Protein AF-0000000071113287 (afdb_homodimer)

Organism: Streptococcus pneumoniae serotype 4 (strain ATCC BAA-334 / TIGR4) (NCBI:txid170187)

Structure (mmCIF, N/CA/C/O backbone):
data_AF-0000000071113287-model_v1
#
loop_
_entity.id
_entity.type
_entity.pdbx_description
1 polymer 'Putative transcriptional regulator'
#
loop_
_atom_site.group_PDB
_atom_site.id
_atom_site.type_symbol
_atom_site.label_atom_id
_atom_site.label_alt_id
_atom_site.label_comp_id
_atom_site.label_asym_id
_atom_site.label_entity_id
_atom_site.label_seq_id
_atom_site.pdbx_PDB_ins_code
_atom_site.Cartn_x
_atom_site.Cartn_y
_atom_site.Cartn_z
_atom_site.occupancy
_atom_site.B_iso_or_equiv
_atom_site.auth_seq_id
_atom_site.auth_comp_id
_atom_site.auth_asym_id
_atom_site.auth_atom_id
_atom_site.pdbx_PDB_model_num
ATOM 1 N N . MET A 1 1 ? -12.844 35.906 11.133 1 64.56 1 MET A N 1
ATOM 2 C CA . MET A 1 1 ? -11.445 36.281 11.266 1 64.56 1 MET A CA 1
ATOM 3 C C . MET A 1 1 ? -11.195 37.625 10.57 1 64.56 1 MET A C 1
ATOM 5 O O . MET A 1 1 ? -12 38.062 9.75 1 64.56 1 MET A O 1
ATOM 9 N N . LEU A 1 2 ? -10.258 38.344 11.016 1 75.44 2 LEU A N 1
ATOM 10 C CA . LEU A 1 2 ? -9.914 39.656 10.508 1 75.44 2 LEU A CA 1
ATOM 11 C C . LEU A 1 2 ? -9.766 39.625 8.992 1 75.44 2 LEU A C 1
ATOM 13 O O . LEU A 1 2 ? -9.961 40.656 8.328 1 75.44 2 LEU A O 1
ATOM 17 N N . ASN A 1 3 ? -9.695 38.406 8.5 1 75.81 3 ASN A N 1
ATOM 18 C CA . ASN A 1 3 ? -9.438 38.281 7.074 1 75.81 3 ASN A CA 1
ATOM 19 C C . ASN A 1 3 ? -10.672 38.625 6.246 1 75.81 3 ASN A C 1
ATOM 21 O O . ASN A 1 3 ? -10.555 39.062 5.105 1 75.81 3 ASN A O 1
ATOM 25 N N . LYS A 1 4 ? -11.828 38.469 6.828 1 79.56 4 LYS A N 1
ATOM 26 C CA . LYS A 1 4 ? -13.062 38.75 6.113 1 79.56 4 LYS A CA 1
ATOM 27 C C . LYS A 1 4 ? -13.211 40.25 5.82 1 79.56 4 LYS A C 1
ATOM 29 O O . LYS A 1 4 ? -13.914 40.656 4.891 1 79.56 4 LYS A O 1
ATOM 34 N N . TYR A 1 5 ? -12.492 41 6.59 1 87.5 5 TYR A N 1
ATOM 35 C CA . TYR A 1 5 ? -12.648 42.438 6.48 1 87.5 5 TYR A CA 1
ATOM 36 C C . TYR A 1 5 ? -11.547 43.031 5.613 1 87.5 5 TYR A C 1
ATOM 38 O O . TYR A 1 5 ? -11.648 44.188 5.184 1 87.5 5 TYR A O 1
ATOM 46 N N . ILE A 1 6 ? -10.57 42.188 5.32 1 91.12 6 ILE A N 1
ATOM 47 C CA . ILE A 1 6 ? -9.477 42.656 4.477 1 91.12 6 ILE A CA 1
ATOM 48 C C . ILE A 1 6 ? -9.93 42.719 3.021 1 91.12 6 ILE A C 1
ATOM 50 O O . ILE A 1 6 ? -10.844 42 2.621 1 91.12 6 ILE A O 1
ATOM 54 N N . GLU A 1 7 ? -9.344 43.625 2.303 1 92.25 7 GLU A N 1
ATOM 55 C CA . GLU A 1 7 ? -9.688 43.781 0.894 1 92.25 7 GLU A CA 1
ATOM 56 C C . GLU A 1 7 ? -9.555 42.438 0.141 1 92.25 7 GLU A C 1
ATOM 58 O O . GLU A 1 7 ? -8.562 41.75 0.292 1 92.25 7 GLU A O 1
ATOM 63 N N . LYS A 1 8 ? -10.5 42.156 -0.729 1 90.56 8 LYS A N 1
ATOM 64 C CA . LYS A 1 8 ? -10.586 40.875 -1.429 1 90.56 8 LYS A CA 1
ATOM 65 C C . LYS A 1 8 ? -9.375 40.688 -2.336 1 90.56 8 LYS A C 1
ATOM 67 O O . LYS A 1 8 ? -8.852 39.562 -2.426 1 90.56 8 LYS A O 1
ATOM 72 N N . ARG A 1 9 ? -8.977 41.688 -2.953 1 92.25 9 ARG A N 1
ATOM 73 C CA . ARG A 1 9 ? -7.852 41.562 -3.877 1 92.25 9 ARG A CA 1
ATOM 74 C C . ARG A 1 9 ? -6.59 41.125 -3.15 1 92.25 9 ARG A C 1
ATOM 76 O O . ARG A 1 9 ? -5.816 40.312 -3.682 1 92.25 9 ARG A O 1
ATOM 83 N N . ILE A 1 10 ? -6.418 41.594 -1.971 1 93.31 10 ILE A N 1
ATOM 84 C CA . ILE A 1 10 ? -5.246 41.25 -1.18 1 93.31 10 ILE A CA 1
ATOM 85 C C . ILE A 1 10 ? -5.352 39.781 -0.72 1 93.31 10 ILE A C 1
ATOM 87 O O . ILE A 1 10 ? -4.383 39.031 -0.8 1 93.31 10 ILE A O 1
ATOM 91 N N . THR A 1 11 ? -6.504 39.406 -0.293 1 89.44 11 THR A N 1
ATOM 92 C CA . THR A 1 11 ? -6.699 38.062 0.17 1 89.44 11 THR A CA 1
ATOM 93 C C . THR A 1 11 ? -6.543 37.062 -0.983 1 89.44 11 THR A C 1
ATOM 95 O O . THR A 1 11 ? -6.051 35.938 -0.791 1 89.44 11 THR A O 1
ATOM 98 N N . ASP A 1 12 ? -6.98 37.438 -2.145 1 89.5 12 ASP A N 1
ATOM 99 C CA . ASP A 1 12 ? -6.816 36.562 -3.318 1 89.5 12 ASP A CA 1
ATOM 100 C C . ASP A 1 12 ? -5.34 36.406 -3.666 1 89.5 12 ASP A C 1
ATOM 102 O O . ASP A 1 12 ? -4.906 35.312 -4.012 1 89.5 12 ASP A O 1
ATOM 106 N N . LYS A 1 13 ? -4.637 37.5 -3.619 1 93.19 13 LYS A N 1
ATOM 107 C CA . LYS A 1 13 ? -3.199 37.438 -3.881 1 93.19 13 LYS A CA 1
ATOM 108 C C . LYS A 1 13 ? -2.502 36.5 -2.904 1 93.19 13 LYS A C 1
ATOM 110 O O . LYS A 1 13 ? -1.649 35.719 -3.305 1 93.19 13 LYS A O 1
ATOM 115 N N . ILE A 1 14 ? -2.887 36.625 -1.655 1 90.12 14 ILE A N 1
ATOM 116 C CA . ILE A 1 14 ? -2.285 35.812 -0.606 1 90.12 14 ILE A CA 1
ATOM 117 C C . ILE A 1 14 ? -2.594 34.312 -0.859 1 90.12 14 ILE A C 1
ATOM 119 O O . ILE A 1 14 ? -1.713 33.469 -0.744 1 90.12 14 ILE A O 1
ATOM 123 N N . THR A 1 15 ? -3.764 34.062 -1.2 1 85.19 15 THR A N 1
ATOM 124 C CA . THR A 1 15 ? -4.188 32.688 -1.436 1 85.19 15 THR A CA 1
ATOM 125 C C . THR A 1 15 ? -3.404 32.094 -2.59 1 85.19 15 THR A C 1
ATOM 127 O O . THR A 1 15 ? -2.902 30.953 -2.479 1 85.19 15 THR A O 1
ATOM 130 N N . ILE A 1 16 ? -3.322 32.781 -3.676 1 88.06 16 ILE A N 1
ATOM 131 C CA . ILE A 1 16 ? -2.627 32.281 -4.859 1 88.06 16 ILE A CA 1
ATOM 132 C C . ILE A 1 16 ? -1.146 32.094 -4.543 1 88.06 16 ILE A C 1
ATOM 134 O O . ILE A 1 16 ? -0.563 31.062 -4.883 1 88.06 16 ILE A O 1
ATOM 138 N N . LEU A 1 17 ? -0.616 33.062 -3.93 1 89.56 17 LEU A N 1
ATOM 139 C CA . LEU A 1 17 ? 0.804 33 -3.602 1 89.56 17 LEU A CA 1
ATOM 140 C C . LEU A 1 17 ? 1.083 31.828 -2.658 1 89.56 17 LEU A C 1
ATOM 142 O O . LEU A 1 17 ? 2.098 31.141 -2.799 1 89.56 17 LEU A O 1
ATOM 146 N N . ASN A 1 18 ? 0.277 31.641 -1.673 1 83.38 18 ASN A N 1
ATOM 147 C CA . ASN A 1 18 ? 0.436 30.531 -0.729 1 83.38 18 ASN A CA 1
ATOM 148 C C . ASN A 1 18 ? 0.431 29.188 -1.438 1 83.38 18 ASN A C 1
ATOM 150 O O . ASN A 1 18 ? 1.24 28.312 -1.122 1 83.38 18 ASN A O 1
ATOM 154 N N . ILE A 1 19 ? -0.459 28.969 -2.344 1 80.31 19 ILE A N 1
ATOM 155 C CA . ILE A 1 19 ? -0.569 27.734 -3.092 1 80.31 19 ILE A CA 1
ATOM 156 C C . ILE A 1 19 ? 0.706 27.5 -3.902 1 80.31 19 ILE A C 1
ATOM 158 O O . ILE A 1 19 ? 1.257 26.391 -3.904 1 80.31 19 ILE A O 1
ATOM 162 N N . LEU A 1 20 ? 1.136 28.562 -4.531 1 84.25 20 LEU A N 1
ATOM 163 C CA . LEU A 1 20 ? 2.277 28.438 -5.434 1 84.25 20 LEU A CA 1
ATOM 164 C C . LEU A 1 20 ? 3.568 28.219 -4.648 1 84.25 20 LEU A C 1
ATOM 166 O O . LEU A 1 20 ? 4.48 27.547 -5.117 1 84.25 20 LEU A O 1
ATOM 170 N N . LEU A 1 21 ? 3.6 28.781 -3.488 1 81.44 21 LEU A N 1
ATOM 171 C CA . LEU A 1 21 ? 4.785 28.578 -2.66 1 81.44 21 LEU A CA 1
ATOM 172 C C . LEU A 1 21 ? 4.84 27.156 -2.135 1 81.44 21 LEU A C 1
ATOM 174 O O . LEU A 1 21 ? 5.926 26.609 -1.93 1 81.44 21 LEU A O 1
ATOM 178 N N . ASP A 1 22 ? 3.746 26.531 -1.973 1 74.94 22 ASP A N 1
ATOM 179 C CA . ASP A 1 22 ? 3.666 25.172 -1.441 1 74.94 22 ASP A CA 1
ATOM 180 C C . ASP A 1 22 ? 3.885 24.141 -2.543 1 74.94 22 ASP A C 1
ATOM 182 O O . ASP A 1 22 ? 4.602 23.156 -2.344 1 74.94 22 ASP A O 1
ATOM 186 N N . ILE A 1 23 ? 3.223 24.25 -3.74 1 70.25 23 ILE A N 1
ATOM 187 C CA . ILE A 1 23 ? 3.207 23.219 -4.777 1 70.25 23 ILE A CA 1
ATOM 188 C C . ILE A 1 23 ? 4.215 23.578 -5.867 1 70.25 23 ILE A C 1
ATOM 190 O O . ILE A 1 23 ? 4.75 22.688 -6.539 1 70.25 23 ILE A O 1
ATOM 194 N N . ARG A 1 24 ? 4.609 24.828 -6.027 1 78.44 24 ARG A N 1
ATOM 195 C CA . ARG A 1 24 ? 5.602 25.391 -6.938 1 78.44 24 ARG A CA 1
ATOM 196 C C . ARG A 1 24 ? 5.125 25.312 -8.383 1 78.44 24 ARG A C 1
ATOM 198 O O . ARG A 1 24 ? 5.41 26.203 -9.18 1 78.44 24 ARG A O 1
ATOM 205 N N . SER A 1 25 ? 4.551 24.125 -8.758 1 83.75 25 SER A N 1
ATOM 206 C CA . SER A 1 25 ? 4.02 24 -10.109 1 83.75 25 SER A CA 1
ATOM 207 C C . SER A 1 25 ? 2.615 23.406 -10.094 1 83.75 25 SER A C 1
ATOM 209 O O . SER A 1 25 ? 2.391 22.344 -9.516 1 83.75 25 SER A O 1
ATOM 211 N N . ILE A 1 26 ? 1.691 24.156 -10.742 1 83.06 26 ILE A N 1
ATOM 212 C CA . ILE A 1 26 ? 0.302 23.719 -10.727 1 83.06 26 ILE A CA 1
ATOM 213 C C . ILE A 1 26 ? -0.373 24.094 -12.047 1 83.06 26 ILE A C 1
ATOM 215 O O . ILE A 1 26 ? 0.002 25.078 -12.68 1 83.06 26 ILE A O 1
ATOM 219 N N . GLU A 1 27 ? -1.305 23.281 -12.469 1 86.62 27 GLU A N 1
ATOM 220 C CA . GLU A 1 27 ? -2.088 23.578 -13.664 1 86.62 27 GLU A CA 1
ATOM 221 C C . GLU A 1 27 ? -3.014 24.781 -13.422 1 86.62 27 GLU A C 1
ATOM 223 O O . GLU A 1 27 ? -3.59 24.906 -12.344 1 86.62 27 GLU A O 1
ATOM 228 N N . LEU A 1 28 ? -3.182 25.641 -14.422 1 87.69 28 LEU A N 1
ATOM 229 C CA . LEU A 1 28 ? -3.998 26.844 -14.312 1 87.69 28 LEU A CA 1
ATOM 230 C C . LEU A 1 28 ? -5.445 26.5 -13.984 1 87.69 28 LEU A C 1
ATOM 232 O O . LEU A 1 28 ? -6.098 27.203 -13.203 1 87.69 28 LEU A O 1
ATOM 236 N N . ASP A 1 29 ? -5.863 25.391 -14.5 1 84.38 29 ASP A N 1
ATOM 237 C CA . ASP A 1 29 ? -7.234 24.969 -14.242 1 84.38 29 ASP A CA 1
ATOM 238 C C . ASP A 1 29 ? -7.406 24.531 -12.789 1 84.38 29 ASP A C 1
ATOM 240 O O . ASP A 1 29 ? -8.438 24.797 -12.172 1 84.38 29 ASP A O 1
ATOM 244 N N . GLU A 1 30 ? -6.473 23.844 -12.352 1 81.31 30 GLU A N 1
ATOM 245 C CA . GLU A 1 30 ? -6.516 23.422 -10.961 1 81.31 30 GLU A CA 1
ATOM 246 C C . GLU A 1 30 ? -6.426 24.609 -10.008 1 81.31 30 GLU A C 1
ATOM 248 O O . GLU A 1 30 ? -7.113 24.641 -8.984 1 81.31 30 GLU A O 1
ATOM 253 N N . LEU A 1 31 ? -5.617 25.625 -10.383 1 83.88 31 LEU A N 1
ATOM 254 C CA . LEU A 1 31 ? -5.477 26.828 -9.578 1 83.88 31 LEU A CA 1
ATOM 255 C C . LEU A 1 31 ? -6.777 27.609 -9.555 1 83.88 31 LEU A C 1
ATOM 257 O O . LEU A 1 31 ? -7.164 28.156 -8.508 1 83.88 31 LEU A O 1
ATOM 261 N N . SER A 1 32 ? -7.426 27.625 -10.625 1 85.88 32 SER A N 1
ATOM 262 C CA . SER A 1 32 ? -8.711 28.297 -10.727 1 85.88 32 SER A CA 1
ATOM 263 C C . SER A 1 32 ? -9.766 27.609 -9.859 1 85.88 32 SER A C 1
ATOM 265 O O . SER A 1 32 ? -10.547 28.281 -9.18 1 85.88 32 SER A O 1
ATOM 267 N N . THR A 1 33 ? -9.711 26.344 -9.852 1 78.56 33 THR A N 1
ATOM 268 C CA . THR A 1 33 ? -10.664 25.578 -9.055 1 78.56 33 THR A CA 1
ATOM 269 C C . THR A 1 33 ? -10.398 25.766 -7.562 1 78.56 33 THR A C 1
ATOM 271 O O . THR A 1 33 ? -11.336 25.938 -6.781 1 78.56 33 THR A O 1
ATOM 274 N N . LEU A 1 34 ? -9.164 25.828 -7.23 1 75 34 LEU A N 1
ATOM 275 C CA . LEU A 1 34 ? -8.781 25.938 -5.828 1 75 34 LEU A CA 1
ATOM 276 C C . LEU A 1 34 ? -9.109 27.328 -5.277 1 75 34 LEU A C 1
ATOM 278 O O . LEU A 1 34 ? -9.438 27.469 -4.098 1 75 34 LEU A O 1
ATOM 282 N N . THR A 1 35 ? -9.055 28.344 -6.078 1 81.56 35 THR A N 1
ATOM 283 C CA . THR A 1 35 ? -9.242 29.719 -5.613 1 81.56 35 THR A CA 1
ATOM 284 C C . THR A 1 35 ? -10.648 30.219 -5.945 1 81.56 35 THR A C 1
ATOM 286 O O . THR A 1 35 ? -11.078 31.25 -5.445 1 81.56 35 THR A O 1
ATOM 289 N N . SER A 1 36 ? -11.367 29.484 -6.75 1 80.19 36 SER A N 1
ATOM 290 C CA . SER A 1 36 ? -12.672 29.891 -7.262 1 80.19 36 SER A CA 1
ATOM 291 C C . SER A 1 36 ? -12.594 31.203 -8.023 1 80.19 36 SER A C 1
ATOM 293 O O . SER A 1 36 ? -13.492 32.031 -7.93 1 80.19 36 SER A O 1
ATOM 295 N N . LEU A 1 37 ? -11.406 31.438 -8.641 1 88.75 37 LEU A N 1
ATOM 296 C CA . LEU A 1 37 ? -11.211 32.625 -9.445 1 88.75 37 LEU A CA 1
ATOM 297 C C . LEU A 1 37 ? -11.234 32.312 -10.938 1 88.75 37 LEU A C 1
ATOM 299 O O . LEU A 1 37 ? -10.82 31.203 -11.344 1 88.75 37 LEU A O 1
ATOM 303 N N . GLN A 1 38 ? -11.75 33.25 -11.609 1 89.19 38 GLN A N 1
ATOM 304 C CA . GLN A 1 38 ? -11.742 33.094 -13.055 1 89.19 38 GLN A CA 1
ATOM 305 C C . GLN A 1 38 ? -10.336 33.25 -13.625 1 89.19 38 GLN A C 1
ATOM 307 O O . GLN A 1 38 ? -9.484 33.906 -13.008 1 89.19 38 GLN A O 1
ATOM 312 N N . SER A 1 39 ? -10.133 32.719 -14.844 1 86.69 39 SER A N 1
ATOM 313 C CA . SER A 1 39 ? -8.812 32.719 -15.461 1 86.69 39 SER A CA 1
ATOM 314 C C . SER A 1 39 ? -8.273 34.125 -15.664 1 86.69 39 SER A C 1
ATOM 316 O O . SER A 1 39 ? -7.086 34.375 -15.469 1 86.69 39 SER A O 1
ATOM 318 N N . LYS A 1 40 ? -9.141 34.938 -16.172 1 87.94 40 LYS A N 1
ATOM 319 C CA . LYS A 1 40 ? -8.703 36.312 -16.422 1 87.94 40 LYS A CA 1
ATOM 320 C C . LYS A 1 40 ? -8.219 36.969 -15.141 1 87.94 40 LYS A C 1
ATOM 322 O O . LYS A 1 40 ? -7.199 37.656 -15.133 1 87.94 40 LYS A O 1
ATOM 327 N N . SER A 1 41 ? -8.969 36.812 -13.984 1 92.94 41 SER A N 1
ATOM 328 C CA . SER A 1 41 ? -8.617 37.375 -12.688 1 92.94 41 SER A CA 1
ATOM 329 C C . SER A 1 41 ? -7.324 36.75 -12.156 1 92.94 41 SER A C 1
ATOM 331 O O . SER A 1 41 ? -6.5 37.438 -11.555 1 92.94 41 SER A O 1
ATOM 333 N N . LEU A 1 42 ? -7.238 35.562 -12.414 1 92.94 42 LEU A N 1
ATOM 334 C CA . LEU A 1 42 ? -6.047 34.844 -11.969 1 92.94 42 LEU A CA 1
ATOM 335 C C . LEU A 1 42 ? -4.797 35.375 -12.648 1 92.94 42 LEU A C 1
ATOM 337 O O . LEU A 1 42 ? -3.775 35.594 -12 1 92.94 42 LEU A O 1
ATOM 341 N N . LEU A 1 43 ? -4.887 35.625 -13.922 1 92.62 43 LEU A N 1
ATOM 342 C CA . LEU A 1 43 ? -3.748 36.156 -14.68 1 92.62 43 LEU A CA 1
ATOM 343 C C . LEU A 1 43 ? -3.389 37.562 -14.234 1 92.62 43 LEU A C 1
ATOM 345 O O . LEU A 1 43 ? -2.207 37.906 -14.148 1 92.62 43 LEU A O 1
ATOM 349 N N . SER A 1 44 ? -4.426 38.281 -14 1 95.31 44 SER A N 1
ATOM 350 C CA . SER A 1 44 ? -4.199 39.625 -13.523 1 95.31 44 SER A CA 1
ATOM 351 C C . SER A 1 44 ? -3.475 39.625 -12.18 1 95.31 44 SER A C 1
ATOM 353 O O . SER A 1 44 ? -2.553 40.438 -11.969 1 95.31 44 SER A O 1
ATOM 355 N N . ILE A 1 45 ? -3.863 38.75 -11.312 1 95.75 45 ILE A N 1
ATOM 356 C CA . ILE A 1 45 ? -3.266 38.688 -9.984 1 95.75 45 ILE A CA 1
ATOM 357 C C . ILE A 1 45 ? -1.82 38.188 -10.094 1 95.75 45 ILE A C 1
ATOM 359 O O . ILE A 1 45 ? -0.937 38.688 -9.398 1 95.75 45 ILE A O 1
ATOM 363 N N . LEU A 1 46 ? -1.613 37.25 -10.938 1 95 46 LEU A N 1
ATOM 364 C CA . LEU A 1 46 ? -0.26 36.75 -11.141 1 95 46 LEU A CA 1
ATOM 365 C C . LEU A 1 46 ? 0.663 37.844 -11.648 1 95 46 LEU A C 1
ATOM 367 O O . LEU A 1 46 ? 1.826 37.938 -11.25 1 95 46 LEU A O 1
ATOM 371 N N . GLN A 1 47 ? 0.131 38.625 -12.5 1 95 47 GLN A N 1
ATOM 372 C CA . GLN A 1 47 ? 0.908 39.75 -13.008 1 95 47 GLN A CA 1
ATOM 373 C C . GLN A 1 47 ? 1.238 40.75 -11.898 1 95 47 GLN A C 1
ATOM 375 O O . GLN A 1 47 ? 2.363 41.25 -11.812 1 95 47 GLN A O 1
ATOM 380 N N . GLU A 1 48 ? 0.259 41.031 -11.086 1 96.31 48 GLU A N 1
ATOM 381 C CA . GLU A 1 48 ? 0.476 41.938 -9.961 1 96.31 48 GLU A CA 1
ATOM 382 C C . GLU A 1 48 ? 1.521 41.375 -8.992 1 96.31 48 GLU A C 1
ATOM 384 O O . GLU A 1 48 ? 2.348 42.125 -8.469 1 96.31 48 GLU A O 1
ATOM 389 N N . LEU A 1 49 ? 1.44 40.125 -8.758 1 96.44 49 LEU A N 1
ATOM 390 C CA . LEU A 1 49 ? 2.402 39.469 -7.879 1 96.44 49 LEU A CA 1
ATOM 391 C C . LEU A 1 49 ? 3.809 39.531 -8.461 1 96.44 49 LEU A C 1
ATOM 393 O O . LEU A 1 49 ? 4.781 39.75 -7.734 1 96.44 49 LEU A O 1
ATOM 397 N N . GLN A 1 50 ? 3.869 39.375 -9.758 1 95.19 50 GLN A N 1
ATOM 398 C CA . GLN A 1 50 ? 5.16 39.469 -10.43 1 95.19 50 GLN A CA 1
ATOM 399 C C . GLN A 1 50 ? 5.766 40.844 -10.281 1 95.19 50 GLN A C 1
ATOM 401 O O . GLN A 1 50 ? 6.969 41 -10.062 1 95.19 50 GLN A O 1
ATOM 406 N N . GLU A 1 51 ? 4.902 41.781 -10.414 1 94.81 51 GLU A N 1
ATOM 407 C CA . GLU A 1 51 ? 5.367 43.156 -10.289 1 94.81 51 GLU A CA 1
ATOM 408 C C . GLU A 1 51 ? 5.816 43.469 -8.859 1 94.81 51 GLU A C 1
ATOM 410 O O . GLU A 1 51 ? 6.82 44.156 -8.656 1 94.81 51 GLU A O 1
ATOM 415 N N . THR A 1 52 ? 5.105 42.969 -7.922 1 94.88 52 THR A N 1
ATOM 416 C CA . THR A 1 52 ? 5.391 43.25 -6.516 1 94.88 52 THR A CA 1
ATOM 417 C C . THR A 1 52 ? 6.688 42.562 -6.09 1 94.88 52 THR A C 1
ATOM 419 O O . THR A 1 52 ? 7.461 43.125 -5.309 1 94.88 52 THR A O 1
ATOM 422 N N . PHE A 1 53 ? 6.902 41.344 -6.617 1 95.12 53 PHE A N 1
ATOM 423 C CA . PHE A 1 53 ? 8.039 40.531 -6.168 1 95.12 53 PHE A CA 1
ATOM 424 C C . PHE A 1 53 ? 9 40.281 -7.316 1 95.12 53 PHE A C 1
ATOM 426 O O . PHE A 1 53 ? 9.539 39.156 -7.441 1 95.12 53 PHE A O 1
ATOM 433 N N . GLU A 1 54 ? 9.25 41.125 -8.133 1 90.88 54 GLU A N 1
ATOM 434 C CA . GLU A 1 54 ? 10.016 40.969 -9.359 1 90.88 54 GLU A CA 1
ATOM 435 C C . GLU A 1 54 ? 11.422 40.469 -9.07 1 90.88 54 GLU A C 1
ATOM 437 O O . GLU A 1 54 ? 11.969 39.656 -9.836 1 90.88 54 GLU A O 1
ATOM 442 N N . GLU A 1 55 ? 11.969 40.812 -7.988 1 89.69 55 GLU A N 1
ATOM 443 C CA . GLU A 1 55 ? 13.352 40.438 -7.684 1 89.69 55 GLU A CA 1
ATOM 444 C C . GLU A 1 55 ? 13.406 39.125 -6.934 1 89.69 55 GLU A C 1
ATOM 446 O O . GLU A 1 55 ? 14.445 38.438 -6.938 1 89.69 55 GLU A O 1
ATOM 451 N N . GLU A 1 56 ? 12.328 38.781 -6.348 1 92.56 56 GLU A N 1
ATOM 452 C CA . GLU A 1 56 ? 12.367 37.625 -5.445 1 92.56 56 GLU A CA 1
ATOM 453 C C . GLU A 1 56 ? 11.711 36.406 -6.082 1 92.56 56 GLU A C 1
ATOM 455 O O . GLU A 1 56 ? 12.133 35.25 -5.844 1 92.56 56 GLU A O 1
ATOM 460 N N . LEU A 1 57 ? 10.68 36.625 -6.891 1 93.88 57 LEU A N 1
ATOM 461 C CA . LEU A 1 57 ? 9.883 35.531 -7.434 1 93.88 57 LEU A CA 1
ATOM 462 C C . LEU A 1 57 ? 9.672 35.688 -8.938 1 93.88 57 LEU A C 1
ATOM 464 O O . LEU A 1 57 ? 9.586 36.812 -9.43 1 93.88 57 LEU A O 1
ATOM 468 N N . THR A 1 58 ? 9.719 34.562 -9.602 1 94.62 58 THR A N 1
ATOM 469 C CA . THR A 1 58 ? 9.336 34.531 -11.008 1 94.62 58 THR A CA 1
ATOM 470 C C . THR A 1 58 ? 8.195 33.531 -11.242 1 94.62 58 THR A C 1
ATOM 472 O O . THR A 1 58 ? 8.281 32.375 -10.836 1 94.62 58 THR A O 1
ATOM 475 N N . PHE A 1 59 ? 7.168 34.062 -11.797 1 94.38 59 PHE A N 1
ATOM 476 C CA . PHE A 1 59 ? 6.027 33.219 -12.164 1 94.38 59 PHE A CA 1
ATOM 477 C C . PHE A 1 59 ? 6.066 32.875 -13.648 1 94.38 59 PHE A C 1
ATOM 479 O O . PHE A 1 59 ? 5.754 33.719 -14.5 1 94.38 59 PHE A O 1
ATOM 486 N N . ASN A 1 60 ? 6.457 31.625 -13.898 1 92.5 60 ASN A N 1
ATOM 487 C CA . ASN A 1 60 ? 6.504 31.172 -15.281 1 92.5 60 ASN A CA 1
ATOM 488 C C . ASN A 1 60 ? 5.172 30.562 -15.711 1 92.5 60 ASN A C 1
ATOM 490 O O . ASN A 1 60 ? 4.723 29.562 -15.133 1 92.5 60 ASN A O 1
ATOM 494 N N . LEU A 1 61 ? 4.582 31.234 -16.625 1 89.19 61 LEU A N 1
ATOM 495 C CA . LEU A 1 61 ? 3.295 30.781 -17.141 1 89.19 61 LEU A CA 1
ATOM 496 C C . LEU A 1 61 ? 3.457 30.109 -18.5 1 89.19 61 LEU A C 1
ATOM 498 O O . LEU A 1 61 ? 4.031 30.703 -19.422 1 89.19 61 LEU A O 1
ATOM 502 N N . ASP A 1 62 ? 3.195 28.812 -18.484 1 83.19 62 ASP A N 1
ATOM 503 C CA . ASP A 1 62 ? 3.029 28.141 -19.766 1 83.19 62 ASP A CA 1
ATOM 504 C C . ASP A 1 62 ? 1.553 27.922 -20.078 1 83.19 62 ASP A C 1
ATOM 506 O O . ASP A 1 62 ? 0.678 28.359 -19.328 1 83.19 62 ASP A O 1
ATOM 510 N N . THR A 1 63 ? 1.196 27.375 -21.266 1 77.88 63 THR A N 1
ATOM 511 C CA . THR A 1 63 ? -0.177 27.234 -21.734 1 77.88 63 THR A CA 1
ATOM 512 C C . THR A 1 63 ? -1.018 26.453 -20.734 1 77.88 63 THR A C 1
ATOM 514 O O . THR A 1 63 ? -2.227 26.656 -20.641 1 77.88 63 THR A O 1
ATOM 517 N N . GLN A 1 64 ? -0.425 25.75 -19.938 1 85.06 64 GLN A N 1
ATOM 518 C CA . GLN A 1 64 ? -1.274 24.875 -19.125 1 85.06 64 GLN A CA 1
ATOM 519 C C . GLN A 1 64 ? -0.862 24.922 -17.656 1 85.06 64 GLN A C 1
ATOM 521 O O . GLN A 1 64 ? -1.64 24.547 -16.781 1 85.06 64 GLN A O 1
ATOM 526 N N . GLN A 1 65 ? 0.344 25.469 -17.375 1 90.25 65 GLN A N 1
ATOM 527 C CA . GLN A 1 65 ? 0.828 25.375 -16 1 90.25 65 GLN A CA 1
ATOM 528 C C . GLN A 1 65 ? 1.52 26.656 -15.57 1 90.25 65 GLN A C 1
ATOM 530 O O . GLN A 1 65 ? 1.989 27.438 -16.422 1 90.25 65 GLN A O 1
ATOM 535 N N . VAL A 1 66 ? 1.369 26.984 -14.32 1 92.12 66 VAL A N 1
ATOM 536 C CA . VAL A 1 66 ? 2.121 28.078 -13.695 1 92.12 66 VAL A CA 1
ATOM 537 C C . VAL A 1 66 ? 3.195 27.484 -12.781 1 92.12 66 VAL A C 1
ATOM 539 O O . VAL A 1 66 ? 2.926 26.578 -12 1 92.12 66 VAL A O 1
ATOM 542 N N . GLN A 1 67 ? 4.398 27.938 -12.992 1 92.31 67 GLN A N 1
ATOM 543 C CA . GLN A 1 67 ? 5.523 27.516 -12.164 1 92.31 67 GLN A CA 1
ATOM 544 C C . GLN A 1 67 ? 6.141 28.688 -11.43 1 92.31 67 GLN A C 1
ATOM 546 O O . GLN A 1 67 ? 6.363 29.75 -12.016 1 92.31 67 GLN A O 1
ATOM 551 N N . LEU A 1 68 ? 6.285 28.531 -10.141 1 92.25 68 LEU A N 1
ATOM 552 C CA . LEU A 1 68 ? 6.918 29.562 -9.328 1 92.25 68 LEU A CA 1
ATOM 553 C C . LEU A 1 68 ? 8.391 29.25 -9.109 1 92.25 68 LEU A C 1
ATOM 555 O O . LEU A 1 68 ? 8.742 28.141 -8.703 1 92.25 68 LEU A O 1
ATOM 559 N N . ILE A 1 69 ? 9.219 30.156 -9.461 1 90.75 69 ILE A N 1
ATOM 560 C CA . ILE A 1 69 ? 10.656 30.047 -9.219 1 90.75 69 ILE A CA 1
ATOM 561 C C . ILE A 1 69 ? 11.086 31.062 -8.172 1 90.75 69 ILE A C 1
ATOM 563 O O . ILE A 1 69 ? 10.844 32.281 -8.344 1 90.75 69 ILE A O 1
ATOM 567 N N . GLU A 1 70 ? 11.609 30.578 -7.082 1 87.75 70 GLU A N 1
ATOM 568 C CA . GLU A 1 70 ? 12.102 31.453 -6.031 1 87.75 70 GLU A CA 1
ATOM 569 C C . GLU A 1 70 ? 13.586 31.766 -6.215 1 87.75 70 GLU A C 1
ATOM 571 O O . GLU A 1 70 ? 14.406 30.844 -6.277 1 87.75 70 GLU A O 1
ATOM 576 N N . HIS A 1 71 ? 13.891 32.969 -6.332 1 86.69 71 HIS A N 1
ATOM 577 C CA . HIS A 1 71 ? 15.281 33.375 -6.488 1 86.69 71 HIS A CA 1
ATOM 578 C C . HIS A 1 71 ? 15.961 33.562 -5.137 1 86.69 71 HIS A C 1
ATOM 580 O O . HIS A 1 71 ? 17.188 33.406 -5.023 1 86.69 71 HIS A O 1
ATOM 586 N N . HIS A 1 72 ? 15.203 34 -4.172 1 79.81 72 HIS A N 1
ATOM 587 C CA . HIS A 1 72 ? 15.664 34.125 -2.793 1 79.81 72 HIS A CA 1
ATOM 588 C C . HIS A 1 72 ? 14.742 33.375 -1.831 1 79.81 72 HIS A C 1
ATOM 590 O O . HIS A 1 72 ? 13.516 33.406 -1.989 1 79.81 72 HIS A O 1
ATOM 596 N N . SER A 1 73 ? 15.367 32.688 -1.022 1 74.94 73 SER A N 1
ATOM 597 C CA . SER A 1 73 ? 14.562 31.906 -0.083 1 74.94 73 SER A CA 1
ATOM 598 C C . SER A 1 73 ? 14.148 32.75 1.115 1 74.94 73 SER A C 1
ATOM 600 O O . SER A 1 73 ? 14.961 33.031 1.995 1 74.94 73 SER A O 1
ATOM 602 N N . HIS A 1 74 ? 12.945 33.312 1.039 1 78.94 74 HIS A N 1
ATOM 603 C CA . HIS A 1 74 ? 12.383 34 2.195 1 78.94 74 HIS A CA 1
ATOM 604 C C . HIS A 1 74 ? 11.32 33.156 2.881 1 78.94 74 HIS A C 1
ATOM 606 O O . HIS A 1 74 ? 10.812 32.188 2.291 1 78.94 74 HIS A O 1
ATOM 612 N N . GLN A 1 75 ? 11.109 33.562 4.125 1 79 75 GLN A N 1
ATOM 613 C CA . GLN A 1 75 ? 9.984 32.969 4.812 1 79 75 GLN A CA 1
ATOM 614 C C . GLN A 1 75 ? 8.656 33.406 4.199 1 79 75 GLN A C 1
ATOM 616 O O . GLN A 1 75 ? 8.547 34.5 3.682 1 79 75 GLN A O 1
ATOM 621 N N . THR A 1 76 ? 7.742 32.688 4.23 1 80.75 76 THR A N 1
ATOM 622 C CA . THR A 1 76 ? 6.441 32.938 3.619 1 80.75 76 THR A CA 1
ATOM 623 C C . THR A 1 76 ? 5.828 34.219 4.16 1 80.75 76 THR A C 1
ATOM 625 O O . THR A 1 76 ? 5.203 34.969 3.416 1 80.75 76 THR A O 1
ATOM 628 N N . ASN A 1 77 ? 6.066 34.406 5.445 1 85.19 77 ASN A N 1
ATOM 629 C CA . ASN A 1 77 ? 5.477 35.594 6.074 1 85.19 77 ASN A CA 1
ATOM 630 C C . ASN A 1 77 ? 6.035 36.875 5.484 1 85.19 77 ASN A C 1
ATOM 632 O O . ASN A 1 77 ? 5.359 37.906 5.484 1 85.19 77 ASN A O 1
ATOM 636 N N . TYR A 1 78 ? 7.203 36.781 5.012 1 88.25 78 TYR A N 1
ATOM 637 C CA . TYR A 1 78 ? 7.805 37.938 4.371 1 88.25 78 TYR A CA 1
ATOM 638 C C . TYR A 1 78 ? 6.949 38.406 3.207 1 88.25 78 TYR A C 1
ATOM 640 O O . TYR A 1 78 ? 6.664 39.625 3.094 1 88.25 78 TYR A O 1
ATOM 648 N N . TYR A 1 79 ? 6.531 37.531 2.414 1 91.12 79 TYR A N 1
ATOM 649 C CA . TYR A 1 79 ? 5.738 37.875 1.237 1 91.12 79 TYR A CA 1
ATOM 650 C C . TYR A 1 79 ? 4.348 38.344 1.636 1 91.12 79 TYR A C 1
ATOM 652 O O . TYR A 1 79 ? 3.842 39.312 1.085 1 91.12 79 TYR A O 1
ATOM 660 N N . PHE A 1 80 ? 3.791 37.781 2.611 1 91.31 80 PHE A N 1
ATOM 661 C CA . PHE A 1 80 ? 2.438 38.125 3.027 1 91.31 80 PHE A CA 1
ATOM 662 C C . PHE A 1 80 ? 2.402 39.5 3.664 1 91.31 80 PHE A C 1
ATOM 664 O O . PHE A 1 80 ? 1.476 40.281 3.424 1 91.31 80 PHE A O 1
ATOM 671 N N . HIS A 1 81 ? 3.385 39.75 4.484 1 93.62 81 HIS A N 1
ATOM 672 C CA . HIS A 1 81 ? 3.447 41.062 5.137 1 93.62 81 HIS A CA 1
ATOM 673 C C . HIS A 1 81 ? 3.504 4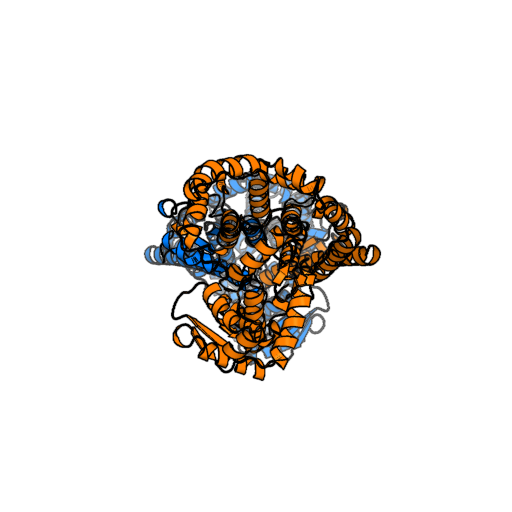2.188 4.109 1 93.62 81 HIS A C 1
ATOM 675 O O . HIS A 1 81 ? 2.877 43.219 4.293 1 93.62 81 HIS A O 1
ATOM 681 N N . GLN A 1 82 ? 4.223 41.906 3.057 1 94.81 82 GLN A N 1
ATOM 682 C CA . GLN A 1 82 ? 4.324 42.906 2.006 1 94.81 82 GLN A CA 1
ATOM 683 C C . GLN A 1 82 ? 2.979 43.156 1.329 1 94.81 82 GLN A C 1
ATOM 685 O O . GLN A 1 82 ? 2.635 44.281 0.99 1 94.81 82 GLN A O 1
ATOM 690 N N . LEU A 1 83 ? 2.289 42.125 1.158 1 95.06 83 LEU A N 1
ATOM 691 C CA . LEU A 1 83 ? 0.973 42.25 0.542 1 95.06 83 LEU A CA 1
ATOM 692 C C . LEU A 1 83 ? -0.017 42.906 1.496 1 95.06 83 LEU A C 1
ATOM 694 O O . LEU A 1 83 ? -0.781 43.781 1.094 1 95.06 83 LEU A O 1
ATOM 698 N N . TYR A 1 84 ? 0.051 42.562 2.76 1 94.75 84 TYR A N 1
ATOM 699 C CA . TYR A 1 84 ? -0.867 43.125 3.752 1 94.75 84 TYR A CA 1
ATOM 700 C C . TYR A 1 84 ? -0.598 44.594 3.984 1 94.75 84 TYR A C 1
ATOM 702 O O . TYR A 1 84 ? -1.514 45.344 4.312 1 94.75 84 TYR A O 1
ATOM 710 N N . ASN A 1 85 ? 0.605 44.969 3.811 1 94.38 85 ASN A N 1
ATOM 711 C CA . ASN A 1 85 ? 0.979 46.375 4.008 1 94.38 85 ASN A CA 1
ATOM 712 C C . ASN A 1 85 ? 0.234 47.281 3.047 1 94.38 85 ASN A C 1
ATOM 714 O O . ASN A 1 85 ? 0.159 48.5 3.273 1 94.38 85 ASN A O 1
ATOM 718 N N . GLN A 1 86 ? -0.353 46.688 2.064 1 93.44 86 GLN A N 1
ATOM 719 C CA . GLN A 1 86 ? -1.104 47.469 1.086 1 93.44 86 GLN A CA 1
ATOM 720 C C . GLN A 1 86 ? -2.551 47.656 1.53 1 93.44 86 GLN A C 1
ATOM 722 O O . GLN A 1 86 ? -3.301 48.406 0.907 1 93.44 86 GLN A O 1
ATOM 727 N N . SER A 1 87 ? -2.924 47.125 2.584 1 94.69 87 SER A N 1
ATOM 728 C CA . SER A 1 87 ? -4.316 47.156 3.025 1 94.69 87 SER A CA 1
ATOM 729 C C . SER A 1 87 ? -4.66 48.469 3.719 1 94.69 87 SER A C 1
ATOM 731 O O . SER A 1 87 ? -3.982 48.875 4.664 1 94.69 87 SER A O 1
ATOM 733 N N . THR A 1 88 ? -5.711 49.062 3.303 1 94.12 88 THR A N 1
ATOM 734 C CA . THR A 1 88 ? -6.191 50.312 3.9 1 94.12 88 THR A CA 1
ATOM 735 C C . THR A 1 88 ? -6.809 50.031 5.27 1 94.12 88 THR A C 1
ATOM 737 O O . THR A 1 88 ? -6.621 50.812 6.203 1 94.12 88 THR A O 1
ATOM 740 N N . ILE A 1 89 ? -7.473 48.969 5.324 1 94.88 89 ILE A N 1
ATOM 741 C CA . ILE A 1 89 ? -8.141 48.656 6.578 1 94.88 89 ILE A CA 1
ATOM 742 C C . ILE A 1 89 ? -7.102 48.438 7.672 1 94.88 89 ILE A C 1
ATOM 744 O O . ILE A 1 89 ? -7.285 48.875 8.812 1 94.88 89 ILE A O 1
ATOM 748 N N . LEU A 1 90 ? -6.027 47.812 7.379 1 95.56 90 LEU A N 1
ATOM 749 C CA . LEU A 1 90 ? -4.988 47.531 8.367 1 95.56 90 LEU A CA 1
ATOM 750 C C . LEU A 1 90 ? -4.266 48.812 8.766 1 95.56 90 LEU A C 1
ATOM 752 O O . LEU A 1 90 ? -3.916 49 9.93 1 95.56 90 LEU A O 1
ATOM 756 N N . LYS A 1 91 ? -4.105 49.719 7.855 1 93.44 91 LYS A N 1
ATOM 757 C CA . LYS A 1 91 ? -3.48 51 8.148 1 93.44 91 LYS A CA 1
ATOM 758 C C . LYS A 1 91 ? -4.34 51.844 9.102 1 93.44 91 LYS A C 1
ATOM 760 O O . LYS A 1 91 ? -3.824 52.438 10.039 1 93.44 91 LYS A O 1
ATOM 765 N N . ILE A 1 92 ? -5.555 51.812 8.812 1 94.12 92 ILE A N 1
ATOM 766 C CA . ILE A 1 92 ? -6.477 52.594 9.625 1 94.12 92 ILE A CA 1
ATOM 767 C C . ILE A 1 92 ? -6.598 51.969 11.016 1 94.12 92 ILE A C 1
ATOM 769 O O . ILE A 1 92 ? -6.656 52.688 12.023 1 94.12 92 ILE A O 1
ATOM 773 N N . LEU A 1 93 ? -6.637 50.656 11.039 1 94.56 93 LEU A N 1
ATOM 774 C CA . LEU A 1 93 ? -6.676 50 12.328 1 94.56 93 LEU A CA 1
ATOM 775 C C . LEU A 1 93 ? -5.441 50.312 13.164 1 94.56 93 LEU A C 1
ATOM 777 O O . LEU A 1 93 ? -5.543 50.531 14.375 1 94.56 93 LEU A O 1
ATOM 781 N N . ARG A 1 94 ? -4.312 50.344 12.508 1 95.19 94 ARG A N 1
ATOM 782 C CA . ARG A 1 94 ? -3.086 50.75 13.18 1 95.19 94 ARG A CA 1
ATOM 783 C C . ARG A 1 94 ? -3.217 52.156 13.758 1 95.19 94 ARG A C 1
ATOM 785 O O . ARG A 1 94 ? -2.779 52.406 14.875 1 95.19 94 ARG A O 1
ATOM 792 N N . PHE A 1 95 ? -3.822 53 13.008 1 94.81 95 PHE A N 1
ATOM 793 C CA . PHE A 1 95 ? -4.039 54.375 13.453 1 94.81 95 PHE A CA 1
ATOM 794 C C . PHE A 1 95 ? -4.867 54.406 14.734 1 94.81 95 PHE A C 1
ATOM 796 O O . PHE A 1 95 ? -4.543 55.156 15.672 1 94.81 95 PHE A O 1
ATOM 803 N N . PHE A 1 96 ? -5.871 53.625 14.797 1 95.38 96 PHE A N 1
ATOM 804 C CA . PHE A 1 96 ? -6.777 53.625 15.938 1 95.38 96 PHE A CA 1
ATOM 805 C C . PHE A 1 96 ? -6.098 53.031 17.172 1 95.38 96 PHE A C 1
ATOM 807 O O . PHE A 1 96 ? -6.508 53.312 18.297 1 95.38 96 PHE A O 1
ATOM 814 N N . LEU A 1 97 ? -5.105 52.25 16.938 1 95 97 LEU A N 1
ATOM 815 C CA . LEU A 1 97 ? -4.426 51.594 18.047 1 95 97 LEU A CA 1
ATOM 816 C C . LEU A 1 97 ? -3.32 52.5 18.609 1 95 97 LEU A C 1
ATOM 818 O O . LEU A 1 97 ? -2.932 52.375 19.766 1 95 97 LEU A O 1
ATOM 822 N N . LEU A 1 98 ? -2.889 53.344 17.734 1 90.12 98 LEU A N 1
ATOM 823 C CA . LEU A 1 98 ? -1.811 54.219 18.156 1 90.12 98 LEU A CA 1
ATOM 824 C C . LEU A 1 98 ? -2.367 55.5 18.797 1 90.12 98 LEU A C 1
ATOM 826 O O . LEU A 1 98 ? -3.418 56 18.391 1 90.12 98 LEU A O 1
ATOM 830 N N . GLN A 1 99 ? -1.895 55.844 19.922 1 74.25 99 GLN A N 1
ATOM 831 C CA . GLN A 1 99 ? -2.314 57.062 20.609 1 74.25 99 GLN A CA 1
ATOM 832 C C . GLN A 1 99 ? -1.575 58.281 20.078 1 74.25 99 GLN A C 1
ATOM 834 O O . GLN A 1 99 ? -0.348 58.344 20.156 1 74.25 99 GLN A O 1
ATOM 839 N N . GLY A 1 100 ? -2.205 58.875 19.141 1 73.56 100 GLY A N 1
ATOM 840 C CA . GLY A 1 100 ? -1.513 60.062 18.641 1 73.56 100 GLY A CA 1
ATOM 841 C C . GLY A 1 100 ? -2.396 61.312 18.578 1 73.56 100 GLY A C 1
ATOM 842 O O . GLY A 1 100 ? -3.582 61.25 18.906 1 73.56 100 GLY A O 1
ATOM 843 N N . ASN A 1 101 ? -1.761 62.312 18.328 1 79.81 101 ASN A N 1
ATOM 844 C CA . ASN A 1 101 ? -2.43 63.594 18.297 1 79.81 101 ASN A CA 1
ATOM 845 C C . ASN A 1 101 ? -2.91 63.938 16.875 1 79.81 101 ASN A C 1
ATOM 847 O O . ASN A 1 101 ? -3.576 64.938 16.672 1 79.81 101 ASN A O 1
ATOM 851 N N . GLN A 1 102 ? -2.699 63.031 16.078 1 85.62 102 GLN A N 1
ATOM 852 C CA . GLN A 1 102 ? -3.107 63.281 14.695 1 85.62 102 GLN A CA 1
ATOM 853 C C . GLN A 1 102 ? -4.602 63.031 14.516 1 85.62 102 GLN A C 1
ATOM 855 O O . GLN A 1 102 ? -5.129 62.031 15.008 1 85.62 102 GLN A O 1
ATOM 860 N N . SER A 1 103 ? -5.188 64 13.891 1 89.62 103 SER A N 1
ATOM 861 C CA . SER A 1 103 ? -6.609 63.812 13.625 1 89.62 103 SER A CA 1
ATOM 862 C C . SER A 1 103 ? -6.828 62.781 12.508 1 89.62 103 SER A C 1
ATOM 864 O O . SER A 1 103 ? -5.934 62.531 11.703 1 89.62 103 SER A O 1
ATOM 866 N N . PHE A 1 104 ? -7.926 62.219 12.469 1 91.94 104 PHE A N 1
ATOM 867 C CA . PHE A 1 104 ? -8.266 61.219 11.469 1 91.94 104 PHE A CA 1
ATOM 868 C C . PHE A 1 104 ? -8.219 61.812 10.062 1 91.94 104 PHE A C 1
ATOM 870 O O . PHE A 1 104 ? -7.781 61.156 9.117 1 91.94 104 PHE A O 1
ATOM 877 N N . ASN A 1 105 ? -8.656 63.031 9.961 1 89.69 105 ASN A N 1
ATOM 878 C CA . ASN A 1 105 ? -8.633 63.719 8.672 1 89.69 105 ASN A CA 1
ATOM 879 C C . ASN A 1 105 ? -7.203 63.938 8.18 1 89.69 105 ASN A C 1
ATOM 881 O O . ASN A 1 105 ? -6.918 63.781 6.992 1 89.69 105 ASN A O 1
ATOM 885 N N . GLU A 1 106 ? -6.406 64.312 9.07 1 92.06 106 GLU A N 1
ATOM 886 C CA . GLU A 1 106 ? -5 64.5 8.719 1 92.06 106 GLU A CA 1
ATOM 887 C C . GLU A 1 106 ? -4.367 63.188 8.281 1 92.06 106 GLU A C 1
ATOM 889 O O . GLU A 1 106 ? -3.57 63.156 7.34 1 92.06 106 GLU A O 1
ATOM 894 N N . PHE A 1 107 ? -4.738 62.188 8.992 1 92.25 107 PHE A N 1
ATOM 895 C CA . PHE A 1 107 ? -4.215 60.875 8.68 1 92.25 107 PHE A CA 1
ATOM 896 C C . PHE A 1 107 ? -4.637 60.438 7.281 1 92.25 107 PHE A C 1
ATOM 898 O O . PHE A 1 107 ? -3.812 59.938 6.5 1 92.25 107 PHE A O 1
ATOM 905 N N . THR A 1 108 ? -5.898 60.531 6.945 1 93.25 108 THR A N 1
ATOM 906 C CA . THR A 1 108 ? -6.398 60.094 5.645 1 93.25 108 THR A CA 1
ATOM 907 C C . THR A 1 108 ? -5.734 60.875 4.523 1 93.25 108 THR A C 1
ATOM 909 O O . THR A 1 108 ? -5.422 60.344 3.467 1 93.25 108 THR A O 1
ATOM 912 N N . GLN A 1 109 ? -5.559 62.094 4.797 1 91.56 109 GLN A N 1
ATOM 913 C CA . GLN A 1 109 ? -4.902 62.938 3.801 1 91.56 109 GLN A CA 1
ATOM 914 C C . GLN A 1 109 ? -3.461 62.5 3.57 1 91.56 109 GLN A C 1
ATOM 916 O O . GLN A 1 109 ? -3.01 62.406 2.426 1 91.56 109 GLN A O 1
ATOM 921 N N . LYS A 1 110 ? -2.822 62.281 4.625 1 90.81 110 LYS A N 1
ATOM 922 C CA . LYS A 1 110 ? -1.427 61.844 4.547 1 90.81 110 LYS A CA 1
ATOM 923 C C . LYS A 1 110 ? -1.295 60.531 3.807 1 90.81 110 LYS A C 1
ATOM 925 O O . LYS A 1 110 ? -0.306 60.281 3.105 1 90.81 110 LYS A O 1
ATOM 930 N N . GLU A 1 111 ? -2.24 59.656 3.986 1 90.88 111 GLU A N 1
ATOM 931 C CA . GLU A 1 111 ? -2.211 58.344 3.393 1 90.88 111 GLU A CA 1
ATOM 932 C C . GLU A 1 111 ? -2.889 58.312 2.025 1 90.88 111 GLU A C 1
ATOM 934 O O . GLU A 1 111 ? -3.041 57.25 1.409 1 90.88 111 GLU A O 1
ATOM 939 N N . TYR A 1 112 ? -3.391 59.5 1.566 1 91.75 112 TYR A N 1
ATOM 940 C CA . TYR A 1 112 ? -4.02 59.656 0.261 1 91.75 112 TYR A CA 1
ATOM 941 C C . TYR A 1 112 ? -5.301 58.844 0.161 1 91.75 112 TYR A C 1
ATOM 943 O O . TYR A 1 112 ? -5.535 58.156 -0.844 1 91.75 112 TYR A O 1
ATOM 951 N N . ILE A 1 113 ? -6 58.844 1.237 1 91.56 113 ILE A N 1
ATOM 952 C CA . ILE A 1 113 ? -7.32 58.25 1.299 1 91.56 113 ILE A CA 1
ATOM 953 C C . ILE A 1 113 ? -8.391 59.312 1.328 1 91.56 113 ILE A C 1
ATOM 955 O O . ILE A 1 113 ? -8.305 60.281 2.107 1 91.56 113 ILE A O 1
ATOM 959 N N . SER A 1 114 ? -9.336 59.188 0.509 1 91.56 114 SER A N 1
ATOM 960 C CA . SER A 1 114 ? -10.422 60.156 0.538 1 91.56 114 SER A CA 1
ATOM 961 C C . SER A 1 114 ? -11.172 60.094 1.864 1 91.56 114 SER A C 1
ATOM 963 O O . SER A 1 114 ? -11.227 59.062 2.516 1 91.56 114 SER A O 1
ATOM 965 N N . ILE A 1 115 ? -11.734 61.188 2.18 1 89.88 115 ILE A N 1
ATOM 966 C CA . ILE A 1 115 ? -12.469 61.281 3.434 1 89.88 115 ILE A CA 1
ATOM 967 C C . ILE A 1 115 ? -13.648 60.312 3.424 1 89.88 115 ILE A C 1
ATOM 969 O O . ILE A 1 115 ? -13.93 59.656 4.426 1 89.88 115 ILE A O 1
ATOM 973 N N . ALA A 1 116 ? -14.219 60.219 2.277 1 91.69 116 ALA A N 1
ATOM 974 C CA . ALA A 1 116 ? -15.352 59.312 2.15 1 91.69 116 ALA A CA 1
ATOM 975 C C . ALA A 1 116 ? -14.922 57.844 2.369 1 91.69 116 ALA A C 1
ATOM 977 O O . ALA A 1 116 ? -15.57 57.125 3.104 1 91.69 116 ALA A O 1
ATOM 978 N N . THR A 1 117 ? -13.867 57.531 1.803 1 92.69 117 THR A N 1
ATOM 979 C CA . THR A 1 117 ? -13.32 56.188 1.966 1 92.69 117 THR A CA 1
ATOM 980 C C . THR A 1 117 ? -12.859 55.969 3.402 1 92.69 117 THR A C 1
ATOM 982 O O . THR A 1 117 ? -13.062 54.875 3.961 1 92.69 117 THR A O 1
ATOM 985 N N . GLY A 1 118 ? -12.289 56.938 3.928 1 92.81 118 GLY A N 1
ATOM 986 C CA . GLY A 1 118 ? -11.844 56.844 5.312 1 92.81 118 GLY A CA 1
ATOM 987 C C . GLY A 1 118 ? -12.969 56.531 6.281 1 92.81 118 GLY A C 1
ATOM 988 O O . GLY A 1 118 ? -12.828 55.656 7.133 1 92.81 118 GLY A O 1
ATOM 989 N N . TYR A 1 119 ? -14.023 57.156 6.078 1 92.56 119 TYR A N 1
ATOM 990 C CA . TYR A 1 119 ? -15.141 56.969 6.992 1 92.56 119 TYR A CA 1
ATOM 991 C C . TYR A 1 119 ? -15.812 55.625 6.746 1 92.56 119 TYR A C 1
ATOM 993 O O . TYR A 1 119 ? -16.297 54.969 7.68 1 92.56 119 TYR A O 1
ATOM 1001 N N . ARG A 1 120 ? -15.859 55.25 5.539 1 93.75 120 ARG A N 1
ATOM 1002 C CA . ARG A 1 120 ? -16.391 53.938 5.23 1 93.75 120 ARG A CA 1
ATOM 1003 C C . ARG A 1 120 ? -15.547 52.844 5.879 1 93.75 120 ARG A C 1
ATOM 1005 O O . ARG A 1 120 ? -16.078 51.875 6.434 1 93.75 120 ARG A O 1
ATOM 1012 N N . VAL A 1 121 ? -14.273 52.969 5.789 1 93.56 121 VAL A N 1
ATOM 1013 C CA . VAL A 1 121 ? -13.352 52 6.359 1 93.56 121 VAL A CA 1
ATOM 1014 C C . VAL A 1 121 ? -13.406 52.062 7.883 1 93.56 121 VAL A C 1
ATOM 1016 O O . VAL A 1 121 ? -13.273 51.031 8.562 1 93.56 121 VAL A O 1
ATOM 1019 N N . ARG A 1 122 ? -13.547 53.25 8.398 1 94.38 122 ARG A N 1
ATOM 1020 C CA . ARG A 1 122 ? -13.703 53.375 9.844 1 94.38 122 ARG A CA 1
ATOM 1021 C C . ARG A 1 122 ? -14.883 52.562 10.344 1 94.38 122 ARG A C 1
ATOM 1023 O O . ARG A 1 122 ? -14.797 51.906 11.391 1 94.38 122 ARG A O 1
ATOM 1030 N N . GLN A 1 123 ? -15.953 52.594 9.586 1 94.5 123 GLN A N 1
ATOM 1031 C CA . GLN A 1 123 ? -17.125 51.812 9.961 1 94.5 123 GLN A CA 1
ATOM 1032 C C . GLN A 1 123 ? -16.828 50.344 9.93 1 94.5 123 GLN A C 1
ATOM 1034 O O . GLN A 1 123 ? -17.25 49.594 10.812 1 94.5 123 GLN A O 1
ATOM 1039 N N . LYS A 1 124 ? -16.125 50 8.961 1 93.69 124 LYS A N 1
ATOM 1040 C CA . LYS A 1 124 ? -15.727 48.594 8.852 1 93.69 124 LYS A CA 1
ATOM 1041 C C . LYS A 1 124 ? -14.828 48.188 10.016 1 93.69 124 LYS A C 1
ATOM 1043 O O . LYS A 1 124 ? -14.945 47.062 10.539 1 93.69 124 LYS A O 1
ATOM 1048 N N . CYS A 1 125 ? -13.977 49.062 10.398 1 94.38 125 CYS A N 1
ATOM 1049 C CA . CYS A 1 125 ? -13.102 48.812 11.539 1 94.38 125 CYS A CA 1
ATOM 1050 C C . CYS A 1 125 ? -13.914 48.656 12.82 1 94.38 125 CYS A C 1
ATOM 1052 O O . CYS A 1 125 ? -13.617 47.781 13.648 1 94.38 125 CYS A O 1
ATOM 1054 N N . GLY A 1 126 ? -14.875 49.531 12.922 1 93.94 126 GLY A N 1
ATOM 1055 C CA . GLY A 1 126 ? -15.758 49.406 14.078 1 93.94 126 GLY A CA 1
ATOM 1056 C C . GLY A 1 126 ? -16.438 48.062 14.172 1 93.94 126 GLY A C 1
ATOM 1057 O O . GLY A 1 126 ? -16.531 47.469 15.25 1 93.94 126 GLY A O 1
ATOM 1058 N N . LEU A 1 127 ? -16.891 47.594 13.031 1 91.88 127 LEU A N 1
ATOM 1059 C CA . LEU A 1 127 ? -17.547 46.281 12.969 1 91.88 127 LEU A CA 1
ATOM 1060 C C . LEU A 1 127 ? -16.562 45.188 13.312 1 91.88 127 LEU A C 1
ATOM 1062 O O . LEU A 1 127 ? -16.906 44.25 14.047 1 91.88 127 LEU A O 1
ATOM 1066 N N . LEU A 1 128 ? -15.398 45.281 12.812 1 92.31 128 LEU A N 1
ATOM 1067 C CA . LEU A 1 128 ? -14.344 44.312 13.078 1 92.31 128 LEU A CA 1
ATOM 1068 C C . LEU A 1 128 ? -14.016 44.25 14.562 1 92.31 128 LEU A C 1
ATOM 1070 O O . LEU A 1 128 ? -13.961 43.188 15.156 1 92.31 128 LEU A O 1
ATOM 1074 N N . LEU A 1 129 ? -13.844 45.375 15.133 1 94.69 129 LEU A N 1
ATOM 1075 C CA . LEU A 1 129 ? -13.477 45.438 16.547 1 94.69 129 LEU A CA 1
ATOM 1076 C C . LEU A 1 129 ? -14.586 44.906 17.438 1 94.69 129 LEU A C 1
ATOM 1078 O O . LEU A 1 129 ? -14.32 44.188 18.391 1 94.69 129 LEU A O 1
ATOM 1082 N N . ARG A 1 130 ? -15.789 45.188 17.078 1 93.12 130 ARG A N 1
ATOM 1083 C CA . ARG A 1 130 ? -16.906 44.688 17.859 1 93.12 130 ARG A CA 1
ATOM 1084 C C . ARG A 1 130 ? -17.016 43.156 17.75 1 93.12 130 ARG A C 1
ATOM 1086 O O . ARG A 1 130 ? -17.406 42.5 18.703 1 93.12 130 ARG A O 1
ATOM 1093 N N . SER A 1 131 ? -16.609 42.688 16.672 1 88.81 131 SER A N 1
ATOM 1094 C CA . SER A 1 131 ? -16.688 41.25 16.453 1 88.81 131 SER A CA 1
ATOM 1095 C C . SER A 1 131 ? -15.68 40.5 17.312 1 88.81 131 SE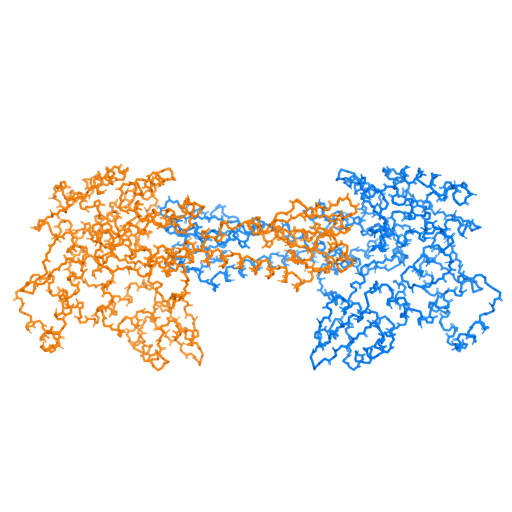R A C 1
ATOM 1097 O O . SER A 1 131 ? -15.828 39.312 17.562 1 88.81 131 SER A O 1
ATOM 1099 N N . VAL A 1 132 ? -14.672 41.188 17.797 1 90.75 132 VAL A N 1
ATOM 1100 C CA . VAL A 1 132 ? -13.656 40.531 18.609 1 90.75 132 VAL A CA 1
ATOM 1101 C C . VAL A 1 132 ? -13.734 41 20.047 1 90.75 132 VAL A C 1
ATOM 1103 O O . VAL A 1 132 ? -12.797 40.812 20.828 1 90.75 132 VAL A O 1
ATOM 1106 N N . GLY A 1 133 ? -14.852 41.625 20.438 1 90.19 133 GLY A N 1
ATOM 1107 C CA . GLY A 1 133 ? -15.102 42.031 21.812 1 90.19 133 GLY A CA 1
ATOM 1108 C C . GLY A 1 133 ? -14.453 43.344 22.172 1 90.19 133 GLY A C 1
ATOM 1109 O O . GLY A 1 133 ? -14.172 43.625 23.344 1 90.19 133 GLY A O 1
ATOM 1110 N N . LEU A 1 134 ? -14.125 44.125 21.125 1 94.94 134 LEU A N 1
ATOM 1111 C CA . LEU A 1 134 ? -13.57 45.469 21.312 1 94.94 134 LEU A CA 1
ATOM 1112 C C . LEU A 1 134 ? -14.492 46.531 20.703 1 94.94 134 LEU A C 1
ATOM 1114 O O . LEU A 1 134 ? -15.562 46.219 20.188 1 94.94 134 LEU A O 1
ATOM 1118 N N . ASP A 1 135 ? -14.109 47.781 20.906 1 95.94 135 ASP A N 1
ATOM 1119 C CA . ASP A 1 135 ? -14.922 48.844 20.359 1 95.94 135 ASP A CA 1
ATOM 1120 C C . ASP A 1 135 ? -14.047 50.031 19.922 1 95.94 135 ASP A C 1
ATOM 1122 O O . ASP A 1 135 ? -12.852 50.062 20.203 1 95.94 135 ASP A O 1
ATOM 1126 N N . LEU A 1 136 ? -14.672 50.906 19.188 1 95.31 136 LEU A N 1
ATOM 1127 C CA . LEU A 1 136 ? -14.016 52.125 18.719 1 95.31 136 LEU A CA 1
ATOM 1128 C C . LEU A 1 136 ? -14.719 53.375 19.266 1 95.31 136 LEU A C 1
ATOM 1130 O O . LEU A 1 136 ? -15.898 53.594 18.984 1 95.31 136 LEU A O 1
ATOM 1134 N N . VAL A 1 137 ? -13.992 54.156 20.109 1 93.56 137 VAL A N 1
ATOM 1135 C CA . VAL A 1 137 ? -14.531 55.375 20.688 1 93.56 137 VAL A CA 1
ATOM 1136 C C . VAL A 1 137 ? -13.57 56.531 20.422 1 93.56 137 VAL A C 1
ATOM 1138 O O . VAL A 1 137 ? -12.406 56.5 20.844 1 93.56 137 VAL A O 1
ATOM 1141 N N . LYS A 1 138 ? -14.008 57.594 19.766 1 90.5 138 LYS A N 1
ATOM 1142 C CA . LYS A 1 138 ? -13.203 58.781 19.469 1 90.5 138 LYS A CA 1
ATOM 1143 C C . LYS A 1 138 ? -11.891 58.406 18.797 1 90.5 138 LYS A C 1
ATOM 1145 O O . LYS A 1 138 ? -10.82 58.844 19.219 1 90.5 138 LYS A O 1
ATOM 1150 N N . ASN A 1 139 ? -11.938 57.469 17.953 1 91.56 139 ASN A N 1
ATOM 1151 C CA . ASN A 1 139 ? -10.812 57 17.141 1 91.56 139 ASN A CA 1
ATOM 1152 C C . ASN A 1 139 ? -9.758 56.281 17.984 1 91.56 139 ASN A C 1
ATOM 1154 O O . ASN A 1 139 ? -8.57 56.344 17.688 1 91.56 139 ASN A O 1
ATOM 1158 N N . GLN A 1 140 ? -10.266 55.688 19.016 1 93.69 140 GLN A N 1
ATOM 1159 C CA . GLN A 1 140 ? -9.398 54.875 19.859 1 93.69 140 GLN A CA 1
ATOM 1160 C C . GLN A 1 140 ? -10.031 53.5 20.156 1 93.69 140 GLN A C 1
ATOM 1162 O O . GLN A 1 140 ? -11.234 53.438 20.406 1 93.69 140 GLN A O 1
ATOM 1167 N N . VAL A 1 141 ? -9.188 52.5 20.047 1 95.56 141 VAL A N 1
ATOM 1168 C CA . VAL A 1 141 ? -9.664 51.156 20.359 1 95.56 141 VAL A CA 1
ATOM 1169 C C . VAL A 1 141 ? -9.828 51 21.875 1 95.56 141 VAL A C 1
ATOM 1171 O O . VAL A 1 141 ? -8.906 51.312 22.641 1 95.56 141 VAL A O 1
ATOM 1174 N N . VAL A 1 142 ? -11.008 50.562 22.281 1 95.06 142 VAL A N 1
ATOM 1175 C CA . VAL A 1 142 ? -11.273 50.406 23.703 1 95.06 142 VAL A CA 1
ATOM 1176 C C . VAL A 1 142 ? -11.797 48.969 23.969 1 95.06 142 VAL A C 1
ATOM 1178 O O . VAL A 1 142 ? -12.297 48.312 23.047 1 95.06 142 VAL A O 1
ATOM 1181 N N . GLY A 1 143 ? -11.625 48.531 25.188 1 94.5 143 GLY A N 1
ATOM 1182 C CA . GLY A 1 143 ? -12.016 47.188 25.594 1 94.5 143 GLY A CA 1
ATOM 1183 C C . GLY A 1 143 ? -11.039 46.562 26.578 1 94.5 143 GLY A C 1
ATOM 1184 O O . GLY A 1 143 ? -10.125 47.219 27.062 1 94.5 143 GLY A O 1
ATOM 1185 N N . PRO A 1 144 ? -11.32 45.281 26.875 1 94.62 144 PRO A N 1
ATOM 1186 C CA . PRO A 1 144 ? -10.398 44.625 27.797 1 94.62 144 PRO A CA 1
ATOM 1187 C C . PRO A 1 144 ? -8.961 44.625 27.281 1 94.62 144 PRO A C 1
ATOM 1189 O O . PRO A 1 144 ? -8.719 44.25 26.141 1 94.62 144 PRO A O 1
ATOM 1192 N N . GLU A 1 145 ? -8.062 44.969 28.078 1 96.44 145 GLU A N 1
ATOM 1193 C CA . GLU A 1 145 ? -6.676 45.188 27.688 1 96.44 145 GLU A CA 1
ATOM 1194 C C . GLU A 1 145 ? -6.074 43.906 27.109 1 96.44 145 GLU A C 1
ATOM 1196 O O . GLU A 1 145 ? -5.293 43.938 26.156 1 96.44 145 GLU A O 1
ATOM 1201 N N . TYR A 1 146 ? -6.371 42.719 27.719 1 95.62 146 TYR A N 1
ATOM 1202 C CA . TYR A 1 146 ? -5.785 41.469 27.219 1 95.62 146 TYR A CA 1
ATOM 1203 C C . TYR A 1 146 ? -6.191 41.25 25.766 1 95.62 146 TYR A C 1
ATOM 1205 O O . TYR A 1 146 ? -5.402 40.719 24.969 1 95.62 146 TYR A O 1
ATOM 1213 N N . ARG A 1 147 ? -7.375 41.625 25.375 1 95.5 147 ARG A N 1
ATOM 1214 C CA . ARG A 1 147 ? -7.836 41.469 24 1 95.5 147 ARG A CA 1
ATOM 1215 C C . ARG A 1 147 ? -7.133 42.438 23.062 1 95.5 147 ARG A C 1
ATOM 1217 O O . ARG A 1 147 ? -6.84 42.125 21.922 1 95.5 147 ARG A O 1
ATOM 1224 N N . ILE A 1 148 ? -6.93 43.625 23.594 1 96.75 148 ILE A N 1
ATOM 1225 C CA . ILE A 1 148 ? -6.203 44.625 22.812 1 96.75 148 ILE A CA 1
ATOM 1226 C C . ILE A 1 148 ? -4.789 44.125 22.531 1 96.75 148 ILE A C 1
ATOM 1228 O O . ILE A 1 148 ? -4.293 44.25 21.406 1 96.75 148 ILE A O 1
ATOM 1232 N N . ARG A 1 149 ? -4.148 43.5 23.516 1 97.25 149 ARG A N 1
ATOM 1233 C CA . ARG A 1 149 ? -2.811 42.938 23.344 1 97.25 149 ARG A CA 1
ATOM 1234 C C . ARG A 1 149 ? -2.811 41.844 22.281 1 97.25 149 ARG A C 1
ATOM 1236 O O . ARG A 1 149 ? -1.912 41.812 21.438 1 97.25 149 ARG A O 1
ATOM 1243 N N . PHE A 1 150 ? -3.82 41 22.328 1 96.38 150 PHE A N 1
ATOM 1244 C CA . PHE A 1 150 ? -3.908 39.938 21.344 1 96.38 150 PHE A CA 1
ATOM 1245 C C . PHE A 1 150 ? -4.129 40.5 19.953 1 96.38 150 PHE A C 1
ATOM 1247 O O . PHE A 1 150 ? -3.602 39.969 18.969 1 96.38 150 PHE A O 1
ATOM 1254 N N . LEU A 1 151 ? -4.91 41.531 19.859 1 96.31 151 LEU A N 1
ATOM 1255 C CA . LEU A 1 151 ? -5.113 42.188 18.562 1 96.31 151 LEU A CA 1
ATOM 1256 C C . LEU A 1 151 ? -3.805 42.75 18.031 1 96.31 151 LEU A C 1
ATOM 1258 O O . LEU A 1 151 ? -3.479 42.594 16.859 1 96.31 151 LEU A O 1
ATOM 1262 N N . ILE A 1 152 ? -3.105 43.469 18.891 1 96.88 152 ILE A N 1
ATOM 1263 C CA . ILE A 1 152 ? -1.829 44.062 18.516 1 96.88 152 ILE A CA 1
ATOM 1264 C C . ILE A 1 152 ? -0.873 42.969 18.031 1 96.88 152 ILE A C 1
ATOM 1266 O O . ILE A 1 152 ? -0.245 43.094 16.984 1 96.88 152 ILE A O 1
ATOM 1270 N N . ALA A 1 153 ? -0.792 41.875 18.781 1 96.5 153 ALA A N 1
ATOM 1271 C CA . ALA A 1 153 ? 0.096 40.781 18.438 1 96.5 153 ALA A CA 1
ATOM 1272 C C . ALA A 1 153 ? -0.311 40.156 17.109 1 96.5 153 ALA A C 1
ATOM 1274 O O . ALA A 1 153 ? 0.546 39.781 16.297 1 96.5 153 ALA A O 1
ATOM 1275 N N . LEU A 1 154 ? -1.562 39.969 16.891 1 94.25 154 LEU A N 1
ATOM 1276 C CA . LEU A 1 154 ? -2.072 39.406 15.641 1 94.25 154 LEU A CA 1
ATOM 1277 C C . LEU A 1 154 ? -1.674 40.281 14.469 1 94.25 154 LEU A C 1
ATOM 1279 O O . LEU A 1 154 ? -1.203 39.812 13.438 1 94.25 154 LEU A O 1
ATOM 1283 N N . LEU A 1 155 ? -1.846 41.594 14.617 1 95.12 155 LEU A N 1
ATOM 1284 C CA . LEU A 1 155 ? -1.531 42.562 13.555 1 95.12 155 LEU A CA 1
ATOM 1285 C C . LEU A 1 155 ? -0.038 42.562 13.25 1 95.12 155 LEU A C 1
ATOM 1287 O O . LEU A 1 155 ? 0.361 42.562 12.086 1 95.12 155 LEU A O 1
ATOM 1291 N N . GLN A 1 156 ? 0.701 42.469 14.258 1 94.69 156 GLN A N 1
ATOM 1292 C CA . GLN A 1 156 ? 2.146 42.531 14.062 1 94.69 156 GLN A CA 1
ATOM 1293 C C . GLN A 1 156 ? 2.678 41.219 13.508 1 94.69 156 GLN A C 1
ATOM 1295 O O . GLN A 1 156 ? 3.545 41.188 12.625 1 94.69 156 GLN A O 1
ATOM 1300 N N . PHE A 1 157 ? 2.197 40.156 14.016 1 92.75 157 PHE A N 1
ATOM 1301 C CA . PHE A 1 157 ? 2.73 38.844 13.641 1 92.75 157 PHE A CA 1
ATOM 1302 C C . PHE A 1 157 ? 2.154 38.406 12.305 1 92.75 157 PHE A C 1
ATOM 1304 O O . PHE A 1 157 ? 2.9 38.125 11.359 1 92.75 157 PHE A O 1
ATOM 1311 N N . HIS A 1 158 ? 0.861 38.281 12.203 1 90.62 158 HIS A N 1
ATOM 1312 C CA . HIS A 1 158 ? 0.195 37.719 11.047 1 90.62 158 HIS A CA 1
ATOM 1313 C C . HIS A 1 158 ? 0.166 38.688 9.875 1 90.62 158 HIS A C 1
ATOM 1315 O O . HIS A 1 158 ? 0.426 38.312 8.734 1 90.62 158 HIS A O 1
ATOM 1321 N N . PHE A 1 159 ? -0.081 39.969 10.141 1 92.31 159 PHE A N 1
ATOM 1322 C CA . PHE A 1 159 ? -0.303 40.938 9.07 1 92.31 159 PHE A CA 1
ATOM 1323 C C . PHE A 1 159 ? 0.941 41.781 8.844 1 92.31 159 PHE A C 1
ATOM 1325 O O . PHE A 1 159 ? 1.039 42.5 7.844 1 92.31 159 PHE A O 1
ATOM 1332 N N . GLY A 1 160 ? 1.889 41.781 9.766 1 93.31 160 GLY A N 1
ATOM 1333 C CA . GLY A 1 160 ? 3.135 42.531 9.586 1 93.31 160 GLY A CA 1
ATOM 1334 C C . GLY A 1 160 ? 2.99 44 9.828 1 93.31 160 GLY A C 1
ATOM 1335 O O . GLY A 1 160 ? 3.783 44.812 9.32 1 93.31 160 GLY A O 1
ATOM 1336 N N . ILE A 1 161 ? 1.953 44.344 10.547 1 94.62 161 ILE A N 1
ATOM 1337 C CA . ILE A 1 161 ? 1.734 45.75 10.867 1 94.62 161 ILE A CA 1
ATOM 1338 C C . ILE A 1 161 ? 2.398 46.094 12.195 1 94.62 161 ILE A C 1
ATOM 1340 O O . ILE A 1 161 ? 1.924 45.688 13.258 1 94.62 161 ILE A O 1
ATOM 1344 N N . GLU A 1 162 ? 3.402 46.906 12.18 1 92.94 162 GLU A N 1
ATOM 1345 C CA . GLU A 1 162 ? 4.152 47.25 13.391 1 92.94 162 GLU A CA 1
ATOM 1346 C C . GLU A 1 162 ? 3.42 48.281 14.234 1 92.94 162 GLU A C 1
ATOM 1348 O O . GLU A 1 162 ? 3.146 49.375 13.766 1 92.94 162 GLU A O 1
ATOM 1353 N N . ILE A 1 163 ? 3.098 47.906 15.359 1 93.88 163 ILE A N 1
ATOM 1354 C CA . ILE A 1 163 ? 2.467 48.812 16.312 1 93.88 163 ILE A CA 1
ATOM 1355 C C . ILE A 1 163 ? 3.479 49.219 17.391 1 93.88 163 ILE A C 1
ATOM 1357 O O . ILE A 1 163 ? 3.633 50.406 17.672 1 93.88 163 ILE A O 1
ATOM 1361 N N . TYR A 1 164 ? 4.184 48.281 17.922 1 93.69 164 TYR A N 1
ATOM 1362 C CA . TYR A 1 164 ? 5.25 48.531 18.891 1 93.69 164 TYR A CA 1
ATOM 1363 C C . TYR A 1 164 ? 6.602 48.094 18.328 1 93.69 164 TYR A C 1
ATOM 1365 O O . TYR A 1 164 ? 6.699 47.094 17.641 1 93.69 164 TYR A O 1
ATOM 1373 N N . ASP A 1 165 ? 7.543 48.906 18.641 1 92.81 165 ASP A N 1
ATOM 1374 C CA . ASP A 1 165 ? 8.914 48.469 18.359 1 92.81 165 ASP A CA 1
ATOM 1375 C C . ASP A 1 165 ? 9.391 47.438 19.391 1 92.81 165 ASP A C 1
ATOM 1377 O O . ASP A 1 165 ? 9.516 47.75 20.562 1 92.81 165 ASP A O 1
ATOM 1381 N N . LEU A 1 166 ? 9.625 46.312 18.891 1 91.88 166 LEU A N 1
ATOM 1382 C CA . LEU A 1 166 ? 10.023 45.219 19.812 1 91.88 166 LEU A CA 1
ATOM 1383 C C . LEU A 1 166 ? 11.469 44.812 19.578 1 91.88 166 LEU A C 1
ATOM 1385 O O . LEU A 1 166 ? 11.953 43.844 20.156 1 91.88 166 LEU A O 1
ATOM 1389 N N . ASN A 1 167 ? 12.203 45.594 18.812 1 85.19 167 ASN A N 1
ATOM 1390 C CA . ASN A 1 167 ? 13.609 45.312 18.531 1 85.19 167 ASN A CA 1
ATOM 1391 C C . ASN A 1 167 ? 14.523 45.969 19.547 1 85.19 167 ASN A C 1
ATOM 1393 O O . ASN A 1 167 ? 15.719 46.156 19.297 1 85.19 167 ASN A O 1
ATOM 1397 N N . ASP A 1 168 ? 14.055 46.375 20.641 1 88.06 168 ASP A N 1
ATOM 1398 C CA . ASP A 1 168 ? 14.828 47.031 21.688 1 88.06 168 ASP A CA 1
ATOM 1399 C C . ASP A 1 168 ? 15.406 46 22.656 1 88.06 168 ASP A C 1
ATOM 1401 O O . ASP A 1 168 ? 15.828 46.375 23.766 1 88.06 168 ASP A O 1
ATOM 1405 N N . GLY A 1 169 ? 15.336 44.75 22.281 1 91.19 169 GLY A N 1
ATOM 1406 C CA . GLY A 1 169 ? 15.805 43.688 23.156 1 91.19 169 GLY A CA 1
ATOM 1407 C C . GLY A 1 169 ? 14.688 42.812 23.688 1 91.19 169 GLY A C 1
ATOM 1408 O O . GLY A 1 169 ? 14.93 41.688 24.109 1 91.19 169 GLY A O 1
ATOM 1409 N N . SER A 1 170 ? 13.469 43.312 23.594 1 94 170 SER A N 1
ATOM 1410 C CA . SER A 1 170 ? 12.312 42.594 24.156 1 94 170 SER A CA 1
ATOM 1411 C C . SER A 1 170 ? 12.18 41.219 23.562 1 94 170 SER A C 1
ATOM 1413 O O . SER A 1 170 ? 12.023 40.219 24.297 1 94 170 SER A O 1
ATOM 1415 N N . MET A 1 171 ? 12.297 41.156 22.281 1 94.19 171 MET A N 1
ATOM 1416 C CA . MET A 1 171 ? 12.172 39.875 21.609 1 94.19 171 MET A CA 1
ATOM 1417 C C . MET A 1 171 ? 13.305 38.938 22.016 1 94.19 171 MET A C 1
ATOM 1419 O O . MET A 1 171 ? 13.086 37.75 22.188 1 94.19 171 MET A O 1
ATOM 1423 N N . ASP A 1 172 ? 14.461 39.469 22.219 1 94.31 172 ASP A N 1
ATOM 1424 C CA . ASP A 1 172 ? 15.633 38.656 22.594 1 94.31 172 ASP A CA 1
ATOM 1425 C C . ASP A 1 172 ? 15.484 38.094 24 1 94.31 172 ASP A C 1
ATOM 1427 O O . ASP A 1 172 ? 15.891 36.938 24.25 1 94.31 172 ASP A O 1
ATOM 1431 N N . TRP A 1 173 ? 14.914 38.906 24.859 1 95.69 173 TRP A N 1
ATOM 1432 C CA . TRP A 1 173 ? 14.719 38.438 26.234 1 95.69 173 TRP A CA 1
ATOM 1433 C C . TRP A 1 173 ? 13.781 37.25 26.266 1 95.69 173 TRP A C 1
ATOM 1435 O O . TRP A 1 173 ? 14.055 36.25 26.938 1 95.69 173 TRP A O 1
ATOM 1445 N N . VAL A 1 174 ? 12.703 37.406 25.531 1 96.31 174 VAL A N 1
ATOM 1446 C CA . VAL A 1 174 ? 11.711 36.312 25.516 1 96.31 174 VAL A CA 1
ATOM 1447 C C . VAL A 1 174 ? 12.289 35.094 24.844 1 96.31 174 VAL A C 1
ATOM 1449 O O . VAL A 1 174 ? 12.117 33.969 25.328 1 96.31 174 VAL A O 1
ATOM 1452 N N . THR A 1 175 ? 12.969 35.25 23.719 1 94.5 175 THR A N 1
ATOM 1453 C CA . THR A 1 175 ? 13.578 34.156 22.984 1 94.5 175 THR A CA 1
ATOM 1454 C C . THR A 1 175 ? 14.617 33.438 23.859 1 94.5 175 THR A C 1
ATOM 1456 O O . THR A 1 175 ? 14.727 32.219 23.812 1 94.5 175 THR A O 1
ATOM 1459 N N . HIS A 1 176 ? 15.32 34.219 24.547 1 94.88 176 HIS A N 1
ATOM 1460 C CA . HIS A 1 176 ? 16.297 33.656 25.453 1 94.88 176 HIS A CA 1
ATOM 1461 C C . HIS A 1 176 ? 15.633 32.781 26.531 1 94.88 176 HIS A C 1
ATOM 1463 O O . HIS A 1 176 ? 16.109 31.703 26.859 1 94.88 176 HIS A O 1
ATOM 1469 N N . MET A 1 177 ? 14.562 33.25 27.062 1 96.62 177 MET A N 1
ATOM 1470 C CA . MET A 1 177 ? 13.812 32.5 28.047 1 96.62 177 MET A CA 1
ATOM 1471 C C . MET A 1 177 ? 13.336 31.172 27.438 1 96.62 177 MET A C 1
ATOM 1473 O O . MET A 1 177 ? 13.422 30.125 28.094 1 96.62 177 MET A O 1
ATOM 1477 N N . ILE A 1 178 ? 12.828 31.219 26.219 1 96.12 178 ILE A N 1
ATOM 1478 C CA . ILE A 1 178 ? 12.312 30.031 25.547 1 96.12 178 ILE A CA 1
ATOM 1479 C C . ILE A 1 178 ? 13.438 29.016 25.359 1 96.12 178 ILE A C 1
ATOM 1481 O O . ILE A 1 178 ? 13.273 27.828 25.672 1 96.12 178 ILE A O 1
ATOM 1485 N N . VAL A 1 179 ? 14.602 29.453 24.891 1 94.5 179 VAL A N 1
ATOM 1486 C CA . VAL A 1 179 ? 15.727 28.578 24.609 1 94.5 179 VAL A CA 1
ATOM 1487 C C . VAL A 1 179 ? 16.234 27.953 25.906 1 94.5 179 VAL A C 1
ATOM 1489 O O . VAL A 1 179 ? 16.594 26.766 25.938 1 94.5 179 VAL A O 1
ATOM 1492 N N . GLN A 1 180 ? 16.219 28.734 26.969 1 95 180 GLN A N 1
ATOM 1493 C CA . GLN A 1 180 ? 16.688 28.234 28.25 1 95 180 GLN A CA 1
ATOM 1494 C C . GLN A 1 180 ? 15.711 27.219 28.844 1 95 180 GLN A C 1
ATOM 1496 O O . GLN A 1 180 ? 16.109 26.344 29.609 1 95 180 GLN A O 1
ATOM 1501 N N . SER A 1 181 ? 14.516 27.375 28.5 1 95.38 181 SER A N 1
ATOM 1502 C CA . SER A 1 181 ? 13.492 26.5 29.078 1 95.38 181 SER A CA 1
ATOM 1503 C C . SER A 1 181 ? 13.508 25.125 28.406 1 95.38 181 SER A C 1
ATOM 1505 O O . SER A 1 181 ? 13 24.156 28.969 1 95.38 181 SER A O 1
ATOM 1507 N N . ASN A 1 182 ? 13.969 25 27.188 1 91.62 182 ASN A N 1
ATOM 1508 C CA . ASN A 1 182 ? 13.945 23.797 26.359 1 91.62 182 ASN A CA 1
ATOM 1509 C C . ASN A 1 182 ? 15.359 23.359 26 1 91.62 182 ASN A C 1
ATOM 1511 O O . ASN A 1 182 ? 16.016 23.969 25.156 1 91.62 182 ASN A O 1
ATOM 1515 N N . SER A 1 183 ? 15.828 22.234 26.469 1 87.38 183 SER A N 1
ATOM 1516 C CA . SER A 1 183 ? 17.203 21.766 26.297 1 87.38 183 SER A CA 1
ATOM 1517 C C . SER A 1 183 ? 17.453 21.328 24.859 1 87.38 183 SER A C 1
ATOM 1519 O O . SER A 1 183 ? 18.609 21.234 24.438 1 87.38 183 SER A O 1
ATOM 1521 N N . GLN A 1 184 ? 16.438 21.156 24.109 1 81.75 184 GLN A N 1
ATOM 1522 C CA . GLN A 1 184 ? 16.594 20.656 22.75 1 81.75 184 GLN A CA 1
ATOM 1523 C C . GLN A 1 184 ? 16.547 21.797 21.734 1 81.75 184 GLN A C 1
ATOM 1525 O O . GLN A 1 184 ? 16.75 21.578 20.531 1 81.75 184 GLN A O 1
ATOM 1530 N N . LEU A 1 185 ? 16.266 22.938 22.234 1 87.06 185 LEU A N 1
ATOM 1531 C CA . LEU A 1 185 ? 16.047 24.078 21.344 1 87.06 185 LEU A CA 1
ATOM 1532 C C . LEU A 1 185 ? 17.297 24.953 21.281 1 87.06 185 LEU A C 1
ATOM 1534 O O . LEU A 1 185 ? 17.891 25.266 22.312 1 87.06 185 LEU A O 1
ATOM 1538 N N . SER A 1 186 ? 17.734 25.141 20.047 1 85.94 186 SER A N 1
ATOM 1539 C CA . SER A 1 186 ? 18.797 26.109 19.828 1 85.94 186 SER A CA 1
ATOM 1540 C C . SER A 1 186 ? 18.266 27.391 19.203 1 85.94 186 SER A C 1
ATOM 1542 O O . SER A 1 186 ? 17.156 27.406 18.672 1 85.94 186 SER A O 1
ATOM 1544 N N . HIS A 1 187 ? 19.016 28.406 19.344 1 87.19 187 HIS A N 1
ATOM 1545 C CA . HIS A 1 187 ? 18.625 29.672 18.734 1 87.19 187 HIS A CA 1
ATOM 1546 C C . HIS A 1 187 ? 18.5 29.547 17.234 1 87.19 187 HIS A C 1
ATOM 1548 O O . HIS A 1 187 ? 17.609 30.156 16.609 1 87.19 187 HIS A O 1
ATOM 1554 N N . GLU A 1 188 ? 19.312 28.719 16.672 1 82.75 188 GLU A N 1
ATOM 1555 C CA . GLU A 1 188 ? 19.281 28.5 15.227 1 82.75 188 GLU A CA 1
ATOM 1556 C C . GLU A 1 188 ? 17.984 27.828 14.789 1 82.75 188 GLU A C 1
ATOM 1558 O O . GLU A 1 188 ? 17.391 28.219 13.781 1 82.75 188 GLU A O 1
ATOM 1563 N N . LEU A 1 189 ? 17.594 26.906 15.586 1 81.56 189 LEU A N 1
ATOM 1564 C CA . LEU A 1 189 ? 16.359 26.188 15.266 1 81.56 189 LEU A CA 1
ATOM 1565 C C . LEU A 1 189 ? 15.148 27.109 15.43 1 81.56 189 LEU A C 1
ATOM 1567 O O . LEU A 1 189 ? 14.219 27.062 14.633 1 81.56 189 LEU A O 1
ATOM 1571 N N . LEU A 1 190 ? 15.203 27.875 16.438 1 86.38 190 LEU A N 1
ATOM 1572 C CA . LEU A 1 190 ? 14.086 28.781 16.719 1 86.38 190 LEU A CA 1
ATOM 1573 C C . LEU A 1 190 ? 13.945 29.828 15.602 1 86.38 190 LEU A C 1
ATOM 1575 O O . LEU A 1 190 ? 12.828 30.172 15.219 1 86.38 190 LEU A O 1
ATOM 1579 N N . GLU A 1 191 ? 15.008 30.234 15.031 1 82.31 191 GLU A N 1
ATOM 1580 C CA . GLU A 1 191 ? 15.008 31.281 14.016 1 82.31 191 GLU A CA 1
ATOM 1581 C C . GLU A 1 191 ? 14.352 30.797 12.719 1 82.31 191 GLU A C 1
ATOM 1583 O O . GLU A 1 191 ? 13.773 31.594 11.977 1 82.31 191 GLU A O 1
ATOM 1588 N N . ILE A 1 192 ? 14.383 29.547 12.562 1 78.31 192 ILE A N 1
ATOM 1589 C CA . ILE A 1 192 ? 13.844 29.031 11.305 1 78.31 192 ILE A CA 1
ATOM 1590 C C . ILE A 1 192 ? 12.406 28.578 11.508 1 78.31 192 ILE A C 1
ATOM 1592 O O . ILE A 1 192 ? 11.766 28.094 10.57 1 78.31 192 ILE A O 1
ATOM 1596 N N . THR A 1 193 ? 11.922 28.766 12.734 1 80.06 193 THR A N 1
ATOM 1597 C CA . THR A 1 193 ? 10.547 28.406 13.031 1 80.06 193 THR A CA 1
ATOM 1598 C C . THR A 1 193 ? 9.797 29.562 13.672 1 80.06 193 THR A C 1
ATOM 1600 O O . THR A 1 193 ? 9.328 29.469 14.805 1 80.06 193 THR A O 1
ATOM 1603 N N . PRO A 1 194 ? 9.633 30.516 12.922 1 82.56 194 PRO A N 1
ATOM 1604 C CA . PRO A 1 194 ? 9.016 31.688 13.531 1 82.56 194 PRO A CA 1
ATOM 1605 C C . PRO A 1 194 ? 7.594 31.422 14.023 1 82.56 194 PRO A C 1
ATOM 1607 O O . PRO A 1 194 ? 7.148 32.031 15.008 1 82.56 194 PRO A O 1
ATOM 1610 N N . ASP A 1 195 ? 6.914 30.531 13.484 1 81.12 195 ASP A N 1
ATOM 1611 C CA . ASP A 1 195 ? 5.531 30.25 13.852 1 81.12 195 ASP A CA 1
ATOM 1612 C C . ASP A 1 195 ? 5.453 29.641 15.258 1 81.12 195 ASP A C 1
ATOM 1614 O O . ASP A 1 195 ? 4.387 29.625 15.875 1 81.12 195 ASP A O 1
ATOM 1618 N N . GLU A 1 196 ? 6.59 29.359 15.781 1 85.06 196 GLU A N 1
ATOM 1619 C CA . GLU A 1 196 ? 6.586 28.641 17.062 1 85.06 196 GLU A CA 1
ATOM 1620 C C . GLU A 1 196 ? 6.891 29.594 18.219 1 85.06 196 GLU A C 1
ATOM 1622 O O . GLU A 1 196 ? 6.754 29.219 19.391 1 85.06 196 GLU A O 1
ATOM 1627 N N . TYR A 1 197 ? 7.262 30.828 17.875 1 90.81 197 TYR A N 1
ATOM 1628 C CA . TYR A 1 197 ? 7.641 31.594 19.047 1 90.81 197 TYR A CA 1
ATOM 1629 C C . TYR A 1 197 ? 7.328 33.094 18.844 1 90.81 197 TYR A C 1
ATOM 1631 O O . TYR A 1 197 ? 7.227 33.844 19.812 1 90.81 197 TYR A O 1
ATOM 1639 N N . VAL A 1 198 ? 7.164 33.531 17.625 1 92 198 VAL A N 1
ATOM 1640 C CA . VAL A 1 198 ? 7.129 34.969 17.391 1 92 198 VAL A CA 1
ATOM 1641 C C . VAL A 1 198 ? 5.844 35.562 17.984 1 92 198 VAL A C 1
ATOM 1643 O O . VAL A 1 198 ? 5.883 36.562 18.703 1 92 198 VAL A O 1
ATOM 1646 N N . HIS A 1 199 ? 4.742 34.938 17.625 1 94.31 199 HIS A N 1
ATOM 1647 C CA . HIS A 1 199 ? 3.471 35.406 18.156 1 94.31 199 HIS A CA 1
ATOM 1648 C C . HIS A 1 199 ? 3.469 35.375 19.688 1 94.31 199 HIS A C 1
ATOM 1650 O O . HIS A 1 199 ? 3.049 36.344 20.312 1 94.31 199 HIS A O 1
ATOM 1656 N N . PHE A 1 200 ? 3.963 34.344 20.25 1 96 200 PHE A N 1
ATOM 1657 C CA . PHE A 1 200 ? 4.098 34.219 21.703 1 96 200 PHE A CA 1
ATOM 1658 C C . PHE A 1 200 ? 4.988 35.312 22.266 1 96 200 PHE A C 1
ATOM 1660 O O . PHE A 1 200 ? 4.637 35.938 23.266 1 96 200 PHE A O 1
ATOM 1667 N N . SER A 1 201 ? 6.066 35.562 21.641 1 96.62 201 SER A N 1
ATOM 1668 C CA . SER A 1 201 ? 7.051 36.531 22.109 1 96.62 201 SER A CA 1
ATOM 1669 C C . SER A 1 201 ? 6.484 37.969 22.094 1 96.62 201 SER A C 1
ATOM 1671 O O . SER A 1 201 ? 6.738 38.75 23.016 1 96.62 201 SER A O 1
ATOM 1673 N N . ILE A 1 202 ? 5.738 38.219 21.062 1 97.12 202 ILE A N 1
ATOM 1674 C CA . ILE A 1 202 ? 5.117 39.531 20.984 1 97.12 202 ILE A CA 1
ATOM 1675 C C . ILE A 1 202 ? 4.141 39.719 22.141 1 97.12 202 ILE A C 1
ATOM 1677 O O . ILE A 1 202 ? 4.16 40.75 22.812 1 97.12 202 ILE A O 1
ATOM 1681 N N . LEU A 1 203 ? 3.355 38.781 22.375 1 97.81 203 LEU A N 1
ATOM 1682 C CA . LEU A 1 203 ? 2.359 38.844 23.438 1 97.81 203 LEU A CA 1
ATOM 1683 C C . LEU A 1 203 ? 3.027 39 24.797 1 97.81 203 LEU A C 1
ATOM 1685 O O . LEU A 1 203 ? 2.57 39.812 25.625 1 97.81 203 LEU A O 1
ATOM 1689 N N . VAL A 1 204 ? 4.066 38.312 25 1 97.75 204 VAL A N 1
ATOM 1690 C CA . VAL A 1 204 ? 4.777 38.375 26.266 1 97.75 204 VAL A CA 1
ATOM 1691 C C . VAL A 1 204 ? 5.414 39.781 26.422 1 97.75 204 VAL A C 1
ATOM 1693 O O . VAL A 1 204 ? 5.344 40.375 27.484 1 97.75 204 VAL A O 1
ATOM 1696 N N . ALA A 1 205 ? 5.988 40.312 25.375 1 97.19 205 ALA A N 1
ATOM 1697 C CA . ALA A 1 205 ? 6.652 41.594 25.406 1 97.19 205 ALA A CA 1
ATOM 1698 C C . ALA A 1 205 ? 5.664 42.719 25.719 1 97.19 205 ALA A C 1
ATOM 1700 O O . ALA A 1 205 ? 6.027 43.719 26.312 1 97.19 205 ALA A O 1
ATOM 1701 N N . LEU A 1 206 ? 4.43 42.5 25.344 1 96.88 206 LEU A N 1
ATOM 1702 C CA . LEU A 1 206 ? 3.41 43.5 25.578 1 96.88 206 LEU A CA 1
ATOM 1703 C C . LEU A 1 206 ? 3.111 43.656 27.078 1 96.88 206 LEU A C 1
ATOM 1705 O O . LEU A 1 206 ? 2.482 44.625 27.5 1 96.88 206 LEU A O 1
ATOM 1709 N N . THR A 1 207 ? 3.57 42.719 27.891 1 96.12 207 THR A N 1
ATOM 1710 C CA . THR A 1 207 ? 3.395 42.812 29.328 1 96.12 207 THR A CA 1
ATOM 1711 C C . THR A 1 207 ? 4.086 44.062 29.875 1 96.12 207 THR A C 1
ATOM 1713 O O . THR A 1 207 ? 3.547 44.75 30.75 1 96.12 207 THR A O 1
ATOM 1716 N N . TRP A 1 208 ? 5.262 44.406 29.359 1 95.12 208 TRP A N 1
ATOM 1717 C CA . TRP A 1 208 ? 5.941 45.594 29.875 1 95.12 208 TRP A CA 1
ATOM 1718 C C . TRP A 1 208 ? 5.758 46.781 28.938 1 95.12 208 TRP A C 1
ATOM 1720 O O . TRP A 1 208 ? 5.84 47.938 29.359 1 95.12 208 TRP A O 1
ATOM 1730 N N . LYS A 1 209 ? 5.414 46.562 27.625 1 94.69 209 LYS A N 1
ATOM 1731 C CA . LYS A 1 209 ? 5.191 47.688 26.688 1 94.69 209 LYS A CA 1
ATOM 1732 C C . LYS A 1 209 ? 3.871 48.375 26.984 1 94.69 209 LYS A C 1
ATOM 1734 O O . LYS A 1 209 ? 3.727 49.562 26.719 1 94.69 209 LYS A O 1
ATOM 1739 N N . ARG A 1 210 ? 2.941 47.625 27.531 1 94.69 210 ARG A N 1
ATOM 1740 C CA . ARG A 1 210 ? 1.62 48.156 27.812 1 94.69 210 ARG A CA 1
ATOM 1741 C C . ARG A 1 210 ? 1.278 48.062 29.281 1 94.69 210 ARG A C 1
ATOM 1743 O O . ARG A 1 210 ? 0.116 47.875 29.656 1 94.69 210 ARG A O 1
ATOM 1750 N N . ARG A 1 211 ? 2.201 48.125 30.062 1 93.75 211 ARG A N 1
ATOM 1751 C CA . ARG A 1 211 ? 2.002 47.938 31.5 1 93.75 211 ARG A CA 1
ATOM 1752 C C . ARG A 1 211 ? 1.125 49.031 32.062 1 93.75 211 ARG A C 1
ATOM 1754 O O . ARG A 1 211 ? 0.433 48.844 33.062 1 93.75 211 ARG A O 1
ATOM 1761 N N . GLU A 1 212 ? 1.142 50.219 31.453 1 92.5 212 GLU A N 1
ATOM 1762 C CA . GLU A 1 212 ? 0.369 51.375 31.938 1 92.5 212 GLU A CA 1
ATOM 1763 C C . GLU A 1 212 ? -1.13 51.094 31.859 1 92.5 212 GLU A C 1
ATOM 1765 O O . GLU A 1 212 ? -1.924 51.75 32.531 1 92.5 212 GLU A O 1
ATOM 1770 N N . PHE A 1 213 ? -1.492 50.156 31.031 1 93.19 213 PHE A N 1
ATOM 1771 C CA . PHE A 1 213 ? -2.9 49.812 30.891 1 93.19 213 PHE A CA 1
ATOM 1772 C C . PHE A 1 213 ? -3.279 48.656 31.828 1 93.19 213 PHE A C 1
ATOM 1774 O O . PHE A 1 213 ? -2.625 47.625 31.828 1 93.19 213 PHE A O 1
ATOM 1781 N N . PRO A 1 214 ? -4.191 48.906 32.594 1 90.5 214 PRO A N 1
ATOM 1782 C CA . PRO A 1 214 ? -4.555 47.875 33.562 1 90.5 214 PRO A CA 1
ATOM 1783 C C . PRO A 1 214 ? -5.051 46.594 32.938 1 90.5 214 PRO A C 1
ATOM 1785 O O . PRO A 1 214 ? -5.875 46.625 32.031 1 90.5 214 PRO A O 1
ATOM 1788 N N . LEU A 1 215 ? -4.469 45.5 33.438 1 91.25 215 LEU A N 1
ATOM 1789 C CA . LEU A 1 215 ? -4.867 44.156 32.969 1 91.25 215 LEU A CA 1
ATOM 1790 C C . LEU A 1 215 ? -5.984 43.594 33.875 1 91.25 215 LEU A C 1
ATOM 1792 O O . LEU A 1 215 ? -5.848 43.562 35.094 1 91.25 215 LEU A O 1
ATOM 1796 N N . GLU A 1 216 ? -7.18 43.438 33.312 1 83.56 216 GLU A N 1
ATOM 1797 C CA . GLU A 1 216 ? -8.297 42.844 34.031 1 83.56 216 GLU A CA 1
ATOM 1798 C C . GLU A 1 216 ? -8.812 41.594 33.281 1 83.56 216 GLU A C 1
ATOM 1800 O O . GLU A 1 216 ? -9.023 41.625 32.094 1 83.56 216 GLU A O 1
ATOM 1805 N N . PHE A 1 217 ? -8.844 40.438 34 1 82.5 217 PHE A N 1
ATOM 1806 C CA . PHE A 1 217 ? -9.406 39.219 33.438 1 82.5 217 PHE A CA 1
ATOM 1807 C C . PHE A 1 217 ? -10.805 38.969 33.969 1 82.5 217 PHE A C 1
ATOM 1809 O O . PHE A 1 217 ? -11.078 39.219 35.156 1 82.5 217 PHE A O 1
ATOM 1816 N N . PRO A 1 218 ? -11.609 38.531 33.062 1 81.81 218 PRO A N 1
ATOM 1817 C CA . PRO A 1 218 ? -12.859 38.031 33.625 1 81.81 218 PRO A CA 1
ATOM 1818 C C . PRO A 1 218 ? -12.656 36.75 34.469 1 81.81 218 PRO A C 1
ATOM 1820 O O . PRO A 1 218 ? -11.727 36 34.219 1 81.81 218 PRO A O 1
ATOM 1823 N N . GLU A 1 219 ? -13.406 36.688 35.5 1 82.69 219 GLU A N 1
ATOM 1824 C CA . GLU A 1 219 ? -13.352 35.469 36.312 1 82.69 219 GLU A CA 1
ATOM 1825 C C . GLU A 1 219 ? -13.672 34.25 35.469 1 82.69 219 GLU A C 1
ATOM 1827 O O . GLU A 1 219 ? -14.656 34.219 34.719 1 82.69 219 GLU A O 1
ATOM 1832 N N . SER A 1 220 ? -12.734 33.281 35.469 1 88.06 220 SER A N 1
ATOM 1833 C CA . SER A 1 220 ? -12.891 32.062 34.688 1 88.06 220 SER A CA 1
ATOM 1834 C C . SER A 1 220 ? -12.484 30.844 35.5 1 88.06 220 SER A C 1
ATOM 1836 O O . SER A 1 220 ? -11.305 30.656 35.812 1 88.06 220 SER A O 1
ATOM 1838 N N . LYS A 1 221 ? -13.492 30.047 35.812 1 87.44 221 LYS A N 1
ATOM 1839 C CA . LYS A 1 221 ? -13.219 28.797 36.531 1 87.44 221 LYS A CA 1
ATOM 1840 C C . LYS A 1 221 ? -12.305 27.891 35.719 1 87.44 221 LYS A C 1
ATOM 1842 O O . LYS A 1 221 ? -11.453 27.203 36.312 1 87.44 221 LYS A O 1
ATOM 1847 N N . GLU A 1 222 ? -12.508 27.953 34.469 1 89.06 222 GLU A N 1
ATOM 1848 C CA . GLU A 1 222 ? -11.68 27.141 33.562 1 89.06 222 GLU A CA 1
ATOM 1849 C C . GLU A 1 222 ? -10.211 27.531 33.656 1 89.06 222 GLU A C 1
ATOM 1851 O O . GLU A 1 222 ? -9.336 26.672 33.75 1 89.06 222 GLU A O 1
ATOM 1856 N N . PHE A 1 223 ? -9.992 28.781 33.688 1 92.19 223 PHE A N 1
ATOM 1857 C CA . PHE A 1 223 ? -8.625 29.281 33.719 1 92.19 223 PHE A CA 1
ATOM 1858 C C . PHE A 1 223 ? -7.953 28.938 35.062 1 92.19 223 PHE A C 1
ATOM 1860 O O . PHE A 1 223 ? -6.762 28.609 35.094 1 92.19 223 PHE A O 1
ATOM 1867 N N . GLU A 1 224 ? -8.758 28.969 36.156 1 92.81 224 GLU A N 1
ATOM 1868 C CA . GLU A 1 224 ? -8.219 28.609 37.469 1 92.81 224 GLU A CA 1
ATOM 1869 C C . GLU A 1 224 ? -7.816 27.141 37.531 1 92.81 224 GLU A C 1
ATOM 1871 O O . GLU A 1 224 ? -6.816 26.797 38.156 1 92.81 224 GLU A O 1
ATOM 1876 N N . LYS A 1 225 ? -8.547 26.359 36.875 1 92.31 225 LYS A N 1
ATOM 1877 C CA . LYS A 1 225 ? -8.219 24.938 36.844 1 92.31 225 LYS A CA 1
ATOM 1878 C C . LYS A 1 225 ? -6.969 24.688 36 1 92.31 225 LYS A C 1
ATOM 1880 O O . LYS A 1 225 ? -6.188 23.766 36.281 1 92.31 225 LYS A O 1
ATOM 1885 N N . LEU A 1 226 ? -6.801 25.453 34.938 1 93.06 226 LEU A N 1
ATOM 1886 C CA . LEU A 1 226 ? -5.648 25.281 34.062 1 93.06 226 LEU A CA 1
ATOM 1887 C C . LEU A 1 226 ? -4.355 25.641 34.812 1 93.06 226 LEU A C 1
ATOM 1889 O O . LEU A 1 226 ? -3.279 25.156 34.438 1 93.06 226 LEU A O 1
ATOM 1893 N N . LYS A 1 227 ? -4.496 26.453 35.812 1 94 227 LYS A N 1
ATOM 1894 C CA . LYS A 1 227 ? -3.32 26.844 36.562 1 94 227 LYS A CA 1
ATOM 1895 C C . LYS A 1 227 ? -2.74 25.656 37.344 1 94 227 LYS A C 1
ATOM 1897 O O . LYS A 1 227 ? -1.606 25.719 37.812 1 94 227 LYS A O 1
ATOM 1902 N N . ASN A 1 228 ? -3.51 24.547 37.312 1 92.56 228 ASN A N 1
ATOM 1903 C CA . ASN A 1 228 ? -3.018 23.328 37.938 1 92.56 228 ASN A CA 1
ATOM 1904 C C . ASN A 1 228 ? -2.086 22.547 37.031 1 92.56 228 ASN A C 1
ATOM 1906 O O . ASN A 1 228 ? -1.462 21.578 37.438 1 92.56 228 ASN A O 1
ATOM 1910 N N . LEU A 1 229 ? -1.919 22.953 35.875 1 94 229 LEU A N 1
ATOM 1911 C CA . LEU A 1 229 ? -0.991 22.312 34.938 1 94 229 LEU A CA 1
ATOM 1912 C C . LEU A 1 229 ? 0.445 22.438 35.438 1 94 229 LEU A C 1
ATOM 1914 O O . LEU A 1 229 ? 0.824 23.453 36.031 1 94 229 LEU A O 1
ATOM 1918 N N . PHE A 1 230 ? 1.211 21.422 35.125 1 95 230 PHE A N 1
ATOM 1919 C CA . PHE A 1 230 ? 2.59 21.391 35.594 1 95 230 PHE A CA 1
ATOM 1920 C C . PHE A 1 230 ? 3.4 22.531 34.969 1 95 230 PHE A C 1
ATOM 1922 O O . PHE A 1 230 ? 4.422 22.938 35.531 1 95 230 PHE A O 1
ATOM 1929 N N . MET A 1 231 ? 2.939 23.109 33.906 1 95.38 231 MET A N 1
ATOM 1930 C CA . MET A 1 231 ? 3.668 24.141 33.188 1 95.38 231 MET A CA 1
ATOM 1931 C C . MET A 1 231 ? 3.547 25.484 33.875 1 95.38 231 MET A C 1
ATOM 1933 O O . MET A 1 231 ? 4.402 26.359 33.719 1 95.38 231 MET A O 1
ATOM 1937 N N . TYR A 1 232 ? 2.527 25.672 34.688 1 96.75 232 TYR A N 1
ATOM 1938 C CA . TYR A 1 232 ? 2.256 26.969 35.312 1 96.75 232 TYR A CA 1
ATOM 1939 C C . TYR A 1 232 ? 3.41 27.391 36.219 1 96.75 232 TYR A C 1
ATOM 1941 O O . TYR A 1 232 ? 3.996 28.469 36 1 96.75 232 TYR A O 1
ATOM 1949 N N . PRO A 1 233 ? 3.84 26.531 37.156 1 97 233 PRO A N 1
ATOM 1950 C CA . PRO A 1 233 ? 4.961 26.953 38 1 97 233 PRO A CA 1
ATOM 1951 C C . PRO A 1 233 ? 6.262 27.109 37.219 1 97 233 PRO A C 1
ATOM 1953 O O . PRO A 1 233 ? 7.082 27.969 37.531 1 97 233 PRO A O 1
ATOM 1956 N N . ILE A 1 234 ? 6.461 26.344 36.188 1 97 234 ILE A N 1
ATOM 1957 C CA . ILE A 1 234 ? 7.676 26.406 35.406 1 97 234 ILE A CA 1
ATOM 1958 C C . ILE A 1 234 ? 7.738 27.75 34.656 1 97 234 ILE A C 1
ATOM 1960 O O . ILE A 1 234 ? 8.789 28.391 34.625 1 97 234 ILE A O 1
ATOM 1964 N N . LEU A 1 235 ? 6.613 28.109 34.094 1 97.62 235 LEU A N 1
ATOM 1965 C CA . LEU A 1 235 ? 6.527 29.375 33.375 1 97.62 235 LEU A CA 1
ATOM 1966 C C . LEU A 1 235 ? 6.77 30.547 34.312 1 97.62 235 LEU A C 1
ATOM 1968 O O . LEU A 1 235 ? 7.492 31.484 33.938 1 97.62 235 LEU A O 1
ATOM 1972 N N . MET A 1 236 ? 6.23 30.516 35.531 1 96.69 236 MET A N 1
ATOM 1973 C CA . MET A 1 236 ? 6.391 31.594 36.5 1 96.69 236 MET A CA 1
ATOM 1974 C C . MET A 1 236 ? 7.852 31.75 36.906 1 96.69 236 MET A C 1
ATOM 1976 O O . MET A 1 236 ? 8.375 32.875 36.969 1 96.69 236 MET A O 1
ATOM 1980 N N . GLU A 1 237 ? 8.398 30.656 37.094 1 97 237 GLU A N 1
ATOM 1981 C CA . GLU A 1 237 ? 9.797 30.672 37.5 1 97 237 GLU A CA 1
ATOM 1982 C C . GLU A 1 237 ? 10.695 31.25 36.438 1 97 237 GLU A C 1
ATOM 1984 O O . GLU A 1 237 ? 11.594 32.062 36.719 1 97 237 GLU A O 1
ATOM 1989 N N . HIS A 1 238 ? 10.453 30.891 35.281 1 97.5 238 HIS A N 1
ATOM 1990 C CA . HIS A 1 238 ? 11.273 31.375 34.156 1 97.5 238 HIS A CA 1
ATOM 1991 C C . HIS A 1 238 ? 11.031 32.875 33.906 1 97.5 238 HIS A C 1
ATOM 1993 O O . HIS A 1 238 ? 11.961 33.594 33.531 1 97.5 238 HIS A O 1
ATOM 1999 N N . CYS A 1 239 ? 9.773 33.312 34.062 1 97.31 239 CYS A N 1
ATOM 2000 C CA . CYS A 1 239 ? 9.484 34.719 33.906 1 97.31 239 CYS A CA 1
ATOM 2001 C C . CYS A 1 239 ? 10.242 35.531 34.938 1 97.31 239 CYS A C 1
ATOM 2003 O O . CYS A 1 239 ? 10.828 36.594 34.625 1 97.31 239 CYS A O 1
ATOM 2005 N N . GLN A 1 240 ? 10.289 35.031 36.125 1 95.69 240 GLN A N 1
ATOM 2006 C CA . GLN A 1 240 ? 10.961 35.719 37.188 1 95.69 240 GLN A CA 1
ATOM 2007 C C . GLN A 1 240 ? 12.477 35.719 37 1 95.69 240 GLN A C 1
ATOM 2009 O O . GLN A 1 240 ? 13.148 36.719 37.281 1 95.69 240 GLN A O 1
ATOM 2014 N N . THR A 1 241 ? 12.984 34.719 36.469 1 96.69 241 THR A N 1
ATOM 2015 C CA . THR A 1 241 ? 14.43 34.531 36.344 1 96.69 241 THR A CA 1
ATOM 2016 C C . THR A 1 241 ? 14.969 35.25 35.125 1 96.69 241 THR A C 1
ATOM 2018 O O . THR A 1 241 ? 16.047 35.875 35.188 1 96.69 241 THR A O 1
ATOM 2021 N N . TYR A 1 242 ? 14.195 35.25 34.062 1 96 242 TYR A N 1
ATOM 2022 C CA . TYR A 1 242 ? 14.812 35.688 32.781 1 96 242 TYR A CA 1
ATOM 2023 C C . TYR A 1 242 ? 14.18 36.969 32.281 1 96 242 TYR A C 1
ATOM 2025 O O . TYR A 1 242 ? 14.773 37.688 31.469 1 96 242 TYR A O 1
ATOM 2033 N N . LEU A 1 243 ? 12.953 37.281 32.656 1 96.81 243 LEU A N 1
ATOM 2034 C CA . LEU A 1 243 ? 12.281 38.438 32.062 1 96.81 243 LEU A CA 1
ATOM 2035 C C . LEU A 1 243 ? 12.281 39.625 33.031 1 96.81 243 LEU A C 1
ATOM 2037 O O . LEU A 1 243 ? 12.555 40.75 32.656 1 96.81 243 LEU A O 1
ATOM 2041 N N . GLU A 1 244 ? 12.016 39.375 34.344 1 95.69 244 GLU A N 1
ATOM 2042 C CA . GLU A 1 244 ? 11.867 40.438 35.344 1 95.69 244 GLU A CA 1
ATOM 2043 C C . GLU A 1 244 ? 13.148 41.281 35.438 1 95.69 244 GLU A C 1
ATOM 2045 O O . GLU A 1 244 ? 13.102 42.5 35.469 1 95.69 244 GLU A O 1
ATOM 2050 N N . PRO A 1 245 ? 14.289 40.625 35.469 1 94.19 245 PRO A N 1
ATOM 2051 C CA . PRO A 1 245 ? 15.523 41.406 35.594 1 94.19 245 PRO A CA 1
ATOM 2052 C C . PRO A 1 245 ? 15.758 42.312 34.375 1 94.19 245 PRO A C 1
ATOM 2054 O O . PRO A 1 245 ? 16.234 43.438 34.5 1 94.19 245 PRO A O 1
ATOM 2057 N N . HIS A 1 246 ? 15.445 41.875 33.25 1 90.5 246 HIS A N 1
ATOM 2058 C CA . HIS A 1 246 ? 15.703 42.625 32.031 1 90.5 246 HIS A CA 1
ATOM 2059 C C . HIS A 1 246 ? 14.695 43.75 31.844 1 90.5 246 HIS A C 1
ATOM 2061 O O . HIS A 1 246 ? 15.047 44.844 31.391 1 90.5 246 HIS A O 1
ATOM 2067 N N . ALA A 1 247 ? 13.484 43.406 32.188 1 89.12 247 ALA A N 1
ATOM 2068 C CA . ALA A 1 247 ? 12.445 44.438 32.125 1 89.12 247 ALA A CA 1
ATOM 2069 C C . ALA A 1 247 ? 12.531 45.406 33.281 1 89.12 247 ALA A C 1
ATOM 2071 O O . ALA A 1 247 ? 11.844 46.438 33.312 1 89.12 247 ALA A O 1
ATOM 2072 N N . ASN A 1 248 ? 13.344 45.188 34.281 1 89.44 248 ASN A N 1
ATOM 2073 C CA . ASN A 1 248 ? 13.531 45.969 35.469 1 89.44 248 ASN A CA 1
ATOM 2074 C C . ASN A 1 248 ? 12.211 46.188 36.219 1 89.44 248 ASN A C 1
ATOM 2076 O O . ASN A 1 248 ? 11.875 47.312 36.562 1 89.44 248 ASN A O 1
ATOM 2080 N N . MET A 1 249 ? 11.469 45.094 36.281 1 91.25 249 MET A N 1
ATOM 2081 C CA . MET A 1 249 ? 10.188 45.156 36.969 1 91.25 249 MET A CA 1
ATOM 2082 C C . MET A 1 249 ? 9.828 43.812 37.594 1 91.25 249 MET A C 1
ATOM 2084 O O . MET A 1 249 ? 10.367 42.781 37.219 1 91.25 249 MET A O 1
ATOM 2088 N N . THR A 1 250 ? 9 43.938 38.594 1 94.06 250 THR A N 1
ATOM 2089 C CA . THR A 1 250 ? 8.406 42.75 39.188 1 94.06 250 THR A CA 1
ATOM 2090 C C . THR A 1 250 ? 6.984 42.531 38.656 1 94.06 250 THR A C 1
ATOM 2092 O O . THR A 1 250 ? 6.156 43.438 38.75 1 94.06 250 THR A O 1
ATOM 2095 N N . PHE A 1 251 ? 6.762 41.375 38.125 1 95.06 251 PHE A N 1
ATOM 2096 C CA . PHE A 1 251 ? 5.449 41.094 37.562 1 95.06 251 PHE A CA 1
ATOM 2097 C C . PHE A 1 251 ? 4.414 40.875 38.656 1 95.06 251 PHE A C 1
ATOM 2099 O O . PHE A 1 251 ? 4.699 40.219 39.656 1 95.06 251 PHE A O 1
ATOM 2106 N N . THR A 1 252 ? 3.295 41.469 38.5 1 93.94 252 THR A N 1
ATOM 2107 C CA . THR A 1 252 ? 2.16 41.188 39.375 1 93.94 252 THR A CA 1
ATOM 2108 C C . THR A 1 252 ? 1.56 39.812 39.031 1 93.94 252 THR A C 1
ATOM 2110 O O . THR A 1 252 ? 1.884 39.219 38 1 93.94 252 THR A O 1
ATOM 2113 N N . GLN A 1 253 ? 0.732 39.344 39.906 1 92.81 253 GLN A N 1
ATOM 2114 C CA . GLN A 1 253 ? 0.066 38.062 39.656 1 92.81 253 GLN A CA 1
ATOM 2115 C C . GLN A 1 253 ? -0.8 38.125 38.406 1 92.81 253 GLN A C 1
ATOM 2117 O O . GLN A 1 253 ? -0.908 37.125 37.656 1 92.81 253 GLN A O 1
ATOM 2122 N N . GLU A 1 254 ? -1.389 39.25 38.188 1 93.44 254 GLU A N 1
ATOM 2123 C CA . GLU A 1 254 ? -2.223 39.438 37 1 93.44 254 GLU A CA 1
ATOM 2124 C C . GLU A 1 254 ? -1.389 39.344 35.719 1 93.44 254 GLU A C 1
ATOM 2126 O O . GLU A 1 254 ? -1.835 38.812 34.719 1 93.44 254 GLU A O 1
ATOM 2131 N N . GLU A 1 255 ? -0.24 39.906 35.844 1 95.5 255 GLU A N 1
ATOM 2132 C CA . GLU A 1 255 ? 0.656 39.875 34.688 1 95.5 255 GLU A CA 1
ATOM 2133 C C . GLU A 1 255 ? 1.16 38.469 34.438 1 95.5 255 GLU A C 1
ATOM 2135 O O . GLU A 1 255 ? 1.263 38.031 33.281 1 95.5 255 GLU A O 1
ATOM 2140 N N . LEU A 1 256 ? 1.447 37.75 35.469 1 95.88 256 LEU A N 1
ATOM 2141 C CA . LEU A 1 256 ? 1.872 36.344 35.312 1 95.88 256 LEU A CA 1
ATOM 2142 C C . LEU A 1 256 ? 0.741 35.5 34.781 1 95.88 256 LEU A C 1
ATOM 2144 O O . LEU A 1 256 ? 0.97 34.625 33.906 1 95.88 256 LEU A O 1
ATOM 2148 N N . ASP A 1 257 ? -0.431 35.719 35.219 1 95.62 257 ASP A N 1
ATOM 2149 C CA . ASP A 1 257 ? -1.601 35.031 34.688 1 95.62 257 ASP A CA 1
ATOM 2150 C C . ASP A 1 257 ? -1.812 35.312 33.219 1 95.62 257 ASP A C 1
ATOM 2152 O O . ASP A 1 257 ? -2.217 34.438 32.438 1 95.62 257 ASP A O 1
ATOM 2156 N N . TYR A 1 258 ? -1.535 36.531 32.875 1 96.5 258 TYR A N 1
ATOM 2157 C CA . TYR A 1 258 ? -1.624 36.906 31.453 1 96.5 258 TYR A CA 1
ATOM 2158 C C . TYR A 1 258 ? -0.627 36.094 30.625 1 96.5 258 TYR A C 1
ATOM 2160 O O . TYR A 1 258 ? -0.978 35.562 29.562 1 96.5 258 TYR A O 1
ATOM 2168 N N . ILE A 1 259 ? 0.543 36 31.094 1 97.19 259 ILE A N 1
ATOM 2169 C CA . ILE A 1 259 ? 1.568 35.281 30.359 1 97.19 259 ILE A CA 1
ATOM 2170 C C . ILE A 1 259 ? 1.183 33.781 30.266 1 97.19 259 ILE A C 1
ATOM 2172 O O . ILE A 1 259 ? 1.435 33.156 29.25 1 97.19 259 ILE A O 1
ATOM 2176 N N . PHE A 1 260 ? 0.59 33.312 31.266 1 96.81 260 PHE A N 1
ATOM 2177 C CA . PHE A 1 260 ? 0.113 31.938 31.219 1 96.81 260 PHE A CA 1
ATOM 2178 C C . PHE A 1 260 ? -1.006 31.781 30.203 1 96.81 260 PHE A C 1
ATOM 2180 O O . PHE A 1 260 ? -1.067 30.766 29.484 1 96.81 260 PHE A O 1
ATOM 2187 N N . LEU A 1 261 ? -1.887 32.688 30.141 1 95.56 261 LEU A N 1
ATOM 2188 C CA . LEU A 1 261 ? -2.92 32.688 29.109 1 95.56 261 LEU A CA 1
ATOM 2189 C C . LEU A 1 261 ? -2.299 32.656 27.719 1 95.56 261 LEU A C 1
ATOM 2191 O O . LEU A 1 261 ? -2.77 31.922 26.844 1 95.56 261 LEU A O 1
ATOM 2195 N N . VAL A 1 262 ? -1.272 33.438 27.562 1 96.06 262 VAL A N 1
ATOM 2196 C CA . VAL A 1 262 ? -0.548 33.469 26.281 1 96.06 262 VAL A CA 1
ATOM 2197 C C . VAL A 1 262 ? 0.021 32.094 25.969 1 96.06 262 VAL A C 1
ATOM 2199 O O . VAL A 1 262 ? -0.097 31.609 24.844 1 96.06 262 VAL A O 1
ATOM 2202 N N . TYR A 1 263 ? 0.546 31.469 26.938 1 96 263 TYR A N 1
ATOM 2203 C CA . TYR A 1 263 ? 1.104 30.125 26.766 1 96 263 TYR A CA 1
ATOM 2204 C C . TYR A 1 263 ? 0.023 29.141 26.344 1 96 263 TYR A C 1
ATOM 2206 O O . TYR A 1 263 ? 0.251 28.297 25.484 1 96 263 TYR A O 1
ATOM 2214 N N . CYS A 1 264 ? -1.096 29.266 26.906 1 93.25 264 CYS A N 1
ATOM 2215 C CA . CYS A 1 264 ? -2.182 28.328 26.641 1 93.25 264 CYS A CA 1
ATOM 2216 C C . CYS A 1 264 ? -2.787 28.562 25.266 1 93.25 264 CYS A C 1
ATOM 2218 O O . CYS A 1 264 ? -3.363 27.656 24.672 1 93.25 264 CYS A O 1
ATOM 2220 N N . SER A 1 265 ? -2.648 29.734 24.734 1 91.38 265 SER A N 1
ATOM 2221 C CA . SER A 1 265 ? -3.402 30.094 23.547 1 91.38 265 SER A CA 1
ATOM 2222 C C . SER A 1 265 ? -2.5 30.141 22.312 1 91.38 265 SER A C 1
ATOM 2224 O O . SER A 1 265 ? -2.939 29.844 21.203 1 91.38 265 SER A O 1
ATOM 2226 N N . ALA A 1 266 ? -1.299 30.516 22.5 1 89.81 266 ALA A N 1
ATOM 2227 C CA . ALA A 1 266 ? -0.379 30.688 21.375 1 89.81 266 ALA A CA 1
ATOM 2228 C C . ALA A 1 266 ? 0.579 29.5 21.266 1 89.81 266 ALA A C 1
ATOM 2230 O O . ALA A 1 266 ? 0.805 28.781 22.25 1 89.81 266 ALA A O 1
ATOM 2231 N N . ASN A 1 267 ? 1.069 29.375 20.078 1 86.56 267 ASN A N 1
ATOM 2232 C CA . ASN A 1 267 ? 2.117 28.375 19.891 1 86.56 267 ASN A CA 1
ATOM 2233 C C . ASN A 1 267 ? 3.432 28.828 20.531 1 86.56 267 ASN A C 1
ATOM 2235 O O . ASN A 1 267 ? 3.807 30 20.438 1 86.56 267 ASN A O 1
ATOM 2239 N N . SER A 1 268 ? 3.986 27.891 21.281 1 88.25 268 SER A N 1
ATOM 2240 C CA . SER A 1 268 ? 5.258 28.219 21.922 1 88.25 268 SER A CA 1
ATOM 2241 C C . SER A 1 268 ? 6.16 26.984 22.016 1 88.25 268 SER A C 1
ATOM 2243 O O . SER A 1 268 ? 5.676 25.875 22.234 1 88.25 268 SER A O 1
ATOM 2245 N N . SER A 1 269 ? 7.418 27.25 21.812 1 90.38 269 SER A N 1
ATOM 2246 C CA . SER A 1 269 ? 8.414 26.203 21.969 1 90.38 269 SER A CA 1
ATOM 2247 C C . SER A 1 269 ? 8.922 26.141 23.406 1 90.38 269 SER A C 1
ATOM 2249 O O . SER A 1 269 ? 9.836 25.375 23.719 1 90.38 269 SER A O 1
ATOM 2251 N N . PHE A 1 270 ? 8.211 26.875 24.203 1 94.44 270 PHE A N 1
ATOM 2252 C CA . PHE A 1 270 ? 8.625 26.969 25.609 1 94.44 270 PHE A CA 1
ATOM 2253 C C . PHE A 1 270 ? 8.477 25.625 26.297 1 94.44 270 PHE A C 1
ATOM 2255 O O . PHE A 1 270 ? 7.371 25.078 26.391 1 94.44 270 PHE A O 1
ATOM 2262 N N . SER A 1 271 ? 9.57 25.047 26.812 1 93.12 271 SER A N 1
ATOM 2263 C CA . SER A 1 271 ? 9.656 23.828 27.625 1 93.12 271 SER A CA 1
ATOM 2264 C C . SER A 1 271 ? 8.922 22.672 26.953 1 93.12 271 SER A C 1
ATOM 2266 O O . SER A 1 271 ? 8.266 21.875 27.641 1 93.12 271 SER A O 1
ATOM 2268 N N . LYS A 1 272 ? 9.016 22.594 25.719 1 90.31 272 LYS A N 1
ATOM 2269 C CA . LYS A 1 272 ? 8.336 21.516 25 1 90.31 272 LYS A CA 1
ATOM 2270 C C . LYS A 1 272 ? 8.969 20.156 25.312 1 90.31 272 LYS A C 1
ATOM 2272 O O . LYS A 1 272 ? 8.312 19.125 25.203 1 90.31 272 LYS A O 1
ATOM 2277 N N . ASP A 1 273 ? 10.203 20.125 25.672 1 88.44 273 ASP A N 1
ATOM 2278 C CA . ASP A 1 273 ? 10.945 18.906 25.938 1 88.44 273 ASP A CA 1
ATOM 2279 C C . ASP A 1 273 ? 10.492 18.266 27.25 1 88.44 273 ASP A C 1
ATOM 2281 O O . ASP A 1 273 ? 10.781 17.109 27.516 1 88.44 273 ASP A O 1
ATOM 2285 N N . LYS A 1 274 ? 9.75 19.047 28.078 1 91.62 274 LYS A N 1
ATOM 2286 C CA . LYS A 1 274 ? 9.32 18.547 29.375 1 91.62 274 LYS A CA 1
ATOM 2287 C C . LYS A 1 274 ? 8.016 17.75 29.266 1 91.62 274 LYS A C 1
ATOM 2289 O O . LYS A 1 274 ? 7.613 17.062 30.203 1 91.62 274 LYS A O 1
ATOM 2294 N N . TRP A 1 275 ? 7.434 17.828 28.141 1 89.06 275 TRP A N 1
ATOM 2295 C CA . TRP A 1 275 ? 6.168 17.125 27.922 1 89.06 275 TRP A CA 1
ATOM 2296 C C . TRP A 1 275 ? 6.398 15.656 27.609 1 89.06 275 TRP A C 1
ATOM 2298 O O . TRP A 1 275 ? 7.289 15.312 26.828 1 89.06 275 TRP A O 1
ATOM 2308 N N . ASN A 1 276 ? 5.785 14.789 28.281 1 88.06 276 ASN A N 1
ATOM 2309 C CA . ASN A 1 276 ? 5.746 13.359 27.984 1 88.06 276 ASN A CA 1
ATOM 2310 C C . ASN A 1 276 ? 4.312 12.859 27.828 1 88.06 276 ASN A C 1
ATOM 2312 O O . ASN A 1 276 ? 3.363 13.641 27.922 1 88.06 276 ASN A O 1
ATOM 2316 N N . GLN A 1 277 ? 4.117 11.672 27.562 1 86.75 277 GLN A N 1
ATOM 2317 C CA . GLN A 1 277 ? 2.797 11.141 27.234 1 86.75 277 GLN A CA 1
ATOM 2318 C C . GLN A 1 277 ? 1.874 11.195 28.453 1 86.75 277 GLN A C 1
ATOM 2320 O O . GLN A 1 277 ? 0.681 11.477 28.328 1 86.75 277 GLN A O 1
ATOM 2325 N N . GLU A 1 278 ? 2.393 10.883 29.562 1 91.31 278 GLU A N 1
ATOM 2326 C CA . GLU A 1 278 ? 1.59 10.922 30.781 1 91.31 278 GLU A CA 1
ATOM 2327 C C . GLU A 1 278 ? 1.07 12.328 31.062 1 91.31 278 GLU A C 1
ATOM 2329 O O . GLU A 1 278 ? -0.104 12.508 31.391 1 91.31 278 GLU A O 1
ATOM 2334 N N . LYS A 1 279 ? 1.943 13.289 30.953 1 92.44 279 LYS A N 1
ATOM 2335 C CA . LYS A 1 279 ? 1.566 14.68 31.188 1 92.44 279 LYS A CA 1
ATOM 2336 C C . LYS A 1 279 ? 0.57 15.164 30.125 1 92.44 279 LYS A C 1
ATOM 2338 O O . LYS A 1 279 ? -0.349 15.922 30.438 1 92.44 279 LYS A O 1
ATOM 2343 N N . LYS A 1 280 ? 0.776 14.695 28.938 1 90 280 LYS A N 1
ATOM 2344 C CA . LYS A 1 280 ? -0.155 15.039 27.875 1 90 280 LYS A CA 1
ATOM 2345 C C . LYS A 1 280 ? -1.549 14.484 28.156 1 90 280 LYS A C 1
ATOM 2347 O O . LYS A 1 280 ? -2.545 15.203 28.016 1 90 280 LYS A O 1
ATOM 2352 N N . THR A 1 281 ? -1.585 13.297 28.547 1 91.44 281 THR A N 1
ATOM 2353 C CA . THR A 1 281 ? -2.863 12.656 28.828 1 91.44 281 THR A CA 1
ATOM 2354 C C . THR A 1 281 ? -3.562 13.344 30 1 91.44 281 THR A C 1
ATOM 2356 O O . THR A 1 281 ? -4.773 13.57 29.969 1 91.44 281 THR A O 1
ATOM 2359 N N . HIS A 1 282 ? -2.752 13.68 30.938 1 92.31 282 HIS A N 1
ATOM 2360 C CA . HIS A 1 282 ? -3.305 14.383 32.094 1 92.31 282 HIS A CA 1
ATOM 2361 C C . HIS A 1 282 ? -3.879 15.734 31.688 1 92.31 282 HIS A C 1
ATOM 2363 O O . HIS A 1 282 ? -4.949 16.125 32.156 1 92.31 282 HIS A O 1
ATOM 2369 N N . THR A 1 283 ? -3.18 16.438 30.891 1 92.19 283 THR A N 1
ATOM 2370 C CA . THR A 1 283 ? -3.629 17.75 30.422 1 92.19 283 THR A CA 1
ATOM 2371 C C . THR A 1 283 ? -4.918 17.609 29.625 1 92.19 283 THR A C 1
ATOM 2373 O O . THR A 1 283 ? -5.84 18.422 29.781 1 92.19 283 THR A O 1
ATOM 2376 N N . ILE A 1 284 ? -4.984 16.672 28.797 1 92.62 284 ILE A N 1
ATOM 2377 C CA . ILE A 1 284 ? -6.18 16.422 28 1 92.62 284 ILE A CA 1
ATOM 2378 C C . ILE A 1 284 ? -7.371 16.156 28.906 1 92.62 284 ILE A C 1
ATOM 2380 O O . ILE A 1 284 ? -8.445 16.734 28.719 1 92.62 284 ILE A O 1
ATOM 2384 N N . GLN A 1 285 ? -7.117 15.398 29.891 1 91.19 285 GLN A N 1
ATOM 2385 C CA . GLN A 1 285 ? -8.18 15.086 30.844 1 91.19 285 GLN A CA 1
ATOM 2386 C C . GLN A 1 285 ? -8.625 16.328 31.609 1 91.19 285 GLN A C 1
ATOM 2388 O O . GLN A 1 285 ? -9.82 16.562 31.797 1 91.19 285 GLN A O 1
ATOM 2393 N N . LEU A 1 286 ? -7.676 17.078 31.969 1 91.38 286 LEU A N 1
ATOM 2394 C CA . LEU A 1 286 ? -7.98 18.312 32.719 1 91.38 286 LEU A CA 1
ATOM 2395 C C . LEU A 1 286 ? -8.844 19.25 31.859 1 91.38 286 LEU A C 1
ATOM 2397 O O . LEU A 1 286 ? -9.82 19.797 32.375 1 91.38 286 LEU A O 1
ATOM 2401 N N . ILE A 1 287 ? -8.516 19.391 30.641 1 88.31 287 ILE A N 1
ATOM 2402 C CA . ILE A 1 287 ? -9.203 20.312 29.75 1 88.31 287 ILE A CA 1
ATOM 2403 C C . ILE A 1 287 ? -10.602 19.797 29.422 1 88.31 287 ILE A C 1
ATOM 2405 O O . ILE A 1 287 ? -11.578 20.531 29.484 1 88.31 287 ILE A O 1
ATOM 2409 N N . LEU A 1 288 ? -10.68 18.562 29.172 1 89.69 288 LEU A N 1
ATOM 2410 C CA . LEU A 1 288 ? -11.938 18 28.703 1 89.69 288 LEU A CA 1
ATOM 2411 C C . LEU A 1 288 ? -12.867 17.688 29.859 1 89.69 288 LEU A C 1
ATOM 2413 O O . LEU A 1 288 ? -14.055 17.422 29.672 1 89.69 288 LEU A O 1
ATOM 2417 N N . GLN A 1 289 ? -12.406 17.828 31.094 1 87.25 289 GLN A N 1
ATOM 2418 C CA . GLN A 1 289 ? -13.266 17.578 32.25 1 87.25 289 GLN A CA 1
ATOM 2419 C C . GLN A 1 289 ? -13.672 18.875 32.906 1 87.25 289 GLN A C 1
ATOM 2421 O O . GLN A 1 289 ? -14.742 18.953 33.531 1 87.25 289 GLN A O 1
ATOM 2426 N N . HIS A 1 290 ? -12.859 19.859 32.719 1 84.5 290 HIS A N 1
ATOM 2427 C CA . HIS A 1 290 ? -13.078 21.016 33.594 1 84.5 290 HIS A CA 1
ATOM 2428 C C . HIS A 1 290 ? -13.273 22.297 32.781 1 84.5 290 HIS A C 1
ATOM 2430 O O . HIS A 1 290 ? -13.312 23.391 33.312 1 84.5 290 HIS A O 1
ATOM 2436 N N . THR A 1 291 ? -13.344 22.156 31.531 1 83.56 291 THR A N 1
ATOM 2437 C CA . THR A 1 291 ? -13.531 23.344 30.688 1 83.56 291 THR A CA 1
ATOM 2438 C C . THR A 1 291 ? -14.734 23.156 29.766 1 83.56 291 THR A C 1
ATOM 2440 O O . THR A 1 291 ? -15.453 22.172 29.859 1 83.56 291 THR A O 1
ATOM 2443 N N . ARG A 1 292 ? -14.93 24.141 28.938 1 85.31 292 ARG A N 1
ATOM 2444 C CA . ARG A 1 292 ? -16.016 24.094 27.969 1 85.31 292 ARG A CA 1
ATOM 2445 C C . ARG A 1 292 ? -15.812 22.953 26.984 1 85.31 292 ARG A C 1
ATOM 2447 O O . ARG A 1 292 ? -16.75 22.531 26.312 1 85.31 292 ARG A O 1
ATOM 2454 N N . GLY A 1 293 ? -14.617 22.516 27.062 1 89.75 293 GLY A N 1
ATOM 2455 C CA . GLY A 1 293 ? -14.297 21.375 26.203 1 89.75 293 GLY A CA 1
ATOM 2456 C C . GLY A 1 293 ? -15.086 20.125 26.547 1 89.75 293 GLY A C 1
ATOM 2457 O O . GLY A 1 293 ? -15.352 19.297 25.672 1 89.75 293 GLY A O 1
ATOM 2458 N N . LYS A 1 294 ? -15.492 20 27.812 1 91.88 294 LYS A N 1
ATOM 2459 C CA . LYS A 1 294 ? -16.281 18.859 28.234 1 91.88 294 LYS A CA 1
ATOM 2460 C C . LYS A 1 294 ? -17.609 18.781 27.484 1 91.88 294 LYS A C 1
ATOM 2462 O O . LYS A 1 294 ? -18.016 17.719 27.047 1 91.88 294 LYS A O 1
ATOM 2467 N N . HIS A 1 295 ? -18.25 19.938 27.391 1 93.81 295 HIS A N 1
ATOM 2468 C CA . HIS A 1 295 ? -19.531 19.984 26.703 1 93.81 295 HIS A CA 1
ATOM 2469 C C . HIS A 1 295 ? -19.359 19.672 25.219 1 93.81 295 HIS A C 1
ATOM 2471 O O . HIS A 1 295 ? -20.203 18.969 24.641 1 93.81 295 HIS A O 1
ATOM 2477 N N . LEU A 1 296 ? -18.344 20.188 24.641 1 94.88 296 LEU A N 1
ATOM 2478 C CA . LEU A 1 296 ? -18.094 19.938 23.234 1 94.88 296 LEU A CA 1
ATOM 2479 C C . LEU A 1 296 ? -17.812 18.453 22.984 1 94.88 296 LEU A C 1
ATOM 2481 O O . LEU A 1 296 ? -18.281 17.875 22.016 1 94.88 296 LEU A O 1
ATOM 2485 N N . LEU A 1 297 ? -17.047 17.875 23.922 1 95.69 297 LEU A N 1
ATOM 2486 C CA . LEU A 1 297 ? -16.75 16.438 23.828 1 95.69 297 LEU A CA 1
ATOM 2487 C C . LEU A 1 297 ? -18.031 15.617 23.891 1 95.69 297 LEU A C 1
ATOM 2489 O O . LEU A 1 297 ? -18.188 14.648 23.141 1 95.69 297 LEU A O 1
ATOM 2493 N N . SER A 1 298 ? -18.906 16 24.75 1 94.31 298 SER A N 1
ATOM 2494 C CA . SER A 1 298 ? -20.172 15.289 24.891 1 94.31 298 SER A CA 1
ATOM 2495 C C . SER A 1 298 ? -21 15.367 23.609 1 94.31 298 SER A C 1
ATOM 2497 O O . SER A 1 298 ? -21.625 14.391 23.203 1 94.31 298 SER A O 1
ATOM 2499 N N . LYS A 1 299 ? -20.953 16.469 22.953 1 94.5 299 LYS A N 1
ATOM 2500 C CA . LYS A 1 299 ? -21.688 16.625 21.703 1 94.5 299 LYS A CA 1
ATOM 2501 C C . LYS A 1 299 ? -21.109 15.75 20.609 1 94.5 299 LYS A C 1
ATOM 2503 O O . LYS A 1 299 ? -21.844 15.125 19.844 1 94.5 299 LYS A O 1
ATOM 2508 N N . PHE A 1 300 ? -19.859 15.719 20.562 1 95.69 300 PHE A N 1
ATOM 2509 C CA . PHE A 1 300 ? -19.203 14.867 19.578 1 95.69 300 PHE A CA 1
ATOM 2510 C C . PHE A 1 300 ? -19.438 13.398 19.891 1 95.69 300 PHE A C 1
ATOM 2512 O O . PHE A 1 300 ? -19.656 12.586 18.984 1 95.69 300 PHE A O 1
ATOM 2519 N N . LYS A 1 301 ? -19.344 13.078 21.141 1 94.62 301 LYS A N 1
ATOM 2520 C CA . LYS A 1 301 ? -19.531 11.695 21.578 1 94.62 301 LYS A CA 1
ATOM 2521 C C . LYS A 1 301 ? -20.922 11.18 21.172 1 94.62 301 LYS A C 1
ATOM 2523 O O . LYS A 1 301 ? -21.062 10.031 20.75 1 94.62 301 LYS A O 1
ATOM 2528 N N . ASN A 1 302 ? -21.859 11.977 21.25 1 93.81 302 ASN A N 1
ATOM 2529 C CA . ASN A 1 302 ? -23.219 11.617 20.906 1 93.81 302 ASN A CA 1
ATOM 2530 C C . ASN A 1 302 ? -23.359 11.336 19.406 1 93.81 302 ASN A C 1
ATOM 2532 O O . ASN A 1 302 ? -24.172 10.5 19 1 93.81 302 ASN A O 1
ATOM 2536 N N . ILE A 1 303 ? -22.562 11.969 18.672 1 94.62 303 ILE A N 1
ATOM 2537 C CA . ILE A 1 303 ? -22.734 11.883 17.219 1 94.62 303 ILE A CA 1
ATOM 2538 C C . ILE A 1 303 ? -21.75 10.852 16.656 1 94.62 303 ILE A C 1
ATOM 2540 O O . ILE A 1 303 ? -22.125 10.031 15.82 1 94.62 303 ILE A O 1
ATOM 2544 N N . LEU A 1 304 ? -20.516 10.867 17.094 1 93.69 304 LEU A N 1
ATOM 2545 C CA . LEU A 1 304 ? -19.453 10.047 16.531 1 93.69 304 LEU A CA 1
ATOM 2546 C C . LEU A 1 304 ? -19.438 8.664 17.156 1 93.69 304 LEU A C 1
ATOM 2548 O O . LEU A 1 304 ? -18.984 7.695 16.547 1 93.69 304 LEU A O 1
ATOM 2552 N N . GLY A 1 305 ? -19.844 8.539 18.375 1 90.5 305 GLY A N 1
ATOM 2553 C CA . GLY A 1 305 ? -19.766 7.281 19.094 1 90.5 305 GLY A CA 1
ATOM 2554 C C . GLY A 1 305 ? -18.547 7.176 19.984 1 90.5 305 GLY A C 1
ATOM 2555 O O . GLY A 1 305 ? -17.609 7.969 19.859 1 90.5 305 GLY A O 1
ATOM 2556 N N . ASN A 1 306 ? -18.453 6.152 20.781 1 89.5 306 ASN A N 1
ATOM 2557 C CA . ASN A 1 306 ? -17.406 5.988 21.797 1 89.5 306 ASN A CA 1
ATOM 2558 C C . ASN A 1 306 ? -16.094 5.516 21.172 1 89.5 306 ASN A C 1
ATOM 2560 O O . ASN A 1 306 ? -15.016 5.875 21.641 1 89.5 306 ASN A O 1
ATOM 2564 N N . ASP A 1 307 ? -16.219 4.793 20.156 1 87.94 307 ASP A N 1
ATOM 2565 C CA . ASP A 1 307 ? -15.016 4.223 19.547 1 87.94 307 ASP A CA 1
ATOM 2566 C C . ASP A 1 307 ? -14.125 5.316 18.953 1 87.94 307 ASP A C 1
ATOM 2568 O O . ASP A 1 307 ? -12.898 5.246 19.062 1 87.94 307 ASP A O 1
ATOM 2572 N N . ILE A 1 308 ? -14.766 6.375 18.453 1 90 308 ILE A N 1
ATOM 2573 C CA . ILE A 1 308 ? -14.023 7.465 17.828 1 90 308 ILE A CA 1
ATOM 2574 C C . ILE A 1 308 ? -13.664 8.508 18.891 1 90 308 ILE A C 1
ATOM 2576 O O . ILE A 1 308 ? -12.516 8.938 18.984 1 90 308 ILE A O 1
ATOM 2580 N N . SER A 1 309 ? -14.609 8.82 19.766 1 91.75 309 SER A N 1
ATOM 2581 C CA . SER A 1 309 ? -14.477 9.945 20.688 1 91.75 309 SER A CA 1
ATOM 2582 C C . SER A 1 309 ? -13.531 9.617 21.828 1 91.75 309 SER A C 1
ATOM 2584 O O . SER A 1 309 ? -13.039 10.516 22.516 1 91.75 309 SER A O 1
ATOM 2586 N N . ASN A 1 310 ? -13.227 8.328 22 1 90.12 310 ASN A N 1
ATOM 2587 C CA . ASN A 1 310 ? -12.328 7.949 23.094 1 90.12 310 ASN A CA 1
ATOM 2588 C C . ASN A 1 310 ? -10.891 7.785 22.594 1 90.12 310 ASN A C 1
ATOM 2590 O O . ASN A 1 310 ? -9.977 7.594 23.391 1 90.12 310 ASN A O 1
ATOM 2594 N N . SER A 1 311 ? -10.773 7.934 21.344 1 89.44 311 SER A N 1
ATOM 2595 C CA . SER A 1 311 ? -9.422 7.781 20.828 1 89.44 311 SER A CA 1
ATOM 2596 C C . SER A 1 311 ? -8.539 8.953 21.234 1 89.44 311 SER A C 1
ATOM 2598 O O . SER A 1 311 ? -8.992 10.102 21.281 1 89.44 311 SER A O 1
ATOM 2600 N N . LEU A 1 312 ? -7.27 8.594 21.516 1 86.19 312 LEU A N 1
ATOM 2601 C CA . LEU A 1 312 ? -6.324 9.617 21.938 1 86.19 312 LEU A CA 1
ATOM 2602 C C . LEU A 1 312 ? -6.117 10.656 20.844 1 86.19 312 LEU A C 1
ATOM 2604 O O . LEU A 1 312 ? -5.945 11.844 21.125 1 86.19 312 LEU A O 1
ATOM 2608 N N . SER A 1 313 ? -6.152 10.242 19.641 1 84.38 313 SER A N 1
ATOM 2609 C CA . SER A 1 313 ? -5.965 11.148 18.516 1 84.38 313 SER A CA 1
ATOM 2610 C C . SER A 1 313 ? -7.098 12.172 18.422 1 84.38 313 SER A C 1
ATOM 2612 O O . SER A 1 313 ? -6.852 13.359 18.203 1 84.38 313 SER A O 1
ATOM 2614 N N . PHE A 1 314 ? -8.289 11.703 18.656 1 90.69 314 PHE A N 1
ATOM 2615 C CA . PHE A 1 314 ? -9.438 12.594 18.609 1 90.69 314 PHE A CA 1
ATOM 2616 C C . PHE A 1 314 ? -9.391 13.578 19.781 1 90.69 314 PHE A C 1
ATOM 2618 O O . PHE A 1 314 ? -9.602 14.781 19.594 1 90.69 314 PHE A O 1
ATOM 2625 N N . LEU A 1 315 ? -9.078 13.031 20.906 1 92.56 315 LEU A N 1
ATOM 2626 C CA . LEU A 1 315 ? -9.047 13.867 22.109 1 92.56 315 LEU A CA 1
ATOM 2627 C C . LEU A 1 315 ? -7.977 14.945 22 1 92.56 315 LEU A C 1
ATOM 2629 O O . LEU A 1 315 ? -8.188 16.078 22.438 1 92.56 315 LEU A O 1
ATOM 2633 N N . THR A 1 316 ? -6.875 14.547 21.469 1 89.62 316 THR A N 1
ATOM 2634 C CA . THR A 1 316 ? -5.805 15.508 21.25 1 89.62 316 THR A CA 1
ATOM 2635 C C . THR A 1 316 ? -6.246 16.609 20.281 1 89.62 316 THR A C 1
ATOM 2637 O O . THR A 1 316 ? -6.047 17.797 20.547 1 89.62 316 THR A O 1
ATOM 2640 N N . ALA A 1 317 ? -6.867 16.234 19.188 1 89 317 ALA A N 1
ATOM 2641 C CA . ALA A 1 317 ? -7.348 17.203 18.203 1 89 317 ALA A CA 1
ATOM 2642 C C . ALA A 1 317 ? -8.398 18.125 18.812 1 89 317 ALA A C 1
ATOM 2644 O O . ALA A 1 317 ? -8.398 19.328 18.562 1 89 317 ALA A O 1
ATOM 2645 N N . LEU A 1 318 ? -9.258 17.516 19.594 1 93.25 318 LEU A N 1
ATOM 2646 C CA . LEU A 1 318 ? -10.312 18.297 20.234 1 93.25 318 LEU A CA 1
ATOM 2647 C C . LEU A 1 318 ? -9.727 19.297 21.219 1 93.25 318 LEU A C 1
ATOM 2649 O O . LEU A 1 318 ? -10.211 20.422 21.328 1 93.25 318 LEU A O 1
ATOM 2653 N N . THR A 1 319 ? -8.703 18.859 21.891 1 91.88 319 THR A N 1
ATOM 2654 C CA . THR A 1 319 ? -8.047 19.734 22.844 1 91.88 319 THR A CA 1
ATOM 2655 C C . THR A 1 319 ? -7.422 20.938 22.125 1 91.88 319 THR A C 1
ATOM 2657 O O . THR A 1 319 ? -7.547 22.078 22.594 1 91.88 319 THR A O 1
ATOM 2660 N N . PHE A 1 320 ? -6.867 20.75 21.031 1 87.38 320 PHE A N 1
ATOM 2661 C CA . PHE A 1 320 ? -6.27 21.844 20.266 1 87.38 320 PHE A CA 1
ATOM 2662 C C . PHE A 1 320 ? -7.344 22.781 19.719 1 87.38 320 PHE A C 1
ATOM 2664 O O . PHE A 1 320 ? -7.145 23.984 19.656 1 87.38 320 PHE A O 1
ATOM 2671 N N . LEU A 1 321 ? -8.422 22.172 19.391 1 89.5 321 LEU A N 1
ATOM 2672 C CA . LEU A 1 321 ? -9.516 23 18.891 1 89.5 321 LEU A CA 1
ATOM 2673 C C . LEU A 1 321 ? -10.102 23.859 20.016 1 89.5 321 LEU A C 1
ATOM 2675 O O . LEU A 1 321 ? -10.312 25.062 19.844 1 89.5 321 LEU A O 1
ATOM 2679 N N . THR A 1 322 ? -10.312 23.281 21.156 1 90.19 322 THR A N 1
ATOM 2680 C CA . THR A 1 322 ? -10.969 23.969 22.25 1 90.19 322 THR A CA 1
ATOM 2681 C C . THR A 1 322 ? -10.055 25.031 22.844 1 90.19 322 THR A C 1
ATOM 2683 O O . THR A 1 322 ? -10.523 26.062 23.359 1 90.19 322 THR A O 1
ATOM 2686 N N . ARG A 1 323 ? -8.773 24.797 22.719 1 88.06 323 ARG A N 1
ATOM 2687 C CA . ARG A 1 323 ? -7.805 25.734 23.297 1 88.06 323 ARG A CA 1
ATOM 2688 C C . ARG A 1 323 ? -7.938 27.109 22.672 1 88.06 323 ARG A C 1
ATOM 2690 O O . ARG A 1 323 ? -7.707 28.125 23.344 1 88.06 323 ARG A O 1
ATOM 2697 N N . THR A 1 324 ? -8.359 27.156 21.469 1 84.25 324 THR A N 1
ATOM 2698 C CA . THR A 1 324 ? -8.453 28.422 20.766 1 84.25 324 THR A CA 1
ATOM 2699 C C . THR A 1 324 ? -9.617 29.266 21.297 1 84.25 324 THR A C 1
ATOM 2701 O O . THR A 1 324 ? -9.672 30.469 21.078 1 84.25 324 THR A O 1
ATOM 2704 N N . PHE A 1 325 ? -10.516 28.656 22.016 1 89.5 325 PHE A N 1
ATOM 2705 C CA . PHE A 1 325 ? -11.711 29.344 22.484 1 89.5 325 PHE A CA 1
ATOM 2706 C C . PHE A 1 325 ? -11.523 29.859 23.906 1 89.5 325 PHE A C 1
ATOM 2708 O O . PHE A 1 325 ? -12.414 30.484 24.469 1 89.5 325 PHE A O 1
ATOM 2715 N N . LEU A 1 326 ? -10.328 29.641 24.422 1 89.25 326 LEU A N 1
ATOM 2716 C CA . LEU A 1 326 ? -10.055 30.141 25.766 1 89.25 326 LEU A CA 1
ATOM 2717 C C . LEU A 1 326 ? -10.234 31.656 25.844 1 89.25 326 LEU A C 1
ATOM 2719 O O . LEU A 1 326 ? -9.641 32.375 25.047 1 89.25 326 LEU A O 1
ATOM 2723 N N . PHE A 1 327 ? -11.102 32.188 26.719 1 88.75 327 PHE A N 1
ATOM 2724 C CA . PHE A 1 327 ? -11.414 33.594 26.938 1 88.75 327 PHE A CA 1
ATOM 2725 C C . PHE A 1 327 ? -11.977 34.219 25.672 1 88.75 327 PHE A C 1
ATOM 2727 O O . PHE A 1 327 ? -11.867 35.438 25.469 1 88.75 327 PHE A O 1
ATOM 2734 N N . GLY A 1 328 ? -12.492 33.281 24.75 1 87.12 328 GLY A N 1
ATOM 2735 C CA . GLY A 1 328 ? -13.094 33.781 23.516 1 87.12 328 GLY A CA 1
ATOM 2736 C C . GLY A 1 328 ? -12.086 34.406 22.578 1 87.12 328 GLY A C 1
ATOM 2737 O O . GLY A 1 328 ? -12.391 35.375 21.875 1 87.12 328 GLY A O 1
ATOM 2738 N N . LEU A 1 329 ? -10.867 33.906 22.547 1 91 329 LEU A N 1
ATOM 2739 C CA . LEU A 1 329 ? -9.781 34.531 21.797 1 91 329 LEU A CA 1
ATOM 2740 C C . LEU A 1 329 ? -9.641 33.875 20.406 1 91 329 LEU A C 1
ATOM 2742 O O . LEU A 1 329 ? -8.688 34.156 19.688 1 91 329 LEU A O 1
ATOM 2746 N N . GLN A 1 330 ? -10.57 33.031 19.953 1 88.62 330 GLN A N 1
ATOM 2747 C CA . GLN A 1 330 ? -10.445 32.25 18.734 1 88.62 330 GLN A CA 1
ATOM 2748 C C . GLN A 1 330 ? -10.25 33.125 17.516 1 88.62 330 GLN A C 1
ATOM 2750 O O . GLN A 1 330 ? -9.633 32.719 16.531 1 88.62 330 GLN A O 1
ATOM 2755 N N . ASN A 1 331 ? -10.672 34.375 17.562 1 89.75 331 ASN A N 1
ATOM 2756 C CA . ASN A 1 331 ? -10.562 35.25 16.391 1 89.75 331 ASN A CA 1
ATOM 2757 C C . ASN A 1 331 ? -9.359 36.188 16.516 1 89.75 331 ASN A C 1
ATOM 2759 O O . ASN A 1 331 ? -9.125 37 15.641 1 89.75 331 ASN A O 1
ATOM 2763 N N . LEU A 1 332 ? -8.617 36 17.625 1 92.31 332 LEU A N 1
ATOM 2764 C CA . LEU A 1 332 ? -7.465 36.875 17.859 1 92.31 332 LEU A CA 1
ATOM 2765 C C . LEU A 1 332 ? -6.168 36.094 17.844 1 92.31 332 LEU A C 1
ATOM 2767 O O . LEU A 1 332 ? -5.078 36.656 17.891 1 92.31 332 LEU A O 1
ATOM 2771 N N . VAL A 1 333 ? -6.246 34.812 17.812 1 89.5 333 VAL A N 1
ATOM 2772 C CA . VAL A 1 333 ? -5.078 33.938 17.719 1 89.5 333 VAL A CA 1
ATOM 2773 C C . VAL A 1 333 ? -4.891 33.469 16.266 1 89.5 333 VAL A C 1
ATOM 2775 O O . VAL A 1 333 ? -5.809 32.906 15.672 1 89.5 333 VAL A O 1
ATOM 2778 N N . PRO A 1 334 ? -3.715 33.781 15.758 1 84.44 334 PRO A N 1
ATOM 2779 C CA . PRO A 1 334 ? -3.506 33.438 14.352 1 84.44 334 PRO A CA 1
ATOM 2780 C C . PRO A 1 334 ? -3.367 31.938 14.125 1 84.44 334 PRO A C 1
ATOM 2782 O O . PRO A 1 334 ? -3 31.203 15.047 1 84.44 334 PRO A O 1
ATOM 2785 N N . TYR A 1 335 ? -3.877 31.562 12.93 1 70.75 335 TYR A N 1
ATOM 2786 C CA . TYR A 1 335 ? -3.607 30.188 12.5 1 70.75 335 TYR A CA 1
ATOM 2787 C C . TYR A 1 335 ? -2.363 30.125 11.625 1 70.75 335 TYR A C 1
ATOM 2789 O O . TYR A 1 335 ? -2.16 30.984 10.766 1 70.75 335 TYR A O 1
ATOM 2797 N N . TYR A 1 336 ? -1.536 29.281 11.984 1 60.59 336 TYR A N 1
ATOM 2798 C CA . TYR A 1 336 ? -0.196 29.266 11.414 1 60.59 336 TYR A CA 1
ATOM 2799 C C . TYR A 1 336 ? -0.198 28.594 10.039 1 60.59 336 TYR A C 1
ATOM 2801 O O . TYR A 1 336 ? 0.697 28.828 9.227 1 60.59 336 TYR A O 1
ATOM 2809 N N . ASN A 1 337 ? -1.142 27.703 9.867 1 57 337 ASN A N 1
ATOM 2810 C CA . ASN A 1 337 ? -1.039 27.016 8.594 1 57 337 ASN A CA 1
ATOM 2811 C C . ASN A 1 337 ? -1.901 27.672 7.52 1 57 337 ASN A C 1
ATOM 2813 O O . ASN A 1 337 ? -3.1 27.875 7.719 1 57 337 ASN A O 1
ATOM 2817 N N . TYR A 1 338 ? -1.182 28.641 6.742 1 49.16 338 TYR A N 1
ATOM 2818 C CA . TYR A 1 338 ? -1.862 29.422 5.719 1 49.16 338 TYR A CA 1
ATOM 2819 C C . TYR A 1 338 ? -2.523 28.516 4.688 1 49.16 338 TYR A C 1
ATOM 2821 O O . TYR A 1 338 ? -3.016 28.984 3.66 1 49.16 338 TYR A O 1
ATOM 2829 N N . TYR A 1 339 ? -2.473 27.219 4.84 1 47.78 339 TYR A N 1
ATOM 2830 C CA . TYR A 1 339 ? -2.908 26.359 3.742 1 47.78 339 TYR A CA 1
ATOM 2831 C C . TYR A 1 339 ? -4.398 26.531 3.479 1 47.78 339 TYR A C 1
ATOM 2833 O O . TYR A 1 339 ? -5.223 25.844 4.094 1 47.78 339 TYR A O 1
ATOM 2841 N N . GLU A 1 340 ? -4.844 27.797 3.557 1 44.91 340 GLU A N 1
ATOM 2842 C CA . GLU A 1 340 ? -6.262 27.984 3.279 1 44.91 340 GLU A CA 1
ATOM 2843 C C . GLU A 1 340 ? -6.699 27.172 2.059 1 44.91 340 GLU A C 1
ATOM 2845 O O . GLU A 1 340 ? -7.891 26.938 1.863 1 44.91 340 GLU A O 1
ATOM 2850 N N . HIS A 1 341 ? -5.82 27.234 1.072 1 42.59 341 HIS A N 1
ATOM 2851 C CA . HIS A 1 341 ? -6.273 27.234 -0.314 1 42.59 341 HIS A CA 1
ATOM 2852 C C . HIS A 1 341 ? -7.008 25.938 -0.649 1 42.59 341 HIS A C 1
ATOM 2854 O O . HIS A 1 341 ? -7.559 25.797 -1.743 1 42.59 341 HIS A O 1
ATOM 2860 N N . TYR A 1 342 ? -6.375 24.844 -0.121 1 44.22 342 TYR A N 1
ATOM 2861 C CA . TYR A 1 342 ? -7.027 23.859 -0.983 1 44.22 342 TYR A CA 1
ATOM 2862 C C . TYR A 1 342 ? -8.547 23.922 -0.828 1 44.22 342 TYR A C 1
ATOM 2864 O O . TYR A 1 342 ? -9.047 24.219 0.256 1 44.22 342 TYR A O 1
ATOM 2872 N N . GLY A 1 343 ? -9.133 24.578 -1.812 1 44.84 343 GLY A N 1
ATOM 2873 C CA . GLY A 1 343 ? -10.555 24.297 -1.83 1 44.84 343 GLY A CA 1
ATOM 2874 C C . GLY A 1 343 ? -10.961 23.219 -0.837 1 44.84 343 GLY A C 1
ATOM 2875 O O . GLY A 1 343 ? -10.812 22.031 -1.109 1 44.84 343 GLY A O 1
ATOM 2876 N N . ILE A 1 344 ? -10.578 23.531 0.456 1 49.34 344 ILE A N 1
ATOM 2877 C CA . ILE A 1 344 ? -11.211 22.672 1.448 1 49.34 344 ILE A CA 1
ATOM 2878 C C . ILE A 1 344 ? -12.281 21.828 0.778 1 49.34 344 ILE A C 1
ATOM 2880 O O . ILE A 1 344 ? -13.258 22.344 0.237 1 49.34 344 ILE A O 1
ATOM 2884 N N . GLU A 1 345 ? -11.773 20.953 0.022 1 50.88 345 GLU A N 1
ATOM 2885 C CA . GLU A 1 345 ? -12.891 20.125 -0.417 1 50.88 345 GLU A CA 1
ATOM 2886 C C . GLU A 1 345 ? -14.031 20.172 0.595 1 50.88 345 GLU A C 1
ATOM 2888 O O . GLU A 1 345 ? -14.141 19.281 1.447 1 50.88 345 GLU A O 1
ATOM 2893 N N . SER A 1 346 ? -14.344 21.469 0.989 1 51.94 346 SER A N 1
ATOM 2894 C CA . SER A 1 346 ? -15.477 21.875 1.815 1 51.94 346 SER A CA 1
ATOM 2895 C C . SER A 1 346 ? -16.625 20.891 1.695 1 51.94 346 SER A C 1
ATOM 2897 O O . SER A 1 346 ? -17.578 20.922 2.488 1 51.94 346 SER A O 1
ATOM 2899 N N . ASP A 1 347 ? -16.375 20.172 0.78 1 58.47 347 ASP A N 1
ATOM 2900 C CA . ASP A 1 347 ? -17.562 19.375 0.56 1 58.47 347 ASP A CA 1
ATOM 2901 C C . ASP A 1 347 ? -17.453 18.016 1.241 1 58.47 347 ASP A C 1
ATOM 2903 O O . ASP A 1 347 ? -18.141 17.062 0.871 1 58.47 347 ASP A O 1
ATOM 2907 N N . LYS A 1 348 ? -16.625 18.172 2.318 1 78.81 348 LYS A N 1
ATOM 2908 C CA . LYS A 1 348 ? -16.5 16.906 3.029 1 78.81 348 LYS A CA 1
ATOM 2909 C C . LYS A 1 348 ? -17.516 16.797 4.152 1 78.81 348 LYS A C 1
ATOM 2911 O O . LYS A 1 348 ? -17.719 17.734 4.918 1 78.81 348 LYS A O 1
ATOM 2916 N N . PRO A 1 349 ? -18.172 15.82 4.105 1 86.44 349 PRO A N 1
ATOM 2917 C CA . PRO A 1 349 ? -19.25 15.625 5.082 1 86.44 349 PRO A CA 1
ATOM 2918 C C . PRO A 1 349 ? -18.766 15.805 6.523 1 86.44 349 PRO A C 1
ATOM 2920 O O . PRO A 1 349 ? -19.469 16.422 7.332 1 86.44 349 PRO A O 1
ATOM 2923 N N . LEU A 1 350 ? -17.594 15.414 6.828 1 90.5 350 LEU A N 1
ATOM 2924 C CA . LEU A 1 350 ? -17.125 15.484 8.203 1 90.5 350 LEU A CA 1
ATOM 2925 C C . LEU A 1 350 ? -16.812 16.922 8.602 1 90.5 350 LEU A C 1
ATOM 2927 O O . LEU A 1 350 ? -16.969 17.297 9.773 1 90.5 350 LEU A O 1
ATOM 2931 N N . TYR A 1 351 ? -16.375 17.734 7.648 1 89.06 351 TYR A N 1
ATOM 2932 C CA . TYR A 1 351 ? -16.188 19.156 7.902 1 89.06 351 TYR A CA 1
ATOM 2933 C C . TYR A 1 351 ? -17.5 19.828 8.266 1 89.06 351 TYR A C 1
ATOM 2935 O O . TYR A 1 351 ? -17.578 20.578 9.242 1 89.06 351 TYR A O 1
ATOM 2943 N N . HIS A 1 352 ? -18.531 19.516 7.52 1 90.38 352 HIS A N 1
ATOM 2944 C CA . HIS A 1 352 ? -19.844 20.141 7.738 1 90.38 352 HIS A CA 1
ATOM 2945 C C . HIS A 1 352 ? -20.453 19.688 9.055 1 90.38 352 HIS A C 1
ATOM 2947 O O . HIS A 1 352 ? -21.078 20.484 9.766 1 90.38 352 HIS A O 1
ATOM 2953 N N . ILE A 1 353 ? -20.281 18.5 9.297 1 93.25 353 ILE A N 1
ATOM 2954 C CA . ILE A 1 353 ? -20.797 17.969 10.547 1 93.25 353 ILE A CA 1
ATOM 2955 C C . ILE A 1 353 ? -20.078 18.609 11.727 1 93.25 353 ILE A C 1
ATOM 2957 O O . ILE A 1 353 ? -20.719 19.031 12.703 1 93.25 353 ILE A O 1
ATOM 2961 N N . SER A 1 354 ? -18.766 18.656 11.641 1 93.25 354 SER A N 1
ATOM 2962 C CA . SER A 1 354 ? -17.984 19.281 12.703 1 93.25 354 SER A CA 1
ATOM 2963 C C . SER A 1 354 ? -18.359 20.75 12.883 1 93.25 354 SER A C 1
ATOM 2965 O O . SER A 1 354 ? -18.453 21.234 14.008 1 93.25 354 SER A O 1
ATOM 2967 N N . LYS A 1 355 ? -18.531 21.391 11.75 1 92.31 355 LYS A N 1
ATOM 2968 C CA . LYS A 1 355 ? -18.938 22.797 11.789 1 92.31 355 LYS A CA 1
ATOM 2969 C C . LYS A 1 355 ? -20.266 22.969 12.5 1 92.31 355 LYS A C 1
ATOM 2971 O O . LYS A 1 355 ? -20.422 23.859 13.344 1 92.31 355 LYS A O 1
ATOM 2976 N N . ALA A 1 356 ? -21.188 22.172 12.156 1 93.88 356 ALA A N 1
ATOM 2977 C CA . ALA A 1 356 ? -22.516 22.234 12.766 1 93.88 356 ALA A CA 1
ATOM 2978 C C . ALA A 1 356 ? -22.438 21.984 14.266 1 93.88 356 ALA A C 1
ATOM 2980 O O . ALA A 1 356 ? -23.109 22.656 15.047 1 93.88 356 ALA A O 1
ATOM 2981 N N . ILE A 1 357 ? -21.688 21.047 14.664 1 95.62 357 ILE A N 1
ATOM 2982 C CA . ILE A 1 357 ? -21.547 20.703 16.078 1 95.62 357 ILE A CA 1
ATOM 2983 C C . ILE A 1 357 ? -20.938 21.875 16.844 1 95.62 357 ILE A C 1
ATOM 2985 O O . ILE A 1 357 ? -21.422 22.25 17.906 1 95.62 357 ILE A O 1
ATOM 2989 N N . VAL A 1 358 ? -19.875 22.422 16.297 1 95.06 358 VAL A N 1
ATOM 2990 C CA . VAL A 1 358 ? -19.156 23.516 16.969 1 95.06 358 VAL A CA 1
ATOM 2991 C C . VAL A 1 358 ? -20.047 24.75 17.031 1 95.06 358 VAL A C 1
ATOM 2993 O O . VAL A 1 358 ? -20.078 25.453 18.047 1 95.06 358 VAL A O 1
ATOM 2996 N N . GLN A 1 359 ? -20.797 24.984 15.984 1 94.12 359 GLN A N 1
ATOM 2997 C CA . GLN A 1 359 ? -21.703 26.125 15.961 1 94.12 359 GLN A CA 1
ATOM 2998 C C . GLN A 1 359 ? -22.781 25.984 17.031 1 94.12 359 GLN A C 1
ATOM 3000 O O . GLN A 1 359 ? -23.109 26.953 17.719 1 94.12 359 GLN A O 1
ATOM 3005 N N . GLU A 1 360 ? -23.344 24.859 17.062 1 95.06 360 GLU A N 1
ATOM 3006 C CA . GLU A 1 360 ? -24.344 24.609 18.094 1 95.06 360 GLU A CA 1
ATOM 3007 C C . GLU A 1 360 ? -23.766 24.766 19.5 1 95.06 360 GLU A C 1
ATOM 3009 O O . GLU A 1 360 ? -24.391 25.344 20.375 1 95.06 360 GLU A O 1
ATOM 3014 N N . TRP A 1 361 ? -22.641 24.188 19.625 1 95.19 361 TRP A N 1
ATOM 3015 C CA . TRP A 1 361 ? -21.922 24.297 20.906 1 95.19 361 TRP A CA 1
ATOM 3016 C C . TRP A 1 361 ? -21.688 25.766 21.266 1 95.19 361 TRP A C 1
ATOM 3018 O O . TRP A 1 361 ? -21.906 26.172 22.406 1 95.19 361 TRP A O 1
ATOM 3028 N N . MET A 1 362 ? -21.266 26.578 20.344 1 93.69 362 MET A N 1
ATOM 3029 C CA . MET A 1 362 ? -21.016 28 20.562 1 93.69 362 MET A CA 1
ATOM 3030 C C . MET A 1 362 ? -22.297 28.719 20.969 1 93.69 362 MET A C 1
ATOM 3032 O O . MET A 1 362 ? -22.281 29.562 21.875 1 93.69 362 MET A O 1
ATOM 3036 N N . THR A 1 363 ? -23.375 28.375 20.328 1 93.44 363 THR A N 1
ATOM 3037 C CA . THR A 1 363 ? -24.656 28.984 20.641 1 93.44 363 THR A CA 1
ATOM 3038 C C . THR A 1 363 ? -25.094 28.625 22.062 1 93.44 363 THR A C 1
ATOM 3040 O O . THR A 1 363 ? -25.516 29.5 22.828 1 93.44 363 THR A O 1
ATOM 3043 N N . GLU A 1 364 ? -24.953 27.422 22.359 1 93.62 364 GLU A N 1
ATOM 3044 C CA . GLU A 1 364 ? -25.375 26.938 23.672 1 93.62 364 GLU A CA 1
ATOM 3045 C C . GLU A 1 364 ? -24.531 27.562 24.781 1 93.62 364 GLU A C 1
ATOM 3047 O O . GLU A 1 364 ? -25.047 27.859 25.859 1 93.62 364 GLU A O 1
ATOM 3052 N N . GLN A 1 365 ? -23.266 27.688 24.5 1 90.75 365 GLN A N 1
ATOM 3053 C CA . GLN A 1 365 ? -22.344 28.219 25.5 1 90.75 365 GLN A CA 1
ATOM 3054 C C . GLN A 1 365 ? -22.203 29.734 25.391 1 90.75 365 GLN A C 1
ATOM 3056 O O . GLN A 1 365 ? -21.391 30.344 26.094 1 90.75 365 GLN A O 1
ATOM 3061 N N . LYS A 1 366 ? -22.953 30.359 24.453 1 88.12 366 LYS A N 1
ATOM 3062 C CA . LYS A 1 366 ? -22.984 31.797 24.234 1 88.12 366 LYS A CA 1
ATOM 3063 C C . LYS A 1 366 ? -21.594 32.344 23.891 1 88.12 366 LYS A C 1
ATOM 3065 O O . LYS A 1 366 ? -21.141 33.312 24.484 1 88.12 366 LYS A O 1
ATOM 3070 N N . ILE A 1 367 ? -20.922 31.531 23.141 1 87.81 367 ILE A N 1
ATOM 3071 C CA . ILE A 1 367 ? -19.625 31.953 22.641 1 87.81 367 ILE A CA 1
ATOM 3072 C C . ILE A 1 367 ? -19.797 32.812 21.391 1 87.81 367 ILE A C 1
ATOM 3074 O O . ILE A 1 367 ? -20.375 32.344 20.406 1 87.81 367 ILE A O 1
ATOM 3078 N N . GLU A 1 368 ? -19.297 34 21.469 1 83.69 368 GLU A N 1
ATOM 3079 C CA . GLU A 1 368 ? -19.406 34.906 20.328 1 83.69 368 GLU A CA 1
ATOM 3080 C C . GLU A 1 368 ? -18.219 34.75 19.391 1 83.69 368 GLU A C 1
ATOM 3082 O O . GLU A 1 368 ? -17.156 34.281 19.781 1 83.69 368 GLU A O 1
ATOM 3087 N N . GLY A 1 369 ? -18.469 35.094 18.156 1 82.88 369 GLY A N 1
ATOM 3088 C CA . GLY A 1 369 ? -17.391 35.062 17.188 1 82.88 369 GLY A CA 1
ATOM 3089 C C . GLY A 1 369 ? -17.625 34.062 16.062 1 82.88 369 GLY A C 1
ATOM 3090 O O . GLY A 1 369 ? -18.75 33.594 15.859 1 82.88 369 GLY A O 1
ATOM 3091 N N . VAL A 1 370 ? -16.5 33.875 15.289 1 83.44 370 VAL A N 1
ATOM 3092 C CA . VAL A 1 370 ? -16.594 33 14.125 1 83.44 370 VAL A CA 1
ATOM 3093 C C . VAL A 1 370 ? -15.648 31.797 14.289 1 83.44 370 VAL A C 1
ATOM 3095 O O . VAL A 1 370 ? -14.664 31.891 15.023 1 83.44 370 VAL A O 1
ATOM 3098 N N . ILE A 1 371 ? -16.062 30.734 13.727 1 84.94 371 ILE A N 1
ATOM 3099 C CA . ILE A 1 371 ? -15.219 29.547 13.727 1 84.94 371 ILE A CA 1
ATOM 3100 C C . ILE A 1 371 ? -14.133 29.703 12.664 1 84.94 371 ILE A C 1
ATOM 3102 O O . ILE A 1 371 ? -14.414 30.094 11.531 1 84.94 371 ILE A O 1
ATOM 3106 N N . ASP A 1 372 ? -12.93 29.453 13.125 1 80.31 372 ASP A N 1
ATOM 3107 C CA . ASP A 1 372 ? -11.844 29.438 12.148 1 80.31 372 ASP A CA 1
ATOM 3108 C C . ASP A 1 372 ? -11.969 28.25 11.211 1 80.31 372 ASP A C 1
ATOM 3110 O O . ASP A 1 372 ? -11.844 27.094 11.641 1 80.31 372 ASP A O 1
ATOM 3114 N N . GLN A 1 373 ? -12.141 28.453 9.992 1 78.81 373 GLN A N 1
ATOM 3115 C CA . GLN A 1 373 ? -12.414 27.406 9.016 1 78.81 373 GLN A CA 1
ATOM 3116 C C . GLN A 1 373 ? -11.195 26.5 8.82 1 78.81 373 GLN A C 1
ATOM 3118 O O . GLN A 1 373 ? -11.336 25.312 8.57 1 78.81 373 GLN A O 1
ATOM 3123 N N . HIS A 1 374 ? -10.086 27.031 8.945 1 77.38 374 HIS A N 1
ATOM 3124 C CA . HIS A 1 374 ? -8.867 26.25 8.742 1 77.38 374 HIS A CA 1
ATOM 3125 C C . HIS A 1 374 ? -8.648 25.266 9.883 1 77.38 374 HIS A C 1
ATOM 3127 O O . HIS A 1 374 ? -8.25 24.125 9.656 1 77.38 374 HIS A O 1
ATOM 3133 N N . ARG A 1 375 ? -8.844 25.75 11.023 1 82.06 375 ARG A N 1
ATOM 3134 C CA . ARG A 1 375 ? -8.711 24.875 12.188 1 82.06 375 ARG A CA 1
ATOM 3135 C C . ARG A 1 375 ? -9.734 23.734 12.141 1 82.06 375 ARG A C 1
ATOM 3137 O O . ARG A 1 375 ? -9.438 22.609 12.508 1 82.06 375 ARG A O 1
ATOM 3144 N N . LEU A 1 376 ? -10.891 24.172 11.719 1 85.56 376 LEU A N 1
ATOM 3145 C CA . LEU A 1 376 ? -11.938 23.172 11.609 1 85.56 376 LEU A CA 1
ATOM 3146 C C . LEU A 1 376 ? -11.609 22.156 10.523 1 85.56 376 LEU A C 1
ATOM 3148 O O . LEU A 1 376 ? -11.938 20.969 10.648 1 85.56 376 LEU A O 1
ATOM 3152 N N . TYR A 1 377 ? -11.055 22.625 9.508 1 82.81 377 TYR A N 1
ATOM 3153 C CA . TYR A 1 377 ? -10.648 21.734 8.438 1 82.81 377 TYR A CA 1
ATOM 3154 C C . TYR A 1 377 ? -9.602 20.734 8.922 1 82.81 377 TYR A C 1
ATOM 3156 O O . TYR A 1 377 ? -9.703 19.531 8.648 1 82.81 377 TYR A O 1
ATOM 3164 N N . LEU A 1 378 ? -8.594 21.219 9.625 1 82.06 378 LEU A N 1
ATOM 3165 C CA . LEU A 1 378 ? -7.566 20.328 10.164 1 82.06 378 LEU A CA 1
ATOM 3166 C C . LEU A 1 378 ? -8.172 19.312 11.117 1 82.06 378 LEU A C 1
ATOM 3168 O O . LEU A 1 378 ? -7.77 18.141 11.117 1 82.06 378 LEU A O 1
ATOM 3172 N N . PHE A 1 379 ? -9.086 19.797 11.875 1 87.62 379 PHE A N 1
ATOM 3173 C CA . PHE A 1 379 ? -9.781 18.891 12.781 1 87.62 379 PHE A CA 1
ATOM 3174 C C . PHE A 1 379 ? -10.5 17.781 12.008 1 87.62 379 PHE A C 1
ATOM 3176 O O . PHE A 1 379 ? -10.477 16.625 12.406 1 87.62 379 PHE A O 1
ATOM 3183 N N . SER A 1 380 ? -11.164 18.188 10.961 1 87.31 380 SER A N 1
ATOM 3184 C CA . SER A 1 380 ? -11.891 17.219 10.156 1 87.31 380 SER A CA 1
ATOM 3185 C C . SER A 1 380 ? -10.953 16.188 9.523 1 87.31 380 SER A C 1
ATOM 3187 O O . SER A 1 380 ? -11.328 15.039 9.312 1 87.31 380 SER A O 1
ATOM 3189 N N . LEU A 1 381 ? -9.742 16.625 9.219 1 83.56 381 LEU A N 1
ATOM 3190 C CA . LEU A 1 381 ? -8.75 15.695 8.68 1 83.56 381 LEU A CA 1
ATOM 3191 C C . LEU A 1 381 ? -8.359 14.648 9.727 1 83.56 381 LEU A C 1
ATOM 3193 O O . LEU A 1 381 ? -8.227 13.469 9.406 1 83.56 381 LEU A O 1
ATOM 3197 N N . TYR A 1 382 ? -8.141 15.117 10.969 1 86 382 TYR A N 1
ATOM 3198 C CA . TYR A 1 382 ? -7.836 14.195 12.055 1 86 382 TYR A CA 1
ATOM 3199 C C . TYR A 1 382 ? -8.977 13.211 12.281 1 86 382 TYR A C 1
ATOM 3201 O O . TYR A 1 382 ? -8.75 12.023 12.516 1 86 382 TYR A O 1
ATOM 3209 N N . LEU A 1 383 ? -10.164 13.781 12.164 1 90.38 383 LEU A N 1
ATOM 3210 C CA . LEU A 1 383 ? -11.344 12.938 12.336 1 90.38 383 LEU A CA 1
ATOM 3211 C C . LEU A 1 383 ? -11.43 11.883 11.242 1 90.38 383 LEU A C 1
ATOM 3213 O O . LEU A 1 383 ? -11.758 10.727 11.508 1 90.38 383 LEU A O 1
ATOM 3217 N N . THR A 1 384 ? -11.164 12.281 10.062 1 87.88 384 THR A N 1
ATOM 3218 C CA . THR A 1 384 ? -11.172 11.359 8.938 1 87.88 384 THR A CA 1
ATOM 3219 C C . THR A 1 384 ? -10.188 10.219 9.164 1 87.88 384 THR A C 1
ATOM 3221 O O . THR A 1 384 ? -10.523 9.055 8.977 1 87.88 384 THR A O 1
ATOM 3224 N N . GLU A 1 385 ? -9.023 10.57 9.586 1 84.81 385 GLU A N 1
ATOM 3225 C CA . GLU A 1 385 ? -7.992 9.562 9.828 1 84.81 385 GLU A CA 1
ATOM 3226 C C . GLU A 1 385 ? -8.375 8.648 10.984 1 84.81 385 GLU A C 1
ATOM 3228 O O . GLU A 1 385 ? -8.07 7.457 10.961 1 84.81 385 GLU A O 1
ATOM 3233 N N . THR A 1 386 ? -8.945 9.227 11.969 1 89.19 386 THR A N 1
ATOM 3234 C CA . THR A 1 386 ? -9.375 8.43 13.109 1 89.19 386 THR A CA 1
ATOM 3235 C C . THR A 1 386 ? -10.43 7.402 12.688 1 89.19 386 THR A C 1
ATOM 3237 O O . THR A 1 386 ? -10.406 6.262 13.156 1 89.19 386 THR A O 1
ATOM 3240 N N . ILE A 1 387 ? -11.32 7.828 11.844 1 90.56 387 ILE A N 1
ATOM 3241 C CA . ILE A 1 387 ? -12.359 6.914 11.375 1 90.56 387 ILE A CA 1
ATOM 3242 C C . ILE A 1 387 ? -11.727 5.801 10.539 1 90.56 387 ILE A C 1
ATOM 3244 O O . ILE A 1 387 ? -12.039 4.621 10.727 1 90.56 387 ILE A O 1
ATOM 3248 N N . PHE A 1 388 ? -10.828 6.113 9.664 1 87.81 388 PHE A N 1
ATOM 3249 C CA . PHE A 1 388 ? -10.141 5.105 8.867 1 87.81 388 PHE A CA 1
ATOM 3250 C C . PHE A 1 388 ? -9.414 4.105 9.766 1 87.81 388 PHE A C 1
ATOM 3252 O O . PHE A 1 388 ? -9.453 2.9 9.523 1 87.81 388 PHE A O 1
ATOM 3259 N N . SER A 1 389 ? -8.773 4.637 10.773 1 84.31 389 SER A N 1
ATOM 3260 C CA . SER A 1 389 ? -7.977 3.799 11.672 1 84.31 389 SER A CA 1
ATOM 3261 C C . SER A 1 389 ? -8.867 2.891 12.508 1 84.31 389 SER A C 1
ATOM 3263 O O . SER A 1 389 ? -8.422 1.855 13.008 1 84.31 389 SER A O 1
ATOM 3265 N N . SER A 1 390 ? -10.07 3.248 12.648 1 87.44 390 SER A N 1
ATOM 3266 C CA . SER A 1 390 ? -10.984 2.473 13.484 1 87.44 390 SER A CA 1
ATOM 3267 C C . SER A 1 390 ? -11.664 1.366 12.688 1 87.44 390 SER A C 1
ATOM 3269 O O . SER A 1 390 ? -12.281 0.468 13.258 1 87.44 390 SER A O 1
ATOM 3271 N N . LEU A 1 391 ? -11.555 1.415 11.398 1 88.75 391 LEU A N 1
ATOM 3272 C CA . LEU A 1 391 ? -12.156 0.378 10.57 1 88.75 391 LEU A CA 1
ATOM 3273 C C . LEU A 1 391 ? -11.445 -0.956 10.758 1 88.75 391 LEU A C 1
ATOM 3275 O O . LEU A 1 391 ? -10.219 -0.999 10.875 1 88.75 391 LEU A O 1
ATOM 3279 N N . PRO A 1 392 ? -12.203 -1.989 10.875 1 88.88 392 PRO A N 1
ATOM 3280 C CA . PRO A 1 392 ? -11.562 -3.303 11.008 1 88.88 392 PRO A CA 1
ATOM 3281 C C . PRO A 1 392 ? -10.836 -3.734 9.742 1 88.88 392 PRO A C 1
ATOM 3283 O O . PRO A 1 392 ? -11.18 -3.291 8.641 1 88.88 392 PRO A O 1
ATOM 3286 N N . ALA A 1 393 ? -9.844 -4.586 9.922 1 91.12 393 ALA A N 1
ATOM 3287 C CA . ALA A 1 393 ? -9.125 -5.145 8.781 1 91.12 393 ALA A CA 1
ATOM 3288 C C . ALA A 1 393 ? -10.039 -6.035 7.941 1 91.12 393 ALA A C 1
ATOM 3290 O O . ALA A 1 393 ? -10.906 -6.723 8.477 1 91.12 393 ALA A O 1
ATOM 3291 N N . ILE A 1 394 ? -9.891 -6.008 6.68 1 91.25 394 ILE A N 1
ATOM 3292 C CA . ILE A 1 394 ? -10.656 -6.855 5.766 1 91.25 394 ILE A CA 1
ATOM 3293 C C . ILE A 1 394 ? -10.062 -8.266 5.758 1 91.25 394 ILE A C 1
ATOM 3295 O O . ILE A 1 394 ? -8.891 -8.445 5.434 1 91.25 394 ILE A O 1
ATOM 3299 N N . PRO A 1 395 ? -10.844 -9.227 6.16 1 92.44 395 PRO A N 1
ATOM 3300 C CA . PRO A 1 395 ? -10.32 -10.594 6.09 1 92.44 395 PRO A CA 1
ATOM 3301 C C . PRO A 1 395 ? -10.172 -11.094 4.656 1 92.44 395 PRO A C 1
ATOM 3303 O O . PRO A 1 395 ? -11.102 -10.984 3.857 1 92.44 395 PRO A O 1
ATOM 3306 N N . ILE A 1 396 ? -9.047 -11.625 4.312 1 94 396 ILE A N 1
ATOM 3307 C CA . ILE A 1 396 ? -8.75 -12.18 2.996 1 94 396 ILE A CA 1
ATOM 3308 C C . ILE A 1 396 ? -8.367 -13.648 3.131 1 94 396 ILE A C 1
ATOM 3310 O O . ILE A 1 396 ? -7.434 -13.984 3.867 1 94 396 ILE A O 1
ATOM 3314 N N . PHE A 1 397 ? -9.086 -14.5 2.438 1 94.31 397 PHE A N 1
ATOM 3315 C CA . PHE A 1 397 ? -8.758 -15.914 2.363 1 94.31 397 PHE A CA 1
ATOM 3316 C C . PHE A 1 397 ? -8.141 -16.25 1.012 1 94.31 397 PHE A C 1
ATOM 3318 O O . PHE A 1 397 ? -8.727 -15.969 -0.035 1 94.31 397 PHE A O 1
ATOM 3325 N N . ILE A 1 398 ? -6.977 -16.766 1.075 1 94 398 ILE A N 1
ATOM 3326 C CA . ILE A 1 398 ? -6.371 -17.344 -0.114 1 94 398 ILE A CA 1
ATOM 3327 C C . ILE A 1 398 ? -6.59 -18.859 -0.114 1 94 398 ILE A C 1
ATOM 3329 O O . ILE A 1 398 ? -6.109 -19.562 0.777 1 94 398 ILE A O 1
ATOM 3333 N N . ILE A 1 399 ? -7.34 -19.328 -1.048 1 92.88 399 ILE A N 1
ATOM 3334 C CA . ILE A 1 399 ? -7.684 -20.75 -1.098 1 92.88 399 ILE A CA 1
ATOM 3335 C C . ILE A 1 399 ? -7.137 -21.375 -2.383 1 92.88 399 ILE A C 1
ATOM 3337 O O . ILE A 1 399 ? -7.699 -21.172 -3.463 1 92.88 399 ILE A O 1
ATOM 3341 N N . LEU A 1 400 ? -6.055 -22.141 -2.207 1 89.31 400 LEU A N 1
ATOM 3342 C CA . LEU A 1 400 ? -5.402 -22.812 -3.326 1 89.31 400 LEU A CA 1
ATOM 3343 C C . LEU A 1 400 ? -5.051 -24.25 -2.965 1 89.31 400 LEU A C 1
ATOM 3345 O O . LEU A 1 400 ? -5.363 -24.719 -1.868 1 89.31 400 LEU A O 1
ATOM 3349 N N . ASN A 1 401 ? -4.449 -24.969 -3.881 1 83.19 401 ASN A N 1
ATOM 3350 C CA . ASN A 1 401 ? -4.137 -26.359 -3.639 1 83.19 401 ASN A CA 1
ATOM 3351 C C . ASN A 1 401 ? -2.641 -26.578 -3.432 1 83.19 401 ASN A C 1
ATOM 3353 O O . ASN A 1 401 ? -2.189 -27.719 -3.266 1 83.19 401 ASN A O 1
ATOM 3357 N N . ASN A 1 402 ? -1.896 -25.5 -3.613 1 82.12 402 ASN A N 1
ATOM 3358 C CA . ASN A 1 402 ? -0.447 -25.562 -3.459 1 82.12 402 ASN A CA 1
ATOM 3359 C C . ASN A 1 402 ? 0.053 -24.594 -2.402 1 82.12 402 ASN A C 1
ATOM 3361 O O . ASN A 1 402 ? -0.186 -23.391 -2.502 1 82.12 402 ASN A O 1
ATOM 3365 N N . GLN A 1 403 ? 0.757 -25.141 -1.487 1 83.56 403 GLN A N 1
ATOM 3366 C CA . GLN A 1 403 ? 1.192 -24.328 -0.362 1 83.56 403 GLN A CA 1
ATOM 3367 C C . GLN A 1 403 ? 2.178 -23.25 -0.812 1 83.56 403 GLN A C 1
ATOM 3369 O O . GLN A 1 403 ? 2.166 -22.141 -0.295 1 83.56 403 GLN A O 1
ATOM 3374 N N . ALA A 1 404 ? 3.043 -23.594 -1.713 1 82.31 404 ALA A N 1
ATOM 3375 C CA . ALA A 1 404 ? 4.012 -22.609 -2.203 1 82.31 404 ALA A CA 1
ATOM 3376 C C . ALA A 1 404 ? 3.312 -21.422 -2.854 1 82.31 404 ALA A C 1
ATOM 3378 O O . ALA A 1 404 ? 3.725 -20.281 -2.67 1 82.31 404 ALA A O 1
ATOM 3379 N N . ASP A 1 405 ? 2.283 -21.75 -3.572 1 84.75 405 ASP A N 1
ATOM 3380 C CA . ASP A 1 405 ? 1.512 -20.688 -4.215 1 84.75 405 ASP A CA 1
ATOM 3381 C C . ASP A 1 405 ? 0.792 -19.828 -3.182 1 84.75 405 ASP A C 1
ATOM 3383 O O . ASP A 1 405 ? 0.738 -18.609 -3.314 1 84.75 405 ASP A O 1
ATOM 3387 N N . VAL A 1 406 ? 0.259 -20.5 -2.207 1 89.25 406 VAL A N 1
ATOM 3388 C CA . VAL A 1 406 ? -0.411 -19.781 -1.13 1 89.25 406 VAL A CA 1
ATOM 3389 C C . VAL A 1 406 ? 0.567 -18.812 -0.468 1 89.25 406 VAL A C 1
ATOM 3391 O O . VAL A 1 406 ? 0.249 -17.641 -0.266 1 89.25 406 VAL A O 1
ATOM 3394 N N . ASN A 1 407 ? 1.714 -19.328 -0.185 1 87.12 407 ASN A N 1
ATOM 3395 C CA . ASN A 1 407 ? 2.721 -18.516 0.485 1 87.12 407 ASN A CA 1
ATOM 3396 C C . ASN A 1 407 ? 3.18 -17.359 -0.396 1 87.12 407 ASN A C 1
ATOM 3398 O O . ASN A 1 407 ? 3.426 -16.25 0.099 1 87.12 407 ASN A O 1
ATOM 3402 N N . LEU A 1 408 ? 3.293 -17.656 -1.659 1 86.5 408 LEU A N 1
ATOM 3403 C CA . LEU A 1 408 ? 3.729 -16.625 -2.6 1 86.5 408 LEU A CA 1
ATOM 3404 C C . LEU A 1 408 ? 2.717 -15.484 -2.662 1 86.5 408 LEU A C 1
ATOM 3406 O O . LEU A 1 408 ? 3.084 -14.32 -2.518 1 86.5 408 LEU A O 1
ATOM 3410 N N . ILE A 1 409 ? 1.498 -15.828 -2.83 1 88.12 409 ILE A N 1
ATOM 3411 C CA . ILE A 1 409 ? 0.45 -14.82 -2.967 1 88.12 409 ILE A CA 1
ATOM 3412 C C . ILE A 1 409 ? 0.293 -14.055 -1.654 1 88.12 409 ILE A C 1
ATOM 3414 O O . ILE A 1 409 ? 0.137 -12.836 -1.656 1 88.12 409 ILE A O 1
ATOM 3418 N N . LYS A 1 410 ? 0.349 -14.758 -0.583 1 90 410 LYS A N 1
ATOM 3419 C CA . LYS A 1 410 ? 0.265 -14.133 0.732 1 90 410 LYS A CA 1
ATOM 3420 C C . LYS A 1 410 ? 1.388 -13.117 0.931 1 90 410 LYS A C 1
ATOM 3422 O O . LYS A 1 410 ? 1.151 -12.008 1.415 1 90 410 LYS A O 1
ATOM 3427 N N . SER A 1 411 ? 2.576 -13.547 0.538 1 85.81 411 SER A N 1
ATOM 3428 C CA . SER A 1 411 ? 3.725 -12.656 0.684 1 85.81 411 SER A CA 1
ATOM 3429 C C . SER A 1 411 ? 3.557 -11.391 -0.156 1 85.81 411 SER A C 1
ATOM 3431 O O . SER A 1 411 ? 3.906 -10.297 0.285 1 85.81 411 SER A O 1
ATOM 3433 N N . ILE A 1 412 ? 3.051 -11.578 -1.284 1 83 412 ILE A N 1
ATOM 3434 C CA . ILE A 1 412 ? 2.846 -10.445 -2.186 1 83 412 ILE A CA 1
ATOM 3435 C C . ILE A 1 412 ? 1.815 -9.492 -1.588 1 83 412 ILE A C 1
ATOM 3437 O O . ILE A 1 412 ? 2.018 -8.273 -1.585 1 83 412 ILE A O 1
ATOM 3441 N N . ILE A 1 413 ? 0.773 -10.047 -1.007 1 85.75 413 ILE A N 1
ATOM 3442 C CA . ILE A 1 413 ? -0.286 -9.211 -0.443 1 85.75 413 ILE A CA 1
ATOM 3443 C C . ILE A 1 413 ? 0.217 -8.523 0.824 1 85.75 413 ILE A C 1
ATOM 3445 O O . ILE A 1 413 ? -0.018 -7.332 1.025 1 85.75 413 ILE A O 1
ATOM 3449 N N . LEU A 1 414 ? 0.98 -9.266 1.574 1 85.25 414 LEU A N 1
ATOM 3450 C CA . LEU A 1 414 ? 1.459 -8.734 2.846 1 85.25 414 LEU A CA 1
ATOM 3451 C C . LEU A 1 414 ? 2.518 -7.664 2.621 1 85.25 414 LEU A C 1
ATOM 3453 O O . LEU A 1 414 ? 2.783 -6.852 3.512 1 85.25 414 LEU A O 1
ATOM 3457 N N . ARG A 1 415 ? 3.072 -7.656 1.548 1 78.81 415 ARG A N 1
ATOM 3458 C CA . ARG A 1 415 ? 4.023 -6.602 1.214 1 78.81 415 ARG A CA 1
ATOM 3459 C C . ARG A 1 415 ? 3.301 -5.301 0.875 1 78.81 415 ARG A C 1
ATOM 3461 O O . ARG A 1 415 ? 3.832 -4.211 1.103 1 78.81 415 ARG A O 1
ATOM 3468 N N . ASN A 1 416 ? 2.059 -5.465 0.44 1 77.12 416 ASN A N 1
ATOM 3469 C CA . ASN A 1 416 ? 1.35 -4.293 -0.068 1 77.12 416 ASN A CA 1
ATOM 3470 C C . ASN A 1 416 ? 0.315 -3.785 0.933 1 77.12 416 ASN A C 1
ATOM 3472 O O . ASN A 1 416 ? -0.13 -2.641 0.844 1 77.12 416 ASN A O 1
ATOM 3476 N N . PHE A 1 417 ? -0.096 -4.695 1.793 1 82.06 417 PHE A N 1
ATOM 3477 C CA . PHE A 1 417 ? -1.133 -4.285 2.732 1 82.06 417 PHE A CA 1
ATOM 3478 C C . PHE A 1 417 ? -0.712 -4.59 4.168 1 82.06 417 PHE A C 1
ATOM 3480 O O . PHE A 1 417 ? -0.157 -5.652 4.445 1 82.06 417 PHE A O 1
ATOM 3487 N N . THR A 1 418 ? -1.041 -3.693 4.984 1 82 418 THR A N 1
ATOM 3488 C CA . THR A 1 418 ? -0.741 -3.877 6.402 1 82 418 THR A CA 1
ATOM 3489 C C . THR A 1 418 ? -1.834 -4.695 7.082 1 82 418 THR A C 1
ATOM 3491 O O . THR A 1 418 ? -2.914 -4.891 6.52 1 82 418 THR A O 1
ATOM 3494 N N . ASP A 1 419 ? -1.521 -5.113 8.289 1 85.06 419 ASP A N 1
ATOM 3495 C CA . ASP A 1 419 ? -2.469 -5.906 9.07 1 85.06 419 ASP A CA 1
ATOM 3496 C C . ASP A 1 419 ? -3.643 -5.051 9.539 1 85.06 419 ASP A C 1
ATOM 3498 O O . ASP A 1 419 ? -4.688 -5.582 9.922 1 85.06 419 ASP A O 1
ATOM 3502 N N . LYS A 1 420 ? -3.484 -3.805 9.445 1 83.25 420 LYS A N 1
ATOM 3503 C CA . LYS A 1 420 ? -4.566 -2.904 9.836 1 83.25 420 LYS A CA 1
ATOM 3504 C C . LYS A 1 420 ? -5.609 -2.787 8.734 1 83.25 420 LYS A C 1
ATOM 3506 O O . LYS A 1 420 ? -6.77 -2.473 9 1 83.25 420 LYS A O 1
ATOM 3511 N N . VAL A 1 421 ? -5.156 -3.059 7.523 1 86.94 421 VAL A N 1
ATOM 3512 C CA . VAL A 1 421 ? -6.047 -2.902 6.379 1 86.94 421 VAL A CA 1
ATOM 3513 C C . VAL A 1 421 ? -6.613 -4.262 5.973 1 86.94 421 VAL A C 1
ATOM 3515 O O . VAL A 1 421 ? -7.809 -4.391 5.711 1 86.94 421 VAL A O 1
ATOM 3518 N N . ALA A 1 422 ? -5.719 -5.227 5.957 1 89.94 422 ALA A N 1
ATOM 3519 C CA . ALA A 1 422 ? -6.125 -6.551 5.488 1 89.94 422 ALA A CA 1
ATOM 3520 C C . ALA A 1 422 ? -5.531 -7.648 6.367 1 89.94 422 ALA A C 1
ATOM 3522 O O . ALA A 1 422 ? -4.359 -7.59 6.734 1 89.94 422 ALA A O 1
ATOM 3523 N N . SER A 1 423 ? -6.41 -8.578 6.832 1 92.06 423 SER A N 1
ATOM 3524 C CA . SER A 1 423 ? -5.98 -9.797 7.52 1 92.06 423 SER A CA 1
ATOM 3525 C C . SER A 1 423 ? -5.973 -10.992 6.578 1 92.06 423 SER A C 1
ATOM 3527 O O . SER A 1 423 ? -7.027 -11.539 6.25 1 92.06 423 SER A O 1
ATOM 3529 N N . VAL A 1 424 ? -4.785 -11.445 6.219 1 93.44 424 VAL A N 1
ATOM 3530 C CA . VAL A 1 424 ? -4.645 -12.43 5.152 1 93.44 424 VAL A CA 1
ATOM 3531 C C . VAL A 1 424 ? -4.375 -13.805 5.754 1 93.44 424 VAL A C 1
ATOM 3533 O O . VAL A 1 424 ? -3.455 -13.969 6.559 1 93.44 424 VAL A O 1
ATOM 3536 N N . THR A 1 425 ? -5.164 -14.805 5.438 1 93.31 425 THR A N 1
ATOM 3537 C CA . THR A 1 425 ? -4.957 -16.203 5.816 1 93.31 425 THR A CA 1
ATOM 3538 C C . THR A 1 425 ? -4.953 -17.094 4.586 1 93.31 425 THR A C 1
ATOM 3540 O O . THR A 1 425 ? -5.777 -16.922 3.686 1 93.31 425 THR A O 1
ATOM 3543 N N . GLY A 1 426 ? -3.975 -17.906 4.512 1 93.69 426 GLY A N 1
ATOM 3544 C CA . GLY A 1 426 ? -3.867 -18.828 3.4 1 93.69 426 GLY A CA 1
ATOM 3545 C C . GLY A 1 426 ? -4.281 -20.25 3.764 1 93.69 426 GLY A C 1
ATOM 3546 O O . GLY A 1 426 ? -3.984 -20.719 4.863 1 93.69 426 GLY A O 1
ATOM 3547 N N . TYR A 1 427 ? -5.051 -20.859 2.826 1 91.69 427 TYR A N 1
ATOM 3548 C CA . TYR A 1 427 ? -5.504 -22.234 3.021 1 91.69 427 TYR A CA 1
ATOM 3549 C C . TYR A 1 427 ? -5.164 -23.094 1.814 1 91.69 427 TYR A C 1
ATOM 3551 O O . TYR A 1 427 ? -5.457 -22.734 0.675 1 91.69 427 TYR A O 1
ATOM 3559 N N . ASN A 1 428 ? -4.461 -24.141 2.117 1 89.62 428 ASN A N 1
ATOM 3560 C CA . ASN A 1 428 ? -4.367 -25.219 1.151 1 89.62 428 ASN A CA 1
ATOM 3561 C C . ASN A 1 428 ? -5.535 -26.203 1.287 1 89.62 428 ASN A C 1
ATOM 3563 O O . ASN A 1 428 ? -5.602 -26.969 2.25 1 89.62 428 ASN A O 1
ATOM 3567 N N . ILE A 1 429 ? -6.395 -26.219 0.371 1 84.12 429 ILE A N 1
ATOM 3568 C CA . ILE A 1 429 ? -7.668 -26.922 0.457 1 84.12 429 ILE A CA 1
ATOM 3569 C C . ILE A 1 429 ? -7.418 -28.422 0.604 1 84.12 429 ILE A C 1
ATOM 3571 O O . ILE A 1 429 ? -8.289 -29.156 1.063 1 84.12 429 ILE A O 1
ATOM 3575 N N . LEU A 1 430 ? -6.207 -28.859 0.16 1 81.75 430 LEU A N 1
ATOM 3576 C CA . LEU A 1 430 ? -5.914 -30.281 0.224 1 81.75 430 LEU A CA 1
ATOM 3577 C C . LEU A 1 430 ? -5.293 -30.656 1.566 1 81.75 430 LEU A C 1
ATOM 3579 O O . LEU A 1 430 ? -5.172 -31.844 1.896 1 81.75 430 LEU A O 1
ATOM 3583 N N . ILE A 1 431 ? -4.875 -29.703 2.359 1 82.12 431 ILE A N 1
ATOM 3584 C CA . ILE A 1 431 ? -4.238 -29.953 3.646 1 82.12 431 ILE A CA 1
ATOM 3585 C C . ILE A 1 431 ? -5.199 -29.578 4.777 1 82.12 431 ILE A C 1
ATOM 3587 O O . ILE A 1 431 ? -5.402 -30.375 5.707 1 82.12 431 ILE A O 1
ATOM 3591 N N . SER A 1 432 ? -5.664 -28.375 4.68 1 79.25 432 SER A N 1
ATOM 3592 C CA . SER A 1 432 ? -6.609 -27.875 5.68 1 79.25 432 SER A CA 1
ATOM 3593 C C . SER A 1 432 ? -7.719 -27.062 5.035 1 79.25 432 SER A C 1
ATOM 3595 O O . SER A 1 432 ? -7.449 -26.109 4.301 1 79.25 432 SER A O 1
ATOM 3597 N N . PRO A 1 433 ? -8.891 -27.547 5.387 1 78 433 PRO A N 1
ATOM 3598 C CA . PRO A 1 433 ? -10 -26.766 4.824 1 78 433 PRO A CA 1
ATOM 3599 C C . PRO A 1 433 ? -10.172 -25.406 5.504 1 78 433 PRO A C 1
ATOM 3601 O O . PRO A 1 433 ? -9.82 -25.25 6.68 1 78 433 PRO A O 1
ATOM 3604 N N . PRO A 1 434 ? -10.547 -24.391 4.637 1 84.62 434 PRO A N 1
ATOM 3605 C CA . PRO A 1 434 ? -10.883 -23.109 5.258 1 84.62 434 PRO A CA 1
ATOM 3606 C C . PRO A 1 434 ? -12.078 -23.219 6.203 1 84.62 434 PRO A C 1
ATOM 3608 O O . PRO A 1 434 ? -12.883 -24.141 6.098 1 84.62 434 PRO A O 1
ATOM 3611 N N . PRO A 1 435 ? -12.133 -22.312 7.113 1 83 435 PRO A N 1
ATOM 3612 C CA . PRO A 1 435 ? -13.242 -22.344 8.062 1 83 435 PRO A CA 1
ATOM 3613 C C . PRO A 1 435 ? -14.602 -22.188 7.383 1 83 435 PRO A C 1
ATOM 3615 O O . PRO A 1 435 ? -14.703 -21.547 6.332 1 83 435 PRO A O 1
ATOM 3618 N N . SER A 1 436 ? -15.547 -22.812 8.008 1 81.12 436 SER A N 1
ATOM 3619 C CA . SER A 1 436 ? -16.906 -22.734 7.492 1 81.12 436 SER A CA 1
ATOM 3620 C C . SER A 1 436 ? -17.484 -21.328 7.633 1 81.12 436 SER A C 1
ATOM 3622 O O . SER A 1 436 ? -17.047 -20.562 8.492 1 81.12 436 SER A O 1
ATOM 3624 N N . GLU A 1 437 ? -18.344 -20.984 6.707 1 78.5 437 GLU A N 1
ATOM 3625 C CA . GLU A 1 437 ? -18.969 -19.672 6.648 1 78.5 437 GLU A CA 1
ATOM 3626 C C . GLU A 1 437 ? -19.656 -19.312 7.965 1 78.5 437 GLU A C 1
ATOM 3628 O O . GLU A 1 437 ? -19.734 -18.141 8.344 1 78.5 437 GLU A O 1
ATOM 3633 N N . GLU A 1 438 ? -20.031 -20.328 8.633 1 73.38 438 GLU A N 1
ATOM 3634 C CA . GLU A 1 438 ? -20.812 -20.109 9.852 1 73.38 438 GLU A CA 1
ATOM 3635 C C . GLU A 1 438 ? -20 -19.359 10.898 1 73.38 438 GLU A C 1
ATOM 3637 O O . GLU A 1 438 ? -20.547 -18.672 11.75 1 73.38 438 GLU A O 1
ATOM 3642 N N . HIS A 1 439 ? -18.719 -19.406 10.719 1 71.31 439 HIS A N 1
ATOM 3643 C CA . HIS A 1 439 ? -17.859 -18.812 11.727 1 71.31 439 HIS A CA 1
ATOM 3644 C C . HIS A 1 439 ? -17.391 -17.422 11.297 1 71.31 439 HIS A C 1
ATOM 3646 O O . HIS A 1 439 ? -16.672 -16.75 12.039 1 71.31 439 HIS A O 1
ATOM 3652 N N . LEU A 1 440 ? -17.984 -17.047 10.102 1 76.12 440 LEU A N 1
ATOM 3653 C CA . LEU A 1 440 ? -17.5 -15.789 9.57 1 76.12 440 LEU A CA 1
ATOM 3654 C C . LEU A 1 440 ? -18.547 -14.688 9.727 1 76.12 440 LEU A C 1
ATOM 3656 O O . LEU A 1 440 ? -19.719 -14.898 9.414 1 76.12 440 LEU A O 1
ATOM 3660 N N . THR A 1 441 ? -18.203 -13.711 10.367 1 68.81 441 THR A N 1
ATOM 3661 C CA . THR A 1 441 ? -19.125 -12.633 10.672 1 68.81 441 THR A CA 1
ATOM 3662 C C . THR A 1 441 ? -19.016 -11.516 9.633 1 68.81 441 THR A C 1
ATOM 3664 O O . THR A 1 441 ? -19.984 -10.773 9.406 1 68.81 441 THR A O 1
ATOM 3667 N N . GLU A 1 442 ? -17.891 -11.445 8.938 1 78.19 442 GLU A N 1
ATOM 3668 C CA . GLU A 1 442 ? -17.656 -10.32 8.039 1 78.19 442 GLU A CA 1
ATOM 3669 C C . GLU A 1 442 ? -17.422 -10.797 6.609 1 78.19 442 GLU A C 1
ATOM 3671 O O . GLU A 1 442 ? -17.031 -11.945 6.391 1 78.19 442 GLU A O 1
ATOM 3676 N N . PRO A 1 443 ? -17.859 -9.875 5.711 1 84.56 443 PRO A N 1
ATOM 3677 C CA . PRO A 1 443 ? -17.562 -10.234 4.324 1 84.56 443 PRO A CA 1
ATOM 3678 C C . PRO A 1 443 ? -16.062 -10.453 4.082 1 84.56 443 PRO A C 1
ATOM 3680 O O . PRO A 1 443 ? -15.234 -9.75 4.66 1 84.56 443 PRO A O 1
ATOM 3683 N N . LEU A 1 444 ? -15.898 -11.43 3.293 1 89.81 444 LEU A N 1
ATOM 3684 C CA . LEU A 1 444 ? -14.531 -11.836 2.996 1 89.81 444 LEU A CA 1
ATOM 3685 C C . LEU A 1 444 ? -14.172 -11.531 1.544 1 89.81 444 LEU A C 1
ATOM 3687 O O . LEU A 1 444 ? -15.055 -11.422 0.693 1 89.81 444 LEU A O 1
ATOM 3691 N N . ILE A 1 445 ? -12.914 -11.281 1.394 1 92.94 445 ILE A N 1
ATOM 3692 C CA . ILE A 1 445 ? -12.352 -11.406 0.053 1 92.94 445 ILE A CA 1
ATOM 3693 C C . ILE A 1 445 ? -11.719 -12.781 -0.114 1 92.94 445 ILE A C 1
ATOM 3695 O O . ILE A 1 445 ? -10.859 -13.18 0.673 1 92.94 445 ILE A O 1
ATOM 3699 N N . ILE A 1 446 ? -12.203 -13.492 -1.007 1 94.19 446 ILE A N 1
ATOM 3700 C CA . ILE A 1 446 ? -11.68 -14.828 -1.261 1 94.19 446 ILE A CA 1
ATOM 3701 C C . ILE A 1 446 ? -10.906 -14.836 -2.578 1 94.19 446 ILE A C 1
ATOM 3703 O O . ILE A 1 446 ? -11.469 -14.531 -3.635 1 94.19 446 ILE A O 1
ATOM 3707 N N . ILE A 1 447 ? -9.664 -15.172 -2.486 1 92.56 447 ILE A N 1
ATOM 3708 C CA . ILE A 1 447 ? -8.789 -15.273 -3.652 1 92.56 447 ILE A CA 1
ATOM 3709 C C . ILE A 1 447 ? -8.555 -16.734 -3.998 1 92.56 447 ILE A C 1
ATOM 3711 O O . ILE A 1 447 ? -8.102 -17.516 -3.152 1 92.56 447 ILE A O 1
ATOM 3715 N N . THR A 1 448 ? -8.852 -17.094 -5.18 1 91 448 THR A N 1
ATOM 3716 C CA . THR A 1 448 ? -8.672 -18.469 -5.648 1 91 448 THR A CA 1
ATOM 3717 C C . THR A 1 448 ? -8.445 -18.5 -7.16 1 91 448 THR A C 1
ATOM 3719 O O . THR A 1 448 ? -8.234 -17.453 -7.781 1 91 448 THR A O 1
ATOM 3722 N N . THR A 1 449 ? -8.273 -19.625 -7.715 1 83.25 449 THR A N 1
ATOM 3723 C CA . THR A 1 449 ? -8.148 -19.766 -9.164 1 83.25 449 THR A CA 1
ATOM 3724 C C . THR A 1 449 ? -9.492 -20.109 -9.789 1 83.25 449 THR A C 1
ATOM 3726 O O . THR A 1 449 ? -10.445 -20.469 -9.086 1 83.25 449 THR A O 1
ATOM 3729 N N . LYS A 1 450 ? -9.594 -19.969 -11.047 1 78.19 450 LYS A N 1
ATOM 3730 C CA . LYS A 1 450 ? -10.836 -20.266 -11.766 1 78.19 450 LYS A CA 1
ATOM 3731 C C . LYS A 1 450 ? -11.281 -21.703 -11.531 1 78.19 450 LYS A C 1
ATOM 3733 O O . LYS A 1 450 ? -12.484 -21.969 -11.422 1 78.19 450 LYS A O 1
ATOM 3738 N N . GLU A 1 451 ? -10.359 -22.531 -11.398 1 76.62 451 GLU A N 1
ATOM 3739 C CA . GLU A 1 451 ? -10.641 -23.969 -11.266 1 76.62 451 GLU A CA 1
ATOM 3740 C C . GLU A 1 451 ? -11.328 -24.266 -9.938 1 76.62 451 GLU A C 1
ATOM 3742 O O . GLU A 1 451 ? -12.188 -25.156 -9.859 1 76.62 451 GLU A O 1
ATOM 3747 N N . TYR A 1 452 ? -11.016 -23.5 -8.969 1 83 452 TYR A N 1
ATOM 3748 C CA . TYR A 1 452 ? -11.508 -23.812 -7.637 1 83 452 TYR A CA 1
ATOM 3749 C C . TYR A 1 452 ? -12.695 -22.938 -7.266 1 83 452 TYR A C 1
ATOM 3751 O O . TYR A 1 452 ? -13.344 -23.156 -6.238 1 83 452 TYR A O 1
ATOM 3759 N N . LEU A 1 453 ? -13.047 -22.078 -8.078 1 84.94 453 LEU A N 1
ATOM 3760 C CA . LEU A 1 453 ? -14.07 -21.078 -7.785 1 84.94 453 LEU A CA 1
ATOM 3761 C C . LEU A 1 453 ? -15.414 -21.75 -7.523 1 84.94 453 LEU A C 1
ATOM 3763 O O . LEU A 1 453 ? -16.109 -21.406 -6.566 1 84.94 453 LEU A O 1
ATOM 3767 N N . PRO A 1 454 ? -15.789 -22.766 -8.336 1 80.5 454 PRO A N 1
ATOM 3768 C CA . PRO A 1 454 ? -17.094 -23.391 -8.078 1 80.5 454 PRO A CA 1
ATOM 3769 C C . PRO A 1 454 ? -17.172 -24.062 -6.711 1 80.5 454 PRO A C 1
ATOM 3771 O O . PRO A 1 454 ? -18.203 -24 -6.043 1 80.5 454 PRO A O 1
ATOM 3774 N N . TYR A 1 455 ? -16.125 -24.609 -6.336 1 82.44 455 TYR A N 1
ATOM 3775 C CA . TYR A 1 455 ? -16.078 -25.266 -5.035 1 82.44 455 TYR A CA 1
ATOM 3776 C C . TYR A 1 455 ? -16.172 -24.25 -3.904 1 82.44 455 TYR A C 1
ATOM 3778 O O . TYR A 1 455 ? -16.922 -24.453 -2.941 1 82.44 455 TYR A O 1
ATOM 3786 N N . VAL A 1 456 ? -15.469 -23.219 -4.012 1 87.44 456 VAL A N 1
ATOM 3787 C CA . VAL A 1 456 ? -15.414 -22.203 -2.969 1 87.44 456 VAL A CA 1
ATOM 3788 C C . VAL A 1 456 ? -16.766 -21.484 -2.867 1 87.44 456 VAL A C 1
ATOM 3790 O O . VAL A 1 456 ? -17.219 -21.172 -1.769 1 87.44 456 VAL A O 1
ATOM 3793 N N . LYS A 1 457 ? -17.344 -21.281 -4.016 1 86.56 457 LYS A N 1
ATOM 3794 C CA . LYS A 1 457 ? -18.625 -20.594 -4.035 1 86.56 457 LYS A CA 1
ATOM 3795 C C . LYS A 1 457 ? -19.719 -21.438 -3.377 1 86.56 457 LYS A C 1
ATOM 3797 O O . LYS A 1 457 ? -20.688 -20.891 -2.842 1 86.56 457 LYS A O 1
ATOM 3802 N N . LYS A 1 458 ? -19.547 -22.688 -3.449 1 83.5 458 LYS A N 1
ATOM 3803 C CA . LYS A 1 458 ? -20.484 -23.578 -2.783 1 83.5 458 LYS A CA 1
ATOM 3804 C C . LYS A 1 458 ? -20.344 -23.484 -1.267 1 83.5 458 LYS A C 1
ATOM 3806 O O . LYS A 1 458 ? -21.328 -23.609 -0.537 1 83.5 458 LYS A O 1
ATOM 3811 N N . GLN A 1 459 ? -19.125 -23.328 -0.867 1 83.38 459 GLN A N 1
ATOM 3812 C CA . GLN A 1 459 ? -18.844 -23.281 0.564 1 83.38 459 GLN A CA 1
ATOM 3813 C C . GLN A 1 459 ? -19.188 -21.906 1.146 1 83.38 459 GLN A C 1
ATOM 3815 O O . GLN A 1 459 ? -19.578 -21.797 2.312 1 83.38 459 GLN A O 1
ATOM 3820 N N . TYR A 1 460 ? -18.984 -20.875 0.299 1 86.81 460 TYR A N 1
ATOM 3821 C CA . TYR A 1 460 ? -19.234 -19.5 0.748 1 86.81 460 TYR A CA 1
ATOM 3822 C C . TYR A 1 460 ? -20.297 -18.828 -0.123 1 86.81 460 TYR A C 1
ATOM 3824 O O . TYR A 1 460 ? -20.047 -18.547 -1.3 1 86.81 460 TYR A O 1
ATOM 3832 N N . PRO A 1 461 ? -21.453 -18.781 0.446 1 74.94 461 PRO A N 1
ATOM 3833 C CA . PRO A 1 461 ? -22.531 -18.25 -0.401 1 74.94 461 PRO A CA 1
ATOM 3834 C C . PRO A 1 461 ? -22.188 -16.891 -0.988 1 74.94 461 PRO A C 1
ATOM 3836 O O . PRO A 1 461 ? -21.547 -16.062 -0.326 1 74.94 461 PRO A O 1
ATOM 3839 N N . LYS A 1 462 ? -22.781 -16.828 -2.211 1 68.31 462 LYS A N 1
ATOM 3840 C CA . LYS A 1 462 ? -22.609 -15.656 -3.062 1 68.31 462 LYS A CA 1
ATOM 3841 C C . LYS A 1 462 ? -23.359 -14.445 -2.498 1 68.31 462 LYS A C 1
ATOM 3843 O O . LYS A 1 462 ? -24.406 -14.602 -1.857 1 68.31 462 LYS A O 1
ATOM 3848 N N . GLY A 1 463 ? -22.797 -13.383 -2.48 1 70.94 463 GLY A N 1
ATOM 3849 C CA . GLY A 1 463 ? -23.438 -12.117 -2.156 1 70.94 463 GLY A CA 1
ATOM 3850 C C . GLY A 1 463 ? -22.797 -11.422 -0.97 1 70.94 463 GLY A C 1
ATOM 3851 O O . GLY A 1 463 ? -22.875 -10.195 -0.85 1 70.94 463 GLY A O 1
ATOM 3852 N N . LYS A 1 464 ? -22.266 -12.312 -0.265 1 78.31 464 LYS A N 1
ATOM 3853 C CA . LYS A 1 464 ? -21.703 -11.695 0.932 1 78.31 464 LYS A CA 1
ATOM 3854 C C . LYS A 1 464 ? -20.203 -11.461 0.771 1 78.31 464 LYS A C 1
ATOM 3856 O O . LYS A 1 464 ? -19.672 -10.453 1.242 1 78.31 464 LYS A O 1
ATOM 3861 N N . HIS A 1 465 ? -19.641 -12.328 -0.04 1 89.12 465 HIS A N 1
ATOM 3862 C CA . HIS A 1 465 ? -18.172 -12.336 -0.138 1 89.12 465 HIS A CA 1
ATOM 3863 C C . HIS A 1 465 ? -17.719 -11.891 -1.521 1 89.12 465 HIS A C 1
ATOM 3865 O O . HIS A 1 465 ? -18.484 -11.922 -2.48 1 89.12 465 HIS A O 1
ATOM 3871 N N . HIS A 1 466 ? -16.609 -11.32 -1.603 1 91.5 466 HIS A N 1
ATOM 3872 C CA . HIS A 1 466 ? -16 -10.938 -2.867 1 91.5 466 HIS A CA 1
ATOM 3873 C C . HIS A 1 466 ? -15.031 -12.008 -3.363 1 91.5 466 HIS A C 1
ATOM 3875 O O . HIS A 1 466 ? -14.102 -12.383 -2.654 1 91.5 466 HIS A O 1
ATOM 3881 N N . PHE A 1 467 ? -15.289 -12.477 -4.52 1 91.5 467 PHE A N 1
ATOM 3882 C CA . PHE A 1 467 ? -14.438 -13.508 -5.09 1 91.5 467 PHE A CA 1
ATOM 3883 C C . PHE A 1 467 ? -13.492 -12.922 -6.137 1 91.5 467 PHE A C 1
ATOM 3885 O O . PHE A 1 467 ? -13.93 -12.188 -7.023 1 91.5 467 PHE A O 1
ATOM 3892 N N . LEU A 1 468 ? -12.227 -13.211 -5.98 1 88.88 468 LEU A N 1
ATOM 3893 C CA . LEU A 1 468 ? -11.211 -12.805 -6.953 1 88.88 468 LEU A CA 1
ATOM 3894 C C . LEU A 1 468 ? -10.484 -14.023 -7.516 1 88.88 468 LEU A C 1
ATOM 3896 O O . LEU A 1 468 ? -9.945 -14.836 -6.762 1 88.88 468 LEU A O 1
ATOM 3900 N N . THR A 1 469 ? -10.469 -14.133 -8.766 1 85.38 469 THR A N 1
ATOM 3901 C CA . THR A 1 469 ? -9.75 -15.219 -9.43 1 85.38 469 THR A CA 1
ATOM 3902 C C . THR A 1 469 ? -8.391 -14.734 -9.93 1 85.38 469 THR A C 1
ATOM 3904 O O . THR A 1 469 ? -8.297 -13.68 -10.57 1 85.38 469 THR A O 1
ATOM 3907 N N . ILE A 1 470 ? -7.395 -15.531 -9.547 1 80.44 470 ILE A N 1
ATOM 3908 C CA . ILE A 1 470 ? -6.051 -15.125 -9.953 1 80.44 470 ILE A CA 1
ATOM 3909 C C . ILE A 1 470 ? -5.375 -16.266 -10.711 1 80.44 470 ILE A C 1
ATOM 3911 O O . ILE A 1 470 ? -5.789 -17.422 -10.609 1 80.44 470 ILE A O 1
ATOM 3915 N N . ALA A 1 471 ? -4.441 -15.727 -11.469 1 73.44 471 ALA A N 1
ATOM 3916 C CA . ALA A 1 471 ? -3.516 -16.688 -12.062 1 73.44 471 ALA A CA 1
ATOM 3917 C C . ALA A 1 471 ? -2.271 -16.859 -11.195 1 73.44 471 ALA A C 1
ATOM 3919 O O . ALA A 1 471 ? -1.935 -15.984 -10.398 1 73.44 471 ALA A O 1
ATOM 3920 N N . LEU A 1 472 ? -1.695 -17.906 -11.234 1 64.38 472 LEU A N 1
ATOM 3921 C CA . LEU A 1 472 ? -0.598 -18.25 -10.336 1 64.38 472 LEU A CA 1
ATOM 3922 C C . LEU A 1 472 ? 0.547 -17.25 -10.469 1 64.38 472 LEU A C 1
ATOM 3924 O O . LEU A 1 472 ? 1.311 -17.047 -9.523 1 64.38 472 LEU A O 1
ATOM 3928 N N . ASP A 1 473 ? 0.68 -16.625 -11.633 1 63.31 473 ASP A N 1
ATOM 3929 C CA . ASP A 1 473 ? 1.777 -15.672 -11.781 1 63.31 473 ASP A CA 1
ATOM 3930 C C . ASP A 1 473 ? 1.405 -14.305 -11.211 1 63.31 473 ASP A C 1
ATOM 3932 O O . ASP A 1 473 ? 2.266 -13.438 -11.047 1 63.31 473 ASP A O 1
ATOM 3936 N N . LEU A 1 474 ? 0.18 -14.289 -10.688 1 65.12 474 LEU A N 1
ATOM 3937 C CA . LEU A 1 474 ? -0.344 -13.039 -10.156 1 65.12 474 LEU A CA 1
ATOM 3938 C C . LEU A 1 474 ? 0.212 -11.844 -10.922 1 65.12 474 LEU A C 1
ATOM 3940 O O . LEU A 1 474 ? 0.937 -11.023 -10.359 1 65.12 474 LEU A O 1
ATOM 3944 N N . HIS A 1 475 ? -0.175 -11.75 -12.156 1 65.56 475 HIS A N 1
ATOM 3945 C CA . HIS A 1 475 ? 0.216 -10.656 -13.031 1 65.56 475 HIS A CA 1
ATOM 3946 C C . HIS A 1 475 ? -0.083 -9.305 -12.391 1 65.56 475 HIS A C 1
ATOM 3948 O O . HIS A 1 475 ? -0.916 -9.211 -11.484 1 65.56 475 HIS A O 1
ATOM 3954 N N . VAL A 1 476 ? 0.67 -8.359 -12.789 1 66.94 476 VAL A N 1
ATOM 3955 C CA . VAL A 1 476 ? 0.575 -7.012 -12.242 1 66.94 476 VAL A CA 1
ATOM 3956 C C . VAL A 1 476 ? -0.876 -6.535 -12.281 1 66.94 476 VAL A C 1
ATOM 3958 O O . VAL A 1 476 ? -1.342 -5.863 -11.359 1 66.94 476 VAL A O 1
ATOM 3961 N N . SER A 1 477 ? -1.526 -6.941 -13.273 1 69 477 SER A N 1
ATOM 3962 C CA . SER A 1 477 ? -2.92 -6.527 -13.398 1 69 477 SER A CA 1
ATOM 3963 C C . SER A 1 477 ? -3.775 -7.125 -12.289 1 69 477 SER A C 1
ATOM 3965 O O . SER A 1 477 ? -4.688 -6.473 -11.781 1 69 477 SER A O 1
ATOM 3967 N N . GLN A 1 478 ? -3.473 -8.352 -11.93 1 76.75 478 GLN A N 1
ATOM 3968 C CA . GLN A 1 478 ? -4.227 -8.992 -10.859 1 76.75 478 GLN A CA 1
ATOM 3969 C C . GLN A 1 478 ? -3.873 -8.398 -9.5 1 76.75 478 GLN A C 1
ATOM 3971 O O . GLN A 1 478 ? -4.734 -8.281 -8.625 1 76.75 478 GLN A O 1
ATOM 3976 N N . GLN A 1 479 ? -2.652 -8.125 -9.391 1 78.56 479 GLN A N 1
ATOM 3977 C CA . GLN A 1 479 ? -2.248 -7.445 -8.164 1 78.56 479 GLN A CA 1
ATOM 3978 C C . GLN A 1 479 ? -2.986 -6.121 -7.992 1 78.56 479 GLN A C 1
ATOM 3980 O O . GLN A 1 479 ? -3.455 -5.801 -6.898 1 78.56 479 GLN A O 1
ATOM 3985 N N . ARG A 1 480 ? -3.074 -5.414 -9.086 1 77.25 480 ARG A N 1
ATOM 3986 C CA . ARG A 1 480 ? -3.793 -4.145 -9.078 1 77.25 480 ARG A CA 1
ATOM 3987 C C . ARG A 1 480 ? -5.262 -4.348 -8.727 1 77.25 480 ARG A C 1
ATOM 3989 O O . ARG A 1 480 ? -5.855 -3.537 -8.016 1 77.25 480 ARG A O 1
ATOM 3996 N N . LEU A 1 481 ? -5.777 -5.414 -9.273 1 82.12 481 LEU A N 1
ATOM 3997 C CA . LEU A 1 481 ? -7.18 -5.711 -9 1 82.12 481 LEU A CA 1
ATOM 3998 C C . LEU A 1 481 ? -7.398 -5.988 -7.516 1 82.12 481 LEU A C 1
ATOM 4000 O O . LEU A 1 481 ? -8.367 -5.504 -6.93 1 82.12 481 LEU A O 1
ATOM 4004 N N . ILE A 1 482 ? -6.582 -6.777 -6.992 1 85.5 482 ILE A N 1
ATOM 4005 C CA . ILE A 1 482 ? -6.676 -7.086 -5.57 1 85.5 482 ILE A CA 1
ATOM 4006 C C . ILE A 1 482 ? -6.57 -5.797 -4.758 1 85.5 482 ILE A C 1
ATOM 4008 O O . ILE A 1 482 ? -7.379 -5.551 -3.861 1 85.5 482 ILE A O 1
ATOM 4012 N N . TYR A 1 483 ? -5.582 -4.965 -5.156 1 83.94 483 TYR A N 1
ATOM 4013 C CA . TYR A 1 483 ? -5.363 -3.697 -4.469 1 83.94 483 TYR A CA 1
ATOM 4014 C C . TYR A 1 483 ? -6.598 -2.811 -4.551 1 83.94 483 TYR A C 1
ATOM 4016 O O . TYR A 1 483 ? -7.082 -2.309 -3.535 1 83.94 483 TYR A O 1
ATOM 4024 N N . GLN A 1 484 ? -7.066 -2.686 -5.727 1 85.25 484 GLN A N 1
ATOM 4025 C CA . GLN A 1 484 ? -8.219 -1.815 -5.941 1 85.25 484 GLN A CA 1
ATOM 4026 C C . GLN A 1 484 ? -9.445 -2.328 -5.191 1 85.25 484 GLN A C 1
ATOM 4028 O O . GLN A 1 484 ? -10.211 -1.541 -4.637 1 85.25 484 GLN A O 1
ATOM 4033 N N . THR A 1 485 ? -9.664 -3.598 -5.195 1 88.81 485 THR A N 1
ATOM 4034 C CA . THR A 1 485 ? -10.797 -4.184 -4.496 1 88.81 485 THR A CA 1
ATOM 4035 C C . THR A 1 485 ? -10.727 -3.883 -3 1 88.81 485 THR A C 1
ATOM 4037 O O . THR A 1 485 ? -11.727 -3.508 -2.387 1 88.81 485 THR A O 1
ATOM 4040 N N . ILE A 1 486 ? -9.602 -4.012 -2.465 1 88.62 486 ILE A N 1
ATOM 4041 C CA . ILE A 1 486 ? -9.406 -3.754 -1.041 1 88.62 486 ILE A CA 1
ATOM 4042 C C . ILE A 1 486 ? -9.656 -2.277 -0.744 1 88.62 486 ILE A C 1
ATOM 4044 O O . ILE A 1 486 ? -10.359 -1.94 0.212 1 88.62 486 ILE A O 1
ATOM 4048 N N . VAL A 1 487 ? -9.094 -1.409 -1.61 1 84.5 487 VAL A N 1
ATOM 4049 C CA . VAL A 1 487 ? -9.258 0.03 -1.431 1 84.5 487 VAL A CA 1
ATOM 4050 C C . VAL A 1 487 ? -10.734 0.404 -1.541 1 84.5 487 VAL A C 1
ATOM 4052 O O . VAL A 1 487 ? -11.242 1.195 -0.742 1 84.5 487 VAL A O 1
ATOM 4055 N N . ASP A 1 488 ? -11.406 -0.192 -2.486 1 89.19 488 ASP A N 1
ATOM 4056 C CA . ASP A 1 488 ? -12.82 0.111 -2.699 1 89.19 488 ASP A CA 1
ATOM 4057 C C . ASP A 1 488 ? -13.664 -0.343 -1.511 1 89.19 488 ASP A C 1
ATOM 4059 O O . ASP A 1 488 ? -14.562 0.377 -1.068 1 89.19 488 ASP A O 1
ATOM 4063 N N . ILE A 1 489 ? -13.422 -1.485 -1.022 1 90.38 489 ILE A N 1
ATOM 4064 C CA . ILE A 1 489 ? -14.172 -2.008 0.114 1 90.38 489 ILE A CA 1
ATOM 4065 C C . ILE A 1 489 ? -13.93 -1.134 1.342 1 90.38 489 ILE A C 1
ATOM 4067 O O . ILE A 1 489 ? -14.852 -0.841 2.1 1 90.38 489 ILE A O 1
ATOM 4071 N N . ARG A 1 490 ? -12.727 -0.721 1.498 1 88.62 490 ARG A N 1
ATOM 4072 C CA . ARG A 1 490 ? -12.391 0.136 2.631 1 88.62 490 ARG A CA 1
ATOM 4073 C C . ARG A 1 490 ? -13.062 1.498 2.506 1 88.62 490 ARG A C 1
ATOM 4075 O O . ARG A 1 490 ? -13.562 2.041 3.492 1 88.62 490 ARG A O 1
ATOM 4082 N N . LYS A 1 491 ? -13.016 2.01 1.315 1 89.56 491 LYS A N 1
ATOM 4083 C CA . LYS A 1 491 ? -13.672 3.291 1.067 1 89.56 491 LYS A CA 1
ATOM 4084 C C . LYS A 1 491 ? -15.172 3.191 1.304 1 89.56 491 LYS A C 1
ATOM 4086 O O . LYS A 1 491 ? -15.781 4.098 1.877 1 89.56 491 LYS A O 1
ATOM 4091 N N . GLU A 1 492 ? -15.703 2.119 0.878 1 90.94 492 GLU A N 1
ATOM 4092 C CA . GLU A 1 492 ? -17.125 1.91 1.091 1 90.94 492 GLU A CA 1
ATOM 4093 C C . GLU A 1 492 ? -17.453 1.824 2.578 1 90.94 492 GLU A C 1
ATOM 4095 O O . GLU A 1 492 ? -18.469 2.367 3.027 1 90.94 492 GLU A O 1
ATOM 4100 N N . ALA A 1 493 ? -16.656 1.096 3.285 1 90.69 493 ALA A N 1
ATOM 4101 C CA . ALA A 1 493 ? -16.859 1.006 4.73 1 90.69 493 ALA A CA 1
ATOM 4102 C C . ALA A 1 493 ? -16.75 2.381 5.383 1 90.69 493 ALA A C 1
ATOM 4104 O O . ALA A 1 493 ? -17.531 2.705 6.285 1 90.69 493 ALA A O 1
ATOM 4105 N N . PHE A 1 494 ? -15.852 3.184 4.98 1 92.69 494 PHE A N 1
ATOM 4106 C CA . PHE A 1 494 ? -15.68 4.543 5.477 1 92.69 494 PHE A CA 1
ATOM 4107 C C . PHE A 1 494 ? -16.906 5.395 5.168 1 92.69 494 PHE A C 1
ATOM 4109 O O . PHE A 1 494 ? -17.438 6.07 6.051 1 92.69 494 PHE A O 1
ATOM 4116 N N . ASP A 1 495 ? -17.344 5.324 3.904 1 92.56 495 ASP A N 1
ATOM 4117 C CA . ASP A 1 495 ? -18.5 6.113 3.473 1 92.56 495 ASP A CA 1
ATOM 4118 C C . ASP A 1 495 ? -19.75 5.73 4.254 1 92.56 495 ASP A C 1
ATOM 4120 O O . ASP A 1 495 ? -20.562 6.59 4.602 1 92.56 495 ASP A O 1
ATOM 4124 N N . LYS A 1 496 ? -19.875 4.477 4.457 1 92.75 496 LYS A N 1
ATOM 4125 C CA . LYS A 1 496 ? -21.016 4.016 5.242 1 92.75 496 LYS A CA 1
ATOM 4126 C C . LYS A 1 496 ? -20.953 4.555 6.668 1 92.75 496 LYS A C 1
ATOM 4128 O O . LYS A 1 496 ? -21.969 4.953 7.23 1 92.75 496 LYS A O 1
ATOM 4133 N N . ARG A 1 497 ? -19.781 4.504 7.23 1 92.81 497 ARG A N 1
ATOM 4134 C CA . ARG A 1 497 ? -19.609 5.031 8.578 1 92.81 497 ARG A CA 1
ATOM 4135 C C . ARG A 1 497 ? -19.906 6.527 8.625 1 92.81 497 ARG A C 1
ATOM 4137 O O . ARG A 1 497 ? -20.562 7.008 9.547 1 92.81 497 ARG A O 1
ATOM 4144 N N . VAL A 1 498 ? -19.453 7.289 7.68 1 93.19 498 VAL A N 1
ATOM 4145 C CA . VAL A 1 498 ? -19.672 8.727 7.605 1 93.19 498 VAL A CA 1
ATOM 4146 C C . VAL A 1 498 ? -21.156 9.023 7.414 1 93.19 498 VAL A C 1
ATOM 4148 O O . VAL A 1 498 ? -21.688 9.961 8.016 1 93.19 498 VAL A O 1
ATOM 4151 N N . ALA A 1 499 ? -21.766 8.211 6.594 1 93.31 499 ALA A N 1
ATOM 4152 C CA . ALA A 1 499 ? -23.203 8.383 6.371 1 93.31 499 ALA A CA 1
ATOM 4153 C C . ALA A 1 499 ? -23.984 8.164 7.664 1 93.31 499 ALA A C 1
ATOM 4155 O O . ALA A 1 499 ? -24.953 8.883 7.938 1 93.31 499 ALA A O 1
ATOM 4156 N N . MET A 1 500 ? -23.609 7.191 8.391 1 93.06 500 MET A N 1
ATOM 4157 C CA . MET A 1 500 ? -24.25 6.934 9.672 1 93.06 500 MET A CA 1
ATOM 4158 C C . MET A 1 500 ? -24.062 8.102 10.625 1 93.06 500 MET A C 1
ATOM 4160 O O . MET A 1 500 ? -25 8.484 11.344 1 93.06 500 MET A O 1
ATOM 4164 N N . ILE A 1 501 ? -22.891 8.609 10.602 1 93.12 501 ILE A N 1
ATOM 4165 C CA . ILE A 1 501 ? -22.578 9.766 11.438 1 93.12 501 ILE A CA 1
ATOM 4166 C C . ILE A 1 501 ? -23.406 10.969 10.992 1 93.12 501 ILE A C 1
ATOM 4168 O O . ILE A 1 501 ? -23.953 11.703 11.82 1 93.12 501 ILE A O 1
ATOM 4172 N N . ALA A 1 502 ? -23.516 11.148 9.727 1 92.56 502 ALA A N 1
ATOM 4173 C CA . ALA A 1 502 ? -24.281 12.266 9.172 1 92.56 502 ALA A CA 1
ATOM 4174 C C . ALA A 1 502 ? -25.766 12.148 9.539 1 92.56 502 ALA A C 1
ATOM 4176 O O . ALA A 1 502 ? -26.406 13.141 9.859 1 92.56 502 ALA A O 1
ATOM 4177 N N . LYS A 1 503 ? -26.297 10.984 9.422 1 92.25 503 LYS A N 1
ATOM 4178 C CA . LYS A 1 503 ? -27.688 10.758 9.789 1 92.25 503 LYS A CA 1
ATOM 4179 C C . LYS A 1 503 ? -27.938 11.062 11.258 1 92.25 503 LYS A C 1
ATOM 4181 O O . LYS A 1 503 ? -28.938 11.695 11.609 1 92.25 503 LYS A O 1
ATOM 4186 N N . LYS A 1 504 ? -27.062 10.594 12.016 1 92.5 504 LYS A N 1
ATOM 4187 C CA . LYS A 1 504 ? -27.203 10.867 13.438 1 92.5 504 LYS A CA 1
ATOM 4188 C C . LYS A 1 504 ? -27.109 12.367 13.727 1 92.5 504 LYS A C 1
ATOM 4190 O O . LYS A 1 504 ? -27.844 12.891 14.562 1 92.5 504 LYS A O 1
ATOM 4195 N N . ALA A 1 505 ? -26.156 13.023 13.078 1 91.69 505 ALA A N 1
ATOM 4196 C CA . ALA A 1 505 ? -25.984 14.461 13.25 1 91.69 505 ALA A CA 1
ATOM 4197 C C . ALA A 1 505 ? -27.234 15.227 12.828 1 91.69 505 ALA A C 1
ATOM 4199 O O . ALA A 1 505 ? -27.625 16.203 13.484 1 91.69 505 ALA A O 1
ATOM 4200 N N . HIS A 1 506 ? -27.906 14.844 11.773 1 89.25 506 HIS A N 1
ATOM 4201 C CA . HIS A 1 506 ? -29.125 15.484 11.289 1 89.25 506 HIS A CA 1
ATOM 4202 C C . HIS A 1 506 ? -30.25 15.375 12.312 1 89.25 506 HIS A C 1
ATOM 4204 O O . HIS A 1 506 ? -31.047 16.297 12.477 1 89.25 506 HIS A O 1
ATOM 4210 N N . TYR A 1 507 ? -30.234 14.312 12.984 1 87.44 507 TYR A N 1
ATOM 4211 C CA . TYR A 1 507 ? -31.281 14.086 13.961 1 87.44 507 TYR A CA 1
ATOM 4212 C C . TYR A 1 507 ? -31.016 14.859 15.25 1 87.44 507 TYR A C 1
ATOM 4214 O O . TYR A 1 507 ? -31.953 15.32 15.906 1 87.44 507 TYR A O 1
ATOM 4222 N N . LEU A 1 508 ? -29.75 14.969 15.516 1 87.12 508 LEU A N 1
ATOM 4223 C CA . LEU A 1 508 ? -29.422 15.5 16.828 1 87.12 508 LEU A CA 1
ATOM 4224 C C . LEU A 1 508 ? -29.172 17 16.766 1 87.12 508 LEU A C 1
ATOM 4226 O O . LEU A 1 508 ? -29.219 17.688 17.781 1 87.12 508 LEU A O 1
ATOM 4230 N N . LEU A 1 509 ? -28.859 17.5 15.547 1 83.75 509 LEU A N 1
ATOM 4231 C CA . LEU A 1 509 ? -28.547 18.922 15.414 1 83.75 509 LEU A CA 1
ATOM 4232 C C . LEU A 1 509 ? -29.688 19.656 14.695 1 83.75 509 LEU A C 1
ATOM 4234 O O . LEU A 1 509 ? -29.875 20.859 14.906 1 83.75 509 LEU A O 1
ATOM 4238 N N . MET B 1 1 ? 10.031 -30.297 -24.797 1 65.38 1 MET B N 1
ATOM 4239 C CA . MET B 1 1 ? 8.742 -30.906 -24.453 1 65.38 1 MET B CA 1
ATOM 4240 C C . MET B 1 1 ? 8 -31.344 -25.719 1 65.38 1 MET B C 1
ATOM 4242 O O . MET B 1 1 ? 8.336 -30.922 -26.812 1 65.38 1 MET B O 1
ATOM 4246 N N . LEU B 1 2 ? 7.184 -32.312 -25.594 1 75.88 2 LEU B N 1
ATOM 4247 C CA . LEU B 1 2 ? 6.426 -32.875 -26.703 1 75.88 2 LEU B CA 1
ATOM 4248 C C . LEU B 1 2 ? 5.719 -31.781 -27.5 1 75.88 2 LEU B C 1
ATOM 4250 O O . LEU B 1 2 ? 5.465 -31.938 -28.703 1 75.88 2 LEU B O 1
ATOM 4254 N N . ASN B 1 3 ? 5.66 -30.641 -26.875 1 76.69 3 ASN B N 1
ATOM 4255 C CA . ASN B 1 3 ? 4.918 -29.547 -27.5 1 76.69 3 ASN B CA 1
ATOM 4256 C C . ASN B 1 3 ? 5.672 -28.969 -28.688 1 76.69 3 ASN B C 1
ATOM 4258 O O . ASN B 1 3 ? 5.059 -28.453 -29.625 1 76.69 3 ASN B O 1
ATOM 4262 N N . LYS B 1 4 ? 6.965 -29.078 -28.688 1 79.94 4 LYS B N 1
ATOM 4263 C CA . LYS B 1 4 ? 7.781 -28.531 -29.766 1 79.94 4 LYS B CA 1
ATOM 4264 C C . LYS B 1 4 ? 7.543 -29.281 -31.078 1 79.94 4 LYS B C 1
ATOM 4266 O O . LYS B 1 4 ? 7.77 -28.734 -32.156 1 79.94 4 LYS B O 1
ATOM 4271 N N . TYR B 1 5 ? 7.059 -30.453 -30.906 1 87.88 5 TYR B N 1
ATOM 4272 C CA . TYR B 1 5 ? 6.906 -31.312 -32.062 1 87.88 5 TYR B CA 1
ATOM 4273 C C . TYR B 1 5 ? 5.473 -31.266 -32.594 1 87.88 5 TYR B C 1
ATOM 4275 O O . TYR B 1 5 ? 5.203 -31.703 -33.719 1 87.88 5 TYR B O 1
ATOM 4283 N N . ILE B 1 6 ? 4.613 -30.688 -31.781 1 91.38 6 ILE B N 1
ATOM 4284 C CA . ILE B 1 6 ? 3.219 -30.562 -32.188 1 91.38 6 ILE B CA 1
ATOM 4285 C C . ILE B 1 6 ? 3.08 -29.469 -33.25 1 91.38 6 ILE B C 1
ATOM 4287 O O . ILE B 1 6 ? 3.883 -28.547 -33.281 1 91.38 6 ILE B O 1
ATOM 4291 N N . GLU B 1 7 ? 2.113 -29.625 -34.094 1 92.5 7 GLU B N 1
ATOM 4292 C CA . GLU B 1 7 ? 1.874 -28.656 -35.156 1 92.5 7 GLU B CA 1
ATOM 4293 C C . GLU B 1 7 ? 1.706 -27.25 -34.562 1 92.5 7 GLU B C 1
ATOM 4295 O O . GLU B 1 7 ? 0.979 -27.062 -33.594 1 92.5 7 GLU B O 1
ATOM 4300 N N . LYS B 1 8 ? 2.281 -26.266 -35.219 1 90.62 8 LYS B N 1
ATOM 4301 C CA . LYS B 1 8 ? 2.322 -24.891 -34.719 1 90.62 8 LYS B CA 1
ATOM 4302 C C . LYS B 1 8 ? 0.918 -24.297 -34.625 1 90.62 8 LYS B C 1
ATOM 4304 O O . LYS B 1 8 ? 0.599 -23.594 -33.688 1 90.62 8 LYS B O 1
ATOM 4309 N N . ARG B 1 9 ? 0.154 -24.609 -35.594 1 92.25 9 ARG B N 1
ATOM 4310 C CA . ARG B 1 9 ? -1.197 -24.062 -35.625 1 92.25 9 ARG B CA 1
ATOM 4311 C C . ARG B 1 9 ? -1.992 -24.5 -34.375 1 92.25 9 ARG B C 1
ATOM 4313 O O . ARG B 1 9 ? -2.756 -23.719 -33.812 1 92.25 9 ARG B O 1
ATOM 4320 N N . ILE B 1 10 ? -1.789 -25.703 -34 1 93.44 10 ILE B N 1
ATOM 4321 C CA . ILE B 1 10 ? -2.498 -26.25 -32.844 1 93.44 10 ILE B CA 1
ATOM 4322 C C . ILE B 1 10 ? -1.976 -25.594 -31.562 1 93.44 10 ILE B C 1
ATOM 4324 O O . ILE B 1 10 ? -2.758 -25.188 -30.688 1 93.44 10 ILE B O 1
ATOM 4328 N N . THR B 1 11 ? -0.697 -25.453 -31.469 1 89.5 11 THR B N 1
ATOM 4329 C CA . THR B 1 11 ? -0.109 -24.828 -30.281 1 89.5 11 THR B CA 1
ATOM 4330 C C . THR B 1 11 ? -0.514 -23.359 -30.188 1 89.5 11 THR B C 1
ATOM 4332 O O . THR B 1 11 ? -0.696 -22.844 -29.078 1 89.5 11 THR B O 1
ATOM 4335 N N . ASP B 1 12 ? -0.614 -22.688 -31.266 1 89.62 12 ASP B N 1
ATOM 4336 C CA . ASP B 1 12 ? -1.06 -21.297 -31.281 1 89.62 12 ASP B CA 1
ATOM 4337 C C . ASP B 1 12 ? -2.504 -21.188 -30.797 1 89.62 12 ASP B C 1
ATOM 4339 O O . ASP B 1 12 ? -2.836 -20.281 -30.031 1 89.62 12 ASP B O 1
ATOM 4343 N N . LYS B 1 13 ? -3.318 -22.078 -31.297 1 93.19 13 LYS B N 1
ATOM 4344 C CA . LYS B 1 13 ? -4.715 -22.094 -30.875 1 93.19 13 LYS B CA 1
ATOM 4345 C C . LYS B 1 13 ? -4.816 -22.297 -29.359 1 93.19 13 LYS B C 1
ATOM 4347 O O . LYS B 1 13 ? -5.605 -21.625 -28.688 1 93.19 13 LYS B O 1
ATOM 4352 N N . ILE B 1 14 ? -4.02 -23.219 -28.875 1 90.19 14 ILE B N 1
ATOM 4353 C CA . ILE B 1 14 ? -4.031 -23.531 -27.453 1 90.19 14 ILE B CA 1
ATOM 4354 C C . ILE B 1 14 ? -3.588 -22.312 -26.641 1 90.19 14 ILE B C 1
ATOM 4356 O O . ILE B 1 14 ? -4.199 -21.984 -25.625 1 90.19 14 ILE B O 1
ATOM 4360 N N . THR B 1 15 ? -2.602 -21.688 -27.094 1 85.12 15 THR B N 1
ATOM 4361 C CA . THR B 1 15 ? -2.066 -20.531 -26.391 1 85.12 15 THR B CA 1
ATOM 4362 C C . THR B 1 15 ? -3.105 -19.422 -26.312 1 85.12 15 THR B C 1
ATOM 4364 O O . THR B 1 15 ? -3.328 -18.844 -25.25 1 85.12 15 THR B O 1
ATOM 4367 N N . ILE B 1 16 ? -3.715 -19.125 -27.422 1 88.12 16 ILE B N 1
ATOM 4368 C CA . ILE B 1 16 ? -4.707 -18.047 -27.484 1 88.12 16 ILE B CA 1
ATOM 4369 C C . ILE B 1 16 ? -5.902 -18.406 -26.594 1 88.12 16 ILE B C 1
ATOM 4371 O O . ILE B 1 16 ? -6.379 -17.562 -25.828 1 88.12 16 ILE B O 1
ATOM 4375 N N . LEU B 1 17 ? -6.328 -19.594 -26.75 1 89.69 17 LEU B N 1
ATOM 4376 C CA . LEU B 1 17 ? -7.484 -20.016 -25.969 1 89.69 17 LEU B CA 1
ATOM 4377 C C . LEU B 1 17 ? -7.184 -19.969 -24.469 1 89.69 17 LEU B C 1
ATOM 4379 O O . LEU B 1 17 ? -8.039 -19.578 -23.672 1 89.69 17 LEU B O 1
ATOM 4383 N N . ASN B 1 18 ? -6.039 -20.422 -24.078 1 83.56 18 ASN B N 1
ATOM 4384 C CA . ASN B 1 18 ? -5.637 -20.391 -22.672 1 83.56 18 ASN B CA 1
ATOM 4385 C C . ASN B 1 18 ? -5.664 -18.969 -22.109 1 83.56 18 ASN B C 1
ATOM 4387 O O . ASN B 1 18 ? -6.129 -18.75 -20.984 1 83.56 18 ASN B O 1
ATOM 4391 N N . ILE B 1 19 ? -5.16 -18.031 -22.812 1 80.62 19 ILE B N 1
ATOM 4392 C CA . ILE B 1 19 ? -5.125 -16.641 -22.391 1 80.62 19 ILE B CA 1
ATOM 4393 C C . ILE B 1 19 ? -6.547 -16.109 -22.203 1 80.62 19 ILE B C 1
ATOM 4395 O O . ILE B 1 19 ? -6.859 -15.469 -21.203 1 80.62 19 ILE B O 1
ATOM 4399 N N . LEU B 1 20 ? -7.367 -16.453 -23.172 1 84.62 20 LEU B N 1
ATOM 4400 C CA . LEU B 1 20 ? -8.727 -15.906 -23.172 1 84.62 20 LEU B CA 1
ATOM 4401 C C . LEU B 1 20 ? -9.562 -16.562 -22.078 1 84.62 20 LEU B C 1
ATOM 4403 O O . LEU B 1 20 ? -10.453 -15.922 -21.516 1 84.62 20 LEU B O 1
ATOM 4407 N N . LEU B 1 21 ? -9.25 -17.781 -21.797 1 81.62 21 LEU B N 1
ATOM 4408 C CA . LEU B 1 21 ? -9.977 -18.438 -20.719 1 81.62 21 LEU B CA 1
ATOM 4409 C C . LEU B 1 21 ? -9.586 -17.875 -19.359 1 81.62 21 LEU B C 1
ATOM 4411 O O . LEU B 1 21 ? -10.398 -17.844 -18.438 1 81.62 21 LEU B O 1
ATOM 4415 N N . ASP B 1 22 ? -8.422 -17.359 -19.219 1 75 22 ASP B N 1
ATOM 4416 C CA . ASP B 1 22 ? -7.914 -16.828 -17.969 1 75 22 ASP B CA 1
ATOM 4417 C C . ASP B 1 22 ? -8.352 -15.375 -17.781 1 75 22 ASP B C 1
ATOM 4419 O O . ASP B 1 22 ? -8.75 -14.984 -16.672 1 75 22 ASP B O 1
ATOM 4423 N N . ILE B 1 23 ? -8.219 -14.477 -18.797 1 70.44 23 ILE B N 1
ATOM 4424 C CA . ILE B 1 23 ? -8.414 -13.031 -18.672 1 70.44 23 ILE B CA 1
ATOM 4425 C C . ILE B 1 23 ? -9.805 -12.656 -19.172 1 70.44 23 ILE B C 1
ATOM 4427 O O . ILE B 1 23 ? -10.383 -11.664 -18.719 1 70.44 23 ILE B O 1
ATOM 4431 N N . ARG B 1 24 ? -10.445 -13.461 -20 1 78.56 24 ARG B N 1
ATOM 4432 C CA . ARG B 1 24 ? -11.789 -13.352 -20.562 1 78.56 24 ARG B CA 1
ATOM 4433 C C . ARG B 1 24 ? -11.891 -12.172 -21.531 1 78.56 24 ARG B C 1
ATOM 4435 O O . ARG B 1 24 ? -12.57 -12.258 -22.562 1 78.56 24 ARG B O 1
ATOM 4442 N N . SER B 1 25 ? -11.305 -11 -21.094 1 83.94 25 SER B N 1
ATOM 4443 C CA . SER B 1 25 ? -11.312 -9.844 -21.984 1 83.94 25 SER B CA 1
ATOM 4444 C C . SER B 1 25 ? -9.93 -9.219 -22.078 1 83.94 25 SER B C 1
ATOM 4446 O O . SER B 1 25 ? -9.32 -8.883 -21.062 1 83.94 25 SER B O 1
ATOM 4448 N N . ILE B 1 26 ? -9.469 -9.086 -23.359 1 83.12 26 ILE B N 1
ATOM 4449 C CA . ILE B 1 26 ? -8.117 -8.555 -23.547 1 83.12 26 ILE B CA 1
ATOM 4450 C C . ILE B 1 26 ? -8.07 -7.738 -24.844 1 83.12 26 ILE B C 1
ATOM 4452 O O . ILE B 1 26 ? -8.828 -8 -25.781 1 83.12 26 ILE B O 1
ATOM 4456 N N . GLU B 1 27 ? -7.242 -6.73 -24.844 1 86.88 27 GLU B N 1
ATOM 4457 C CA . GLU B 1 27 ? -7.031 -5.941 -26.062 1 86.88 27 GLU B CA 1
ATOM 4458 C C . GLU B 1 27 ? -6.305 -6.754 -27.125 1 86.88 27 GLU B C 1
ATOM 4460 O O . GLU B 1 27 ? -5.398 -7.527 -26.812 1 86.88 27 GLU B O 1
ATOM 4465 N N . LEU B 1 28 ? -6.68 -6.59 -28.406 1 87.81 28 LEU B N 1
ATOM 4466 C CA . LEU B 1 28 ? -6.105 -7.332 -29.516 1 87.81 28 LEU B CA 1
ATOM 4467 C C . LEU B 1 28 ? -4.602 -7.094 -29.625 1 87.81 28 LEU B C 1
ATOM 4469 O O . LEU B 1 28 ? -3.84 -8.016 -29.922 1 87.81 28 LEU B O 1
ATOM 4473 N N . ASP B 1 29 ? -4.227 -5.902 -29.281 1 84.38 29 ASP B N 1
ATOM 4474 C CA . ASP B 1 29 ? -2.807 -5.574 -29.344 1 84.38 29 ASP B CA 1
ATOM 4475 C C . ASP B 1 29 ? -2.027 -6.297 -28.25 1 84.38 29 ASP B C 1
ATOM 4477 O O . ASP B 1 29 ? -0.905 -6.754 -28.469 1 84.38 29 ASP B O 1
ATOM 4481 N N . GLU B 1 30 ? -2.607 -6.316 -27.141 1 81.25 30 GLU B N 1
ATOM 4482 C CA . GLU B 1 30 ? -1.967 -7.031 -26.047 1 81.25 30 GLU B CA 1
ATOM 4483 C C . GLU B 1 30 ? -1.896 -8.531 -26.328 1 81.25 30 GLU B C 1
ATOM 4485 O O . GLU B 1 30 ? -0.893 -9.172 -26.016 1 81.25 30 GLU B O 1
ATOM 4490 N N . LEU B 1 31 ? -2.936 -9.078 -26.969 1 83.81 31 LEU B N 1
ATOM 4491 C CA . LEU B 1 31 ? -2.971 -10.492 -27.312 1 83.81 31 LEU B CA 1
ATOM 4492 C C . LEU B 1 31 ? -1.912 -10.812 -28.375 1 83.81 31 LEU B C 1
ATOM 4494 O O . LEU B 1 31 ? -1.267 -11.859 -28.297 1 83.81 31 LEU B O 1
ATOM 4498 N N . SER B 1 32 ? -1.742 -9.914 -29.25 1 86 32 SER B N 1
ATOM 4499 C CA . SER B 1 32 ? -0.722 -10.078 -30.281 1 86 32 SER B CA 1
ATOM 4500 C C . SER B 1 32 ? 0.679 -10.055 -29.672 1 86 32 SER B C 1
ATOM 4502 O O . SER B 1 32 ? 1.534 -10.859 -30.062 1 86 32 SER B O 1
ATOM 4504 N N . THR B 1 33 ? 0.853 -9.227 -28.719 1 78.75 33 THR B N 1
ATOM 4505 C CA . THR B 1 33 ? 2.15 -9.125 -28.062 1 78.75 33 THR B CA 1
ATOM 4506 C C . THR B 1 33 ? 2.441 -10.375 -27.234 1 78.75 33 THR B C 1
ATOM 4508 O O . THR B 1 33 ? 3.559 -10.898 -27.266 1 78.75 33 THR B O 1
ATOM 4511 N N . LEU B 1 34 ? 1.439 -10.883 -26.625 1 75.12 34 LEU B N 1
ATOM 4512 C CA . LEU B 1 34 ? 1.599 -12.039 -25.75 1 75.12 34 LEU B CA 1
ATOM 4513 C C . LEU B 1 34 ? 1.872 -13.297 -26.562 1 75.12 34 LEU B C 1
ATOM 4515 O O . LEU B 1 34 ? 2.59 -14.195 -26.109 1 75.12 34 LEU B O 1
ATOM 4519 N N . THR B 1 35 ? 1.335 -13.422 -27.75 1 81.31 35 THR B N 1
ATOM 4520 C CA . THR B 1 35 ? 1.441 -14.641 -28.547 1 81.31 35 THR B CA 1
ATOM 4521 C C . THR B 1 35 ? 2.512 -14.484 -29.625 1 81.31 35 THR B C 1
ATOM 4523 O O . THR B 1 35 ? 2.912 -15.469 -30.25 1 81.31 35 THR B O 1
ATOM 4526 N N . SER B 1 36 ? 2.98 -13.289 -29.828 1 80.44 36 SER B N 1
ATOM 4527 C CA . SER B 1 36 ? 3.91 -12.961 -30.891 1 80.44 36 SER B CA 1
ATOM 4528 C C . SER B 1 36 ? 3.32 -13.297 -32.25 1 80.44 36 SER B C 1
ATOM 4530 O O . SER B 1 36 ? 4.031 -13.773 -33.156 1 80.44 36 SER B O 1
ATOM 4532 N N . LEU B 1 37 ? 1.974 -13.219 -32.344 1 88.88 37 LEU B N 1
ATOM 4533 C CA . LEU B 1 37 ? 1.283 -13.469 -33.594 1 88.88 37 LEU B CA 1
ATOM 4534 C C . LEU B 1 37 ? 0.805 -12.164 -34.219 1 88.88 37 LEU B C 1
ATOM 4536 O O . LEU B 1 37 ? 0.467 -11.219 -33.5 1 88.88 37 LEU B O 1
ATOM 4540 N N . GLN B 1 38 ? 0.866 -12.188 -35.531 1 89.88 38 GLN B N 1
ATOM 4541 C CA . GLN B 1 38 ? 0.339 -11.031 -36.25 1 89.88 38 GLN B CA 1
ATOM 4542 C C . GLN B 1 38 ? -1.185 -10.984 -36.156 1 89.88 38 GLN B C 1
ATOM 4544 O O . GLN B 1 38 ? -1.835 -12.008 -35.969 1 89.88 38 GLN B O 1
ATOM 4549 N N . SER B 1 39 ? -1.747 -9.797 -36.375 1 86.5 39 SER B N 1
ATOM 4550 C CA . SER B 1 39 ? -3.18 -9.562 -36.219 1 86.5 39 SER B CA 1
ATOM 4551 C C . SER B 1 39 ? -3.988 -10.453 -37.156 1 86.5 39 SER B C 1
ATOM 4553 O O . SER B 1 39 ? -5.035 -10.984 -36.781 1 86.5 39 SER B O 1
ATOM 4555 N N . LYS B 1 40 ? -3.551 -10.484 -38.406 1 88.19 40 LYS B N 1
ATOM 4556 C CA . LYS B 1 40 ? -4.277 -11.297 -39.375 1 88.19 40 LYS B CA 1
ATOM 4557 C C . LYS B 1 40 ? -4.34 -12.75 -38.938 1 88.19 40 LYS B C 1
ATOM 4559 O O . LYS B 1 40 ? -5.387 -13.391 -39.031 1 88.19 40 LYS B O 1
ATOM 4564 N N . SER B 1 41 ? -3.195 -13.359 -38.438 1 92.94 41 SER B N 1
ATOM 4565 C CA . SER B 1 41 ? -3.127 -14.734 -37.938 1 92.94 41 SER B CA 1
ATOM 4566 C C . SER B 1 41 ? -3.99 -14.93 -36.688 1 92.94 41 SER B C 1
ATOM 4568 O O . SER B 1 41 ? -4.633 -15.969 -36.531 1 92.94 41 SER B O 1
ATOM 4570 N N . LEU B 1 42 ? -3.951 -13.977 -35.938 1 93 42 LEU B N 1
ATOM 4571 C CA . LEU B 1 42 ? -4.738 -14.023 -34.719 1 93 42 LEU B CA 1
ATOM 4572 C C . LEU B 1 42 ? -6.23 -14.102 -35.031 1 93 42 LEU B C 1
ATOM 4574 O O . LEU B 1 42 ? -6.953 -14.898 -34.438 1 93 42 LEU B O 1
ATOM 4578 N N . LEU B 1 43 ? -6.664 -13.32 -36 1 92.62 43 LEU B N 1
ATOM 4579 C CA . LEU B 1 43 ? -8.078 -13.312 -36.375 1 92.62 43 LEU B CA 1
ATOM 4580 C C . LEU B 1 43 ? -8.477 -14.641 -37 1 92.62 43 LEU B C 1
ATOM 4582 O O . LEU B 1 43 ? -9.578 -15.141 -36.75 1 92.62 43 LEU B O 1
ATOM 4586 N N . SER B 1 44 ? -7.574 -15.109 -37.781 1 95.31 44 SER B N 1
ATOM 4587 C CA . SER B 1 44 ? -7.832 -16.406 -38.406 1 95.31 44 SER B CA 1
ATOM 4588 C C . SER B 1 44 ? -7.984 -17.5 -37.344 1 95.31 44 SER B C 1
ATOM 4590 O O . SER B 1 44 ? -8.875 -18.344 -37.469 1 95.31 44 SER B O 1
ATOM 4592 N N . ILE B 1 45 ? -7.152 -17.484 -36.344 1 95.75 45 ILE B N 1
ATOM 4593 C CA . ILE B 1 45 ? -7.184 -18.484 -35.312 1 95.75 45 ILE B CA 1
ATOM 4594 C C . ILE B 1 45 ? -8.461 -18.344 -34.469 1 95.75 45 ILE B C 1
ATOM 4596 O O . ILE B 1 45 ? -9.086 -19.328 -34.094 1 95.75 45 ILE B O 1
ATOM 4600 N N . LEU B 1 46 ? -8.797 -17.141 -34.219 1 94.88 46 LEU B N 1
ATOM 4601 C CA . LEU B 1 46 ? -10.023 -16.906 -33.438 1 94.88 46 LEU B CA 1
ATOM 4602 C C . LEU B 1 46 ? -11.242 -17.422 -34.188 1 94.88 46 LEU B C 1
ATOM 4604 O O . LEU B 1 46 ? -12.164 -17.969 -33.594 1 94.88 46 LEU B O 1
ATOM 4608 N N . GLN B 1 47 ? -11.203 -17.219 -35.438 1 94.94 47 GLN B N 1
ATOM 4609 C CA . GLN B 1 47 ? -12.297 -17.734 -36.25 1 94.94 47 GLN B CA 1
ATOM 4610 C C . GLN B 1 47 ? -12.344 -19.266 -36.219 1 94.94 47 GLN B C 1
ATOM 4612 O O . GLN B 1 47 ? -13.422 -19.844 -36.094 1 94.94 47 GLN B O 1
ATOM 4617 N N . GLU B 1 48 ? -11.203 -19.875 -36.312 1 96.38 48 GLU B N 1
ATOM 4618 C CA . GLU B 1 48 ? -11.133 -21.328 -36.25 1 96.38 48 GLU B CA 1
ATOM 4619 C C . GLU B 1 48 ? -11.625 -21.844 -34.875 1 96.38 48 GLU B C 1
ATOM 4621 O O . GLU B 1 48 ? -12.305 -22.859 -34.812 1 96.38 48 GLU B O 1
ATOM 4626 N N . LEU B 1 49 ? -11.242 -21.156 -33.875 1 96.44 49 LEU B N 1
ATOM 4627 C CA . LEU B 1 49 ? -11.68 -21.516 -32.531 1 96.44 49 LEU B CA 1
ATOM 4628 C C . LEU B 1 49 ? -13.195 -21.391 -32.375 1 96.44 49 LEU B C 1
ATOM 4630 O O . LEU B 1 49 ? -13.836 -22.234 -31.75 1 96.44 49 LEU B O 1
ATOM 4634 N N . GLN B 1 50 ? -13.695 -20.344 -33 1 95.19 50 GLN B N 1
ATOM 4635 C CA . GLN B 1 50 ? -15.141 -20.156 -32.969 1 95.19 50 GLN B CA 1
ATOM 4636 C C . GLN B 1 50 ? -15.867 -21.297 -33.656 1 95.19 50 GLN B C 1
ATOM 4638 O O . GLN B 1 50 ? -16.906 -21.766 -33.188 1 95.19 50 GLN B O 1
ATOM 4643 N N . GLU B 1 51 ? -15.305 -21.672 -34.75 1 94.94 51 GLU B N 1
ATOM 4644 C CA . GLU B 1 51 ? -15.914 -22.766 -35.5 1 94.94 51 GLU B CA 1
ATOM 4645 C C . GLU B 1 51 ? -15.836 -24.078 -34.719 1 94.94 51 GLU B C 1
ATOM 4647 O O . GLU B 1 51 ? -16.797 -24.859 -34.719 1 94.94 51 GLU B O 1
ATOM 4652 N N . THR B 1 52 ? -14.758 -24.297 -34.094 1 94.94 52 THR B N 1
ATOM 4653 C CA . THR B 1 52 ? -14.523 -25.547 -33.344 1 94.94 52 THR B CA 1
ATOM 4654 C C . THR B 1 52 ? -15.43 -25.625 -32.125 1 94.94 52 THR B C 1
ATOM 4656 O O . THR B 1 52 ? -15.938 -26.688 -31.797 1 94.94 52 THR B O 1
ATOM 4659 N N . PHE B 1 53 ? -15.617 -24.469 -31.469 1 95.06 53 PHE B N 1
ATOM 4660 C CA . PHE B 1 53 ? -16.328 -24.469 -30.203 1 95.06 53 PHE B CA 1
ATOM 4661 C C . PHE B 1 53 ? -17.609 -23.625 -30.312 1 95.06 53 PHE B C 1
ATOM 4663 O O . PHE B 1 53 ? -17.969 -22.922 -29.359 1 95.06 53 PHE B O 1
ATOM 4670 N N . GLU B 1 54 ? -18.266 -23.625 -31.312 1 90.81 54 GLU B N 1
ATOM 4671 C CA . GLU B 1 54 ? -19.406 -22.766 -31.609 1 90.81 54 GLU B CA 1
ATOM 4672 C C . GLU B 1 54 ? -20.484 -22.891 -30.547 1 90.81 54 GLU B C 1
ATOM 4674 O O . GLU B 1 54 ? -21.141 -21.906 -30.203 1 90.81 54 GLU B O 1
ATOM 4679 N N . GLU B 1 55 ? -20.641 -24 -29.969 1 89.75 55 GLU B N 1
ATOM 4680 C CA . GLU B 1 55 ? -21.719 -24.203 -29.016 1 89.75 55 GLU B CA 1
ATOM 4681 C C . GLU B 1 55 ? -21.266 -23.891 -27.594 1 89.75 55 GLU B C 1
ATOM 4683 O O . GLU B 1 55 ? -22.094 -23.625 -26.719 1 89.75 55 GLU B O 1
ATOM 4688 N N . GLU B 1 56 ? -20 -23.891 -27.406 1 92.69 56 GLU B N 1
ATOM 4689 C CA . GLU B 1 56 ? -19.5 -23.797 -26.047 1 92.69 56 GLU B CA 1
ATOM 4690 C C . GLU B 1 56 ? -18.922 -22.406 -25.766 1 92.69 56 GLU B C 1
ATOM 4692 O O . GLU B 1 56 ? -19.031 -21.891 -24.641 1 92.69 56 GLU B O 1
ATOM 4697 N N . LEU B 1 57 ? -18.328 -21.797 -26.781 1 93.94 57 LEU B N 1
ATOM 4698 C CA . LEU B 1 57 ? -17.625 -20.531 -26.594 1 93.94 57 LEU B CA 1
ATOM 4699 C C . LEU B 1 57 ? -18.031 -19.516 -27.656 1 93.94 57 LEU B C 1
ATOM 4701 O O . LEU B 1 57 ? -18.344 -19.906 -28.797 1 93.94 57 LEU B O 1
ATOM 4705 N N . THR B 1 58 ? -18.125 -18.281 -27.203 1 94.62 58 THR B N 1
ATOM 4706 C CA . THR B 1 58 ? -18.297 -17.172 -28.141 1 94.62 58 THR B CA 1
ATOM 4707 C C . THR B 1 58 ? -17.188 -16.141 -28 1 94.62 58 THR B C 1
ATOM 4709 O O . THR B 1 58 ? -16.906 -15.688 -26.891 1 94.62 58 THR B O 1
ATOM 4712 N N . PHE B 1 59 ? -16.547 -15.922 -29.078 1 94.38 59 PHE B N 1
ATOM 4713 C CA . PHE B 1 59 ? -15.508 -14.906 -29.109 1 94.38 59 PHE B CA 1
ATOM 4714 C C . PHE B 1 59 ? -16.047 -13.602 -29.703 1 94.38 59 PHE B C 1
ATOM 4716 O O . PHE B 1 59 ? -16.203 -13.484 -30.906 1 94.38 59 PHE B O 1
ATOM 4723 N N . ASN B 1 60 ? -16.281 -12.656 -28.781 1 92.56 60 ASN B N 1
ATOM 4724 C CA . ASN B 1 60 ? -16.766 -11.352 -29.219 1 92.56 60 ASN B CA 1
ATOM 4725 C C . ASN B 1 60 ? -15.609 -10.398 -29.531 1 92.56 60 ASN B C 1
ATOM 4727 O O . ASN B 1 60 ? -14.805 -10.078 -28.656 1 92.56 60 ASN B O 1
ATOM 4731 N N . LEU B 1 61 ? -15.547 -10.094 -30.781 1 89.12 61 LEU B N 1
ATOM 4732 C CA . LEU B 1 61 ? -14.492 -9.195 -31.234 1 89.12 61 LEU B CA 1
ATOM 4733 C C . LEU B 1 61 ? -15.031 -7.789 -31.484 1 89.12 61 LEU B C 1
ATOM 4735 O O . LEU B 1 61 ? -16 -7.617 -32.219 1 89.12 61 LEU B O 1
ATOM 4739 N N . ASP B 1 62 ? -14.57 -6.883 -30.609 1 82.94 62 ASP B N 1
ATOM 4740 C CA . ASP B 1 62 ? -14.789 -5.473 -30.938 1 82.94 62 ASP B CA 1
ATOM 4741 C C . ASP B 1 62 ? -13.531 -4.84 -31.516 1 82.94 62 ASP B C 1
ATOM 4743 O O . ASP B 1 62 ? -12.523 -5.52 -31.719 1 82.94 62 ASP B O 1
ATOM 4747 N N . THR B 1 63 ? -13.555 -3.553 -31.953 1 77.94 63 THR B N 1
ATOM 4748 C CA . THR B 1 63 ? -12.469 -2.883 -32.656 1 77.94 63 THR B CA 1
ATOM 4749 C C . THR B 1 63 ? -11.188 -2.928 -31.828 1 77.94 63 THR B C 1
ATOM 4751 O O . THR B 1 63 ? -10.086 -2.939 -32.375 1 77.94 63 THR B O 1
ATOM 4754 N N . GLN B 1 64 ? -11.281 -3.141 -30.625 1 84.94 64 GLN B N 1
ATOM 4755 C CA . GLN B 1 64 ? -10.055 -3.002 -29.859 1 84.94 64 GLN B CA 1
ATOM 4756 C C . GLN B 1 64 ? -9.883 -4.164 -28.891 1 84.94 64 GLN B C 1
ATOM 4758 O O . GLN B 1 64 ? -8.781 -4.406 -28.391 1 84.94 64 GLN B O 1
ATOM 4763 N N . GLN B 1 65 ? -10.969 -4.941 -28.656 1 90.19 65 GLN B N 1
ATOM 4764 C CA . GLN B 1 65 ? -10.875 -5.953 -27.609 1 90.19 65 GLN B CA 1
ATOM 4765 C C . GLN B 1 65 ? -11.562 -7.246 -28.031 1 90.19 65 GLN B C 1
ATOM 4767 O O . GLN B 1 65 ? -12.438 -7.234 -28.891 1 90.19 65 GLN B O 1
ATOM 4772 N N . VAL B 1 66 ? -11.008 -8.344 -27.594 1 92.25 66 VAL B N 1
ATOM 4773 C CA . VAL B 1 66 ? -11.641 -9.648 -27.734 1 92.25 66 VAL B CA 1
ATOM 4774 C C . VAL B 1 66 ? -12.172 -10.109 -26.375 1 92.25 66 VAL B C 1
ATOM 4776 O O . VAL B 1 66 ? -11.477 -10.016 -25.359 1 92.25 66 VAL B O 1
ATOM 4779 N N . GLN B 1 67 ? -13.43 -10.461 -26.375 1 92.19 67 GLN B N 1
ATOM 4780 C CA . GLN B 1 67 ? -14.062 -10.969 -25.156 1 92.19 67 GLN B CA 1
ATOM 4781 C C . GLN B 1 67 ? -14.555 -12.406 -25.359 1 92.19 67 GLN B C 1
ATOM 4783 O O . GLN B 1 67 ? -15.156 -12.727 -26.391 1 92.19 67 GLN B O 1
ATOM 4788 N N . LEU B 1 68 ? -14.164 -13.258 -24.438 1 92.31 68 LEU B N 1
ATOM 4789 C CA . LEU B 1 68 ? -14.609 -14.641 -24.484 1 92.31 68 LEU B CA 1
ATOM 4790 C C . LEU B 1 68 ? -15.82 -14.852 -23.578 1 92.31 68 LEU B C 1
ATOM 4792 O O . LEU B 1 68 ? -15.797 -14.453 -22.406 1 92.31 68 LEU B O 1
ATOM 4796 N N . ILE B 1 69 ? -16.859 -15.344 -24.125 1 90.94 69 ILE B N 1
ATOM 4797 C CA . ILE B 1 69 ? -18.062 -15.695 -23.359 1 90.94 69 ILE B CA 1
ATOM 4798 C C . ILE B 1 69 ? -18.219 -17.219 -23.344 1 90.94 69 ILE B C 1
ATOM 4800 O O . ILE B 1 69 ? -18.281 -17.859 -24.391 1 90.94 69 ILE B O 1
ATOM 4804 N N . GLU B 1 70 ? -18.188 -17.766 -22.156 1 87.88 70 GLU B N 1
ATOM 4805 C CA . GLU B 1 70 ? -18.391 -19.203 -22 1 87.88 70 GLU B CA 1
ATOM 4806 C C . GLU B 1 70 ? -19.859 -19.531 -21.75 1 87.88 70 GLU B C 1
ATOM 4808 O O . GLU B 1 70 ? -20.469 -19.031 -20.812 1 87.88 70 GLU B O 1
ATOM 4813 N N . HIS B 1 71 ? -20.391 -20.312 -22.594 1 87 71 HIS B N 1
ATOM 4814 C CA . HIS B 1 71 ? -21.781 -20.703 -22.453 1 87 71 HIS B CA 1
ATOM 4815 C C . HIS B 1 71 ? -21.922 -21.922 -21.547 1 87 71 HIS B C 1
ATOM 4817 O O . HIS B 1 71 ? -22.969 -22.109 -20.906 1 87 71 HIS B O 1
ATOM 4823 N N . HIS B 1 72 ? -20.938 -22.766 -21.578 1 79.94 72 HIS B N 1
ATOM 4824 C CA . HIS B 1 72 ? -20.859 -23.938 -20.703 1 79.94 72 HIS B CA 1
ATOM 4825 C C . HIS B 1 72 ? -19.531 -23.969 -19.953 1 79.94 72 HIS B C 1
ATOM 4827 O O . HIS B 1 72 ? -18.484 -23.641 -20.5 1 79.94 72 HIS B O 1
ATOM 4833 N N . SER B 1 73 ? -19.688 -24.25 -18.734 1 74.94 73 SER B N 1
ATOM 4834 C CA . SER B 1 73 ? -18.484 -24.281 -17.922 1 74.94 73 SER B CA 1
ATOM 4835 C C . SER B 1 73 ? -17.781 -25.641 -18.016 1 74.94 73 SER B C 1
ATOM 4837 O O . SER B 1 73 ? -18.219 -26.609 -17.406 1 74.94 73 SER B O 1
ATOM 4839 N N . HIS B 1 74 ? -16.828 -25.734 -18.953 1 78.88 74 HIS B N 1
ATOM 4840 C CA . HIS B 1 74 ? -15.992 -26.922 -19.016 1 78.88 74 HIS B CA 1
ATOM 4841 C C . HIS B 1 74 ? -14.625 -26.672 -18.391 1 78.88 74 HIS B C 1
ATOM 4843 O O . HIS B 1 74 ? -14.219 -25.516 -18.219 1 78.88 74 HIS B O 1
ATOM 4849 N N . GLN B 1 75 ? -14.039 -27.812 -18.047 1 78.94 75 GLN B N 1
ATOM 4850 C CA . GLN B 1 75 ? -12.641 -27.703 -17.625 1 78.94 75 GLN B CA 1
ATOM 4851 C C . GLN B 1 75 ? -11.75 -27.312 -18.797 1 78.94 75 GLN B C 1
ATOM 4853 O O . GLN B 1 75 ? -12.039 -27.656 -19.953 1 78.94 75 GLN B O 1
ATOM 4858 N N . THR B 1 76 ? -10.789 -26.688 -18.594 1 80.62 76 THR B N 1
ATOM 4859 C CA . THR B 1 76 ? -9.891 -26.172 -19.625 1 80.62 76 THR B CA 1
ATOM 4860 C C . THR B 1 76 ? -9.344 -27.328 -20.484 1 80.62 76 THR B C 1
ATOM 4862 O O . THR B 1 76 ? -9.188 -27.172 -21.688 1 80.62 76 THR B O 1
ATOM 4865 N N . ASN B 1 77 ? -9.109 -28.438 -19.812 1 85.06 77 ASN B N 1
ATOM 4866 C CA . ASN B 1 77 ? -8.531 -29.578 -20.516 1 85.06 77 ASN B CA 1
ATOM 4867 C C . ASN B 1 77 ? -9.484 -30.109 -21.578 1 85.06 77 ASN B C 1
ATOM 4869 O O . ASN B 1 77 ? -9.047 -30.688 -22.578 1 85.06 77 ASN B O 1
ATOM 4873 N N . TYR B 1 78 ? -10.711 -29.891 -21.328 1 88.38 78 TYR B N 1
ATOM 4874 C CA . TYR B 1 78 ? -11.703 -30.297 -22.312 1 88.38 78 TYR B CA 1
ATOM 4875 C C . TYR B 1 78 ? -11.445 -29.641 -23.656 1 88.38 78 TYR B C 1
ATOM 4877 O O . TYR B 1 78 ? -11.43 -30.297 -24.688 1 88.38 78 TYR B O 1
ATOM 4885 N N . TYR B 1 79 ? -11.211 -28.406 -23.641 1 91.19 79 TYR B N 1
ATOM 4886 C CA . TYR B 1 79 ? -10.992 -27.641 -24.859 1 91.19 79 TYR B CA 1
ATOM 4887 C C . TYR B 1 79 ? -9.656 -28 -25.5 1 91.19 79 TYR B C 1
ATOM 4889 O O . TYR B 1 79 ? -9.57 -28.172 -26.719 1 91.19 79 TYR B O 1
ATOM 4897 N N . PHE B 1 80 ? -8.688 -28.219 -24.734 1 91.38 80 PHE B N 1
ATOM 4898 C CA . PHE B 1 80 ? -7.352 -28.531 -25.25 1 91.38 80 PHE B CA 1
ATOM 4899 C C . PHE B 1 80 ? -7.32 -29.906 -25.891 1 91.38 80 PHE B C 1
ATOM 4901 O O . PHE B 1 80 ? -6.703 -30.094 -26.953 1 91.38 80 PHE B O 1
ATOM 4908 N N . HIS B 1 81 ? -7.941 -30.812 -25.219 1 93.62 81 HIS B N 1
ATOM 4909 C CA . HIS B 1 81 ? -7.98 -32.156 -25.766 1 93.62 81 HIS B CA 1
ATOM 4910 C C . HIS B 1 81 ? -8.617 -32.188 -27.156 1 93.62 81 HIS B C 1
ATOM 4912 O O . HIS B 1 81 ? -8.156 -32.906 -28.047 1 93.62 81 HIS B O 1
ATOM 4918 N N . GLN B 1 82 ? -9.633 -31.375 -27.297 1 94.88 82 GLN B N 1
ATOM 4919 C CA . GLN B 1 82 ? -10.297 -31.297 -28.594 1 94.88 82 GLN B CA 1
ATOM 4920 C C . GLN B 1 82 ? -9.367 -30.734 -29.656 1 94.88 82 GLN B C 1
ATOM 4922 O O . GLN B 1 82 ? -9.383 -31.188 -30.797 1 94.88 82 GLN B O 1
ATOM 4927 N N . LEU B 1 83 ? -8.633 -29.812 -29.281 1 95 83 LEU B N 1
ATOM 4928 C CA . LEU B 1 83 ? -7.684 -29.219 -30.219 1 95 83 LEU B CA 1
ATOM 4929 C C . LEU B 1 83 ? -6.539 -30.172 -30.516 1 95 83 LEU B C 1
ATOM 4931 O O . LEU B 1 83 ? -6.148 -30.344 -3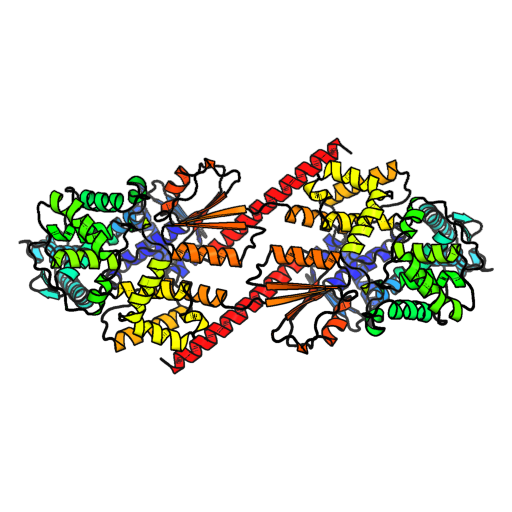1.672 1 95 83 LEU B O 1
ATOM 4935 N N . TYR B 1 84 ? -6.059 -30.891 -29.531 1 94.75 84 TYR B N 1
ATOM 4936 C CA . TYR B 1 84 ? -4.949 -31.812 -29.703 1 94.75 84 TYR B CA 1
ATOM 4937 C C . TYR B 1 84 ? -5.367 -33 -30.531 1 94.75 84 TYR B C 1
ATOM 4939 O O . TYR B 1 84 ? -4.543 -33.594 -31.25 1 94.75 84 TYR B O 1
ATOM 4947 N N . ASN B 1 85 ? -6.594 -33.344 -30.453 1 94.44 85 ASN B N 1
ATOM 4948 C CA . ASN B 1 85 ? -7.102 -34.469 -31.219 1 94.44 85 ASN B CA 1
ATOM 4949 C C . ASN B 1 85 ? -6.953 -34.25 -32.719 1 94.44 85 ASN B C 1
ATOM 4951 O O . ASN B 1 85 ? -7.012 -35.219 -33.5 1 94.44 85 ASN B O 1
ATOM 4955 N N . GLN B 1 86 ? -6.695 -33.062 -33.062 1 93.5 86 GLN B N 1
ATOM 4956 C CA . GLN B 1 86 ? -6.516 -32.719 -34.469 1 93.5 86 GLN B CA 1
ATOM 4957 C C . GLN B 1 86 ? -5.066 -32.938 -34.906 1 93.5 86 GLN B C 1
ATOM 4959 O O . GLN B 1 86 ? -4.75 -32.844 -36.094 1 93.5 86 GLN B O 1
ATOM 4964 N N . SER B 1 87 ? -4.238 -33.281 -34.062 1 94.81 87 SER B N 1
ATOM 4965 C CA . SER B 1 87 ? -2.811 -33.375 -34.344 1 94.81 87 SER B CA 1
ATOM 4966 C C . SER B 1 87 ? -2.467 -34.688 -35.031 1 94.81 87 SER B C 1
ATOM 4968 O O . SER B 1 87 ? -2.797 -35.781 -34.531 1 94.81 87 SER B O 1
ATOM 4970 N N . THR B 1 88 ? -1.77 -34.594 -36.094 1 94.19 88 THR B N 1
ATOM 4971 C CA . THR B 1 88 ? -1.324 -35.781 -36.844 1 94.19 88 THR B CA 1
ATOM 4972 C C . THR B 1 88 ? -0.201 -36.5 -36.094 1 94.19 88 THR B C 1
ATOM 4974 O O . THR B 1 88 ? -0.161 -37.719 -36.062 1 94.19 88 THR B O 1
ATOM 4977 N N . ILE B 1 89 ? 0.607 -35.719 -35.531 1 95 89 ILE B N 1
ATOM 4978 C CA . ILE B 1 89 ? 1.746 -36.281 -34.812 1 95 89 ILE B CA 1
ATOM 4979 C C . ILE B 1 89 ? 1.252 -37.125 -33.656 1 95 89 ILE B C 1
ATOM 4981 O O . ILE B 1 89 ? 1.77 -38.219 -33.375 1 95 89 ILE B O 1
ATOM 4985 N N . LEU B 1 90 ? 0.282 -36.688 -32.969 1 95.62 90 LEU B N 1
ATOM 4986 C CA . LEU B 1 90 ? -0.245 -37.406 -31.797 1 95.62 90 LEU B CA 1
ATOM 4987 C C . LEU B 1 90 ? -0.978 -38.656 -32.219 1 95.62 90 LEU B C 1
ATOM 4989 O O . LEU B 1 90 ? -0.888 -39.688 -31.562 1 95.62 90 LEU B O 1
ATOM 4993 N N . LYS B 1 91 ? -1.625 -38.625 -33.344 1 93.44 91 LYS B N 1
ATOM 4994 C CA . LYS B 1 91 ? -2.311 -39.812 -33.875 1 93.44 91 LYS B CA 1
ATOM 4995 C C . LYS B 1 91 ? -1.315 -40.906 -34.25 1 93.44 91 LYS B C 1
ATOM 4997 O O . LYS B 1 91 ? -1.54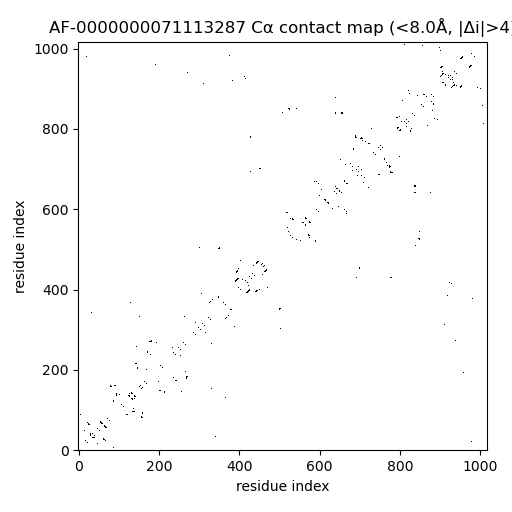2 -42.062 -33.969 1 93.44 91 LYS B O 1
ATOM 5002 N N . ILE B 1 92 ? -0.318 -40.469 -34.875 1 94.12 92 ILE B N 1
ATOM 5003 C CA . ILE B 1 92 ? 0.688 -41.438 -35.312 1 94.12 92 ILE B CA 1
ATOM 5004 C C . ILE B 1 92 ? 1.431 -42 -34.094 1 94.12 92 ILE B C 1
ATOM 5006 O O . ILE B 1 92 ? 1.739 -43.188 -34.062 1 94.12 92 ILE B O 1
ATOM 5010 N N . LEU B 1 93 ? 1.715 -41.125 -33.156 1 94.56 93 LEU B N 1
ATOM 5011 C CA . LEU B 1 93 ? 2.355 -41.625 -31.938 1 94.56 93 LEU B CA 1
ATOM 5012 C C . LEU B 1 93 ? 1.488 -42.656 -31.25 1 94.56 93 LEU B C 1
ATOM 5014 O O . LEU B 1 93 ? 2.002 -43.656 -30.734 1 94.56 93 LEU B O 1
ATOM 5018 N N . ARG B 1 94 ? 0.203 -42.375 -31.203 1 95.19 94 ARG B N 1
ATOM 5019 C CA . ARG B 1 94 ? -0.732 -43.344 -30.641 1 95.19 94 ARG B CA 1
ATOM 5020 C C . ARG B 1 94 ? -0.646 -44.688 -31.375 1 95.19 94 ARG B C 1
ATOM 5022 O O . ARG B 1 94 ? -0.663 -45.75 -30.75 1 95.19 94 ARG B O 1
ATOM 5029 N N . PHE B 1 95 ? -0.527 -44.625 -32.656 1 94.81 95 PHE B N 1
ATOM 5030 C CA . PHE B 1 95 ? -0.406 -45.812 -33.5 1 94.81 95 PHE B CA 1
ATOM 5031 C C . PHE B 1 95 ? 0.822 -46.625 -33.094 1 94.81 95 PHE B C 1
ATOM 5033 O O . PHE B 1 95 ? 0.748 -47.844 -32.969 1 94.81 95 PHE B O 1
ATOM 5040 N N . PHE B 1 96 ? 1.902 -45.969 -32.844 1 95.38 96 PHE B N 1
ATOM 5041 C CA . PHE B 1 96 ? 3.158 -46.656 -32.562 1 95.38 96 PHE B CA 1
ATOM 5042 C C . PHE B 1 96 ? 3.111 -47.281 -31.172 1 95.38 96 PHE B C 1
ATOM 5044 O O . PHE B 1 96 ? 3.861 -48.219 -30.875 1 95.38 96 PHE B O 1
ATOM 5051 N N . LEU B 1 97 ? 2.262 -46.75 -30.359 1 95 97 LEU B N 1
ATOM 5052 C CA . LEU B 1 97 ? 2.182 -47.25 -28.984 1 95 97 LEU B CA 1
ATOM 5053 C C . LEU B 1 97 ? 1.228 -48.438 -28.891 1 95 97 LEU B C 1
ATOM 5055 O O . LEU B 1 97 ? 1.333 -49.25 -27.969 1 95 97 LEU B O 1
ATOM 5059 N N . LEU B 1 98 ? 0.354 -48.438 -29.844 1 90.06 98 LEU B N 1
ATOM 5060 C CA . LEU B 1 98 ? -0.625 -49.5 -29.828 1 90.06 98 LEU B CA 1
ATOM 5061 C C . LEU B 1 98 ? -0.092 -50.719 -30.578 1 90.06 98 LEU B C 1
ATOM 5063 O O . LEU B 1 98 ? 0.625 -50.594 -31.578 1 90.06 98 LEU B O 1
ATOM 5067 N N . GLN B 1 99 ? -0.161 -51.844 -30 1 74.06 99 GLN B N 1
ATOM 5068 C CA . GLN B 1 99 ? 0.27 -53.094 -30.641 1 74.06 99 GLN B CA 1
ATOM 5069 C C . GLN B 1 99 ? -0.815 -53.656 -31.562 1 74.06 99 GLN B C 1
ATOM 5071 O O . GLN B 1 99 ? -1.916 -53.969 -31.109 1 74.06 99 GLN B O 1
ATOM 5076 N N . GLY B 1 100 ? -0.723 -53.25 -32.781 1 73.38 100 GLY B N 1
ATOM 5077 C CA . GLY B 1 100 ? -1.741 -53.812 -33.656 1 73.38 100 GLY B CA 1
ATOM 5078 C C . GLY B 1 100 ? -1.169 -54.406 -34.938 1 73.38 100 GLY B C 1
ATOM 5079 O O . GLY B 1 100 ? 0.046 -54.406 -35.156 1 73.38 100 GLY B O 1
ATOM 5080 N N . ASN B 1 101 ? -2.006 -55.031 -35.531 1 79.69 101 ASN B N 1
ATOM 5081 C CA . ASN B 1 101 ? -1.634 -55.75 -36.75 1 79.69 101 ASN B CA 1
ATOM 5082 C C . ASN B 1 101 ? -1.793 -54.844 -38 1 79.69 101 ASN B C 1
ATOM 5084 O O . ASN B 1 101 ? -1.44 -55.281 -39.094 1 79.69 101 ASN B O 1
ATOM 5088 N N . GLN B 1 102 ? -2.146 -53.719 -37.75 1 85.69 102 GLN B N 1
ATOM 5089 C CA . GLN B 1 102 ? -2.342 -52.812 -38.844 1 85.69 102 GLN B CA 1
ATOM 5090 C C . GLN B 1 102 ? -1.012 -52.25 -39.344 1 85.69 102 GLN B C 1
ATOM 5092 O O . GLN B 1 102 ? -0.166 -51.844 -38.531 1 85.69 102 GLN B O 1
ATOM 5097 N N . SER B 1 103 ? -0.876 -52.344 -40.625 1 89.62 103 SER B N 1
ATOM 5098 C CA . SER B 1 103 ? 0.347 -51.75 -41.188 1 89.62 103 SER B CA 1
ATOM 5099 C C . SER B 1 103 ? 0.302 -50.219 -41.156 1 89.62 103 SER B C 1
ATOM 5101 O O . SER B 1 103 ? -0.777 -49.625 -41.125 1 89.62 103 SER B O 1
ATOM 5103 N N . PHE B 1 104 ? 1.375 -49.625 -41.188 1 92 104 PHE B N 1
ATOM 5104 C CA . PHE B 1 104 ? 1.481 -48.188 -41.156 1 92 104 PHE B CA 1
ATOM 5105 C C . PHE B 1 104 ? 0.811 -47.562 -42.375 1 92 104 PHE B C 1
ATOM 5107 O O . PHE B 1 104 ? 0.169 -46.531 -42.281 1 92 104 PHE B O 1
ATOM 5114 N N . ASN B 1 105 ? 0.938 -48.219 -43.5 1 89.62 105 ASN B N 1
ATOM 5115 C CA . ASN B 1 105 ? 0.312 -47.75 -44.719 1 89.62 105 ASN B CA 1
ATOM 5116 C C . ASN B 1 105 ? -1.21 -47.781 -44.625 1 89.62 105 ASN B C 1
ATOM 5118 O O . ASN B 1 105 ? -1.89 -46.875 -45.094 1 89.62 105 ASN B O 1
ATOM 5122 N N . GLU B 1 106 ? -1.667 -48.844 -44.094 1 92.19 106 GLU B N 1
ATOM 5123 C CA . GLU B 1 106 ? -3.109 -48.938 -43.906 1 92.19 106 GLU B CA 1
ATOM 5124 C C . GLU B 1 106 ? -3.621 -47.844 -42.938 1 92.19 106 GLU B C 1
ATOM 5126 O O . GLU B 1 106 ? -4.691 -47.281 -43.188 1 92.19 106 GLU B O 1
ATOM 5131 N N . PHE B 1 107 ? -2.826 -47.656 -41.969 1 92.19 107 PHE B N 1
ATOM 5132 C CA . PHE B 1 107 ? -3.186 -46.625 -41 1 92.19 107 PHE B CA 1
ATOM 5133 C C . PHE B 1 107 ? -3.248 -45.25 -41.625 1 92.19 107 PHE B C 1
ATOM 5135 O O . PHE B 1 107 ? -4.207 -44.5 -41.438 1 92.19 107 PHE B O 1
ATOM 5142 N N . THR B 1 108 ? -2.256 -44.844 -42.375 1 93.25 108 THR B N 1
ATOM 5143 C CA . THR B 1 108 ? -2.213 -43.531 -43 1 93.25 108 THR B CA 1
ATOM 5144 C C . THR B 1 108 ? -3.377 -43.375 -43.969 1 93.25 108 THR B C 1
ATOM 5146 O O . THR B 1 108 ? -3.961 -42.281 -44.062 1 93.25 108 THR B O 1
ATOM 5149 N N . GLN B 1 109 ? -3.648 -44.406 -44.625 1 91.75 109 GLN B N 1
ATOM 5150 C CA . GLN B 1 109 ? -4.77 -44.375 -45.562 1 91.75 109 GLN B CA 1
ATOM 5151 C C . GLN B 1 109 ? -6.09 -44.156 -44.844 1 91.75 109 GLN B C 1
ATOM 5153 O O . GLN B 1 109 ? -6.91 -43.344 -45.25 1 91.75 109 GLN B O 1
ATOM 5158 N N . LYS B 1 110 ? -6.227 -44.875 -43.812 1 90.94 110 LYS B N 1
ATOM 5159 C CA . LYS B 1 110 ? -7.449 -44.75 -43.031 1 90.94 110 LYS B CA 1
ATOM 5160 C C . LYS B 1 110 ? -7.613 -43.375 -42.438 1 90.94 110 LYS B C 1
ATOM 5162 O O . LYS B 1 110 ? -8.734 -42.875 -42.312 1 90.94 110 LYS B O 1
ATOM 5167 N N . GLU B 1 111 ? -6.531 -42.75 -42.062 1 91 111 GLU B N 1
ATOM 5168 C CA . GLU B 1 111 ? -6.547 -41.438 -41.438 1 91 111 GLU B CA 1
ATOM 5169 C C . GLU B 1 111 ? -6.445 -40.344 -42.469 1 91 111 GLU B C 1
ATOM 5171 O O . GLU B 1 111 ? -6.355 -39.156 -42.125 1 91 111 GLU B O 1
ATOM 5176 N N . TYR B 1 112 ? -6.355 -40.688 -43.781 1 91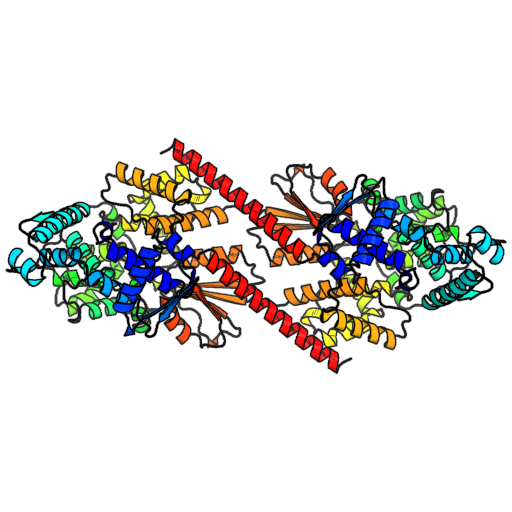.75 112 TYR B N 1
ATOM 5177 C CA . TYR B 1 112 ? -6.305 -39.75 -44.875 1 91.75 112 TYR B CA 1
ATOM 5178 C C . TYR B 1 112 ? -5.035 -38.906 -44.812 1 91.75 112 TYR B C 1
ATOM 5180 O O . TYR B 1 112 ? -5.086 -37.688 -45 1 91.75 112 TYR B O 1
ATOM 5188 N N . ILE B 1 113 ? -4.012 -39.594 -44.469 1 91.62 113 ILE B N 1
ATOM 5189 C CA . ILE B 1 113 ? -2.68 -39 -44.5 1 91.62 113 ILE B CA 1
ATOM 5190 C C . ILE B 1 113 ? -1.88 -39.531 -45.656 1 91.62 113 ILE B C 1
ATOM 5192 O O . ILE B 1 113 ? -1.83 -40.75 -45.875 1 91.62 113 ILE B O 1
ATOM 5196 N N . SER B 1 114 ? -1.305 -38.656 -46.406 1 91.56 114 SER B N 1
ATOM 5197 C CA . SER B 1 114 ? -0.478 -39.156 -47.5 1 91.56 114 SER B CA 1
ATOM 5198 C C . SER B 1 114 ? 0.715 -39.938 -47 1 91.56 114 SER B C 1
ATOM 5200 O O . SER B 1 114 ? 1.195 -39.719 -45.875 1 91.56 114 SER B O 1
ATOM 5202 N N . ILE B 1 115 ? 1.165 -40.812 -47.812 1 89.81 115 ILE B N 1
ATOM 5203 C CA . ILE B 1 115 ? 2.291 -41.656 -47.469 1 89.81 115 ILE B CA 1
ATOM 5204 C C . ILE B 1 115 ? 3.527 -40.812 -47.188 1 89.81 115 ILE B C 1
ATOM 5206 O O . ILE B 1 115 ? 4.273 -41.031 -46.25 1 89.81 115 ILE B O 1
ATOM 5210 N N . ALA B 1 116 ? 3.621 -39.781 -48 1 91.75 116 ALA B N 1
ATOM 5211 C CA . ALA B 1 116 ? 4.766 -38.906 -47.844 1 91.75 116 ALA B CA 1
ATOM 5212 C C . ALA B 1 116 ? 4.707 -38.188 -46.5 1 91.75 116 ALA B C 1
ATOM 5214 O O . ALA B 1 116 ? 5.707 -38.094 -45.781 1 91.75 116 ALA B O 1
ATOM 5215 N N . THR B 1 117 ? 3.588 -37.719 -46.188 1 92.75 117 THR B N 1
ATOM 5216 C CA . THR B 1 117 ? 3.389 -37.062 -44.906 1 92.75 117 THR B CA 1
ATOM 5217 C C . THR B 1 117 ? 3.549 -38.031 -43.75 1 92.75 117 THR B C 1
ATOM 5219 O O . THR B 1 117 ? 4.129 -37.688 -42.719 1 92.75 117 THR B O 1
ATOM 5222 N N . GLY B 1 118 ? 3.055 -39.156 -43.938 1 92.88 118 GLY B N 1
ATOM 5223 C CA . GLY B 1 118 ? 3.186 -40.188 -42.906 1 92.88 118 GLY B CA 1
ATOM 5224 C C . GLY B 1 118 ? 4.629 -40.469 -42.562 1 92.88 118 GLY B C 1
ATOM 5225 O O . GLY B 1 118 ? 4.977 -40.531 -41.375 1 92.88 118 GLY B O 1
ATOM 5226 N N . TYR B 1 119 ? 5.406 -40.594 -43.531 1 92.56 119 TYR B N 1
ATOM 5227 C CA . TYR B 1 119 ? 6.805 -40.938 -43.281 1 92.56 119 TYR B CA 1
ATOM 5228 C C . TYR B 1 119 ? 7.562 -39.75 -42.719 1 92.56 119 TYR B C 1
ATOM 5230 O O . TYR B 1 119 ? 8.477 -39.906 -41.906 1 92.56 119 TYR B O 1
ATOM 5238 N N . ARG B 1 120 ? 7.199 -38.594 -43.156 1 93.81 120 ARG B N 1
ATOM 5239 C CA . ARG B 1 120 ? 7.805 -37.406 -42.562 1 93.81 120 ARG B CA 1
ATOM 5240 C C . ARG B 1 120 ? 7.477 -37.312 -41.062 1 93.81 120 ARG B C 1
ATOM 5242 O O . ARG B 1 120 ? 8.344 -36.969 -40.25 1 93.81 120 ARG B O 1
ATOM 5249 N N . VAL B 1 121 ? 6.254 -37.531 -40.75 1 93.75 121 VAL B N 1
ATOM 5250 C CA . VAL B 1 121 ? 5.809 -37.469 -39.344 1 93.75 121 VAL B CA 1
ATOM 5251 C C . VAL B 1 121 ? 6.414 -38.594 -38.562 1 93.75 121 VAL B C 1
ATOM 5253 O O . VAL B 1 121 ? 6.73 -38.438 -37.375 1 93.75 121 VAL B O 1
ATOM 5256 N N . ARG B 1 122 ? 6.535 -39.75 -39.156 1 94.38 122 ARG B N 1
ATOM 5257 C CA . ARG B 1 122 ? 7.195 -40.844 -38.5 1 94.38 122 ARG B CA 1
ATOM 5258 C C . ARG B 1 122 ? 8.609 -40.469 -38.062 1 94.38 122 ARG B C 1
ATOM 5260 O O . ARG B 1 122 ? 9.031 -40.812 -36.969 1 94.38 122 ARG B O 1
ATOM 5267 N N . GLN B 1 123 ? 9.289 -39.781 -38.938 1 94.56 123 GLN B N 1
ATOM 5268 C CA . GLN B 1 123 ? 10.633 -39.344 -38.594 1 94.56 123 GLN B CA 1
ATOM 5269 C C . GLN B 1 123 ? 10.617 -38.375 -37.406 1 94.56 123 GLN B C 1
ATOM 5271 O O . GLN B 1 123 ? 11.469 -38.438 -36.531 1 94.56 123 GLN B O 1
ATOM 5276 N N . LYS B 1 124 ? 9.664 -37.562 -37.469 1 93.75 124 LYS B N 1
ATOM 5277 C CA . LYS B 1 124 ? 9.516 -36.625 -36.375 1 93.75 124 LYS B CA 1
ATOM 5278 C C . LYS B 1 124 ? 9.211 -37.344 -35.062 1 93.75 124 LYS B C 1
ATOM 5280 O O . LYS B 1 124 ? 9.711 -36.969 -34 1 93.75 124 LYS B O 1
ATOM 5285 N N . CYS B 1 125 ? 8.422 -38.344 -35.156 1 94.44 125 CYS B N 1
ATOM 5286 C CA . CYS B 1 125 ? 8.109 -39.156 -33.969 1 94.44 125 CYS B CA 1
ATOM 5287 C C . CYS B 1 125 ? 9.352 -39.844 -33.438 1 94.44 125 CYS B C 1
ATOM 5289 O O . CYS B 1 125 ? 9.547 -39.938 -32.219 1 94.44 125 CYS B O 1
ATOM 5291 N N . GLY B 1 126 ? 10.117 -40.344 -34.375 1 94 126 GLY B N 1
ATOM 5292 C CA . GLY B 1 126 ? 11.375 -40.938 -33.969 1 94 126 GLY B CA 1
ATOM 5293 C C . GLY B 1 126 ? 12.266 -40 -33.188 1 94 126 GLY B C 1
ATOM 5294 O O . GLY B 1 126 ? 12.852 -40.375 -32.188 1 94 126 GLY B O 1
ATOM 5295 N N . LEU B 1 127 ? 12.336 -38.781 -33.688 1 91.88 127 LEU B N 1
ATOM 5296 C CA . LEU B 1 127 ? 13.141 -37.781 -33.031 1 91.88 127 LEU B CA 1
ATOM 5297 C C . LEU B 1 127 ? 12.57 -37.438 -31.641 1 91.88 127 LEU B C 1
ATOM 5299 O O . LEU B 1 127 ? 13.32 -37.312 -30.672 1 91.88 127 LEU B O 1
ATOM 5303 N N . LEU B 1 128 ? 11.297 -37.344 -31.547 1 92.25 128 LEU B N 1
ATOM 5304 C CA . LEU B 1 128 ? 10.617 -37.062 -30.297 1 92.25 128 LEU B CA 1
ATOM 5305 C C . LEU B 1 128 ? 10.883 -38.156 -29.281 1 92.25 128 LEU B C 1
ATOM 5307 O O . LEU B 1 128 ? 11.258 -37.906 -28.125 1 92.25 128 LEU B O 1
ATOM 5311 N N . LEU B 1 129 ? 10.742 -39.344 -29.688 1 94.62 129 LEU B N 1
ATOM 5312 C CA . LEU B 1 129 ? 10.922 -40.5 -28.797 1 94.62 129 LEU B CA 1
ATOM 5313 C C . LEU B 1 129 ? 12.367 -40.594 -28.312 1 94.62 129 LEU B C 1
ATOM 5315 O O . LEU B 1 129 ? 12.609 -40.844 -27.141 1 94.62 129 LEU B O 1
ATOM 5319 N N . ARG B 1 130 ? 13.281 -40.312 -29.172 1 93.19 130 ARG B N 1
ATOM 5320 C CA . ARG B 1 130 ? 14.688 -40.344 -28.797 1 93.19 130 ARG B CA 1
ATOM 5321 C C . ARG B 1 130 ? 15.016 -39.25 -27.797 1 93.19 130 ARG B C 1
ATOM 5323 O O . ARG B 1 130 ? 15.844 -39.438 -26.906 1 93.19 130 ARG B O 1
ATOM 5330 N N . SER B 1 131 ? 14.32 -38.219 -27.922 1 88.81 131 SER B N 1
ATOM 5331 C CA . SER B 1 131 ? 14.562 -37.062 -27.031 1 88.81 131 SER B CA 1
ATOM 5332 C C . SER B 1 131 ? 14.102 -37.375 -25.609 1 88.81 131 SER B C 1
ATOM 5334 O O . SER B 1 131 ? 14.555 -36.75 -24.656 1 88.81 131 SER B O 1
ATOM 5336 N N . VAL B 1 132 ? 13.25 -38.375 -25.438 1 90.69 132 VAL B N 1
ATOM 5337 C CA . VAL B 1 132 ? 12.75 -38.688 -24.109 1 90.69 132 VAL B CA 1
ATOM 5338 C C . VAL B 1 132 ? 13.273 -40.031 -23.656 1 90.69 132 VAL B C 1
ATOM 5340 O O . VAL B 1 132 ? 12.742 -40.656 -22.719 1 90.69 132 VAL B O 1
ATOM 5343 N N . GLY B 1 133 ? 14.312 -40.531 -24.297 1 90.12 133 GLY B N 1
ATOM 5344 C CA . GLY B 1 133 ? 14.984 -41.781 -23.906 1 90.12 133 GLY B CA 1
ATOM 5345 C C . GLY B 1 133 ? 14.297 -43.031 -24.406 1 90.12 133 GLY B C 1
ATOM 5346 O O . GLY B 1 133 ? 14.422 -44.094 -23.812 1 90.12 133 GLY B O 1
ATOM 5347 N N . LEU B 1 134 ? 13.477 -42.844 -25.469 1 94.88 134 LEU B N 1
ATOM 5348 C CA . LEU B 1 134 ? 12.805 -43.969 -26.125 1 94.88 134 LEU B CA 1
ATOM 5349 C C . LEU B 1 134 ? 13.227 -44.062 -27.594 1 94.88 134 LEU B C 1
ATOM 5351 O O . LEU B 1 134 ? 14.078 -43.312 -28.047 1 94.88 134 LEU B O 1
ATOM 5355 N N . ASP B 1 135 ? 12.742 -45.094 -28.219 1 96 135 ASP B N 1
ATOM 5356 C CA . ASP B 1 135 ? 13.078 -45.281 -29.625 1 96 135 ASP B CA 1
ATOM 5357 C C . ASP B 1 135 ? 11.914 -45.906 -30.391 1 96 135 ASP B C 1
ATOM 5359 O O . ASP B 1 135 ? 10.922 -46.344 -29.797 1 96 135 ASP B O 1
ATOM 5363 N N . LEU B 1 136 ? 12.047 -45.844 -31.703 1 95.25 136 LEU B N 1
ATOM 5364 C CA . LEU B 1 136 ? 11.062 -46.438 -32.594 1 95.25 136 LEU B CA 1
ATOM 5365 C C . LEU B 1 136 ? 11.688 -47.531 -33.438 1 95.25 136 LEU B C 1
ATOM 5367 O O . LEU B 1 136 ? 12.617 -47.281 -34.219 1 95.25 136 LEU B O 1
ATOM 5371 N N . VAL B 1 137 ? 11.211 -48.781 -33.25 1 93.5 137 VAL B N 1
ATOM 5372 C CA . VAL B 1 137 ? 11.695 -49.938 -34.031 1 93.5 137 VAL B CA 1
ATOM 5373 C C . VAL B 1 137 ? 10.523 -50.688 -34.656 1 93.5 137 VAL B C 1
ATOM 5375 O O . VAL B 1 137 ? 9.633 -51.156 -33.938 1 93.5 137 VAL B O 1
ATOM 5378 N N . LYS B 1 138 ? 10.484 -50.844 -35.969 1 90.44 138 LYS B N 1
ATOM 5379 C CA . LYS B 1 138 ? 9.43 -51.531 -36.688 1 90.44 138 LYS B CA 1
ATOM 5380 C C . LYS B 1 138 ? 8.055 -51 -36.312 1 90.44 138 LYS B C 1
ATOM 5382 O O . LYS B 1 138 ? 7.16 -51.781 -35.969 1 90.44 138 LYS B O 1
ATOM 5387 N N . ASN B 1 139 ? 7.945 -49.781 -36.125 1 91.5 139 ASN B N 1
ATOM 5388 C CA . ASN B 1 139 ? 6.703 -49.062 -35.844 1 91.5 139 ASN B CA 1
ATOM 5389 C C . ASN B 1 139 ? 6.184 -49.375 -34.438 1 91.5 139 ASN B C 1
ATOM 5391 O O . ASN B 1 139 ? 4.973 -49.406 -34.219 1 91.5 139 ASN B O 1
ATOM 5395 N N . GLN B 1 140 ? 7.141 -49.656 -33.594 1 93.69 140 GLN B N 1
ATOM 5396 C CA . GLN B 1 140 ? 6.805 -49.875 -32.188 1 93.69 140 GLN B CA 1
ATOM 5397 C C . GLN B 1 140 ? 7.73 -49.062 -31.281 1 93.69 140 GLN B C 1
ATOM 5399 O O . GLN B 1 140 ? 8.938 -49 -31.531 1 93.69 140 GLN B O 1
ATOM 5404 N N . VAL B 1 141 ? 7.094 -48.469 -30.297 1 95.5 141 VAL B N 1
ATOM 5405 C CA . VAL B 1 141 ? 7.883 -47.719 -29.312 1 95.5 141 VAL B CA 1
ATOM 5406 C C . VAL B 1 141 ? 8.617 -48.688 -28.406 1 95.5 141 VAL B C 1
ATOM 5408 O O . VAL B 1 141 ? 8.016 -49.625 -27.844 1 95.5 141 VAL B O 1
ATOM 5411 N N . VAL B 1 142 ? 9.93 -48.5 -28.281 1 95.12 142 VAL B N 1
ATOM 5412 C CA . VAL B 1 142 ? 10.734 -49.375 -27.438 1 95.12 142 VAL B CA 1
ATOM 5413 C C . VAL B 1 142 ? 11.562 -48.531 -26.469 1 95.12 142 VAL B C 1
ATOM 5415 O O . VAL B 1 142 ? 11.789 -47.344 -26.703 1 95.12 142 VAL B O 1
ATOM 5418 N N . GLY B 1 143 ? 11.945 -49.156 -25.391 1 94.56 143 GLY B N 1
ATOM 5419 C CA . GLY B 1 143 ? 12.695 -48.5 -24.328 1 94.56 143 GLY B CA 1
ATOM 5420 C C . GLY B 1 143 ? 12.289 -48.938 -22.938 1 94.56 143 GLY B C 1
ATOM 5421 O O . GLY B 1 143 ? 11.523 -49.906 -22.797 1 94.56 143 GLY B O 1
ATOM 5422 N N . PRO B 1 144 ? 12.891 -48.281 -21.953 1 94.69 144 PRO B N 1
ATOM 5423 C CA . PRO B 1 144 ? 12.516 -48.656 -20.594 1 94.69 144 PRO B CA 1
ATOM 5424 C C . PRO B 1 144 ? 11.016 -48.531 -20.328 1 94.69 144 PRO B C 1
ATOM 5426 O O . PRO B 1 144 ? 10.43 -47.469 -20.625 1 94.69 144 PRO B O 1
ATOM 5429 N N . GLU B 1 145 ? 10.438 -49.5 -19.781 1 96.44 145 GLU B N 1
ATOM 5430 C CA . GLU B 1 145 ? 8.992 -49.562 -19.625 1 96.44 145 GLU B CA 1
ATOM 5431 C C . GLU B 1 145 ? 8.453 -48.406 -18.797 1 96.44 145 GLU B C 1
ATOM 5433 O O . GLU B 1 145 ? 7.383 -47.875 -19.094 1 96.44 145 GLU B O 1
ATOM 5438 N N . TYR B 1 146 ? 9.156 -48 -17.703 1 95.69 146 TYR B N 1
ATOM 5439 C CA . TYR B 1 146 ? 8.656 -46.906 -16.891 1 95.69 146 TYR B CA 1
ATOM 5440 C C . TYR B 1 146 ? 8.523 -45.625 -17.703 1 95.69 146 TYR B C 1
ATOM 5442 O O . TYR B 1 146 ? 7.59 -44.844 -17.5 1 95.69 146 TYR B O 1
ATOM 5450 N N . ARG B 1 147 ? 9.383 -45.406 -18.656 1 95.56 147 ARG B N 1
ATOM 5451 C CA . ARG B 1 147 ? 9.312 -44.219 -19.5 1 95.56 147 ARG B CA 1
ATOM 5452 C C . ARG B 1 147 ? 8.148 -44.312 -20.484 1 95.56 147 ARG B C 1
ATOM 5454 O O . ARG B 1 147 ? 7.512 -43.312 -20.797 1 95.56 147 ARG B O 1
ATOM 5461 N N . ILE B 1 148 ? 7.965 -45.531 -20.969 1 96.75 148 ILE B N 1
ATOM 5462 C CA . ILE B 1 148 ? 6.828 -45.75 -21.859 1 96.75 148 ILE B CA 1
ATOM 5463 C C . ILE B 1 148 ? 5.527 -45.438 -21.109 1 96.75 148 ILE B C 1
ATOM 5465 O O . ILE B 1 148 ? 4.629 -44.781 -21.656 1 96.75 148 ILE B O 1
ATOM 5469 N N . ARG B 1 149 ? 5.414 -45.844 -19.859 1 97.31 149 ARG B N 1
ATOM 5470 C CA . ARG B 1 149 ? 4.234 -45.594 -19.047 1 97.31 149 ARG B CA 1
ATOM 5471 C C . ARG B 1 149 ? 4.027 -44.094 -18.859 1 97.31 149 ARG B C 1
ATOM 5473 O O . ARG B 1 149 ? 2.904 -43.594 -18.969 1 97.31 149 ARG B O 1
ATOM 5480 N N . PHE B 1 150 ? 5.121 -43.406 -18.609 1 96.38 150 PHE B N 1
ATOM 5481 C CA . PHE B 1 150 ? 5.023 -41.938 -18.422 1 96.38 150 PHE B CA 1
ATOM 5482 C C . PHE B 1 150 ? 4.598 -41.281 -19.719 1 96.38 150 PHE B C 1
ATOM 5484 O O . PHE B 1 150 ? 3.838 -40.312 -19.703 1 96.38 150 PHE B O 1
ATOM 5491 N N . LEU B 1 151 ? 5.09 -41.781 -20.828 1 96.31 151 LEU B N 1
ATOM 5492 C CA . LEU B 1 151 ? 4.672 -41.219 -22.109 1 96.31 151 LEU B CA 1
ATOM 5493 C C . LEU B 1 151 ? 3.18 -41.438 -22.344 1 96.31 151 LEU B C 1
ATOM 5495 O O . LEU B 1 151 ? 2.471 -40.531 -22.75 1 96.31 151 LEU B O 1
ATOM 5499 N N . ILE B 1 152 ? 2.752 -42.656 -22.078 1 96.88 152 ILE B N 1
ATOM 5500 C CA . ILE B 1 152 ? 1.345 -43 -22.25 1 96.88 152 ILE B CA 1
ATOM 5501 C C . ILE B 1 152 ? 0.483 -42.094 -21.375 1 96.88 152 ILE B C 1
ATOM 5503 O O . ILE B 1 152 ? -0.507 -41.531 -21.844 1 96.88 152 ILE B O 1
ATOM 5507 N N . ALA B 1 153 ? 0.88 -41.906 -20.141 1 96.5 153 ALA B N 1
ATOM 5508 C CA . ALA B 1 153 ? 0.132 -41.094 -19.203 1 96.5 153 ALA B CA 1
ATOM 5509 C C . ALA B 1 153 ? 0.109 -39.625 -19.656 1 96.5 153 ALA B C 1
ATOM 5511 O O . ALA B 1 153 ? -0.91 -38.938 -19.531 1 96.5 153 ALA B O 1
ATOM 5512 N N . LEU B 1 154 ? 1.209 -39.125 -20.109 1 94.25 154 LEU B N 1
ATOM 5513 C CA . LEU B 1 154 ? 1.293 -37.781 -20.625 1 94.25 154 LEU B CA 1
ATOM 5514 C C . LEU B 1 154 ? 0.332 -37.562 -21.797 1 94.25 154 LEU B C 1
ATOM 5516 O O . LEU B 1 154 ? -0.397 -36.594 -21.844 1 94.25 154 LEU B O 1
ATOM 5520 N N . LEU B 1 155 ? 0.311 -38.531 -22.719 1 95.12 155 LEU B N 1
ATOM 5521 C CA . LEU B 1 155 ? -0.542 -38.438 -23.891 1 95.12 155 LEU B CA 1
ATOM 5522 C C . LEU B 1 155 ? -2.016 -38.469 -23.5 1 95.12 155 LEU B C 1
ATOM 5524 O O . LEU B 1 155 ? -2.824 -37.719 -24.047 1 95.12 155 LEU B O 1
ATOM 5528 N N . GLN B 1 156 ? -2.293 -39.281 -22.594 1 94.75 156 GLN B N 1
ATOM 5529 C CA . GLN B 1 156 ? -3.689 -39.438 -22.188 1 94.75 156 GLN B CA 1
ATOM 5530 C C . GLN B 1 156 ? -4.152 -38.219 -21.359 1 94.75 156 GLN B C 1
ATOM 5532 O O . GLN B 1 156 ? -5.27 -37.75 -21.547 1 94.75 156 GLN B O 1
ATOM 5537 N N . PHE B 1 157 ? -3.354 -37.812 -20.484 1 92.69 157 PHE B N 1
ATOM 5538 C CA . PHE B 1 157 ? -3.748 -36.75 -19.562 1 92.69 157 PHE B CA 1
ATOM 5539 C C . PHE B 1 157 ? -3.652 -35.406 -20.219 1 92.69 157 PHE B C 1
ATOM 5541 O O . PHE B 1 157 ? -4.641 -34.656 -20.281 1 92.69 157 PHE B O 1
ATOM 5548 N N . HIS B 1 158 ? -2.49 -35.031 -20.688 1 90.62 158 HIS B N 1
ATOM 5549 C CA . HIS B 1 158 ? -2.219 -33.688 -21.188 1 90.62 158 HIS B CA 1
ATOM 5550 C C . HIS B 1 158 ? -2.807 -33.5 -22.578 1 90.62 158 HIS B C 1
ATOM 5552 O O . HIS B 1 158 ? -3.402 -32.438 -22.859 1 90.62 158 HIS B O 1
ATOM 5558 N N . PHE B 1 159 ? -2.711 -34.5 -23.438 1 92.38 159 PHE B N 1
ATOM 5559 C CA . PHE B 1 159 ? -3.082 -34.312 -24.828 1 92.38 159 PHE B CA 1
ATOM 5560 C C . PHE B 1 159 ? -4.445 -34.938 -25.109 1 92.38 159 PHE B C 1
ATOM 5562 O O . PHE B 1 159 ? -5.039 -34.688 -26.172 1 92.38 159 PHE B O 1
ATOM 5569 N N . GLY B 1 160 ? -4.961 -35.781 -24.234 1 93.31 160 GLY B N 1
ATOM 5570 C CA . GLY B 1 160 ? -6.289 -36.344 -24.391 1 93.31 160 GLY B CA 1
ATOM 5571 C C . GLY B 1 160 ? -6.332 -37.5 -25.391 1 93.31 160 GLY B C 1
ATOM 5572 O O . GLY B 1 160 ? -7.383 -37.781 -25.953 1 93.31 160 GLY B O 1
ATOM 5573 N N . ILE B 1 161 ? -5.18 -38.062 -25.609 1 94.56 161 ILE B N 1
ATOM 5574 C CA . ILE B 1 161 ? -5.109 -39.188 -26.531 1 94.56 161 ILE B CA 1
ATOM 5575 C C . ILE B 1 161 ? -5.277 -40.5 -25.766 1 94.56 161 ILE B C 1
ATOM 5577 O O . ILE B 1 161 ? -4.383 -40.906 -25.031 1 94.56 161 ILE B O 1
ATOM 5581 N N . GLU B 1 162 ? -6.34 -41.188 -26 1 92.75 162 GLU B N 1
ATOM 5582 C CA . GLU B 1 162 ? -6.625 -42.406 -25.25 1 92.75 162 GLU B CA 1
ATOM 5583 C C . GLU B 1 162 ? -5.82 -43.594 -25.797 1 92.75 162 GLU B C 1
ATOM 5585 O O . GLU B 1 162 ? -5.934 -43.938 -26.969 1 92.75 162 GLU B O 1
ATOM 5590 N N . ILE B 1 163 ? -5.031 -44.094 -24.984 1 93.69 163 ILE B N 1
ATOM 5591 C CA . ILE B 1 163 ? -4.25 -45.281 -25.328 1 93.69 163 ILE B CA 1
ATOM 5592 C C . ILE B 1 163 ? -4.828 -46.5 -24.625 1 93.69 163 ILE B C 1
ATOM 5594 O O . ILE B 1 163 ? -5.062 -47.531 -25.25 1 93.69 163 ILE B O 1
ATOM 5598 N N . TYR B 1 164 ? -5.105 -46.406 -23.375 1 93.44 164 TYR B N 1
ATOM 5599 C CA . TYR B 1 164 ? -5.754 -47.469 -22.594 1 93.44 164 TYR B CA 1
ATOM 5600 C C . TYR B 1 164 ? -7.113 -47 -22.094 1 93.44 164 TYR B C 1
ATOM 5602 O O . TYR B 1 164 ? -7.285 -45.844 -21.719 1 93.44 164 TYR B O 1
ATOM 5610 N N . ASP B 1 165 ? -7.992 -47.906 -22.141 1 92.62 165 ASP B N 1
ATOM 5611 C CA . ASP B 1 165 ? -9.266 -47.656 -21.484 1 92.62 165 ASP B CA 1
ATOM 5612 C C . ASP B 1 165 ? -9.141 -47.812 -19.969 1 92.62 165 ASP B C 1
ATOM 5614 O O . ASP B 1 165 ? -8.875 -48.906 -19.469 1 92.62 165 ASP B O 1
ATOM 5618 N N . LEU B 1 166 ? -9.32 -46.719 -19.312 1 91.62 166 LEU B N 1
ATOM 5619 C CA . LEU B 1 166 ? -9.141 -46.75 -17.859 1 91.62 166 LEU B CA 1
ATOM 5620 C C . LEU B 1 166 ? -10.469 -46.562 -17.141 1 91.62 166 LEU B C 1
ATOM 5622 O O . LEU B 1 166 ? -10.508 -46.406 -15.922 1 91.62 166 LEU B O 1
ATOM 5626 N N . ASN B 1 167 ? -11.562 -46.625 -17.875 1 84.75 167 ASN B N 1
ATOM 5627 C CA . ASN B 1 167 ? -12.883 -46.469 -17.281 1 84.75 167 ASN B CA 1
ATOM 5628 C C . ASN B 1 167 ? -13.461 -47.812 -16.828 1 84.75 167 ASN B C 1
ATOM 5630 O O . ASN B 1 167 ? -14.672 -47.938 -16.641 1 84.75 167 ASN B O 1
ATOM 5634 N N . ASP B 1 168 ? -12.703 -48.812 -16.688 1 87.75 168 ASP B N 1
ATOM 5635 C CA . ASP B 1 168 ? -13.117 -50.156 -16.266 1 87.75 168 ASP B CA 1
ATOM 5636 C C . ASP B 1 168 ? -13.102 -50.281 -14.75 1 87.75 168 ASP B C 1
ATOM 5638 O O . ASP B 1 168 ? -13.156 -51.375 -14.219 1 87.75 168 ASP B O 1
ATOM 5642 N N . GLY B 1 169 ? -12.953 -49.156 -14.086 1 91.12 169 GLY B N 1
ATOM 5643 C CA . GLY B 1 169 ? -12.867 -49.156 -12.633 1 91.12 169 GLY B CA 1
ATOM 5644 C C . GLY B 1 169 ? -11.492 -48.781 -12.117 1 91.12 169 GLY B C 1
ATOM 5645 O O . GLY B 1 169 ? -11.352 -48.375 -10.961 1 91.12 169 GLY B O 1
ATOM 5646 N N . SER B 1 170 ? -10.508 -48.844 -12.969 1 93.88 170 SER B N 1
ATOM 5647 C CA . SER B 1 170 ? -9.125 -48.562 -12.578 1 93.88 170 SER B CA 1
ATOM 5648 C C . SER B 1 170 ? -8.969 -47.188 -11.953 1 93.88 170 SER B C 1
ATOM 5650 O O . SER B 1 170 ? -8.383 -47.031 -10.883 1 93.88 170 SER B O 1
ATOM 5652 N N . MET B 1 171 ? -9.57 -46.25 -12.633 1 94.19 171 MET B N 1
ATOM 5653 C CA . MET B 1 171 ? -9.477 -44.875 -12.125 1 94.19 171 MET B CA 1
ATOM 5654 C C . MET B 1 171 ? -10.18 -44.75 -10.781 1 94.19 171 MET B C 1
ATOM 5656 O O . MET B 1 171 ? -9.711 -44.031 -9.891 1 94.19 171 MET B O 1
ATOM 5660 N N . ASP B 1 172 ? -11.242 -45.438 -10.602 1 94.38 172 ASP B N 1
ATOM 5661 C CA . ASP B 1 172 ? -12.023 -45.375 -9.367 1 94.38 172 ASP B CA 1
ATOM 5662 C C . ASP B 1 172 ? -11.258 -46 -8.195 1 94.38 172 ASP B C 1
ATOM 5664 O O . ASP B 1 172 ? -11.328 -45.5 -7.074 1 94.38 172 ASP B O 1
ATOM 5668 N N . TRP B 1 173 ? -10.555 -47.062 -8.508 1 95.62 173 TRP B N 1
ATOM 5669 C CA . TRP B 1 173 ? -9.773 -47.719 -7.461 1 95.62 173 TRP B CA 1
ATOM 5670 C C . TRP B 1 173 ? -8.695 -46.781 -6.93 1 95.62 173 TRP B C 1
ATOM 5672 O O . TRP B 1 173 ? -8.523 -46.656 -5.715 1 95.62 173 TRP B O 1
ATOM 5682 N N . VAL B 1 174 ? -8.031 -46.156 -7.871 1 96.38 174 VAL B N 1
ATOM 5683 C CA . VAL B 1 174 ? -6.941 -45.281 -7.48 1 96.38 174 VAL B CA 1
ATOM 5684 C C . VAL B 1 174 ? -7.508 -44.062 -6.754 1 96.38 174 VAL B C 1
ATOM 5686 O O . VAL B 1 174 ? -6.969 -43.625 -5.73 1 96.38 174 VAL B O 1
ATOM 5689 N N . THR B 1 175 ? -8.594 -43.469 -7.273 1 94.56 175 THR B N 1
ATOM 5690 C CA . THR B 1 175 ? -9.219 -42.312 -6.652 1 94.56 175 THR B CA 1
ATOM 5691 C C . THR B 1 175 ? -9.711 -42.656 -5.25 1 94.56 175 THR B C 1
ATOM 5693 O O . THR B 1 175 ? -9.609 -41.812 -4.34 1 94.56 175 THR B O 1
ATOM 5696 N N . HIS B 1 176 ? -10.211 -43.812 -5.156 1 94.94 176 HIS B N 1
ATOM 5697 C CA . HIS B 1 176 ? -10.656 -44.25 -3.84 1 94.94 176 HIS B CA 1
ATOM 5698 C C . HIS B 1 176 ? -9.492 -44.344 -2.863 1 94.94 176 HIS B C 1
ATOM 5700 O O . HIS B 1 176 ? -9.609 -43.938 -1.706 1 94.94 176 HIS B O 1
ATOM 5706 N N . MET B 1 177 ? -8.414 -44.844 -3.301 1 96.69 177 MET B N 1
ATOM 5707 C CA . MET B 1 177 ? -7.223 -44.906 -2.463 1 96.69 177 MET B CA 1
ATOM 5708 C C . MET B 1 177 ? -6.785 -43.5 -2.027 1 96.69 177 MET B C 1
ATOM 5710 O O . MET B 1 177 ? -6.434 -43.312 -0.865 1 96.69 177 MET B O 1
ATOM 5714 N N . ILE B 1 178 ? -6.789 -42.562 -2.969 1 96.19 178 ILE B N 1
ATOM 5715 C CA . ILE B 1 178 ? -6.367 -41.219 -2.691 1 96.19 178 ILE B CA 1
ATOM 5716 C C . ILE B 1 178 ? -7.281 -40.594 -1.638 1 96.19 178 ILE B C 1
ATOM 5718 O O . ILE B 1 178 ? -6.805 -40 -0.661 1 96.19 178 ILE B O 1
ATOM 5722 N N . VAL B 1 179 ? -8.594 -40.75 -1.777 1 94.75 179 VAL B N 1
ATOM 5723 C CA . VAL B 1 179 ? -9.578 -40.156 -0.876 1 94.75 179 VAL B CA 1
ATOM 5724 C C . VAL B 1 179 ? -9.438 -40.75 0.515 1 94.75 179 VAL B C 1
ATOM 5726 O O . VAL B 1 179 ? -9.539 -40.062 1.523 1 94.75 179 VAL B O 1
ATOM 5729 N N . GLN B 1 180 ? -9.141 -42.062 0.558 1 95.12 180 GLN B N 1
ATOM 5730 C CA . GLN B 1 180 ? -8.992 -42.719 1.84 1 95.12 180 GLN B CA 1
ATOM 5731 C C . GLN B 1 180 ? -7.707 -42.312 2.543 1 95.12 180 GLN B C 1
ATOM 5733 O O . GLN B 1 180 ? -7.621 -42.344 3.771 1 95.12 180 GLN B O 1
ATOM 5738 N N . SER B 1 181 ? -6.777 -41.969 1.774 1 95.44 181 SER B N 1
ATOM 5739 C CA . SER B 1 181 ? -5.48 -41.594 2.346 1 95.44 181 SER B CA 1
ATOM 5740 C C . SER B 1 181 ? -5.508 -40.219 2.961 1 95.44 181 SER B C 1
ATOM 5742 O O . SER B 1 181 ? -4.668 -39.875 3.799 1 95.44 181 SER B O 1
ATOM 5744 N N . ASN B 1 182 ? -6.363 -39.344 2.523 1 92 182 ASN B N 1
ATOM 5745 C CA . ASN B 1 182 ? -6.457 -37.938 2.912 1 92 182 ASN B CA 1
ATOM 5746 C C . ASN B 1 182 ? -7.801 -37.625 3.559 1 92 182 ASN B C 1
ATOM 5748 O O . ASN B 1 182 ? -8.82 -37.531 2.871 1 92 182 ASN B O 1
ATOM 5752 N N . SER B 1 183 ? -7.848 -37.312 4.816 1 87.69 183 SER B N 1
ATOM 5753 C CA . SER B 1 183 ? -9.078 -37.094 5.578 1 87.69 183 SER B CA 1
ATOM 5754 C C . SER B 1 183 ? -9.773 -35.812 5.176 1 87.69 183 SER B C 1
ATOM 5756 O O . SER B 1 183 ? -10.969 -35.625 5.43 1 87.69 183 SER B O 1
ATOM 5758 N N . GLN B 1 184 ? -9.109 -34.969 4.473 1 82.38 184 GLN B N 1
ATOM 5759 C CA . GLN B 1 184 ? -9.68 -33.688 4.117 1 82.38 184 GLN B CA 1
ATOM 5760 C C . GLN B 1 184 ? -10.234 -33.688 2.693 1 82.38 184 GLN B C 1
ATOM 5762 O O . GLN B 1 184 ? -10.828 -32.719 2.244 1 82.38 184 GLN B O 1
ATOM 5767 N N . LEU B 1 185 ? -9.992 -34.781 2.059 1 87.62 185 LEU B N 1
ATOM 5768 C CA . LEU B 1 185 ? -10.328 -34.844 0.642 1 87.62 185 LEU B CA 1
ATOM 5769 C C . LEU B 1 185 ? -11.641 -35.625 0.44 1 87.62 185 LEU B C 1
ATOM 5771 O O . LEU B 1 185 ? -11.836 -36.688 1.024 1 87.62 185 LEU B O 1
ATOM 5775 N N . SER B 1 186 ? -12.539 -34.906 -0.241 1 86.31 186 SER B N 1
ATOM 5776 C CA . SER B 1 186 ? -13.758 -35.562 -0.664 1 86.31 186 SER B CA 1
ATOM 5777 C C . SER B 1 186 ? -13.734 -35.906 -2.156 1 86.31 186 SER B C 1
ATOM 5779 O O . SER B 1 186 ? -12.93 -35.312 -2.9 1 86.31 186 SER B O 1
ATOM 5781 N N . HIS B 1 187 ? -14.531 -36.812 -2.529 1 87.44 187 HIS B N 1
ATOM 5782 C CA . HIS B 1 187 ? -14.625 -37.156 -3.945 1 87.44 187 HIS B CA 1
ATOM 5783 C C . HIS B 1 187 ? -15.07 -35.969 -4.77 1 87.44 187 HIS B C 1
ATOM 5785 O O . HIS B 1 187 ? -14.602 -35.75 -5.895 1 87.44 187 HIS B O 1
ATOM 5791 N N . GLU B 1 188 ? -15.867 -35.125 -4.18 1 83.06 188 GLU B N 1
ATOM 5792 C CA . GLU B 1 188 ? -16.359 -33.938 -4.863 1 83.06 188 GLU B CA 1
ATOM 5793 C C . GLU B 1 188 ? -15.219 -32.969 -5.129 1 83.06 188 GLU B C 1
ATOM 5795 O O . GLU B 1 188 ? -15.141 -32.375 -6.215 1 83.06 188 GLU B O 1
ATOM 5800 N N . LEU B 1 189 ? -14.414 -32.844 -4.137 1 82.25 189 LEU B N 1
ATOM 5801 C CA . LEU B 1 189 ? -13.289 -31.922 -4.273 1 82.25 189 LEU B CA 1
ATOM 5802 C C . LEU B 1 189 ? -12.289 -32.438 -5.293 1 82.25 189 LEU B C 1
ATOM 5804 O O . LEU B 1 189 ? -11.727 -31.672 -6.074 1 82.25 189 LEU B O 1
ATOM 5808 N N . LEU B 1 190 ? -12.078 -33.688 -5.258 1 86.81 190 LEU B N 1
ATOM 5809 C CA . LEU B 1 190 ? -11.117 -34.281 -6.176 1 86.81 190 LEU B CA 1
ATOM 5810 C C . LEU B 1 190 ? -11.586 -34.156 -7.621 1 86.81 190 LEU B C 1
ATOM 5812 O O . LEU B 1 190 ? -10.773 -33.906 -8.516 1 86.81 190 LEU B O 1
ATOM 5816 N N . GLU B 1 191 ? -12.852 -34.219 -7.848 1 82.81 191 GLU B N 1
ATOM 5817 C CA . GLU B 1 191 ? -13.414 -34.156 -9.195 1 82.81 191 GLU B CA 1
ATOM 5818 C C . GLU B 1 191 ? -13.227 -32.781 -9.828 1 82.81 191 GLU B C 1
ATOM 5820 O O . GLU B 1 191 ? -13.109 -32.688 -11.047 1 82.81 191 GLU B O 1
ATOM 5825 N N . ILE B 1 192 ? -13.109 -31.844 -8.992 1 78.56 192 ILE B N 1
ATOM 5826 C CA . ILE B 1 192 ? -13.016 -30.5 -9.547 1 78.56 192 ILE B CA 1
ATOM 5827 C C . ILE B 1 192 ? -11.547 -30.078 -9.648 1 78.56 192 ILE B C 1
ATOM 5829 O O . ILE B 1 192 ? -11.234 -28.969 -10.086 1 78.56 192 ILE B O 1
ATOM 5833 N N . THR B 1 193 ? -10.664 -31 -9.281 1 80.31 193 THR B N 1
ATOM 5834 C CA . THR B 1 193 ? -9.234 -30.734 -9.367 1 80.31 193 THR B CA 1
ATOM 5835 C C . THR B 1 193 ? -8.516 -31.844 -10.125 1 80.31 193 THR B C 1
ATOM 5837 O O . THR B 1 193 ? -7.648 -32.5 -9.57 1 80.31 193 THR B O 1
ATOM 5840 N N . PRO B 1 194 ? -8.812 -31.891 -11.312 1 82.69 194 PRO B N 1
ATOM 5841 C CA . PRO B 1 194 ? -8.219 -33 -12.047 1 82.69 194 PRO B CA 1
ATOM 5842 C C . PRO B 1 194 ? -6.695 -32.938 -12.102 1 82.69 194 PRO B C 1
ATOM 5844 O O . PRO B 1 194 ? -6.027 -33.969 -12.141 1 82.69 194 PRO B O 1
ATOM 5847 N N . ASP B 1 195 ? -6.137 -31.844 -12.016 1 81 195 ASP B N 1
ATOM 5848 C CA . ASP B 1 195 ? -4.688 -31.688 -12.109 1 81 195 ASP B CA 1
ATOM 5849 C C . ASP B 1 195 ? -3.984 -32.281 -10.898 1 81 195 ASP B C 1
ATOM 5851 O O . ASP B 1 195 ? -2.781 -32.562 -10.938 1 81 195 ASP B O 1
ATOM 5855 N N . GLU B 1 196 ? -4.777 -32.688 -9.953 1 85.12 196 GLU B N 1
ATOM 5856 C CA . GLU B 1 196 ? -4.172 -33.156 -8.711 1 85.12 196 GLU B CA 1
ATOM 5857 C C . GLU B 1 196 ? -4.172 -34.656 -8.617 1 85.12 196 GLU B C 1
ATOM 5859 O O . GLU B 1 196 ? -3.551 -35.25 -7.723 1 85.12 196 GLU B O 1
ATOM 5864 N N . TYR B 1 197 ? -4.832 -35.281 -9.586 1 90.94 197 TYR B N 1
ATOM 5865 C CA . TYR B 1 197 ? -4.863 -36.719 -9.328 1 90.94 197 TYR B CA 1
ATOM 5866 C C . TYR B 1 197 ? -4.918 -37.5 -10.641 1 90.94 197 TYR B C 1
ATOM 5868 O O . TYR B 1 197 ? -4.582 -38.688 -10.672 1 90.94 197 TYR B O 1
ATOM 5876 N N . VAL B 1 198 ? -5.328 -36.875 -11.727 1 92.12 198 VAL B N 1
ATOM 5877 C CA . VAL B 1 198 ? -5.637 -37.656 -12.914 1 92.12 198 VAL B CA 1
ATOM 5878 C C . VAL B 1 198 ? -4.352 -38.25 -13.492 1 92.12 198 VAL B C 1
ATOM 5880 O O . VAL B 1 198 ? -4.289 -39.469 -13.789 1 92.12 198 VAL B O 1
ATOM 5883 N N . HIS B 1 199 ? -3.371 -37.406 -13.664 1 94.44 199 HIS B N 1
ATOM 5884 C CA . HIS B 1 199 ? -2.1 -37.875 -14.188 1 94.44 199 HIS B CA 1
ATOM 5885 C C . HIS B 1 199 ? -1.517 -38.969 -13.289 1 94.44 199 HIS B C 1
ATOM 5887 O O . HIS B 1 199 ? -1.063 -40 -13.781 1 94.44 199 HIS B O 1
ATOM 5893 N N . PHE B 1 200 ? -1.565 -38.781 -12.031 1 96 200 PHE B N 1
ATOM 5894 C CA . PHE B 1 200 ? -1.113 -39.75 -11.039 1 96 200 PHE B CA 1
ATOM 5895 C C . PHE B 1 200 ? -1.898 -41.062 -11.164 1 96 200 PHE B C 1
ATOM 5897 O O . PHE B 1 200 ? -1.313 -42.156 -11.188 1 96 200 PHE B O 1
ATOM 5904 N N . SER B 1 201 ? -3.164 -40.969 -11.312 1 96.69 201 SER B N 1
ATOM 5905 C CA . SER B 1 201 ? -4.047 -42.125 -11.367 1 96.69 201 SER B CA 1
ATOM 5906 C C . SER B 1 201 ? -3.791 -42.969 -12.617 1 96.69 201 SER B C 1
ATOM 5908 O O . SER B 1 201 ? -3.812 -44.188 -12.562 1 96.69 201 SER B O 1
ATOM 5910 N N . ILE B 1 202 ? -3.553 -42.25 -13.688 1 97.12 202 ILE B N 1
ATOM 5911 C CA . ILE B 1 202 ? -3.252 -42.969 -14.93 1 97.12 202 ILE B CA 1
ATOM 5912 C C . ILE B 1 202 ? -1.962 -43.75 -14.766 1 97.12 202 ILE B C 1
ATOM 5914 O O . ILE B 1 202 ? -1.909 -44.938 -15.117 1 97.12 202 ILE B O 1
ATOM 5918 N N . LEU B 1 203 ? -0.99 -43.156 -14.234 1 97.81 203 LEU B N 1
ATOM 5919 C CA . LEU B 1 203 ? 0.304 -43.812 -14.055 1 97.81 203 LEU B CA 1
ATOM 5920 C C . LEU B 1 203 ? 0.182 -45.031 -13.141 1 97.81 203 LEU B C 1
ATOM 5922 O O . LEU B 1 203 ? 0.764 -46.094 -13.414 1 97.81 203 LEU B O 1
ATOM 5926 N N . VAL B 1 204 ? -0.564 -44.906 -12.109 1 97.75 204 VAL B N 1
ATOM 5927 C CA . VAL B 1 204 ? -0.74 -46 -11.172 1 97.75 204 VAL B CA 1
ATOM 5928 C C . VAL B 1 204 ? -1.509 -47.125 -11.844 1 97.75 204 VAL B C 1
ATOM 5930 O O . VAL B 1 204 ? -1.15 -48.312 -11.703 1 97.75 204 VAL B O 1
ATOM 5933 N N . ALA B 1 205 ? -2.516 -46.812 -12.609 1 97.12 205 ALA B N 1
ATOM 5934 C CA . ALA B 1 205 ? -3.34 -47.812 -13.281 1 97.12 205 ALA B CA 1
ATOM 5935 C C . ALA B 1 205 ? -2.518 -48.625 -14.289 1 97.12 205 ALA B C 1
ATOM 5937 O O . ALA B 1 205 ? -2.803 -49.812 -14.539 1 97.12 205 ALA B O 1
ATOM 5938 N N . LEU B 1 206 ? -1.499 -48 -14.812 1 96.88 206 LEU B N 1
ATOM 5939 C CA . LEU B 1 206 ? -0.665 -48.688 -15.805 1 96.88 206 LEU B CA 1
ATOM 5940 C C . LEU B 1 206 ? 0.146 -49.781 -15.164 1 96.88 206 LEU B C 1
ATOM 5942 O O . LEU B 1 206 ? 0.71 -50.625 -15.867 1 96.88 206 LEU B O 1
ATOM 5946 N N . THR B 1 207 ? 0.204 -49.844 -13.852 1 96.12 207 THR B N 1
ATOM 5947 C CA . THR B 1 207 ? 0.895 -50.906 -13.156 1 96.12 207 THR B CA 1
ATOM 5948 C C . THR B 1 207 ? 0.255 -52.281 -13.477 1 96.12 207 THR B C 1
ATOM 5950 O O . THR B 1 207 ? 0.956 -53.25 -13.68 1 96.12 207 THR B O 1
ATOM 5953 N N . TRP B 1 208 ? -1.069 -52.312 -13.578 1 95 208 TRP B N 1
ATOM 5954 C CA . TRP B 1 208 ? -1.698 -53.594 -13.883 1 95 208 TRP B CA 1
ATOM 5955 C C . TRP B 1 208 ? -2.102 -53.688 -15.344 1 95 208 TRP B C 1
ATOM 5957 O O . TRP B 1 208 ? -2.219 -54.781 -15.906 1 95 208 TRP B O 1
ATOM 5967 N N . LYS B 1 209 ? -2.254 -52.531 -16.078 1 94.62 209 LYS B N 1
ATOM 5968 C CA . LYS B 1 209 ? -2.6 -52.562 -17.5 1 94.62 209 LYS B CA 1
ATOM 5969 C C . LYS B 1 209 ? -1.413 -53 -18.344 1 94.62 209 LYS B C 1
ATOM 5971 O O . LYS B 1 209 ? -1.596 -53.594 -19.422 1 94.62 209 LYS B O 1
ATOM 5976 N N . ARG B 1 210 ? -0.225 -52.75 -17.828 1 94.62 210 ARG B N 1
ATOM 5977 C CA . ARG B 1 210 ? 0.981 -53.062 -18.578 1 94.62 210 ARG B CA 1
ATOM 5978 C C . ARG B 1 210 ? 1.872 -54.031 -17.781 1 94.62 210 ARG B C 1
ATOM 5980 O O . ARG B 1 210 ? 3.1 -53.969 -17.875 1 94.62 210 ARG B O 1
ATOM 5987 N N . ARG B 1 211 ? 1.323 -54.781 -17.016 1 93.69 211 ARG B N 1
ATOM 5988 C CA . ARG B 1 211 ? 2.082 -55.656 -16.141 1 93.69 211 ARG B CA 1
ATOM 5989 C C . ARG B 1 211 ? 2.9 -56.688 -16.938 1 93.69 211 ARG B C 1
ATOM 5991 O O . ARG B 1 211 ? 3.939 -57.156 -16.484 1 93.69 211 ARG B O 1
ATOM 5998 N N . GLU B 1 212 ? 2.439 -57 -18.156 1 92.5 212 GLU B N 1
ATOM 5999 C CA . GLU B 1 212 ? 3.123 -58 -19 1 92.5 212 GLU B CA 1
ATOM 6000 C C . GLU B 1 212 ? 4.504 -57.5 -19.422 1 92.5 212 GLU B C 1
ATOM 6002 O O . GLU B 1 212 ? 5.363 -58.281 -19.797 1 92.5 212 GLU B O 1
ATOM 6007 N N . PHE B 1 213 ? 4.691 -56.219 -19.328 1 93.06 213 PHE B N 1
ATOM 6008 C CA . PHE B 1 213 ? 5.977 -55.625 -19.703 1 93.06 213 PHE B CA 1
ATOM 6009 C C . PHE B 1 213 ? 6.879 -55.5 -18.484 1 93.06 213 PHE B C 1
ATOM 6011 O O . PHE B 1 213 ? 6.473 -54.906 -17.469 1 93.06 213 PHE B O 1
ATOM 6018 N N . PRO B 1 214 ? 7.957 -56.031 -18.562 1 90.56 214 PRO B N 1
ATOM 6019 C CA . PRO B 1 214 ? 8.844 -56 -17.391 1 90.56 214 PRO B CA 1
ATOM 6020 C C . PRO B 1 214 ? 9.281 -54.594 -17.016 1 90.56 214 PRO B C 1
ATOM 6022 O O . PRO B 1 214 ? 9.68 -53.812 -17.875 1 90.56 214 PRO B O 1
ATOM 6025 N N . LEU B 1 215 ? 9.117 -54.344 -15.734 1 91.19 215 LEU B N 1
ATOM 6026 C CA . LEU B 1 215 ? 9.547 -53.062 -15.18 1 91.19 215 LEU B CA 1
ATOM 6027 C C . LEU B 1 215 ? 10.992 -53.125 -14.695 1 91.19 215 LEU B C 1
ATOM 6029 O O . LEU B 1 215 ? 11.352 -54 -13.914 1 91.19 215 LEU B O 1
ATOM 6033 N N . GLU B 1 216 ? 11.914 -52.438 -15.344 1 83.75 216 GLU B N 1
ATOM 6034 C CA . GLU B 1 216 ? 13.305 -52.375 -14.922 1 83.75 216 GLU B CA 1
ATOM 6035 C C . GLU B 1 216 ? 13.711 -50.938 -14.641 1 83.75 216 GLU B C 1
ATOM 6037 O O . GLU B 1 216 ? 13.469 -50.031 -15.453 1 83.75 216 GLU B O 1
ATOM 6042 N N . PHE B 1 217 ? 14.18 -50.656 -13.406 1 82.75 217 PHE B N 1
ATOM 6043 C CA . PHE B 1 217 ? 14.688 -49.344 -13.039 1 82.75 217 PHE B CA 1
ATOM 6044 C C . PHE B 1 217 ? 16.219 -49.312 -13.078 1 82.75 217 PHE B C 1
ATOM 6046 O O . PHE B 1 217 ? 16.859 -50.281 -12.664 1 82.75 217 PHE B O 1
ATOM 6053 N N . PRO B 1 218 ? 16.688 -48.25 -13.594 1 82 218 PRO B N 1
ATOM 6054 C CA . PRO B 1 218 ? 18.125 -48.094 -13.375 1 82 218 PRO B CA 1
ATOM 6055 C C . PRO B 1 218 ? 18.484 -47.875 -11.906 1 82 218 PRO B C 1
ATOM 6057 O O . PRO B 1 218 ? 17.688 -47.312 -11.148 1 82 218 PRO B O 1
ATOM 6060 N N . GLU B 1 219 ? 19.547 -48.438 -11.531 1 82.81 219 GLU B N 1
ATOM 6061 C CA . GLU B 1 219 ? 20.031 -48.219 -10.172 1 82.81 219 GLU B CA 1
ATOM 6062 C C . GLU B 1 219 ? 20.203 -46.719 -9.898 1 82.81 219 GLU B C 1
ATOM 6064 O O . GLU B 1 219 ? 20.812 -46 -10.703 1 82.81 219 GLU B O 1
ATOM 6069 N N . SER B 1 220 ? 19.531 -46.25 -8.852 1 87.94 220 SER B N 1
ATOM 6070 C CA . SER B 1 220 ? 19.594 -44.844 -8.484 1 87.94 220 SER B CA 1
ATOM 6071 C C . SER B 1 220 ? 19.75 -44.656 -6.973 1 87.94 220 SER B C 1
ATOM 6073 O O . SER B 1 220 ? 18.828 -44.969 -6.211 1 87.94 220 SER B O 1
ATOM 6075 N N . LYS B 1 221 ? 20.938 -44.188 -6.598 1 87 221 LYS B N 1
ATOM 6076 C CA . LYS B 1 221 ? 21.188 -43.906 -5.184 1 87 221 LYS B CA 1
ATOM 6077 C C . LYS B 1 221 ? 20.203 -42.875 -4.637 1 87 221 LYS B C 1
ATOM 6079 O O . LYS B 1 221 ? 19.766 -42.969 -3.488 1 87 221 LYS B O 1
ATOM 6084 N N . GLU B 1 222 ? 19.906 -41.969 -5.492 1 88.81 222 GLU B N 1
ATOM 6085 C CA . GLU B 1 222 ? 18.969 -40.938 -5.105 1 88.81 222 GLU B CA 1
ATOM 6086 C C . GLU B 1 222 ? 17.594 -41.531 -4.773 1 88.81 222 GLU B C 1
ATOM 6088 O O . GLU B 1 222 ? 16.984 -41.156 -3.762 1 88.81 222 GLU B O 1
ATOM 6093 N N . PHE B 1 223 ? 17.188 -42.406 -5.582 1 92.06 223 PHE B N 1
ATOM 6094 C CA . PHE B 1 223 ? 15.867 -43 -5.402 1 92.06 223 PHE B CA 1
ATOM 6095 C C . PHE B 1 223 ? 15.828 -43.844 -4.141 1 92.06 223 PHE B C 1
ATOM 6097 O O . PHE B 1 223 ? 14.82 -43.875 -3.43 1 92.06 223 PHE B O 1
ATOM 6104 N N . GLU B 1 224 ? 16.953 -44.531 -3.83 1 92.62 224 GLU B N 1
ATOM 6105 C CA . GLU B 1 224 ? 17.031 -45.344 -2.619 1 92.62 224 GLU B CA 1
ATOM 6106 C C . GLU B 1 224 ? 16.938 -44.469 -1.366 1 92.62 224 GLU B C 1
ATOM 6108 O O . GLU B 1 224 ? 16.328 -44.875 -0.371 1 92.62 224 GLU B O 1
ATOM 6113 N N . LYS B 1 225 ? 17.5 -43.344 -1.451 1 92 225 LYS B N 1
ATOM 6114 C CA . LYS B 1 225 ? 17.453 -42.438 -0.315 1 92 225 LYS B CA 1
ATOM 6115 C C . LYS B 1 225 ? 16.047 -41.875 -0.133 1 92 225 LYS B C 1
ATOM 6117 O O . LYS B 1 225 ? 15.609 -41.625 0.994 1 92 225 LYS B O 1
ATOM 6122 N N . LEU B 1 226 ? 15.352 -41.656 -1.224 1 92.88 226 LEU B N 1
ATOM 6123 C CA . LEU B 1 226 ? 14 -41.125 -1.163 1 92.88 226 LEU B CA 1
ATOM 6124 C C . LEU B 1 226 ? 13.039 -42.094 -0.502 1 92.88 226 LEU B C 1
ATOM 6126 O O . LEU B 1 226 ? 12.008 -41.688 0.042 1 92.88 226 LEU B O 1
ATOM 6130 N N . LYS B 1 227 ? 13.414 -43.344 -0.57 1 93.94 227 LYS B N 1
ATOM 6131 C CA . LYS B 1 227 ? 12.57 -44.344 0.038 1 93.94 227 LYS B CA 1
ATOM 6132 C C . LYS B 1 227 ? 12.539 -44.219 1.558 1 93.94 227 LYS B C 1
ATOM 6134 O O . LYS B 1 227 ? 11.688 -44.812 2.225 1 93.94 227 LYS B O 1
ATOM 6139 N N . ASN B 1 228 ? 13.43 -43.344 2.057 1 92.5 228 ASN B N 1
ATOM 6140 C CA . ASN B 1 228 ? 13.438 -43.062 3.49 1 92.5 228 ASN B CA 1
ATOM 6141 C C . ASN B 1 228 ? 12.375 -42.031 3.875 1 92.5 228 ASN B C 1
ATOM 6143 O O . ASN B 1 228 ? 12.141 -41.812 5.062 1 92.5 228 ASN B O 1
ATOM 6147 N N . LEU B 1 229 ? 11.703 -41.5 2.967 1 93.81 229 LEU B N 1
ATOM 6148 C CA . LEU B 1 229 ? 10.625 -40.562 3.252 1 93.81 229 LEU B CA 1
ATOM 6149 C C . LEU B 1 229 ? 9.484 -41.281 3.996 1 93.81 229 LEU B C 1
ATOM 6151 O O . LEU B 1 229 ? 9.18 -42.438 3.725 1 93.81 229 LEU B O 1
ATOM 6155 N N . PHE B 1 230 ? 8.852 -40.5 4.848 1 94.94 230 PHE B N 1
ATOM 6156 C CA . PHE B 1 230 ? 7.785 -41.062 5.664 1 94.94 230 PHE B CA 1
ATOM 6157 C C . PHE B 1 230 ? 6.617 -41.5 4.797 1 94.94 230 PHE B C 1
ATOM 6159 O O . PHE B 1 230 ? 5.824 -42.375 5.203 1 94.94 230 PHE B O 1
ATOM 6166 N N . MET B 1 231 ? 6.52 -41.031 3.57 1 95.38 231 MET B N 1
ATOM 6167 C CA . MET B 1 231 ? 5.402 -41.312 2.678 1 95.38 231 MET B CA 1
ATOM 6168 C C . MET B 1 231 ? 5.543 -42.719 2.064 1 95.38 231 MET B C 1
ATOM 6170 O O . MET B 1 231 ? 4.551 -43.312 1.662 1 95.38 231 MET B O 1
ATOM 6174 N N . TYR B 1 232 ? 6.75 -43.25 2.006 1 96.75 232 TYR B N 1
ATOM 6175 C CA . TYR B 1 232 ? 7.004 -44.5 1.328 1 96.75 232 TYR B CA 1
ATOM 6176 C C . TYR B 1 232 ? 6.219 -45.625 1.978 1 96.75 232 TYR B C 1
ATOM 6178 O O . TYR B 1 232 ? 5.422 -46.312 1.316 1 96.75 232 TYR B O 1
ATOM 6186 N N . PRO B 1 233 ? 6.336 -45.812 3.301 1 97 233 PRO B N 1
ATOM 6187 C CA . PRO B 1 233 ? 5.566 -46.906 3.908 1 97 233 PRO B CA 1
ATOM 6188 C C . PRO B 1 233 ? 4.059 -46.688 3.842 1 97 233 PRO B C 1
ATOM 6190 O O . PRO B 1 233 ? 3.285 -47.625 3.715 1 97 233 PRO B O 1
ATOM 6193 N N . ILE B 1 234 ? 3.629 -45.469 3.904 1 97 234 ILE B N 1
ATOM 6194 C CA . ILE B 1 234 ? 2.207 -45.125 3.855 1 97 234 ILE B CA 1
ATOM 6195 C C . ILE B 1 234 ? 1.64 -45.5 2.486 1 97 234 ILE B C 1
ATOM 6197 O O . ILE B 1 234 ? 0.561 -46.094 2.395 1 97 234 ILE B O 1
ATOM 6201 N N . LEU B 1 235 ? 2.377 -45.125 1.476 1 97.69 235 LEU B N 1
ATOM 6202 C CA . LEU B 1 235 ? 1.955 -45.438 0.111 1 97.69 235 LEU B CA 1
ATOM 6203 C C . LEU B 1 235 ? 1.88 -46.938 -0.12 1 97.69 235 LEU B C 1
ATOM 6205 O O . LEU B 1 235 ? 0.925 -47.438 -0.726 1 97.69 235 LEU B O 1
ATOM 6209 N N . MET B 1 236 ? 2.846 -47.719 0.409 1 96.75 236 MET B N 1
ATOM 6210 C CA . MET B 1 236 ? 2.877 -49.156 0.243 1 96.75 236 MET B CA 1
ATOM 6211 C C . MET B 1 236 ? 1.682 -49.812 0.93 1 96.75 236 MET B C 1
ATOM 6213 O O . MET B 1 236 ? 1.03 -50.688 0.355 1 96.75 236 MET B O 1
ATOM 6217 N N . GLU B 1 237 ? 1.438 -49.312 2.035 1 97 237 GLU B N 1
ATOM 6218 C CA . GLU B 1 237 ? 0.323 -49.875 2.799 1 97 237 GLU B CA 1
ATOM 6219 C C . GLU B 1 237 ? -1.006 -49.625 2.088 1 97 237 GLU B C 1
ATOM 6221 O O . GLU B 1 237 ? -1.854 -50.531 2.025 1 97 237 GLU B O 1
ATOM 6226 N N . HIS B 1 238 ? -1.148 -48.5 1.589 1 97.5 238 HIS B N 1
ATOM 6227 C CA . HIS B 1 238 ? -2.396 -48.156 0.915 1 97.5 238 HIS B CA 1
ATOM 6228 C C . HIS B 1 238 ? -2.539 -48.938 -0.396 1 97.5 238 HIS B C 1
ATOM 6230 O O . HIS B 1 238 ? -3.65 -49.312 -0.787 1 97.5 238 HIS B O 1
ATOM 6236 N N . CYS B 1 239 ? -1.424 -49.125 -1.11 1 97.31 239 CYS B N 1
ATOM 6237 C CA . CYS B 1 239 ? -1.462 -49.906 -2.332 1 97.31 239 CYS B CA 1
ATOM 6238 C C . CYS B 1 239 ? -1.908 -51.344 -2.041 1 97.31 239 CYS B C 1
ATOM 6240 O O . CYS B 1 239 ? -2.74 -51.906 -2.762 1 97.31 239 CYS B O 1
ATOM 6242 N N . GLN B 1 240 ? -1.409 -51.844 -0.977 1 95.81 240 GLN B N 1
ATOM 6243 C CA . GLN B 1 240 ? -1.731 -53.219 -0.594 1 95.81 240 GLN B CA 1
ATOM 6244 C C . GLN B 1 240 ? -3.182 -53.344 -0.133 1 95.81 240 GLN B C 1
ATOM 6246 O O . GLN B 1 240 ? -3.857 -54.312 -0.436 1 95.81 240 GLN B O 1
ATOM 6251 N N . THR B 1 241 ? -3.678 -52.344 0.485 1 96.69 241 THR B N 1
ATOM 6252 C CA . THR B 1 241 ? -5.004 -52.375 1.094 1 96.69 241 THR B CA 1
ATOM 6253 C C . THR B 1 241 ? -6.082 -52.094 0.056 1 96.69 241 THR B C 1
ATOM 6255 O O . THR B 1 241 ? -7.148 -52.719 0.066 1 96.69 241 THR B O 1
ATOM 6258 N N . TYR B 1 242 ? -5.781 -51.188 -0.852 1 95.94 242 TYR B N 1
ATOM 6259 C CA . TYR B 1 242 ? -6.891 -50.656 -1.641 1 95.94 242 TYR B CA 1
ATOM 6260 C C . TYR B 1 242 ? -6.734 -51 -3.111 1 95.94 242 TYR B C 1
ATOM 6262 O O . TYR B 1 242 ? -7.711 -51 -3.867 1 95.94 242 TYR B O 1
ATOM 6270 N N . LEU B 1 243 ? -5.535 -51.312 -3.594 1 96.75 243 LEU B N 1
ATOM 6271 C CA . LEU B 1 243 ? -5.352 -51.531 -5.023 1 96.75 243 LEU B CA 1
ATOM 6272 C C . LEU B 1 243 ? -5.199 -53.031 -5.309 1 96.75 243 LEU B C 1
ATOM 6274 O O . LEU B 1 243 ? -5.793 -53.562 -6.258 1 96.75 243 LEU B O 1
ATOM 6278 N N . GLU B 1 244 ? -4.406 -53.781 -4.484 1 95.56 244 GLU B N 1
ATOM 6279 C CA . GLU B 1 244 ? -4.094 -55.188 -4.746 1 95.56 244 GLU B CA 1
ATOM 6280 C C . GLU B 1 244 ? -5.359 -56.031 -4.785 1 95.56 244 GLU B C 1
ATOM 6282 O O . GLU B 1 244 ? -5.531 -56.844 -5.684 1 95.56 244 GLU B O 1
ATOM 6287 N N . PRO B 1 245 ? -6.273 -55.812 -3.871 1 93.94 245 PRO B N 1
ATOM 6288 C CA . PRO B 1 245 ? -7.492 -56.625 -3.91 1 93.94 245 PRO B CA 1
ATOM 6289 C C . PRO B 1 245 ? -8.328 -56.375 -5.168 1 93.94 245 PRO B C 1
ATOM 6291 O O . PRO B 1 245 ? -8.898 -57.312 -5.723 1 93.94 245 PRO B O 1
ATOM 6294 N N . HIS B 1 246 ? -8.383 -55.219 -5.621 1 90.06 246 HIS B N 1
ATOM 6295 C CA . HIS B 1 246 ? -9.211 -54.875 -6.77 1 90.06 246 HIS B CA 1
ATOM 6296 C C . HIS B 1 246 ? -8.562 -55.344 -8.07 1 90.06 246 HIS B C 1
ATOM 6298 O O . HIS B 1 246 ? -9.242 -55.781 -8.992 1 90.06 246 HIS B O 1
ATOM 6304 N N . ALA B 1 247 ? -7.266 -55.156 -8.094 1 88.44 247 ALA B N 1
ATOM 6305 C CA . ALA B 1 247 ? -6.539 -55.594 -9.273 1 88.44 247 ALA B CA 1
ATOM 6306 C C . ALA B 1 247 ? -6.34 -57.125 -9.266 1 88.44 247 ALA B C 1
ATOM 6308 O O . ALA B 1 247 ? -5.891 -57.688 -10.258 1 88.44 247 ALA B O 1
ATOM 6309 N N . ASN B 1 248 ? -6.664 -57.812 -8.227 1 89.06 248 ASN B N 1
ATOM 6310 C CA . ASN B 1 248 ? -6.516 -59.25 -8.031 1 89.06 248 ASN B CA 1
ATOM 6311 C C . ASN B 1 248 ? -5.078 -59.688 -8.266 1 89.06 248 ASN B C 1
ATOM 6313 O O . ASN B 1 248 ? -4.836 -60.656 -9.008 1 89.06 248 ASN B O 1
ATOM 6317 N N . MET B 1 249 ? -4.18 -58.875 -7.711 1 91.06 249 MET B N 1
ATOM 6318 C CA . MET B 1 249 ? -2.766 -59.219 -7.859 1 91.06 249 MET B CA 1
ATOM 6319 C C . MET B 1 249 ? -1.963 -58.719 -6.664 1 91.06 249 MET B C 1
ATOM 6321 O O . MET B 1 249 ? -2.41 -57.812 -5.949 1 91.06 249 MET B O 1
ATOM 6325 N N . THR B 1 250 ? -0.864 -59.375 -6.48 1 93.94 250 THR B N 1
ATOM 6326 C CA . THR B 1 250 ? 0.112 -58.906 -5.508 1 93.94 250 THR B CA 1
ATOM 6327 C C . THR B 1 250 ? 1.242 -58.125 -6.203 1 93.94 250 THR B C 1
ATOM 6329 O O . THR B 1 250 ? 1.86 -58.656 -7.133 1 93.94 250 THR B O 1
ATOM 6332 N N . PHE B 1 251 ? 1.434 -56.938 -5.758 1 95 251 PHE B N 1
ATOM 6333 C CA . PHE B 1 251 ? 2.455 -56.094 -6.391 1 95 251 PHE B CA 1
ATOM 6334 C C . PHE B 1 251 ? 3.85 -56.562 -5.988 1 95 251 PHE B C 1
ATOM 6336 O O . PHE B 1 251 ? 4.086 -56.906 -4.828 1 95 251 PHE B O 1
ATOM 6343 N N . THR B 1 252 ? 4.699 -56.656 -6.938 1 94.06 252 THR B N 1
ATOM 6344 C CA . THR B 1 252 ? 6.113 -56.875 -6.664 1 94.06 252 THR B CA 1
ATOM 6345 C C . THR B 1 252 ? 6.777 -55.656 -6.086 1 94.06 252 THR B C 1
ATOM 6347 O O . THR B 1 252 ? 6.199 -54.562 -6.121 1 94.06 252 THR B O 1
ATOM 6350 N N . GLN B 1 253 ? 7.938 -55.812 -5.551 1 92.88 253 GLN B N 1
ATOM 6351 C CA . GLN B 1 253 ? 8.68 -54.688 -5.02 1 92.88 253 GLN B CA 1
ATOM 6352 C C . GLN B 1 253 ? 8.984 -53.656 -6.117 1 92.88 253 GLN B C 1
ATOM 6354 O O . GLN B 1 253 ? 8.977 -52.438 -5.867 1 92.88 253 GLN B O 1
ATOM 6359 N N . GLU B 1 254 ? 9.234 -54.125 -7.277 1 93.5 254 GLU B N 1
ATOM 6360 C CA . GLU B 1 254 ? 9.516 -53.25 -8.414 1 93.5 254 GLU B CA 1
ATOM 6361 C C . GLU B 1 254 ? 8.289 -52.438 -8.773 1 93.5 254 GLU B C 1
ATOM 6363 O O . GLU B 1 2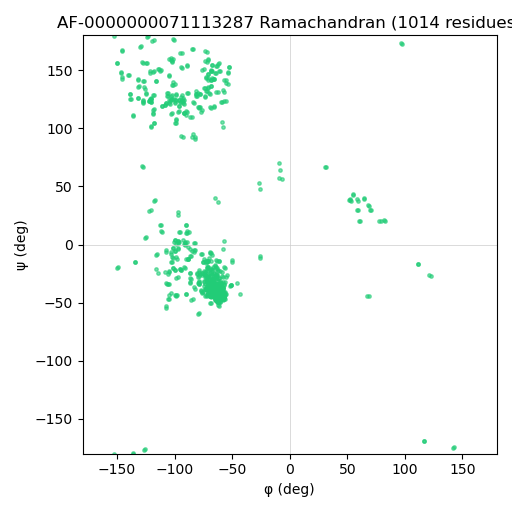54 ? 8.406 -51.25 -9.125 1 93.5 254 GLU B O 1
ATOM 6368 N N . GLU B 1 255 ? 7.188 -53.062 -8.664 1 95.5 255 GLU B N 1
ATOM 6369 C CA . GLU B 1 255 ? 5.941 -52.375 -8.969 1 95.5 255 GLU B CA 1
ATOM 6370 C C . GLU B 1 255 ? 5.633 -51.312 -7.902 1 95.5 255 GLU B C 1
ATOM 6372 O O . GLU B 1 255 ? 5.176 -50.219 -8.219 1 95.5 255 GLU B O 1
ATOM 6377 N N . LEU B 1 256 ? 5.887 -51.656 -6.688 1 95.88 256 LEU B N 1
ATOM 6378 C CA . LEU B 1 256 ? 5.691 -50.688 -5.602 1 95.88 256 LEU B CA 1
ATOM 6379 C C . LEU B 1 256 ? 6.664 -49.531 -5.723 1 95.88 256 LEU B C 1
ATOM 6381 O O . LEU B 1 256 ? 6.289 -48.375 -5.492 1 95.88 256 LEU B O 1
ATOM 6385 N N . ASP B 1 257 ? 7.859 -49.781 -6.066 1 95.69 257 ASP B N 1
ATOM 6386 C CA . ASP B 1 257 ? 8.852 -48.75 -6.301 1 95.69 257 ASP B CA 1
ATOM 6387 C C . ASP B 1 257 ? 8.43 -47.844 -7.461 1 95.69 257 ASP B C 1
ATOM 6389 O O . ASP B 1 257 ? 8.656 -46.625 -7.422 1 95.69 257 ASP B O 1
ATOM 6393 N N . TYR B 1 258 ? 7.84 -48.438 -8.422 1 96.56 258 TYR B N 1
ATOM 6394 C CA . TYR B 1 258 ? 7.324 -47.656 -9.539 1 96.56 258 TYR B CA 1
ATOM 6395 C C . TYR B 1 258 ? 6.238 -46.688 -9.07 1 96.56 258 TYR B C 1
ATOM 6397 O O . TYR B 1 258 ? 6.25 -45.5 -9.422 1 96.56 258 TYR B O 1
ATOM 6405 N N . ILE B 1 259 ? 5.363 -47.156 -8.281 1 97.19 259 ILE B N 1
ATOM 6406 C CA . ILE B 1 259 ? 4.285 -46.312 -7.785 1 97.19 259 ILE B CA 1
ATOM 6407 C C . ILE B 1 259 ? 4.859 -45.188 -6.918 1 97.19 259 ILE B C 1
ATOM 6409 O O . ILE B 1 259 ? 4.359 -44.062 -6.938 1 97.19 259 ILE B O 1
ATOM 6413 N N . PHE B 1 260 ? 5.859 -45.5 -6.219 1 96.88 260 PHE B N 1
ATOM 6414 C CA . PHE B 1 260 ? 6.52 -44.469 -5.422 1 96.88 260 PHE B CA 1
ATOM 6415 C C . PHE B 1 260 ? 7.18 -43.438 -6.32 1 96.88 260 PHE B C 1
ATOM 6417 O O . PHE B 1 260 ? 7.141 -42.25 -6.027 1 96.88 260 PHE B O 1
ATOM 6424 N N . LEU B 1 261 ? 7.793 -43.844 -7.359 1 95.56 261 LEU B N 1
ATOM 6425 C CA . LEU B 1 261 ? 8.344 -42.906 -8.336 1 95.56 261 LEU B CA 1
ATOM 6426 C C . LEU B 1 261 ? 7.262 -42 -8.883 1 95.56 261 LEU B C 1
ATOM 6428 O O . LEU B 1 261 ? 7.484 -40.781 -9.039 1 95.56 261 LEU B O 1
ATOM 6432 N N . VAL B 1 262 ? 6.125 -42.562 -9.141 1 96.06 262 VAL B N 1
ATOM 6433 C CA . VAL B 1 262 ? 4.98 -41.812 -9.625 1 96.06 262 VAL B CA 1
ATOM 6434 C C . VAL B 1 262 ? 4.586 -40.75 -8.594 1 96.06 262 VAL B C 1
ATOM 6436 O O . VAL B 1 262 ? 4.352 -39.594 -8.938 1 96.06 262 VAL B O 1
ATOM 6439 N N . TYR B 1 263 ? 4.586 -41.125 -7.395 1 95.94 263 TYR B N 1
ATOM 6440 C CA . TYR B 1 263 ? 4.246 -40.188 -6.32 1 95.94 263 TYR B CA 1
ATOM 6441 C C . TYR B 1 263 ? 5.246 -39.062 -6.25 1 95.94 263 TYR B C 1
ATOM 6443 O O . TYR B 1 263 ? 4.859 -37.906 -6.051 1 95.94 263 TYR B O 1
ATOM 6451 N N . CYS B 1 264 ? 6.445 -39.344 -6.434 1 93.06 264 CYS B N 1
ATOM 6452 C CA . CYS B 1 264 ? 7.5 -38.344 -6.312 1 93.06 264 CYS B CA 1
ATOM 6453 C C . CYS B 1 264 ? 7.492 -37.406 -7.508 1 93.06 264 CYS B C 1
ATOM 6455 O O . CYS B 1 264 ? 7.949 -36.25 -7.406 1 93.06 264 CYS B O 1
ATOM 6457 N N . SER B 1 265 ? 6.965 -37.812 -8.609 1 91.25 265 SER B N 1
ATOM 6458 C CA . SER B 1 265 ? 7.137 -37.062 -9.836 1 91.25 265 SER B CA 1
ATOM 6459 C C . SER B 1 265 ? 5.844 -36.344 -10.234 1 91.25 265 SER B C 1
ATOM 6461 O O . SER B 1 265 ? 5.871 -35.281 -10.82 1 91.25 265 SER B O 1
ATOM 6463 N N . ALA B 1 266 ? 4.75 -36.938 -9.953 1 89.81 266 ALA B N 1
ATOM 6464 C CA . ALA B 1 266 ? 3.461 -36.406 -10.375 1 89.81 266 ALA B CA 1
ATOM 6465 C C . ALA B 1 266 ? 2.754 -35.719 -9.219 1 89.81 266 ALA B C 1
ATOM 6467 O O . ALA B 1 266 ? 3.037 -35.969 -8.055 1 89.81 266 ALA B O 1
ATOM 6468 N N . ASN B 1 267 ? 1.878 -34.844 -9.633 1 86.62 267 ASN B N 1
ATOM 6469 C CA . ASN B 1 267 ? 1.028 -34.25 -8.617 1 86.62 267 ASN B CA 1
ATOM 6470 C C . ASN B 1 267 ? -0.002 -35.219 -8.078 1 86.62 267 ASN B C 1
ATOM 6472 O O . ASN B 1 267 ? -0.579 -36 -8.836 1 86.62 267 ASN B O 1
ATOM 6476 N N . SER B 1 268 ? -0.065 -35.25 -6.75 1 88.75 268 SER B N 1
ATOM 6477 C CA . SER B 1 268 ? -1.037 -36.125 -6.137 1 88.75 268 SER B CA 1
ATOM 6478 C C . SER B 1 268 ? -1.604 -35.531 -4.852 1 88.75 268 SER B C 1
ATOM 6480 O O . SER B 1 268 ? -0.893 -34.875 -4.109 1 88.75 268 SER B O 1
ATOM 6482 N N . SER B 1 269 ? -2.873 -35.812 -4.68 1 90.62 269 SER B N 1
ATOM 6483 C CA . SER B 1 269 ? -3.529 -35.406 -3.441 1 90.62 269 SER B CA 1
ATOM 6484 C C . SER B 1 269 ? -3.43 -36.5 -2.375 1 90.62 269 SER B C 1
ATOM 6486 O O . SER B 1 269 ? -4.016 -36.344 -1.297 1 90.62 269 SER B O 1
ATOM 6488 N N . PHE B 1 270 ? -2.615 -37.438 -2.729 1 94.62 270 PHE B N 1
ATOM 6489 C CA . PHE B 1 270 ? -2.469 -38.562 -1.835 1 94.62 270 PHE B CA 1
ATOM 6490 C C . PHE B 1 270 ? -1.833 -38.156 -0.516 1 94.62 270 PHE B C 1
ATOM 6492 O O . PHE B 1 270 ? -0.704 -37.656 -0.495 1 94.62 270 PHE B O 1
ATOM 6499 N N . SER B 1 271 ? -2.523 -38.312 0.624 1 93.5 271 SER B N 1
ATOM 6500 C CA . SER B 1 271 ? -2.076 -38.125 1.998 1 93.5 271 SER B CA 1
ATOM 6501 C C . SER B 1 271 ? -1.457 -36.75 2.18 1 93.5 271 SER B C 1
ATOM 6503 O O . SER B 1 271 ? -0.458 -36.594 2.889 1 93.5 271 SER B O 1
ATOM 6505 N N . LYS B 1 272 ? -2.006 -35.812 1.555 1 90.56 272 LYS B N 1
ATOM 6506 C CA . LYS B 1 272 ? -1.47 -34.438 1.661 1 90.56 272 LYS B CA 1
ATOM 6507 C C . LYS B 1 272 ? -1.688 -33.875 3.061 1 90.56 272 LYS B C 1
ATOM 6509 O O . LYS B 1 272 ? -0.953 -33 3.496 1 90.56 272 LYS B O 1
ATOM 6514 N N . ASP B 1 273 ? -2.658 -34.344 3.77 1 88.69 273 ASP B N 1
ATOM 6515 C CA . ASP B 1 273 ? -3.014 -33.844 5.098 1 88.69 273 ASP B CA 1
ATOM 6516 C C . ASP B 1 273 ? -1.993 -34.312 6.141 1 88.69 273 ASP B C 1
ATOM 6518 O O . ASP B 1 273 ? -1.952 -33.75 7.25 1 88.69 273 ASP B O 1
ATOM 6522 N N . LYS B 1 274 ? -1.132 -35.281 5.762 1 92 274 LYS B N 1
ATOM 6523 C CA . LYS B 1 274 ? -0.162 -35.812 6.711 1 92 274 LYS B CA 1
ATOM 6524 C C . LYS B 1 274 ? 1.112 -34.969 6.727 1 92 274 LYS B C 1
ATOM 6526 O O . LYS B 1 274 ? 1.952 -35.125 7.617 1 92 274 LYS B O 1
ATOM 6531 N N . TRP B 1 275 ? 1.198 -34.094 5.812 1 89.19 275 TRP B N 1
ATOM 6532 C CA . TRP B 1 275 ? 2.391 -33.25 5.715 1 89.19 275 TRP B CA 1
ATOM 6533 C C . TRP B 1 275 ? 2.318 -32.094 6.691 1 89.19 275 TRP B C 1
ATOM 6535 O O . TRP B 1 275 ? 1.272 -31.453 6.828 1 89.19 275 TRP B O 1
ATOM 6545 N N . ASN B 1 276 ? 3.283 -31.906 7.461 1 88.06 276 ASN B N 1
ATOM 6546 C CA . ASN B 1 276 ? 3.457 -30.734 8.312 1 88.06 276 ASN B CA 1
ATOM 6547 C C . ASN B 1 276 ? 4.789 -30.031 8.047 1 88.06 276 ASN B C 1
ATOM 6549 O O . ASN B 1 276 ? 5.547 -30.453 7.168 1 88.06 276 ASN B O 1
ATOM 6553 N N . GLN B 1 277 ? 5.07 -29.016 8.672 1 86.94 277 GLN B N 1
ATOM 6554 C CA . GLN B 1 277 ? 6.242 -28.203 8.375 1 86.94 277 GLN B CA 1
ATOM 6555 C C . GLN B 1 277 ? 7.531 -28.969 8.68 1 86.94 277 GLN B C 1
ATOM 6557 O O . GLN B 1 277 ? 8.516 -28.844 7.941 1 86.94 277 GLN B O 1
ATOM 6562 N N . GLU B 1 278 ? 7.543 -29.641 9.742 1 91.25 278 GLU B N 1
ATOM 6563 C CA . GLU B 1 278 ? 8.727 -30.406 10.109 1 91.25 278 GLU B CA 1
ATOM 6564 C C . GLU B 1 278 ? 9.055 -31.453 9.055 1 91.25 278 GLU B C 1
ATOM 6566 O O . GLU B 1 278 ? 10.219 -31.609 8.664 1 91.25 278 GLU B O 1
ATOM 6571 N N . LYS B 1 279 ? 8.055 -32.156 8.625 1 92.38 279 LYS B N 1
ATOM 6572 C CA . LYS B 1 279 ? 8.242 -33.188 7.605 1 92.38 279 LYS B CA 1
ATOM 6573 C C . LYS B 1 279 ? 8.672 -32.594 6.273 1 92.38 279 LYS B C 1
ATOM 6575 O O . LYS B 1 279 ? 9.492 -33.156 5.555 1 92.38 279 LYS B O 1
ATOM 6580 N N . LYS B 1 280 ? 8.117 -31.438 6.004 1 90 280 LYS B N 1
ATOM 6581 C CA . LYS B 1 280 ? 8.492 -30.734 4.789 1 90 280 LYS B CA 1
ATOM 6582 C C . LYS B 1 280 ? 9.969 -30.328 4.824 1 90 280 LYS B C 1
ATOM 6584 O O . LYS B 1 280 ? 10.695 -30.531 3.855 1 90 280 LYS B O 1
ATOM 6589 N N . THR B 1 281 ? 10.352 -29.828 5.902 1 91.31 281 THR B N 1
ATOM 6590 C CA . THR B 1 281 ? 11.734 -29.391 6.051 1 91.31 281 THR B CA 1
ATOM 6591 C C . THR B 1 281 ? 12.688 -30.578 5.953 1 91.31 281 THR B C 1
ATOM 6593 O O . THR B 1 281 ? 13.734 -30.484 5.309 1 91.31 281 THR B O 1
ATOM 6596 N N . HIS B 1 282 ? 12.25 -31.609 6.551 1 92.06 282 HIS B N 1
ATOM 6597 C CA . HIS B 1 282 ? 13.062 -32.812 6.488 1 92.06 282 HIS B CA 1
ATOM 6598 C C . HIS B 1 282 ? 13.195 -33.312 5.059 1 92.06 282 HIS B C 1
ATOM 6600 O O . HIS B 1 282 ? 14.273 -33.75 4.637 1 92.06 282 HIS B O 1
ATOM 6606 N N . THR B 1 283 ? 12.141 -33.344 4.359 1 91.88 283 THR B N 1
ATOM 6607 C CA . THR B 1 283 ? 12.141 -33.781 2.971 1 91.88 283 THR B CA 1
ATOM 6608 C C . THR B 1 283 ? 13.031 -32.875 2.111 1 91.88 283 THR B C 1
ATOM 6610 O O . THR B 1 283 ? 13.797 -33.375 1.278 1 91.88 283 THR B O 1
ATOM 6613 N N . ILE B 1 284 ? 12.945 -31.656 2.301 1 92.06 284 ILE B N 1
ATOM 6614 C CA . ILE B 1 284 ? 13.773 -30.703 1.562 1 92.06 284 ILE B CA 1
ATOM 6615 C C . ILE B 1 284 ? 15.25 -30.984 1.828 1 92.06 284 ILE B C 1
ATOM 6617 O O . ILE B 1 284 ? 16.047 -31.047 0.896 1 92.06 284 ILE B O 1
ATOM 6621 N N . GLN B 1 285 ? 15.516 -31.234 3.047 1 90.56 285 GLN B N 1
ATOM 6622 C CA . GLN B 1 285 ? 16.891 -31.531 3.416 1 90.56 285 GLN B CA 1
ATOM 6623 C C . GLN B 1 285 ? 17.359 -32.844 2.777 1 90.56 285 GLN B C 1
ATOM 6625 O O . GLN B 1 285 ? 18.484 -32.906 2.273 1 90.56 285 GLN B O 1
ATOM 6630 N N . LEU B 1 286 ? 16.516 -33.781 2.809 1 90.94 286 LEU B N 1
ATOM 6631 C CA . LEU B 1 286 ? 16.844 -35.06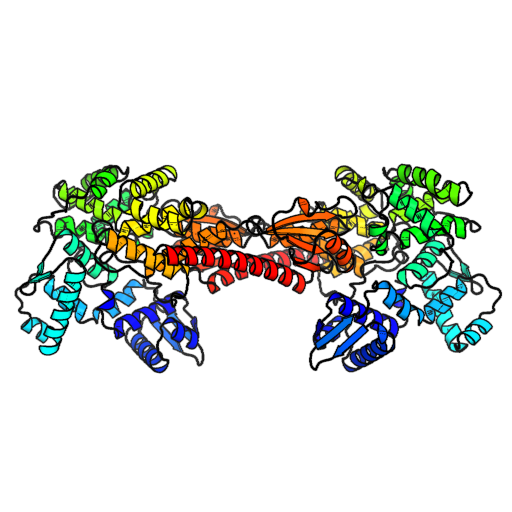2 2.225 1 90.94 286 LEU B CA 1
ATOM 6632 C C . LEU B 1 286 ? 17.141 -34.938 0.735 1 90.94 286 LEU B C 1
ATOM 6634 O O . LEU B 1 286 ? 18.125 -35.5 0.24 1 90.94 286 LEU B O 1
ATOM 6638 N N . ILE B 1 287 ? 16.359 -34.188 0.04 1 87.81 287 ILE B N 1
ATOM 6639 C CA . ILE B 1 287 ? 16.484 -34.031 -1.405 1 87.81 287 ILE B CA 1
ATOM 6640 C C . ILE B 1 287 ? 17.719 -33.219 -1.732 1 87.81 287 ILE B C 1
ATOM 6642 O O . ILE B 1 287 ? 18.5 -33.562 -2.613 1 87.81 287 ILE B O 1
ATOM 6646 N N . LEU B 1 288 ? 17.922 -32.219 -1.015 1 88.88 288 LEU B N 1
ATOM 6647 C CA . LEU B 1 288 ? 18.984 -31.266 -1.355 1 88.88 288 LEU B CA 1
ATOM 6648 C C . LEU B 1 288 ? 20.328 -31.734 -0.805 1 88.88 288 LEU B C 1
ATOM 6650 O O . LEU B 1 288 ? 21.375 -31.219 -1.178 1 88.88 288 LEU B O 1
ATOM 6654 N N . GLN B 1 289 ? 20.344 -32.812 -0.039 1 86.75 289 GLN B N 1
ATOM 6655 C CA . GLN B 1 289 ? 21.594 -33.312 0.48 1 86.75 289 GLN B CA 1
ATOM 6656 C C . GLN B 1 289 ? 22 -34.625 -0.229 1 86.75 289 GLN B C 1
ATOM 6658 O O . GLN B 1 289 ? 23.188 -34.938 -0.336 1 86.75 289 GLN B O 1
ATOM 6663 N N . HIS B 1 290 ? 21.016 -35.25 -0.745 1 84 290 HIS B N 1
ATOM 6664 C CA . HIS B 1 290 ? 21.344 -36.625 -1.169 1 84 290 HIS B CA 1
ATOM 6665 C C . HIS B 1 290 ? 20.984 -36.844 -2.637 1 84 290 HIS B C 1
ATOM 6667 O O . HIS B 1 290 ? 21.031 -37.969 -3.133 1 84 290 HIS B O 1
ATOM 6673 N N . THR B 1 291 ? 20.594 -35.844 -3.266 1 82.81 291 THR B N 1
ATOM 6674 C CA . THR B 1 291 ? 20.234 -36 -4.672 1 82.81 291 THR B CA 1
ATOM 6675 C C . THR B 1 291 ? 21.016 -35 -5.535 1 82.81 291 THR B C 1
ATOM 6677 O O . THR B 1 291 ? 21.891 -34.281 -5.035 1 82.81 291 THR B O 1
ATOM 6680 N N . ARG B 1 292 ? 20.688 -35.031 -6.793 1 85.19 292 ARG B N 1
ATOM 6681 C CA . ARG B 1 292 ? 21.312 -34.094 -7.73 1 85.19 292 ARG B CA 1
ATOM 6682 C C . ARG B 1 292 ? 20.953 -32.656 -7.395 1 85.19 292 ARG B C 1
ATOM 6684 O O . ARG B 1 292 ? 21.625 -31.719 -7.836 1 85.19 292 ARG B O 1
ATOM 6691 N N . GLY B 1 293 ? 19.984 -32.625 -6.555 1 89.44 293 GLY B N 1
ATOM 6692 C CA . GLY B 1 293 ? 19.562 -31.312 -6.109 1 89.44 293 GLY B CA 1
ATOM 6693 C C . GLY B 1 293 ? 20.625 -30.578 -5.309 1 89.44 293 GLY B C 1
ATOM 6694 O O . GLY B 1 293 ? 20.672 -29.344 -5.32 1 89.44 293 GLY B O 1
ATOM 6695 N N . LYS B 1 294 ? 21.5 -31.328 -4.664 1 91.62 294 LYS B N 1
ATOM 6696 C CA . LYS B 1 294 ? 22.578 -30.734 -3.885 1 91.62 294 LYS B CA 1
ATOM 6697 C C . LYS B 1 294 ? 23.516 -29.906 -4.77 1 91.62 294 LYS B C 1
ATOM 6699 O O . LYS B 1 294 ? 23.906 -28.797 -4.41 1 91.62 294 LYS B O 1
ATOM 6704 N N . HIS B 1 295 ? 23.859 -30.5 -5.895 1 93.56 295 HIS B N 1
ATOM 6705 C CA . HIS B 1 295 ? 24.75 -29.812 -6.824 1 93.56 295 HIS B CA 1
ATOM 6706 C C . HIS B 1 295 ? 24.094 -28.547 -7.387 1 93.56 295 HIS B C 1
ATOM 6708 O O . HIS B 1 295 ? 24.75 -27.516 -7.531 1 93.56 295 HIS B O 1
ATOM 6714 N N . LEU B 1 296 ? 22.859 -28.672 -7.707 1 94.69 296 LEU B N 1
ATOM 6715 C CA . LEU B 1 296 ? 22.125 -27.516 -8.227 1 94.69 296 LEU B CA 1
ATOM 6716 C C . LEU B 1 296 ? 22.047 -26.406 -7.188 1 94.69 296 LEU B C 1
ATOM 6718 O O . LEU B 1 296 ? 22.219 -25.234 -7.516 1 94.69 296 LEU B O 1
ATOM 6722 N N . LEU B 1 297 ? 21.812 -26.812 -5.945 1 95.5 297 LEU B N 1
ATOM 6723 C CA . LEU B 1 297 ? 21.766 -25.844 -4.852 1 95.5 297 LEU B CA 1
ATOM 6724 C C . LEU B 1 297 ? 23.094 -25.109 -4.707 1 95.5 297 LEU B C 1
ATOM 6726 O O . LEU B 1 297 ? 23.125 -23.906 -4.496 1 95.5 297 LEU B O 1
ATOM 6730 N N . SER B 1 298 ? 24.141 -25.844 -4.824 1 94.19 298 SER B N 1
ATOM 6731 C CA . SER B 1 298 ? 25.469 -25.25 -4.707 1 94.19 298 SER B CA 1
ATOM 6732 C C . SER B 1 298 ? 25.719 -24.219 -5.809 1 94.19 298 SER B C 1
ATOM 6734 O O . SER B 1 298 ? 26.312 -23.172 -5.566 1 94.19 298 SER B O 1
ATOM 6736 N N . LYS B 1 299 ? 25.234 -24.5 -6.957 1 94.31 299 LYS B N 1
ATOM 6737 C CA . LYS B 1 299 ? 25.406 -23.562 -8.078 1 94.31 299 LYS B CA 1
ATOM 6738 C C . LYS B 1 299 ? 24.609 -22.281 -7.844 1 94.31 299 LYS B C 1
ATOM 6740 O O . LYS B 1 299 ? 25.109 -21.188 -8.109 1 94.31 299 LYS B O 1
ATOM 6745 N N . PHE B 1 300 ? 23.469 -22.453 -7.367 1 95.56 300 PHE B N 1
ATOM 6746 C CA . PHE B 1 300 ? 22.641 -21.297 -7.07 1 95.56 300 PHE B CA 1
ATOM 6747 C C . PHE B 1 300 ? 23.234 -20.5 -5.914 1 95.56 300 PHE B C 1
ATOM 6749 O O . PHE B 1 300 ? 23.234 -19.266 -5.934 1 95.56 300 PHE B O 1
ATOM 6756 N N . LYS B 1 301 ? 23.688 -21.203 -4.93 1 94.62 301 LYS B N 1
ATOM 6757 C CA . LYS B 1 301 ? 24.266 -20.547 -3.752 1 94.62 301 LYS B CA 1
ATOM 6758 C C . LYS B 1 301 ? 25.453 -19.688 -4.133 1 94.62 301 LYS B C 1
ATOM 6760 O O . LYS B 1 301 ? 25.625 -18.578 -3.592 1 94.62 301 LYS B O 1
ATOM 6765 N N . ASN B 1 302 ? 26.203 -20.109 -5.023 1 93.56 302 ASN B N 1
ATOM 6766 C CA . ASN B 1 302 ? 27.375 -19.375 -5.477 1 93.56 302 ASN B CA 1
ATOM 6767 C C . ASN B 1 302 ? 26.984 -18.078 -6.191 1 93.56 302 ASN B C 1
ATOM 6769 O O . ASN B 1 302 ? 27.719 -17.094 -6.117 1 93.56 302 ASN B O 1
ATOM 6773 N N . ILE B 1 303 ? 25.875 -18.109 -6.773 1 94.56 303 ILE B N 1
ATOM 6774 C CA . ILE B 1 303 ? 25.484 -16.984 -7.605 1 94.56 303 ILE B CA 1
ATOM 6775 C C . ILE B 1 303 ? 24.547 -16.062 -6.816 1 94.56 303 ILE B C 1
ATOM 6777 O O . ILE B 1 303 ? 24.719 -14.836 -6.84 1 94.56 303 ILE B O 1
ATOM 6781 N N . LEU B 1 304 ? 23.594 -16.609 -6.094 1 93.69 304 LEU B N 1
ATOM 6782 C CA . LEU B 1 304 ? 22.562 -15.828 -5.43 1 93.69 304 LEU B CA 1
ATOM 6783 C C . LEU B 1 304 ? 23.031 -15.367 -4.051 1 93.69 304 LEU B C 1
ATOM 6785 O O . LEU B 1 304 ? 22.547 -14.352 -3.539 1 93.69 304 LEU B O 1
ATOM 6789 N N . GLY B 1 305 ? 23.875 -16.078 -3.422 1 90.38 305 GLY B N 1
ATOM 6790 C CA . GLY B 1 305 ? 24.297 -15.773 -2.066 1 90.38 305 GLY B CA 1
ATOM 6791 C C . GLY B 1 305 ? 23.547 -16.562 -1.013 1 90.38 305 GLY B C 1
ATOM 6792 O O . GLY B 1 305 ? 22.516 -17.156 -1.305 1 90.38 305 GLY B O 1
ATOM 6793 N N . ASN B 1 306 ? 23.938 -16.469 0.221 1 89.38 306 ASN B N 1
ATOM 6794 C CA . ASN B 1 306 ? 23.422 -17.281 1.316 1 89.38 306 ASN B CA 1
ATOM 6795 C C . ASN B 1 306 ? 22.062 -16.75 1.799 1 89.38 306 ASN B C 1
ATOM 6797 O O . ASN B 1 306 ? 21.203 -17.531 2.219 1 89.38 306 ASN B O 1
ATOM 6801 N N . ASP B 1 307 ? 21.906 -15.5 1.704 1 88 307 ASP B N 1
ATOM 6802 C CA . ASP B 1 307 ? 20.688 -14.898 2.225 1 88 307 ASP B CA 1
ATOM 6803 C C . ASP B 1 307 ? 19.469 -15.359 1.431 1 88 307 ASP B C 1
ATOM 6805 O O . ASP B 1 307 ? 18.406 -15.617 2.004 1 88 307 ASP B O 1
ATOM 6809 N N . ILE B 1 308 ? 19.672 -15.594 0.126 1 90 308 ILE B N 1
ATOM 6810 C CA . ILE B 1 308 ? 18.578 -16 -0.74 1 90 308 ILE B CA 1
ATOM 6811 C C . ILE B 1 308 ? 18.469 -17.531 -0.755 1 90 308 ILE B C 1
ATOM 6813 O O . ILE B 1 308 ? 17.391 -18.078 -0.585 1 90 308 ILE B O 1
ATOM 6817 N N . SER B 1 309 ? 19.609 -18.188 -0.836 1 91.81 309 SER B N 1
ATOM 6818 C CA . SER B 1 309 ? 19.656 -19.625 -1.072 1 91.81 309 SER B CA 1
ATOM 6819 C C . SER B 1 309 ? 19.281 -20.406 0.187 1 91.81 309 SER B C 1
ATOM 6821 O O . SER B 1 309 ? 18.938 -21.594 0.116 1 91.81 309 SER B O 1
ATOM 6823 N N . ASN B 1 310 ? 19.281 -19.719 1.334 1 90.19 310 ASN B N 1
ATOM 6824 C CA . ASN B 1 310 ? 18.938 -20.406 2.574 1 90.19 310 ASN B CA 1
ATOM 6825 C C . ASN B 1 310 ? 17.469 -20.188 2.949 1 90.19 310 ASN B C 1
ATOM 6827 O O . ASN B 1 310 ? 16.969 -20.797 3.9 1 90.19 310 ASN B O 1
ATOM 6831 N N . SER B 1 311 ? 16.875 -19.422 2.166 1 89.56 311 SER B N 1
ATOM 6832 C CA . SER B 1 311 ? 15.469 -19.172 2.479 1 89.56 311 SER B CA 1
ATOM 6833 C C . SER B 1 311 ? 14.609 -20.391 2.203 1 89.56 311 SER B C 1
ATOM 6835 O O . SER B 1 311 ? 14.844 -21.109 1.228 1 89.56 311 SER B O 1
ATOM 6837 N N . LEU B 1 312 ? 13.633 -20.594 3.111 1 86.31 312 LEU B N 1
ATOM 6838 C CA . LEU B 1 312 ? 12.758 -21.75 2.973 1 86.31 312 LEU B CA 1
ATOM 6839 C C . LEU B 1 312 ? 11.969 -21.672 1.668 1 86.31 312 LEU B C 1
ATOM 6841 O O . LEU B 1 312 ? 11.711 -22.703 1.039 1 86.31 312 LEU B O 1
ATOM 6845 N N . SER B 1 313 ? 11.609 -20.531 1.253 1 84.62 313 SER B N 1
ATOM 6846 C CA . SER B 1 313 ? 10.859 -20.344 0.017 1 84.62 313 SER B CA 1
ATOM 6847 C C . SER B 1 313 ? 11.672 -20.781 -1.197 1 84.62 313 SER B C 1
ATOM 6849 O O . SER B 1 313 ? 11.164 -21.453 -2.092 1 84.62 313 SER B O 1
ATOM 6851 N N . PHE B 1 314 ? 12.914 -20.422 -1.183 1 90.81 314 PHE B N 1
ATOM 6852 C CA . PHE B 1 314 ? 13.789 -20.781 -2.291 1 90.81 314 PHE B CA 1
ATOM 6853 C C . PHE B 1 314 ? 14.023 -22.297 -2.314 1 90.81 314 PHE B C 1
ATOM 6855 O O . PHE B 1 314 ? 13.93 -22.922 -3.369 1 90.81 314 PHE B O 1
ATOM 6862 N N . LEU B 1 315 ? 14.266 -22.797 -1.146 1 92.44 315 LEU B N 1
ATOM 6863 C CA . LEU B 1 315 ? 14.555 -24.219 -1.046 1 92.44 315 LEU B CA 1
ATOM 6864 C C . LEU B 1 315 ? 13.352 -25.062 -1.481 1 92.44 315 LEU B C 1
ATOM 6866 O O . LEU B 1 315 ? 13.508 -26.094 -2.129 1 92.44 315 LEU B O 1
ATOM 6870 N N . THR B 1 316 ? 12.211 -24.594 -1.092 1 89.62 316 THR B N 1
ATOM 6871 C CA . THR B 1 316 ? 10.992 -25.266 -1.507 1 89.62 316 THR B CA 1
ATOM 6872 C C . THR B 1 316 ? 10.836 -25.219 -3.025 1 89.62 316 THR B C 1
ATOM 6874 O O . THR B 1 316 ? 10.547 -26.234 -3.656 1 89.62 316 THR B O 1
ATOM 6877 N N . ALA B 1 317 ? 11.039 -24.078 -3.613 1 88.94 317 ALA B N 1
ATOM 6878 C CA . ALA B 1 317 ? 10.938 -23.938 -5.062 1 88.94 317 ALA B CA 1
ATOM 6879 C C . ALA B 1 317 ? 11.961 -24.812 -5.777 1 88.94 317 ALA B C 1
ATOM 6881 O O . ALA B 1 317 ? 11.656 -25.438 -6.797 1 88.94 317 ALA B O 1
ATOM 6882 N N . LEU B 1 318 ? 13.141 -24.812 -5.211 1 93.19 318 LEU B N 1
ATOM 6883 C CA . LEU B 1 318 ? 14.203 -25.609 -5.809 1 93.19 318 LEU B CA 1
ATOM 6884 C C . LEU B 1 318 ? 13.867 -27.094 -5.742 1 93.19 318 LEU B C 1
ATOM 6886 O O . LEU B 1 318 ? 14.156 -27.844 -6.684 1 93.19 318 LEU B O 1
ATOM 6890 N N . THR B 1 319 ? 13.281 -27.469 -4.66 1 91.62 319 THR B N 1
ATOM 6891 C CA . THR B 1 319 ? 12.891 -28.859 -4.5 1 91.62 319 THR B CA 1
ATOM 6892 C C . THR B 1 319 ? 11.844 -29.25 -5.543 1 91.62 319 THR B C 1
ATOM 6894 O O . THR B 1 319 ? 11.93 -30.328 -6.145 1 91.62 319 THR B O 1
ATOM 6897 N N . PHE B 1 320 ? 10.953 -28.438 -5.836 1 87.19 320 PHE B N 1
ATOM 6898 C CA . PHE B 1 320 ? 9.93 -28.719 -6.836 1 87.19 320 PHE B CA 1
ATOM 6899 C C . PHE B 1 320 ? 10.539 -28.75 -8.234 1 87.19 320 PHE B C 1
ATOM 6901 O O . PHE B 1 320 ? 10.117 -29.547 -9.078 1 87.19 320 PHE B O 1
ATOM 6908 N N . LEU B 1 321 ? 11.484 -27.906 -8.406 1 89.38 321 LEU B N 1
ATOM 6909 C CA . LEU B 1 321 ? 12.156 -27.922 -9.703 1 89.38 321 LEU B CA 1
ATOM 6910 C C . LEU B 1 321 ? 12.961 -29.188 -9.891 1 89.38 321 LEU B C 1
ATOM 6912 O O . LEU B 1 321 ? 12.875 -29.828 -10.945 1 89.38 321 LEU B O 1
ATOM 6916 N N . THR B 1 322 ? 13.688 -29.594 -8.898 1 89.88 322 THR B N 1
ATOM 6917 C CA . THR B 1 322 ? 14.586 -30.75 -9.016 1 89.88 322 THR B CA 1
ATOM 6918 C C . THR B 1 322 ? 13.797 -32.031 -9.102 1 89.88 322 THR B C 1
ATOM 6920 O O . THR B 1 322 ? 14.234 -33 -9.734 1 89.88 322 THR B O 1
ATOM 6923 N N . ARG B 1 323 ? 12.633 -32.031 -8.516 1 87.75 323 ARG B N 1
ATOM 6924 C CA . ARG B 1 323 ? 11.812 -33.25 -8.492 1 87.75 323 ARG B CA 1
ATOM 6925 C C . ARG B 1 323 ? 11.445 -33.688 -9.906 1 87.75 323 ARG B C 1
ATOM 6927 O O . ARG B 1 323 ? 11.305 -34.875 -10.18 1 87.75 323 ARG B O 1
ATOM 6934 N N . THR B 1 324 ? 11.367 -32.75 -10.789 1 84 324 THR B N 1
ATOM 6935 C CA . THR B 1 324 ? 10.953 -33.094 -12.148 1 84 324 THR B CA 1
ATOM 6936 C C . THR B 1 324 ? 12.07 -33.812 -12.891 1 84 324 THR B C 1
ATOM 6938 O O . THR B 1 324 ? 11.82 -34.469 -13.914 1 84 324 THR B O 1
ATOM 6941 N N . PHE B 1 325 ? 13.258 -33.781 -12.391 1 89.25 325 PHE B N 1
ATOM 6942 C CA . PHE B 1 325 ? 14.398 -34.375 -13.07 1 89.25 325 PHE B CA 1
ATOM 6943 C C . PHE B 1 325 ? 14.68 -35.781 -12.539 1 89.25 325 PHE B C 1
ATOM 6945 O O . PHE B 1 325 ? 15.594 -36.438 -13.016 1 89.25 325 PHE B O 1
ATOM 6952 N N . LEU B 1 326 ? 13.828 -36.188 -11.648 1 88.88 326 LEU B N 1
ATOM 6953 C CA . LEU B 1 326 ? 14.008 -37.562 -11.125 1 88.88 326 LEU B CA 1
ATOM 6954 C C . LEU B 1 326 ? 13.93 -38.594 -12.242 1 88.88 326 LEU B C 1
ATOM 6956 O O . LEU B 1 326 ? 12.961 -38.594 -13.008 1 88.88 326 LEU B O 1
ATOM 6960 N N . PHE B 1 327 ? 14.953 -39.438 -12.453 1 88.38 327 PHE B N 1
ATOM 6961 C CA . PHE B 1 327 ? 15.062 -40.469 -13.469 1 88.38 327 PHE B CA 1
ATOM 6962 C C . PHE B 1 327 ? 14.984 -39.875 -14.867 1 88.38 327 PHE B C 1
ATOM 6964 O O . PHE B 1 327 ? 14.609 -40.562 -15.82 1 88.38 327 PHE B O 1
ATOM 6971 N N . GLY B 1 328 ? 15.273 -38.5 -14.914 1 86.94 328 GLY B N 1
ATOM 6972 C CA . GLY B 1 328 ? 15.266 -37.844 -16.203 1 86.94 328 GLY B CA 1
ATOM 6973 C C . GLY B 1 328 ? 13.883 -37.75 -16.828 1 86.94 328 GLY B C 1
ATOM 6974 O O . GLY B 1 328 ? 13.727 -37.844 -18.047 1 86.94 328 GLY B O 1
ATOM 6975 N N . LEU B 1 329 ? 12.852 -37.594 -16.016 1 90.88 329 LEU B N 1
ATOM 6976 C CA . LEU B 1 329 ? 11.469 -37.656 -16.484 1 90.88 329 LEU B CA 1
ATOM 6977 C C . LEU B 1 329 ? 10.93 -36.25 -16.75 1 90.88 329 LEU B C 1
ATOM 6979 O O . LEU B 1 329 ? 9.742 -36.062 -17 1 90.88 329 LEU B O 1
ATOM 6983 N N . GLN B 1 330 ? 11.75 -35.188 -16.766 1 88.62 330 GLN B N 1
ATOM 6984 C CA . GLN B 1 330 ? 11.312 -33.812 -16.828 1 88.62 330 GLN B CA 1
ATOM 6985 C C . GLN B 1 330 ? 10.516 -33.531 -18.094 1 88.62 330 GLN B C 1
ATOM 6987 O O . GLN B 1 330 ? 9.656 -32.656 -18.125 1 88.62 330 GLN B O 1
ATOM 6992 N N . ASN B 1 331 ? 10.695 -34.312 -19.125 1 89.81 331 ASN B N 1
ATOM 6993 C CA . ASN B 1 331 ? 10 -34.094 -20.375 1 89.81 331 ASN B CA 1
ATOM 6994 C C . ASN B 1 331 ? 8.781 -35 -20.531 1 89.81 331 ASN B C 1
ATOM 6996 O O . ASN B 1 331 ? 8.078 -34.938 -21.531 1 89.81 331 ASN B O 1
ATOM 7000 N N . LEU B 1 332 ? 8.57 -35.812 -19.5 1 92.31 332 LEU B N 1
ATOM 7001 C CA . LEU B 1 332 ? 7.453 -36.75 -19.562 1 92.31 332 LEU B CA 1
ATOM 7002 C C . LEU B 1 332 ? 6.414 -36.438 -18.5 1 92.31 332 LEU B C 1
ATOM 7004 O O . LEU B 1 332 ? 5.336 -37.031 -18.469 1 92.31 332 LEU B O 1
ATOM 7008 N N . VAL B 1 333 ? 6.695 -35.562 -17.625 1 89.69 333 VAL B N 1
ATOM 7009 C CA . VAL B 1 333 ? 5.762 -35.125 -16.594 1 89.69 333 VAL B CA 1
ATOM 7010 C C . VAL B 1 333 ? 5.125 -33.781 -17.016 1 89.69 333 VAL B C 1
ATOM 7012 O O . VAL B 1 333 ? 5.828 -32.812 -17.297 1 89.69 333 VAL B O 1
ATOM 7015 N N . PRO B 1 334 ? 3.816 -33.844 -17.094 1 84.75 334 PRO B N 1
ATOM 7016 C CA . PRO B 1 334 ? 3.15 -32.625 -17.578 1 84.75 334 PRO B CA 1
ATOM 7017 C C . PRO B 1 334 ? 3.199 -31.469 -16.562 1 84.75 334 PRO B C 1
ATOM 7019 O O . PRO B 1 334 ? 3.334 -31.719 -15.359 1 84.75 334 PRO B O 1
ATOM 7022 N N . TYR B 1 335 ? 3.271 -30.25 -17.172 1 71.19 335 TYR B N 1
ATOM 7023 C CA . TYR B 1 335 ? 3.094 -29.078 -16.328 1 71.19 335 TYR B CA 1
ATOM 7024 C C . TYR B 1 335 ? 1.643 -28.609 -16.344 1 71.19 335 TYR B C 1
ATOM 7026 O O . TYR B 1 335 ? 1.007 -28.578 -17.406 1 71.19 335 TYR B O 1
ATOM 7034 N N . TYR B 1 336 ? 1.125 -28.484 -15.227 1 60.84 336 TYR B N 1
ATOM 7035 C CA . TYR B 1 336 ? -0.313 -28.281 -15.086 1 60.84 336 TYR B CA 1
ATOM 7036 C C . TYR B 1 336 ? -0.688 -26.828 -15.375 1 60.84 336 TYR B C 1
ATOM 7038 O O . TYR B 1 336 ? -1.834 -26.547 -15.727 1 60.84 336 TYR B O 1
ATOM 7046 N N . ASN B 1 337 ? 0.25 -25.953 -15.148 1 57.16 337 ASN B N 1
ATOM 7047 C CA . ASN B 1 337 ? -0.201 -24.578 -15.297 1 57.16 337 ASN B CA 1
ATOM 7048 C C . ASN B 1 337 ? 0.058 -24.062 -16.703 1 57.16 337 ASN B C 1
ATOM 7050 O O . ASN B 1 337 ? 1.194 -24.078 -17.188 1 57.16 337 ASN B O 1
ATOM 7054 N N . TYR B 1 338 ? -1.077 -24.266 -17.594 1 49.38 338 TYR B N 1
ATOM 7055 C CA . TYR B 1 338 ? -0.974 -23.875 -19 1 49.38 338 TYR B CA 1
ATOM 7056 C C . TYR B 1 338 ? -0.636 -22.391 -19.109 1 49.38 338 TYR B C 1
ATOM 7058 O O . TYR B 1 338 ? -0.6 -21.828 -20.219 1 49.38 338 TYR B O 1
ATOM 7066 N N . TYR B 1 339 ? -0.555 -21.672 -18.047 1 48.09 339 TYR B N 1
ATOM 7067 C CA . TYR B 1 339 ? -0.499 -20.219 -18.141 1 48.09 339 TYR B CA 1
ATOM 7068 C C . TYR B 1 339 ? 0.75 -19.766 -18.891 1 48.09 339 TYR B C 1
ATOM 7070 O O . TYR B 1 339 ? 1.793 -19.516 -18.281 1 48.09 339 TYR B O 1
ATOM 7078 N N . GLU B 1 340 ? 1.078 -20.594 -19.922 1 45.19 340 GLU B N 1
ATOM 7079 C CA . GLU B 1 340 ? 2.258 -20.25 -20.703 1 45.19 340 GLU B CA 1
ATOM 7080 C C . GLU B 1 340 ? 2.279 -18.766 -21.062 1 45.19 340 GLU B C 1
ATOM 7082 O O . GLU B 1 340 ? 3.273 -18.25 -21.578 1 45.19 340 GLU B O 1
ATOM 7087 N N . HIS B 1 341 ? 1.05 -18.266 -21.25 1 42.94 341 HIS B N 1
ATOM 7088 C CA . HIS B 1 341 ? 0.955 -17.203 -22.25 1 42.94 341 HIS B CA 1
ATOM 7089 C C . HIS B 1 341 ? 1.836 -16.016 -21.891 1 42.94 341 HIS B C 1
ATOM 7091 O O . HIS B 1 341 ? 1.978 -15.086 -22.688 1 42.94 341 HIS B O 1
ATOM 7097 N N . TYR B 1 342 ? 1.75 -15.734 -20.578 1 44.25 342 TYR B N 1
ATOM 7098 C CA . TYR B 1 342 ? 2.275 -14.375 -20.656 1 44.25 342 TYR B CA 1
ATOM 7099 C C . TYR B 1 342 ? 3.684 -14.367 -21.25 1 44.25 342 TYR B C 1
ATOM 7101 O O . TYR B 1 342 ? 4.441 -15.32 -21.062 1 44.25 342 TYR B O 1
ATOM 7109 N N . GLY B 1 343 ? 3.693 -13.93 -22.469 1 45.16 343 GLY B N 1
ATOM 7110 C CA . GLY B 1 343 ? 5.039 -13.539 -22.859 1 45.16 343 GLY B CA 1
ATOM 7111 C C . GLY B 1 343 ? 6.02 -13.531 -21.688 1 45.16 343 GLY B C 1
ATOM 7112 O O . GLY B 1 343 ? 6.004 -12.617 -20.875 1 45.16 343 GLY B O 1
ATOM 7113 N N . ILE B 1 344 ? 6.109 -14.766 -21.047 1 49.12 344 ILE B N 1
ATOM 7114 C CA . ILE B 1 344 ? 7.277 -14.828 -20.172 1 49.12 344 ILE B CA 1
ATOM 7115 C C . ILE B 1 344 ? 8.148 -13.594 -20.406 1 49.12 344 ILE B C 1
ATOM 7117 O O . ILE B 1 344 ? 8.703 -13.406 -21.484 1 49.12 344 ILE B O 1
ATOM 7121 N N . GLU B 1 345 ? 7.527 -12.523 -20.062 1 50.25 345 GLU B N 1
ATOM 7122 C CA . GLU B 1 345 ? 8.523 -11.477 -20.219 1 50.25 345 GLU B CA 1
ATOM 7123 C C . GLU B 1 345 ? 9.938 -12.031 -20.062 1 50.25 345 GLU B C 1
ATOM 7125 O O . GLU B 1 345 ? 10.492 -12.039 -18.969 1 50.25 345 GLU B O 1
ATOM 7130 N N . SER B 1 346 ? 10.133 -13.125 -20.906 1 51.66 346 SER B N 1
ATOM 7131 C CA . SER B 1 346 ? 11.43 -13.758 -21.141 1 51.66 346 SER B CA 1
ATOM 7132 C C . SER B 1 346 ? 12.57 -12.781 -20.906 1 51.66 346 SER B C 1
ATOM 7134 O O . SER B 1 346 ? 13.734 -13.188 -20.844 1 51.66 346 SER B O 1
ATOM 7136 N N . ASP B 1 347 ? 12.102 -11.68 -20.781 1 57.97 347 ASP B N 1
ATOM 7137 C CA . ASP B 1 347 ? 13.227 -10.75 -20.734 1 57.97 347 ASP B CA 1
ATOM 7138 C C . ASP B 1 347 ? 13.586 -10.398 -19.297 1 57.97 347 ASP B C 1
ATOM 7140 O O . ASP B 1 347 ? 14.219 -9.367 -19.047 1 57.97 347 ASP B O 1
ATOM 7144 N N . LYS B 1 348 ? 13.18 -11.445 -18.469 1 78.81 348 LYS B N 1
ATOM 7145 C CA . LYS B 1 348 ? 13.531 -11.164 -17.078 1 78.81 348 LYS B CA 1
ATOM 7146 C C . LYS B 1 348 ? 14.906 -11.727 -16.734 1 78.81 348 LYS B C 1
ATOM 7148 O O . LYS B 1 348 ? 15.203 -12.883 -17.031 1 78.81 348 LYS B O 1
ATOM 7153 N N . PRO B 1 349 ? 15.656 -10.922 -16.312 1 86.25 349 PRO B N 1
ATOM 7154 C CA . PRO B 1 349 ? 17.031 -11.312 -16.016 1 86.25 349 PRO B CA 1
ATOM 7155 C C . PRO B 1 349 ? 17.125 -12.555 -15.133 1 86.25 349 PRO B C 1
ATOM 7157 O O . PRO B 1 349 ? 17.953 -13.438 -15.383 1 86.25 349 PRO B O 1
ATOM 7160 N N . LEU B 1 350 ? 16.234 -12.727 -14.234 1 90.38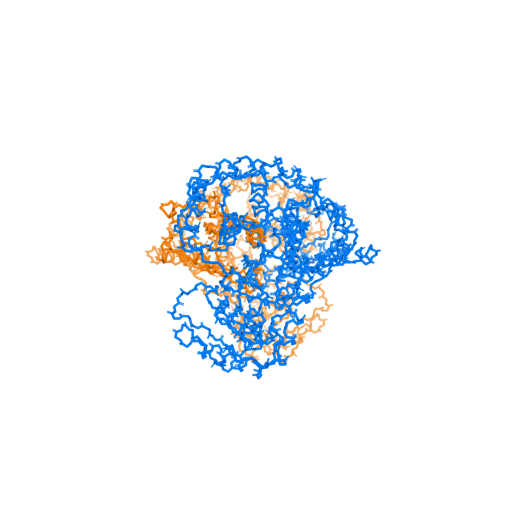 350 LEU B N 1
ATOM 7161 C CA . LEU B 1 350 ? 16.312 -13.852 -13.305 1 90.38 350 LEU B CA 1
ATOM 7162 C C . LEU B 1 350 ? 15.93 -15.148 -14.008 1 90.38 350 LEU B C 1
ATOM 7164 O O . LEU B 1 350 ? 16.453 -16.219 -13.664 1 90.38 350 LEU B O 1
ATOM 7168 N N . TYR B 1 351 ? 15.031 -15.07 -14.969 1 88.94 351 TYR B N 1
ATOM 7169 C CA . TYR B 1 351 ? 14.703 -16.234 -15.773 1 88.94 351 TYR B CA 1
ATOM 7170 C C . TYR B 1 351 ? 15.922 -16.719 -16.547 1 88.94 351 TYR B C 1
ATOM 7172 O O . TYR B 1 351 ? 16.234 -17.922 -16.547 1 88.94 351 TYR B O 1
ATOM 7180 N N . HIS B 1 352 ? 16.641 -15.797 -17.156 1 90.38 352 HIS B N 1
ATOM 7181 C CA . HIS B 1 352 ? 17.797 -16.141 -17.984 1 90.38 352 HIS B CA 1
ATOM 7182 C C . HIS B 1 352 ? 18.938 -16.688 -17.125 1 90.38 352 HIS B C 1
ATOM 7184 O O . HIS B 1 352 ? 19.625 -17.625 -17.516 1 90.38 352 HIS B O 1
ATOM 7190 N N . ILE B 1 353 ? 19.062 -16.094 -16.047 1 93.06 353 ILE B N 1
ATOM 7191 C CA . ILE B 1 353 ? 20.109 -16.547 -15.133 1 93.06 353 ILE B CA 1
ATOM 7192 C C . ILE B 1 353 ? 19.797 -17.969 -14.656 1 93.06 353 ILE B C 1
ATOM 7194 O O . ILE B 1 353 ? 20.672 -18.844 -14.641 1 93.06 353 ILE B O 1
ATOM 7198 N N . SER B 1 354 ? 18.547 -18.156 -14.234 1 93.25 354 SER B N 1
ATOM 7199 C CA . SER B 1 354 ? 18.141 -19.484 -13.781 1 93.25 354 SER B CA 1
ATOM 7200 C C . SER B 1 354 ? 18.297 -20.531 -14.883 1 93.25 354 SER B C 1
ATOM 7202 O O . SER B 1 354 ? 18.734 -21.656 -14.625 1 93.25 354 SER B O 1
ATOM 7204 N N . LYS B 1 355 ? 17.922 -20.109 -16.078 1 92.5 355 LYS B N 1
ATOM 7205 C CA . LYS B 1 355 ? 18.047 -21 -17.219 1 92.5 355 LYS B CA 1
ATOM 7206 C C . LYS B 1 355 ? 19.516 -21.391 -17.438 1 92.5 355 LYS B C 1
ATOM 7208 O O . LYS B 1 355 ? 19.812 -22.562 -17.641 1 92.5 355 LYS B O 1
ATOM 7213 N N . ALA B 1 356 ? 20.344 -20.453 -17.406 1 93.75 356 ALA B N 1
ATOM 7214 C CA . ALA B 1 356 ? 21.766 -20.703 -17.609 1 93.75 356 ALA B CA 1
ATOM 7215 C C . ALA B 1 356 ? 22.328 -21.641 -16.531 1 93.75 356 ALA B C 1
ATOM 7217 O O . ALA B 1 356 ? 23.109 -22.547 -16.828 1 93.75 356 ALA B O 1
ATOM 7218 N N . ILE B 1 357 ? 21.953 -21.438 -15.328 1 95.56 357 ILE B N 1
ATOM 7219 C CA . ILE B 1 357 ? 22.422 -22.25 -14.219 1 95.56 357 ILE B CA 1
ATOM 7220 C C . ILE B 1 357 ? 21.953 -23.688 -14.391 1 95.56 357 ILE B C 1
ATOM 7222 O O . ILE B 1 357 ? 22.734 -24.625 -14.25 1 95.56 357 ILE B O 1
ATOM 7226 N N . VAL B 1 358 ? 20.688 -23.859 -14.695 1 95 358 VAL B N 1
ATOM 7227 C CA . VAL B 1 358 ? 20.109 -25.188 -14.828 1 95 358 VAL B CA 1
ATOM 7228 C C . VAL B 1 358 ? 20.719 -25.906 -16.031 1 95 358 VAL B C 1
ATOM 7230 O O . VAL B 1 358 ? 21 -27.094 -15.969 1 95 358 VAL B O 1
ATOM 7233 N N . GLN B 1 359 ? 20.953 -25.156 -17.094 1 94.12 359 GLN B N 1
ATOM 7234 C CA . GLN B 1 359 ? 21.562 -25.75 -18.281 1 94.12 359 GLN B CA 1
ATOM 7235 C C . GLN B 1 359 ? 22.984 -26.25 -17.969 1 94.12 359 GLN B C 1
ATOM 7237 O O . GLN B 1 359 ? 23.375 -27.344 -18.391 1 94.12 359 GLN B O 1
ATOM 7242 N N . GLU B 1 360 ? 23.719 -25.422 -17.344 1 94.94 360 GLU B N 1
ATOM 7243 C CA . GLU B 1 360 ? 25.062 -25.812 -16.953 1 94.94 360 GLU B CA 1
ATOM 7244 C C . GLU B 1 360 ? 25.031 -27.031 -16.031 1 94.94 360 GLU B C 1
ATOM 7246 O O . GLU B 1 360 ? 25.844 -27.953 -16.188 1 94.94 360 GLU B O 1
ATOM 7251 N N . TRP B 1 361 ? 24.156 -26.953 -15.102 1 95.12 361 TRP B N 1
ATOM 7252 C CA . TRP B 1 361 ? 23.969 -28.062 -14.188 1 95.12 361 TRP B CA 1
ATOM 7253 C C . TRP B 1 361 ? 23.625 -29.344 -14.945 1 95.12 361 TRP B C 1
ATOM 7255 O O . TRP B 1 361 ? 24.188 -30.406 -14.672 1 95.12 361 TRP B O 1
ATOM 7265 N N . MET B 1 362 ? 22.75 -29.297 -15.914 1 93.62 362 MET B N 1
ATOM 7266 C CA . MET B 1 362 ? 22.359 -30.453 -16.719 1 93.62 362 MET B CA 1
ATOM 7267 C C . MET B 1 362 ? 23.562 -31 -17.5 1 93.62 362 MET B C 1
ATOM 7269 O O . MET B 1 362 ? 23.734 -32.219 -17.578 1 93.62 362 MET B O 1
ATOM 7273 N N . THR B 1 363 ? 24.359 -30.125 -18.031 1 93.38 363 THR B N 1
ATOM 7274 C CA . THR B 1 363 ? 25.547 -30.531 -18.781 1 93.38 363 THR B CA 1
ATOM 7275 C C . THR B 1 363 ? 26.547 -31.25 -17.859 1 93.38 363 THR B C 1
ATOM 7277 O O . THR B 1 363 ? 27.062 -32.312 -18.219 1 93.38 363 THR B O 1
ATOM 7280 N N . GLU B 1 364 ? 26.734 -30.688 -16.75 1 93.5 364 GLU B N 1
ATOM 7281 C CA . GLU B 1 364 ? 27.703 -31.25 -15.812 1 93.5 364 GLU B CA 1
ATOM 7282 C C . GLU B 1 364 ? 27.25 -32.594 -15.297 1 93.5 364 GLU B C 1
ATOM 7284 O O . GLU B 1 364 ? 28.078 -33.5 -15.102 1 93.5 364 GLU B O 1
ATOM 7289 N N . GLN B 1 365 ? 25.969 -32.719 -15.078 1 90.69 365 GLN B N 1
ATOM 7290 C CA . GLN B 1 365 ? 25.422 -33.938 -14.523 1 90.69 365 GLN B CA 1
ATOM 7291 C C . GLN B 1 365 ? 25 -34.906 -15.633 1 90.69 365 GLN B C 1
ATOM 7293 O O . GLN B 1 365 ? 24.406 -35.938 -15.367 1 90.69 365 GLN B O 1
ATOM 7298 N N . LYS B 1 366 ? 25.203 -34.5 -16.922 1 88.25 366 LYS B N 1
ATOM 7299 C CA . LYS B 1 366 ? 24.891 -35.281 -18.109 1 88.25 366 LYS B CA 1
ATOM 7300 C C . LYS B 1 366 ? 23.406 -35.656 -18.156 1 88.25 366 LYS B C 1
ATOM 7302 O O . LYS B 1 366 ? 23.062 -36.812 -18.359 1 88.25 366 LYS B O 1
ATOM 7307 N N . ILE B 1 367 ? 22.656 -34.688 -17.75 1 87.81 367 ILE B N 1
ATOM 7308 C CA . ILE B 1 367 ? 21.203 -34.844 -17.844 1 87.81 367 ILE B CA 1
ATOM 7309 C C . ILE B 1 367 ? 20.734 -34.469 -19.25 1 87.81 367 ILE B C 1
ATOM 7311 O O . ILE B 1 367 ? 20.969 -33.344 -19.719 1 87.81 367 ILE B O 1
ATOM 7315 N N . GLU B 1 368 ? 20.094 -35.406 -19.875 1 83.69 368 GLU B N 1
ATOM 7316 C CA . GLU B 1 368 ? 19.594 -35.188 -21.234 1 83.69 368 GLU B CA 1
ATOM 7317 C C . GLU B 1 368 ? 18.188 -34.594 -21.219 1 83.69 368 GLU B C 1
ATOM 7319 O O . GLU B 1 368 ? 17.469 -34.75 -20.219 1 83.69 368 GLU B O 1
ATOM 7324 N N . GLY B 1 369 ? 17.906 -33.906 -22.266 1 82.75 369 GLY B N 1
ATOM 7325 C CA . GLY B 1 369 ? 16.547 -33.375 -22.391 1 82.75 369 GLY B CA 1
ATOM 7326 C C . GLY B 1 369 ? 16.516 -31.859 -22.406 1 82.75 369 GLY B C 1
ATOM 7327 O O . GLY B 1 369 ? 17.547 -31.203 -22.609 1 82.75 369 GLY B O 1
ATOM 7328 N N . VAL B 1 370 ? 15.227 -31.359 -22.281 1 83.38 370 VAL B N 1
ATOM 7329 C CA . VAL B 1 370 ? 15.023 -29.906 -22.359 1 83.38 370 VAL B CA 1
ATOM 7330 C C . VAL B 1 370 ? 14.43 -29.391 -21.047 1 83.38 370 VAL B C 1
ATOM 7332 O O . VAL B 1 370 ? 13.797 -30.156 -20.312 1 83.38 370 VAL B O 1
ATOM 7335 N N . ILE B 1 371 ? 14.781 -28.219 -20.766 1 84.94 371 ILE B N 1
ATOM 7336 C CA . ILE B 1 371 ? 14.219 -27.562 -19.578 1 84.94 371 ILE B CA 1
ATOM 7337 C C . ILE B 1 371 ? 12.805 -27.078 -19.891 1 84.94 371 ILE B C 1
ATOM 7339 O O . ILE B 1 371 ? 12.562 -26.469 -20.938 1 84.94 371 ILE B O 1
ATOM 7343 N N . ASP B 1 372 ? 11.93 -27.453 -19 1 80.56 372 ASP B N 1
ATOM 7344 C CA . ASP B 1 372 ? 10.578 -26.922 -19.156 1 80.56 372 ASP B CA 1
ATOM 7345 C C . ASP B 1 372 ? 10.539 -25.422 -18.875 1 80.56 372 ASP B C 1
ATOM 7347 O O . ASP B 1 372 ? 10.797 -24.984 -17.75 1 80.56 372 ASP B O 1
ATOM 7351 N N . GLN B 1 373 ? 10.188 -24.656 -19.781 1 78.94 373 GLN B N 1
ATOM 7352 C CA . GLN B 1 373 ? 10.242 -23.188 -19.688 1 78.94 373 GLN B CA 1
ATOM 7353 C C . GLN B 1 373 ? 9.219 -22.672 -18.688 1 78.94 373 GLN B C 1
ATOM 7355 O O . GLN B 1 373 ? 9.461 -21.672 -18.016 1 78.94 373 GLN B O 1
ATOM 7360 N N . HIS B 1 374 ? 8.164 -23.328 -18.562 1 77.5 374 HIS B N 1
ATOM 7361 C CA . HIS B 1 374 ? 7.117 -22.875 -17.656 1 77.5 374 HIS B CA 1
ATOM 7362 C C . HIS B 1 374 ? 7.523 -23.078 -16.203 1 77.5 374 HIS B C 1
ATOM 7364 O O . HIS B 1 374 ? 7.277 -22.219 -15.352 1 77.5 374 HIS B O 1
ATOM 7370 N N . ARG B 1 375 ? 8.07 -24.188 -15.969 1 82.19 375 ARG B N 1
ATOM 7371 C CA . ARG B 1 375 ? 8.547 -24.469 -14.617 1 82.19 375 ARG B CA 1
ATOM 7372 C C . ARG B 1 375 ? 9.656 -23.5 -14.219 1 82.19 375 ARG B C 1
ATOM 7374 O O . ARG B 1 375 ? 9.719 -23.062 -13.062 1 82.19 375 ARG B O 1
ATOM 7381 N N . LEU B 1 376 ? 10.461 -23.281 -15.211 1 85.75 376 LEU B N 1
ATOM 7382 C CA . LEU B 1 376 ? 11.547 -22.344 -14.945 1 85.75 376 LEU B CA 1
ATOM 7383 C C . LEU B 1 376 ? 11.016 -20.938 -14.711 1 85.75 376 LEU B C 1
ATOM 7385 O O . LEU B 1 376 ? 11.562 -20.188 -13.898 1 85.75 376 LEU B O 1
ATOM 7389 N N . TYR B 1 377 ? 10.039 -20.609 -15.422 1 82.88 377 TYR B N 1
ATOM 7390 C CA . TYR B 1 377 ? 9.422 -19.312 -15.227 1 82.88 377 TYR B CA 1
ATOM 7391 C C . TYR B 1 377 ? 8.828 -19.188 -13.828 1 82.88 377 TYR B C 1
ATOM 7393 O O . TYR B 1 377 ? 9.023 -18.172 -13.156 1 82.88 377 TYR B O 1
ATOM 7401 N N . LEU B 1 378 ? 8.102 -20.188 -13.398 1 82.06 378 LEU B N 1
ATOM 7402 C CA . LEU B 1 378 ? 7.531 -20.172 -12.055 1 82.06 378 LEU B CA 1
ATOM 7403 C C . LEU B 1 378 ? 8.625 -20.062 -11 1 82.06 378 LEU B C 1
ATOM 7405 O O . LEU B 1 378 ? 8.461 -19.359 -10 1 82.06 378 LEU B O 1
ATOM 7409 N N . PHE B 1 379 ? 9.656 -20.781 -11.25 1 87.62 379 PHE B N 1
ATOM 7410 C CA . PHE B 1 379 ? 10.797 -20.703 -10.336 1 87.62 379 PHE B CA 1
ATOM 7411 C C . PHE B 1 379 ? 11.344 -19.297 -10.266 1 87.62 379 PHE B C 1
ATOM 7413 O O . PHE B 1 379 ? 11.688 -18.812 -9.18 1 87.62 379 PHE B O 1
ATOM 7420 N N . SER B 1 380 ? 11.484 -18.672 -11.398 1 87.31 380 SER B N 1
ATOM 7421 C CA . SER B 1 380 ? 12.008 -17.312 -11.445 1 87.31 380 SER B CA 1
ATOM 7422 C C . SER B 1 380 ? 11.094 -16.344 -10.711 1 87.31 380 SER B C 1
ATOM 7424 O O . SER B 1 380 ? 11.562 -15.352 -10.148 1 87.31 380 SER B O 1
ATOM 7426 N N . LEU B 1 381 ? 9.805 -16.625 -10.727 1 83.44 381 LEU B N 1
ATOM 7427 C CA . LEU B 1 381 ? 8.859 -15.797 -9.984 1 83.44 381 LEU B CA 1
ATOM 7428 C C . LEU B 1 381 ? 9.086 -15.922 -8.477 1 83.44 381 LEU B C 1
ATOM 7430 O O . LEU B 1 381 ? 9.047 -14.93 -7.754 1 83.44 381 LEU B O 1
ATOM 7434 N N . TYR B 1 382 ? 9.289 -17.172 -8.016 1 85.81 382 TYR B N 1
ATOM 7435 C CA . TYR B 1 382 ? 9.586 -17.391 -6.605 1 85.81 382 TYR B CA 1
ATOM 7436 C C . TYR B 1 382 ? 10.883 -16.703 -6.203 1 85.81 382 TYR B C 1
ATOM 7438 O O . TYR B 1 382 ? 10.977 -16.125 -5.121 1 85.81 382 TYR B O 1
ATOM 7446 N N . LEU B 1 383 ? 11.812 -16.781 -7.129 1 90.38 383 LEU B N 1
ATOM 7447 C CA . LEU B 1 383 ? 13.102 -16.141 -6.867 1 90.38 383 LEU B CA 1
ATOM 7448 C C . LEU B 1 383 ? 12.945 -14.625 -6.77 1 90.38 383 LEU B C 1
ATOM 7450 O O . LEU B 1 383 ? 13.555 -13.992 -5.91 1 90.38 383 LEU B O 1
ATOM 7454 N N . THR B 1 384 ? 12.172 -14.094 -7.637 1 87.88 384 THR B N 1
ATOM 7455 C CA . THR B 1 384 ? 11.906 -12.656 -7.621 1 87.88 384 THR B CA 1
ATOM 7456 C C . THR B 1 384 ? 11.297 -12.234 -6.285 1 87.88 384 THR B C 1
ATOM 7458 O O . THR B 1 384 ? 11.742 -11.266 -5.676 1 87.88 384 THR B O 1
ATOM 7461 N N . GLU B 1 385 ? 10.352 -12.977 -5.852 1 85 385 GLU B N 1
ATOM 7462 C CA . GLU B 1 385 ? 9.68 -12.664 -4.59 1 85 385 GLU B CA 1
ATOM 7463 C C . GLU B 1 385 ? 10.633 -12.82 -3.408 1 85 385 GLU B C 1
ATOM 7465 O O . GLU B 1 385 ? 10.562 -12.055 -2.439 1 85 385 GLU B O 1
ATOM 7470 N N . THR B 1 386 ? 11.438 -13.812 -3.479 1 89.38 386 THR B N 1
ATOM 7471 C CA . THR B 1 386 ? 12.406 -14.031 -2.412 1 89.38 386 THR B CA 1
ATOM 7472 C C . THR B 1 386 ? 13.375 -12.859 -2.314 1 89.38 386 THR B C 1
ATOM 7474 O O . THR B 1 386 ? 13.742 -12.438 -1.215 1 89.38 386 THR B O 1
ATOM 7477 N N . ILE B 1 387 ? 13.789 -12.375 -3.449 1 90.56 387 ILE B N 1
ATOM 7478 C CA . ILE B 1 387 ? 14.711 -11.242 -3.459 1 90.56 387 ILE B CA 1
ATOM 7479 C C . ILE B 1 387 ? 14.016 -10.008 -2.895 1 90.56 387 ILE B C 1
ATOM 7481 O O . ILE B 1 387 ? 14.578 -9.297 -2.059 1 90.56 387 ILE B O 1
ATOM 7485 N N . PHE B 1 388 ? 12.805 -9.75 -3.277 1 87.69 388 PHE B N 1
ATOM 7486 C CA . PHE B 1 388 ? 12.055 -8.617 -2.746 1 87.69 388 PHE B CA 1
ATOM 7487 C C . PHE B 1 388 ? 11.914 -8.727 -1.231 1 87.69 388 PHE B C 1
ATOM 7489 O O . PHE B 1 388 ? 12.07 -7.734 -0.518 1 87.69 388 PHE B O 1
ATOM 7496 N N . SER B 1 389 ? 11.617 -9.906 -0.784 1 84.38 389 SER B N 1
ATOM 7497 C CA . SER B 1 389 ? 11.383 -10.133 0.638 1 84.38 389 SER B CA 1
ATOM 7498 C C . SER B 1 389 ? 12.664 -9.977 1.442 1 84.38 389 SER B C 1
ATOM 7500 O O . SER B 1 389 ? 12.625 -9.727 2.648 1 84.38 389 SER B O 1
ATOM 7502 N N . SER B 1 390 ? 13.75 -10.102 0.816 1 87.5 390 SER B N 1
ATOM 7503 C CA . SER B 1 390 ? 15.031 -10.023 1.511 1 87.5 390 SER B CA 1
ATOM 7504 C C . SER B 1 390 ? 15.531 -8.586 1.593 1 87.5 390 SER B C 1
ATOM 7506 O O . SER B 1 390 ? 16.469 -8.289 2.332 1 87.5 390 SER B O 1
ATOM 7508 N N . LEU B 1 391 ? 14.922 -7.703 0.854 1 88.69 391 LEU B N 1
ATOM 7509 C CA . LEU B 1 391 ? 15.336 -6.301 0.895 1 88.69 391 LEU B CA 1
ATOM 7510 C C . LEU B 1 391 ? 14.992 -5.676 2.244 1 88.69 391 LEU B C 1
ATOM 7512 O O . LEU B 1 391 ? 13.938 -5.949 2.809 1 88.69 391 LEU B O 1
ATOM 7516 N N . PRO B 1 392 ? 15.906 -4.93 2.773 1 88.88 392 PRO B N 1
ATOM 7517 C CA . PRO B 1 392 ? 15.609 -4.258 4.043 1 88.88 392 PRO B CA 1
ATOM 7518 C C . PRO B 1 392 ? 14.531 -3.189 3.902 1 88.88 392 PRO B C 1
ATOM 7520 O O . PRO B 1 392 ? 14.336 -2.641 2.816 1 88.88 392 PRO B O 1
ATOM 7523 N N . ALA B 1 393 ? 13.859 -2.926 5 1 91.06 393 ALA B N 1
ATOM 7524 C CA . ALA B 1 393 ? 12.867 -1.855 5.02 1 91.06 393 ALA B CA 1
ATOM 7525 C C . ALA B 1 393 ? 13.523 -0.492 4.828 1 91.06 393 ALA B C 1
ATOM 7527 O O . ALA B 1 393 ? 14.641 -0.261 5.297 1 91.06 393 ALA B O 1
ATOM 7528 N N . ILE B 1 394 ? 12.906 0.38 4.125 1 91.19 394 ILE B N 1
ATOM 7529 C CA . ILE B 1 394 ? 13.398 1.739 3.918 1 91.19 394 ILE B CA 1
ATOM 7530 C C . ILE B 1 394 ? 13.102 2.586 5.156 1 91.19 394 ILE B C 1
ATOM 7532 O O . ILE B 1 394 ? 11.945 2.74 5.551 1 91.19 394 ILE B O 1
ATOM 7536 N N . PRO B 1 395 ? 14.125 3.072 5.781 1 92.44 395 PRO B N 1
ATOM 7537 C CA . PRO B 1 395 ? 13.867 3.947 6.926 1 92.44 395 PRO B CA 1
ATOM 7538 C C . PRO B 1 395 ? 13.273 5.293 6.52 1 92.44 395 PRO B C 1
ATOM 7540 O O . PRO B 1 395 ? 13.789 5.957 5.617 1 92.44 395 PRO B O 1
ATOM 7543 N N . ILE B 1 396 ? 12.211 5.703 7.125 1 94 396 ILE B N 1
ATOM 7544 C CA . ILE B 1 396 ? 11.531 6.973 6.879 1 94 396 ILE B CA 1
ATOM 7545 C C . ILE B 1 396 ? 11.492 7.797 8.164 1 94 396 ILE B C 1
ATOM 7547 O O . ILE B 1 396 ? 10.992 7.328 9.195 1 94 396 ILE B O 1
ATOM 7551 N N . PHE B 1 397 ? 12.039 8.992 8.109 1 94.19 397 PHE B N 1
ATOM 7552 C CA . PHE B 1 397 ? 11.953 9.938 9.211 1 94.19 397 PHE B CA 1
ATOM 7553 C C . PHE B 1 397 ? 10.93 11.031 8.906 1 94.19 397 PHE B C 1
ATOM 7555 O O . PHE B 1 397 ? 11.016 11.695 7.875 1 94.19 397 PHE B O 1
ATOM 7562 N N . ILE B 1 398 ? 9.984 11.117 9.742 1 93.94 398 ILE B N 1
ATOM 7563 C CA . ILE B 1 398 ? 9.078 12.266 9.703 1 93.94 398 ILE B CA 1
ATOM 7564 C C . ILE B 1 398 ? 9.539 13.312 10.711 1 93.94 398 ILE B C 1
ATOM 7566 O O . ILE B 1 398 ? 9.57 13.062 11.914 1 93.94 398 ILE B O 1
ATOM 7570 N N . ILE B 1 399 ? 9.953 14.453 10.234 1 92.81 399 ILE B N 1
ATOM 7571 C CA . ILE B 1 399 ? 10.492 15.492 11.094 1 92.81 399 ILE B CA 1
ATOM 7572 C C . ILE B 1 399 ? 9.617 16.734 11.008 1 92.81 399 ILE B C 1
ATOM 7574 O O . ILE B 1 399 ? 9.68 17.484 10.031 1 92.81 399 ILE B O 1
ATOM 7578 N N . LEU B 1 400 ? 8.82 16.938 12.078 1 89.19 400 LEU B N 1
ATOM 7579 C CA . LEU B 1 400 ? 7.914 18.078 12.164 1 89.19 400 LEU B CA 1
ATOM 7580 C C . LEU B 1 400 ? 7.969 18.719 13.547 1 89.19 400 LEU B C 1
ATOM 7582 O O . LEU B 1 400 ? 8.742 18.266 14.406 1 89.19 400 LEU B O 1
ATOM 7586 N N . ASN B 1 401 ? 7.207 19.75 13.766 1 82.75 401 ASN B N 1
ATOM 7587 C CA . ASN B 1 401 ? 7.254 20.453 15.039 1 82.75 401 ASN B CA 1
ATOM 7588 C C . ASN B 1 401 ? 6.008 20.188 15.883 1 82.75 401 ASN B C 1
ATOM 7590 O O . ASN B 1 401 ? 5.863 20.719 16.984 1 82.75 401 ASN B O 1
ATOM 7594 N N . ASN B 1 402 ? 5.066 19.484 15.258 1 81.81 402 ASN B N 1
ATOM 7595 C CA . ASN B 1 402 ? 3.822 19.172 15.945 1 81.81 402 ASN B CA 1
ATOM 7596 C C . ASN B 1 402 ? 3.605 17.656 16.047 1 81.81 402 ASN B C 1
ATOM 7598 O O . ASN B 1 402 ? 3.568 16.969 15.039 1 81.81 402 ASN B O 1
ATOM 7602 N N . GLN B 1 403 ? 3.422 17.266 17.25 1 83.38 403 GLN B N 1
ATOM 7603 C CA . GLN B 1 403 ? 3.318 15.82 17.469 1 83.38 403 GLN B CA 1
ATOM 7604 C C . GLN B 1 403 ? 2.066 15.25 16.812 1 83.38 403 GLN B C 1
ATOM 7606 O O . GLN B 1 403 ? 2.084 14.125 16.312 1 83.38 403 GLN B O 1
ATOM 7611 N N . ALA B 1 404 ? 0.996 15.969 16.859 1 82.38 404 ALA B N 1
ATOM 7612 C CA . ALA B 1 404 ? -0.239 15.492 16.25 1 82.38 404 ALA B CA 1
ATOM 7613 C C . ALA B 1 404 ? -0.058 15.281 14.742 1 82.38 404 ALA B C 1
ATOM 7615 O O . ALA B 1 404 ? -0.562 14.305 14.18 1 82.38 404 ALA B O 1
ATOM 7616 N N . ASP B 1 405 ? 0.648 16.203 14.164 1 84.69 405 ASP B N 1
ATOM 7617 C CA . ASP B 1 405 ? 0.919 16.078 12.734 1 84.69 405 ASP B CA 1
ATOM 7618 C C . ASP B 1 405 ? 1.82 14.883 12.438 1 84.69 405 ASP B C 1
ATOM 7620 O O . ASP B 1 405 ? 1.608 14.164 11.461 1 84.69 405 ASP B O 1
ATOM 7624 N N . VAL B 1 406 ? 2.803 14.727 13.281 1 89.19 406 VAL B N 1
ATOM 7625 C CA . VAL B 1 406 ? 3.699 13.586 13.133 1 89.19 406 VAL B CA 1
ATOM 7626 C C . VAL B 1 406 ? 2.9 12.289 13.195 1 89.19 406 VAL B C 1
ATOM 7628 O O . VAL B 1 406 ? 3.068 11.406 12.352 1 89.19 406 VAL B O 1
ATOM 7631 N N . ASN B 1 407 ? 2.062 12.242 14.18 1 87.19 407 ASN B N 1
ATOM 7632 C CA . ASN B 1 407 ? 1.267 11.031 14.367 1 87.19 407 ASN B CA 1
ATOM 7633 C C . ASN B 1 407 ? 0.314 10.805 13.195 1 87.19 407 ASN B C 1
ATOM 7635 O O . ASN B 1 407 ? 0.095 9.664 12.781 1 87.19 407 ASN B O 1
ATOM 7639 N N . LEU B 1 408 ? -0.233 11.891 12.727 1 86.62 408 LEU B N 1
ATOM 7640 C CA . LEU B 1 408 ? -1.162 11.797 11.602 1 86.62 408 LEU B CA 1
ATOM 7641 C C . LEU B 1 408 ? -0.464 11.25 10.359 1 86.62 408 LEU B C 1
ATOM 7643 O O . LEU B 1 408 ? -0.941 10.297 9.742 1 86.62 408 LEU B O 1
ATOM 7647 N N . ILE B 1 409 ? 0.636 11.812 10.055 1 88.06 409 ILE B N 1
ATOM 7648 C CA . ILE B 1 409 ? 1.364 11.422 8.852 1 88.06 409 ILE B CA 1
ATOM 7649 C C . ILE B 1 409 ? 1.876 9.984 9.008 1 88.06 409 ILE B C 1
ATOM 7651 O O . ILE B 1 409 ? 1.809 9.195 8.062 1 88.06 409 ILE B O 1
ATOM 7655 N N . LYS B 1 410 ? 2.357 9.695 10.156 1 90 410 LYS B N 1
ATOM 7656 C CA . LYS B 1 410 ? 2.83 8.344 10.438 1 90 410 LYS B CA 1
ATOM 7657 C C . LYS B 1 410 ? 1.712 7.32 10.25 1 90 410 LYS B C 1
ATOM 7659 O O . LYS B 1 410 ? 1.92 6.266 9.641 1 90 410 LYS B O 1
ATOM 7664 N N . SER B 1 411 ? 0.559 7.672 10.773 1 85.56 411 SER B N 1
ATOM 7665 C CA . SER B 1 411 ? -0.579 6.766 10.656 1 85.56 411 SER B CA 1
ATOM 7666 C C . SER B 1 411 ? -0.964 6.551 9.203 1 85.56 411 SER B C 1
ATOM 7668 O O . SER B 1 411 ? -1.304 5.434 8.805 1 85.56 411 SER B O 1
ATOM 7670 N N . ILE B 1 412 ? -0.908 7.559 8.484 1 83.12 412 ILE B N 1
ATOM 7671 C CA . ILE B 1 412 ? -1.259 7.48 7.07 1 83.12 412 ILE B CA 1
ATOM 7672 C C . ILE B 1 412 ? -0.258 6.586 6.34 1 83.12 412 ILE B C 1
ATOM 7674 O O . ILE B 1 412 ? -0.647 5.727 5.547 1 83.12 412 ILE B O 1
ATOM 7678 N N . ILE B 1 413 ? 1.007 6.734 6.668 1 85.69 413 ILE B N 1
ATOM 7679 C CA . ILE B 1 413 ? 2.041 5.953 5.996 1 85.69 413 ILE B CA 1
ATOM 7680 C C . ILE B 1 413 ? 1.948 4.492 6.434 1 85.69 413 ILE B C 1
ATOM 7682 O O . ILE B 1 413 ? 2.033 3.582 5.602 1 85.69 413 ILE B O 1
ATOM 7686 N N . LEU B 1 414 ? 1.669 4.328 7.699 1 85.38 414 LEU B N 1
ATOM 7687 C CA . LEU B 1 414 ? 1.626 2.971 8.234 1 85.38 414 LEU B CA 1
ATOM 7688 C C . LEU B 1 414 ? 0.393 2.227 7.738 1 85.38 414 LEU B C 1
ATOM 7690 O O . LEU B 1 414 ? 0.35 0.995 7.773 1 85.38 414 LEU B O 1
ATOM 7694 N N . ARG B 1 415 ? -0.514 2.906 7.328 1 79.38 415 ARG B N 1
ATOM 7695 C CA . ARG B 1 415 ? -1.688 2.268 6.742 1 79.38 415 ARG B CA 1
ATOM 7696 C C . ARG B 1 415 ? -1.393 1.771 5.328 1 79.38 415 ARG B C 1
ATOM 7698 O O . ARG B 1 415 ? -1.971 0.778 4.883 1 79.38 415 ARG B O 1
ATOM 7705 N N . ASN B 1 416 ? -0.416 2.402 4.707 1 77.38 416 ASN B N 1
ATOM 7706 C CA . ASN B 1 416 ? -0.177 2.109 3.297 1 77.38 416 ASN B CA 1
ATOM 7707 C C . ASN B 1 416 ? 1.056 1.23 3.107 1 77.38 416 ASN B C 1
ATOM 7709 O O . ASN B 1 416 ? 1.221 0.602 2.061 1 77.38 416 ASN B O 1
ATOM 7713 N N . PHE B 1 417 ? 1.921 1.298 4.098 1 82 417 PHE B N 1
ATOM 7714 C CA . PHE B 1 417 ? 3.15 0.526 3.947 1 82 417 PHE B CA 1
ATOM 7715 C C . PHE B 1 417 ? 3.369 -0.38 5.152 1 82 417 PHE B C 1
ATOM 7717 O O . PHE B 1 417 ? 3.164 0.036 6.293 1 82 417 PHE B O 1
ATOM 7724 N N . THR B 1 418 ? 3.822 -1.503 4.859 1 81.75 418 THR B N 1
ATOM 7725 C CA . THR B 1 418 ? 4.125 -2.455 5.922 1 81.75 418 THR B CA 1
ATOM 7726 C C . THR B 1 418 ? 5.52 -2.201 6.492 1 81.75 418 THR B C 1
ATOM 7728 O O . THR B 1 418 ? 6.316 -1.476 5.898 1 81.75 418 THR B O 1
ATOM 7731 N N . ASP B 1 419 ? 5.781 -2.85 7.605 1 84.69 419 ASP B N 1
ATOM 7732 C CA . ASP B 1 419 ? 7.074 -2.709 8.266 1 84.69 419 ASP B CA 1
ATOM 7733 C C . ASP B 1 419 ? 8.172 -3.416 7.473 1 84.69 419 ASP B C 1
ATOM 7735 O O . ASP B 1 419 ? 9.359 -3.15 7.676 1 84.69 419 ASP B O 1
ATOM 7739 N N . LYS B 1 420 ? 7.766 -4.199 6.586 1 82.88 420 LYS B N 1
ATOM 7740 C CA . LYS B 1 420 ? 8.742 -4.891 5.746 1 82.88 420 LYS B CA 1
ATOM 7741 C C . LYS B 1 420 ? 9.242 -3.988 4.625 1 82.88 420 LYS B C 1
ATOM 7743 O O . LYS B 1 420 ? 10.352 -4.176 4.121 1 82.88 420 LYS B O 1
ATOM 7748 N N . VAL B 1 421 ? 8.406 -3.031 4.289 1 86.62 421 VAL B N 1
ATOM 7749 C CA . VAL B 1 421 ? 8.75 -2.152 3.174 1 86.62 421 VAL B CA 1
ATOM 7750 C C . VAL B 1 421 ? 9.352 -0.852 3.707 1 86.62 421 VAL B C 1
ATOM 7752 O O . VAL B 1 421 ? 10.359 -0.371 3.193 1 86.62 421 VAL B O 1
ATOM 7755 N N . ALA B 1 422 ? 8.711 -0.351 4.742 1 89.75 422 ALA B N 1
ATOM 7756 C CA . ALA B 1 422 ? 9.133 0.943 5.27 1 89.75 422 ALA B CA 1
ATOM 7757 C C . ALA B 1 422 ? 9.125 0.939 6.797 1 89.75 422 ALA B C 1
ATOM 7759 O O . ALA B 1 422 ? 8.203 0.415 7.418 1 89.75 422 ALA B O 1
ATOM 7760 N N . SER B 1 423 ? 10.25 1.372 7.402 1 91.94 423 SER B N 1
ATOM 7761 C CA . SER B 1 423 ? 10.344 1.614 8.836 1 91.94 423 SER B CA 1
ATOM 7762 C C . SER B 1 423 ? 10.188 3.096 9.164 1 91.94 423 SER B C 1
ATOM 7764 O O . SER B 1 423 ? 11.117 3.881 8.961 1 91.94 423 SER B O 1
ATOM 7766 N N . VAL B 1 424 ? 9.047 3.453 9.734 1 93.44 424 VAL B N 1
ATOM 7767 C CA . VAL B 1 424 ? 8.688 4.863 9.875 1 93.44 424 VAL B CA 1
ATOM 7768 C C . VAL B 1 424 ? 8.914 5.305 11.32 1 93.44 424 VAL B C 1
ATOM 7770 O O . VAL B 1 424 ? 8.43 4.668 12.258 1 93.44 424 VAL B O 1
ATOM 7773 N N . THR B 1 425 ? 9.688 6.344 11.555 1 93.25 425 THR B N 1
ATOM 7774 C CA . THR B 1 425 ? 9.891 6.969 12.859 1 93.25 425 THR B CA 1
ATOM 7775 C C . THR B 1 425 ? 9.57 8.461 12.797 1 93.25 425 THR B C 1
ATOM 7777 O O . THR B 1 425 ? 9.953 9.141 11.844 1 93.25 425 THR B O 1
ATOM 7780 N N . GLY B 1 426 ? 8.773 8.883 13.703 1 93.56 426 GLY B N 1
ATOM 7781 C CA . GLY B 1 426 ? 8.414 10.289 13.773 1 93.56 426 GLY B CA 1
ATOM 7782 C C . GLY B 1 426 ? 9.172 11.047 14.836 1 93.56 426 GLY B C 1
ATOM 7783 O O . GLY B 1 426 ? 9.406 10.523 15.93 1 93.56 426 GLY B O 1
ATOM 7784 N N . TYR B 1 427 ? 9.617 12.281 14.445 1 91.56 427 TYR B N 1
ATOM 7785 C CA . TYR B 1 427 ? 10.344 13.141 15.375 1 91.56 427 TYR B CA 1
ATOM 7786 C C . TYR B 1 427 ? 9.719 14.523 15.438 1 91.56 427 TYR B C 1
ATOM 7788 O O . TYR B 1 427 ? 9.477 15.148 14.398 1 91.56 427 TYR B O 1
ATOM 7796 N N . ASN B 1 428 ? 9.375 14.875 16.609 1 89.44 428 ASN B N 1
ATOM 7797 C CA . ASN B 1 428 ? 9.109 16.281 16.875 1 89.44 428 ASN B CA 1
ATOM 7798 C C . ASN B 1 428 ? 10.398 17.047 17.203 1 89.44 428 ASN B C 1
ATOM 7800 O O . ASN B 1 428 ? 10.961 16.875 18.281 1 89.44 428 ASN B O 1
ATOM 7804 N N . ILE B 1 429 ? 10.812 17.859 16.359 1 83.5 429 ILE B N 1
ATOM 7805 C CA . ILE B 1 429 ? 12.125 18.5 16.438 1 83.5 429 ILE B CA 1
ATOM 7806 C C . ILE B 1 429 ? 12.227 19.344 17.688 1 83.5 429 ILE B C 1
ATOM 7808 O O . ILE B 1 429 ? 13.32 19.656 18.156 1 83.5 429 ILE B O 1
ATOM 7812 N N . LEU B 1 430 ? 11.039 19.734 18.219 1 81.06 430 LEU B N 1
ATOM 7813 C CA . LEU B 1 430 ? 11.055 20.594 19.406 1 81.06 430 LEU B CA 1
ATOM 7814 C C . LEU B 1 430 ? 11.055 19.766 20.688 1 81.06 430 LEU B C 1
ATOM 7816 O O . LEU B 1 430 ? 11.281 20.297 21.781 1 81.06 430 LEU B O 1
ATOM 7820 N N . ILE B 1 431 ? 10.797 18.484 20.594 1 81.38 431 ILE B N 1
ATOM 7821 C CA . ILE B 1 431 ? 10.75 17.609 21.766 1 81.38 431 ILE B CA 1
ATOM 7822 C C . ILE B 1 431 ? 11.984 16.719 21.781 1 81.38 431 ILE B C 1
ATOM 7824 O O . ILE B 1 431 ? 12.664 16.609 22.812 1 81.38 431 ILE B O 1
ATOM 7828 N N . SER B 1 432 ? 12.156 16.047 20.688 1 78.81 432 SER B N 1
ATOM 7829 C CA . SER B 1 432 ? 13.312 15.164 20.547 1 78.81 432 SER B CA 1
ATOM 7830 C C . SER B 1 432 ? 13.93 15.281 19.156 1 78.81 432 SER B C 1
ATOM 7832 O O . SER B 1 432 ? 13.242 15.117 18.156 1 78.81 432 SER B O 1
ATOM 7834 N N . PRO B 1 433 ? 15.227 15.57 19.266 1 77.75 433 PRO B N 1
ATOM 7835 C CA . PRO B 1 433 ? 15.875 15.648 17.953 1 77.75 433 PRO B CA 1
ATOM 7836 C C . PRO B 1 433 ? 16.062 14.281 17.312 1 77.75 433 PRO B C 1
ATOM 7838 O O . PRO B 1 433 ? 16.188 13.273 18.016 1 77.75 433 PRO B O 1
ATOM 7841 N N . PRO B 1 434 ? 15.906 14.297 15.93 1 84.56 434 PRO B N 1
ATOM 7842 C CA . PRO B 1 434 ? 16.234 13.055 15.234 1 84.56 434 PRO B CA 1
ATOM 7843 C C . PRO B 1 434 ? 17.703 12.656 15.398 1 84.56 434 PRO B C 1
ATOM 7845 O O . PRO B 1 434 ? 18.547 13.5 15.711 1 84.56 434 PRO B O 1
ATOM 7848 N N . PRO B 1 435 ? 17.953 11.406 15.258 1 82.94 435 PRO B N 1
ATOM 7849 C CA . PRO B 1 435 ? 19.328 10.938 15.406 1 82.94 435 PRO B CA 1
ATOM 7850 C C . PRO B 1 435 ? 20.266 11.57 14.383 1 82.94 435 PRO B C 1
ATOM 7852 O O . PRO B 1 435 ? 19.844 11.914 13.273 1 82.94 435 PRO B O 1
ATOM 7855 N N . SER B 1 436 ? 21.469 11.703 14.82 1 81.06 436 SER B N 1
ATOM 7856 C CA . SER B 1 436 ? 22.484 12.273 13.953 1 81.06 436 SER B CA 1
ATOM 7857 C C . SER B 1 436 ? 22.812 11.336 12.797 1 81.06 436 SER B C 1
ATOM 7859 O O . SER B 1 436 ? 22.625 10.125 12.898 1 81.06 436 SER B O 1
ATOM 7861 N N . GLU B 1 437 ? 23.188 11.922 11.688 1 78.88 437 GLU B N 1
ATOM 7862 C CA . GLU B 1 437 ? 23.5 11.195 10.461 1 78.88 437 GLU B CA 1
ATOM 7863 C C . GLU B 1 437 ? 24.562 10.133 10.703 1 78.88 437 GLU B C 1
ATOM 7865 O O . GLU B 1 437 ? 24.578 9.086 10.047 1 78.88 437 GLU B O 1
ATOM 7870 N N . GLU B 1 438 ? 25.344 10.398 11.656 1 73.38 438 GLU B N 1
ATOM 7871 C CA . GLU B 1 438 ? 26.484 9.516 11.898 1 73.38 438 GLU B CA 1
ATOM 7872 C C . GLU B 1 438 ? 26.016 8.109 12.266 1 73.38 438 GLU B C 1
ATOM 7874 O O . GLU B 1 438 ? 26.719 7.129 12.039 1 73.38 438 GLU B O 1
ATOM 7879 N N . HIS B 1 439 ? 24.797 8.031 12.688 1 71.69 439 HIS B N 1
ATOM 7880 C CA . HIS B 1 439 ? 24.297 6.746 13.164 1 71.69 439 HIS B CA 1
ATOM 7881 C C . HIS B 1 439 ? 23.469 6.043 12.094 1 71.69 439 HIS B C 1
ATOM 7883 O O . HIS B 1 439 ? 22.984 4.934 12.312 1 71.69 439 HIS B O 1
ATOM 7889 N N . LEU B 1 440 ? 23.484 6.762 10.93 1 75.94 440 LEU B N 1
ATOM 7890 C CA . LEU B 1 440 ? 22.625 6.203 9.891 1 75.94 440 LEU B CA 1
ATOM 7891 C C . LEU B 1 440 ? 23.453 5.547 8.789 1 75.94 440 LEU B C 1
ATOM 7893 O O . LEU B 1 440 ? 24.422 6.121 8.312 1 75.94 440 LEU B O 1
ATOM 7897 N N . THR B 1 441 ? 23.219 4.375 8.586 1 68.69 441 THR B N 1
ATOM 7898 C CA . THR B 1 441 ? 24 3.598 7.625 1 68.69 441 THR B CA 1
ATOM 7899 C C . THR B 1 441 ? 23.297 3.559 6.27 1 68.69 441 THR B C 1
ATOM 7901 O O . THR B 1 441 ? 23.938 3.35 5.238 1 68.69 441 THR B O 1
ATOM 7904 N N . GLU B 1 442 ? 22 3.805 6.262 1 78 442 GLU B N 1
ATOM 7905 C CA . GLU B 1 442 ? 21.234 3.646 5.023 1 78 442 GLU B CA 1
ATOM 7906 C C . GLU B 1 442 ? 20.547 4.949 4.629 1 78 442 GLU B C 1
ATOM 7908 O O . GLU B 1 442 ? 20.312 5.812 5.473 1 78 442 GLU B O 1
ATOM 7913 N N . PRO B 1 443 ? 20.453 5.062 3.277 1 84.19 443 PRO B N 1
ATOM 7914 C CA . PRO B 1 443 ? 19.688 6.246 2.848 1 84.19 443 PRO B CA 1
ATOM 7915 C C . PRO B 1 443 ? 18.297 6.301 3.445 1 84.19 443 PRO B C 1
ATOM 7917 O O . PRO B 1 443 ? 17.641 5.266 3.604 1 84.19 443 PRO B O 1
ATOM 7920 N N . LEU B 1 444 ? 18 7.496 3.746 1 89.69 444 LEU B N 1
ATOM 7921 C CA . LEU B 1 444 ? 16.719 7.75 4.402 1 89.69 444 LEU B CA 1
ATOM 7922 C C . LEU B 1 444 ? 15.789 8.539 3.49 1 89.69 444 LEU B C 1
ATOM 7924 O O . LEU B 1 444 ? 16.25 9.234 2.584 1 89.69 444 LEU B O 1
ATOM 7928 N N . ILE B 1 445 ? 14.539 8.258 3.711 1 92.81 445 ILE B N 1
ATOM 7929 C CA . ILE B 1 445 ? 13.539 9.211 3.242 1 92.81 445 ILE B CA 1
ATOM 7930 C C . ILE B 1 445 ? 13.141 10.141 4.383 1 92.81 445 ILE B C 1
ATOM 7932 O O . ILE B 1 445 ? 12.734 9.688 5.453 1 92.81 445 ILE B O 1
ATOM 7936 N N . ILE B 1 446 ? 13.359 11.352 4.195 1 94 446 ILE B N 1
ATOM 7937 C CA . ILE B 1 446 ? 13.016 12.344 5.211 1 94 446 ILE B CA 1
ATOM 7938 C C . ILE B 1 446 ? 11.812 13.164 4.754 1 94 446 ILE B C 1
ATOM 7940 O O . ILE B 1 446 ? 11.859 13.812 3.707 1 94 446 ILE B O 1
ATOM 7944 N N . ILE B 1 447 ? 10.781 13.094 5.523 1 92.44 447 ILE B N 1
ATOM 7945 C CA . ILE B 1 447 ? 9.555 13.844 5.25 1 92.44 447 ILE B CA 1
ATOM 7946 C C . ILE B 1 447 ? 9.469 15.039 6.195 1 92.44 447 ILE B C 1
ATOM 7948 O O . ILE B 1 447 ? 9.516 14.883 7.418 1 92.44 447 ILE B O 1
ATOM 7952 N N . THR B 1 448 ? 9.352 16.188 5.656 1 90.81 448 THR B N 1
ATOM 7953 C CA . THR B 1 448 ? 9.25 17.422 6.441 1 90.81 448 THR B CA 1
ATOM 7954 C C . THR B 1 448 ? 8.477 18.484 5.672 1 90.81 448 THR B C 1
ATOM 7956 O O . THR B 1 448 ? 7.871 18.203 4.637 1 90.81 448 THR B O 1
ATOM 7959 N N . THR B 1 449 ? 8.289 19.609 6.227 1 83.06 449 THR B N 1
ATOM 7960 C CA . THR B 1 449 ? 7.652 20.734 5.551 1 83.06 449 THR B CA 1
ATOM 7961 C C . THR B 1 449 ? 8.695 21.641 4.918 1 83.06 449 THR B C 1
ATOM 7963 O O . THR B 1 449 ? 9.891 21.516 5.203 1 83.06 449 THR B O 1
ATOM 7966 N N . LYS B 1 450 ? 8.289 22.484 4.051 1 78.12 450 LYS B N 1
ATOM 7967 C CA . LYS B 1 450 ? 9.188 23.422 3.375 1 78.12 450 LYS B CA 1
ATOM 7968 C C . LYS B 1 450 ? 9.938 24.281 4.379 1 78.12 450 LYS B C 1
ATOM 7970 O O . LYS B 1 450 ? 11.117 24.594 4.184 1 78.12 450 LYS B O 1
ATOM 7975 N N . GLU B 1 451 ? 9.289 24.594 5.41 1 76.38 451 GLU B N 1
ATOM 7976 C CA . GLU B 1 451 ? 9.836 25.484 6.418 1 76.38 451 GLU B CA 1
ATOM 7977 C C . GLU B 1 451 ? 11.023 24.859 7.141 1 76.38 451 GLU B C 1
ATOM 7979 O O . GLU B 1 451 ? 11.984 25.547 7.484 1 76.38 451 GLU B O 1
ATOM 7984 N N . TYR B 1 452 ? 10.969 23.594 7.266 1 82.62 452 TYR B N 1
ATOM 7985 C CA . TYR B 1 452 ? 11.977 22.922 8.078 1 82.62 452 TYR B CA 1
ATOM 7986 C C . TYR B 1 452 ? 13.047 22.281 7.207 1 82.62 452 TYR B C 1
ATOM 7988 O O . TYR B 1 452 ? 14.07 21.812 7.711 1 82.62 452 TYR B O 1
ATOM 7996 N N . LEU B 1 453 ? 12.906 22.359 5.965 1 84.5 453 LEU B N 1
ATOM 7997 C CA . LEU B 1 453 ? 13.781 21.656 5.031 1 84.5 453 LEU B CA 1
ATOM 7998 C C . LEU B 1 453 ? 15.219 22.156 5.152 1 84.5 453 LEU B C 1
ATOM 8000 O O . LEU B 1 453 ? 16.156 21.359 5.191 1 84.5 453 LEU B O 1
ATOM 8004 N N . PRO B 1 454 ? 15.43 23.484 5.27 1 80.06 454 PRO B N 1
ATOM 8005 C CA . PRO B 1 454 ? 16.812 23.938 5.359 1 80.06 454 PRO B CA 1
ATOM 8006 C C . PRO B 1 454 ? 17.531 23.406 6.605 1 80.06 454 PRO B C 1
ATOM 8008 O O . PRO B 1 454 ? 18.703 23.062 6.551 1 80.06 454 PRO B O 1
ATOM 8011 N N . TYR B 1 455 ? 16.828 23.312 7.617 1 82.06 455 TYR B N 1
ATOM 8012 C CA . TYR B 1 455 ? 17.406 22.812 8.859 1 82.06 455 TYR B CA 1
ATOM 8013 C C . TYR B 1 455 ? 17.734 21.328 8.742 1 82.06 455 TYR B C 1
ATOM 8015 O O . TYR B 1 455 ? 18.812 20.891 9.156 1 82.06 455 TYR B O 1
ATOM 8023 N N . VAL B 1 456 ? 16.875 20.594 8.203 1 87.25 456 VAL B N 1
ATOM 8024 C CA . VAL B 1 456 ? 17.047 19.156 8.094 1 87.25 456 VAL B CA 1
ATOM 8025 C C . VAL B 1 456 ? 18.172 18.828 7.121 1 87.25 456 VAL B C 1
ATOM 8027 O O . VAL B 1 456 ? 18.969 17.922 7.352 1 87.25 456 VAL B O 1
ATOM 8030 N N . LYS B 1 457 ? 18.219 19.641 6.086 1 86.38 457 LYS B N 1
ATOM 8031 C CA . LYS B 1 457 ? 19.266 19.406 5.082 1 86.38 457 LYS B CA 1
ATOM 8032 C C . LYS B 1 457 ? 20.656 19.688 5.656 1 86.38 457 LYS B C 1
ATOM 8034 O O . LYS B 1 457 ? 21.641 19.109 5.203 1 86.38 457 LYS B O 1
ATOM 8039 N N . LYS B 1 458 ? 20.703 20.562 6.57 1 83.31 458 LYS B N 1
ATOM 8040 C CA . LYS B 1 458 ? 21.969 20.844 7.234 1 83.31 458 LYS B CA 1
ATOM 8041 C C . LYS B 1 458 ? 22.406 19.672 8.109 1 83.31 458 LYS B C 1
ATOM 8043 O O . LYS B 1 458 ? 23.594 19.406 8.242 1 83.31 458 LYS B O 1
ATOM 8048 N N . GLN B 1 459 ? 21.422 19.047 8.695 1 83.19 459 GLN B N 1
ATOM 8049 C CA . GLN B 1 459 ? 21.703 17.938 9.594 1 83.19 459 GLN B CA 1
ATOM 8050 C C . GLN B 1 459 ? 22 16.656 8.812 1 83.19 459 GLN B C 1
ATOM 8052 O O . GLN B 1 459 ? 22.781 15.812 9.266 1 83.19 459 GLN B O 1
ATOM 8057 N N . TYR B 1 460 ? 21.297 16.547 7.652 1 86.75 460 TYR B N 1
ATOM 8058 C CA . TYR B 1 460 ? 21.453 15.344 6.836 1 86.75 460 TYR B CA 1
ATOM 8059 C C . TYR B 1 460 ? 21.953 15.703 5.441 1 86.75 460 TYR B C 1
ATOM 8061 O O . TYR B 1 460 ? 21.234 16.297 4.645 1 86.75 460 TYR B O 1
ATOM 8069 N N . PRO B 1 461 ? 23.234 15.484 5.297 1 74.94 461 PRO B N 1
ATOM 8070 C CA . PRO B 1 461 ? 23.781 15.93 4.016 1 74.94 461 PRO B CA 1
ATOM 8071 C C . PRO B 1 461 ? 23.016 15.359 2.818 1 74.94 461 PRO B C 1
ATOM 8073 O O . PRO B 1 461 ? 22.562 14.219 2.861 1 74.94 461 PRO B O 1
ATOM 8076 N N . LYS B 1 462 ? 23.094 16.312 1.838 1 68.75 462 LYS B N 1
ATOM 8077 C CA . LYS B 1 462 ? 22.406 16.109 0.566 1 68.75 462 LYS B CA 1
ATOM 8078 C C . LYS B 1 462 ? 23.094 15.016 -0.256 1 68.75 462 LYS B C 1
ATOM 8080 O O . LYS B 1 462 ? 24.312 14.844 -0.17 1 68.75 462 LYS B O 1
ATOM 8085 N N . GLY B 1 463 ? 22.406 14.18 -0.786 1 70.44 463 GLY B N 1
ATOM 8086 C CA . GLY B 1 463 ? 22.891 13.203 -1.753 1 70.44 463 GLY B CA 1
ATOM 8087 C C . GLY B 1 463 ? 22.641 11.766 -1.334 1 70.44 463 GLY B C 1
ATOM 8088 O O . GLY B 1 463 ? 22.547 10.875 -2.18 1 70.44 463 GLY B O 1
ATOM 8089 N N . LYS B 1 464 ? 22.609 11.773 -0.094 1 78.56 464 LYS B N 1
ATOM 8090 C CA . LYS B 1 464 ? 22.438 10.398 0.372 1 78.56 464 LYS B CA 1
ATOM 8091 C C . LYS B 1 464 ? 20.969 10.102 0.685 1 78.56 464 LYS B C 1
ATOM 8093 O O . LYS B 1 464 ? 20.5 8.992 0.445 1 78.56 464 LYS B O 1
ATOM 8098 N N . HIS B 1 465 ? 20.266 11.164 1.051 1 89.06 465 HIS B N 1
ATOM 8099 C CA . HIS B 1 465 ? 18.922 10.984 1.562 1 89.06 465 HIS B CA 1
ATOM 8100 C C . HIS B 1 465 ? 17.891 11.602 0.621 1 89.06 465 HIS B C 1
ATOM 8102 O O . HIS B 1 465 ? 18.234 12.453 -0.207 1 89.06 465 HIS B O 1
ATOM 8108 N N . HIS B 1 466 ? 16.75 11.094 0.586 1 91.31 466 HIS B N 1
ATOM 8109 C CA . HIS B 1 466 ? 15.648 11.633 -0.189 1 91.31 466 HIS B CA 1
ATOM 8110 C C . HIS B 1 466 ? 14.766 12.539 0.664 1 91.31 466 HIS B C 1
ATOM 8112 O O . HIS B 1 466 ? 14.258 12.117 1.706 1 91.31 466 HIS B O 1
ATOM 8118 N N . PHE B 1 467 ? 14.633 13.734 0.236 1 91.25 467 PHE B N 1
ATOM 8119 C CA . PHE B 1 467 ? 13.82 14.688 0.979 1 91.25 467 PHE B CA 1
ATOM 8120 C C . PHE B 1 467 ? 12.469 14.883 0.312 1 91.25 467 PHE B C 1
ATOM 8122 O O . PHE B 1 467 ? 12.391 15.102 -0.898 1 91.25 467 PHE B O 1
ATOM 8129 N N . LEU B 1 468 ? 11.414 14.734 1.094 1 88.75 468 LEU B N 1
ATOM 8130 C CA . LEU B 1 468 ? 10.055 14.984 0.628 1 88.75 468 LEU B CA 1
ATOM 8131 C C . LEU B 1 468 ? 9.391 16.078 1.454 1 88.75 468 LEU B C 1
ATOM 8133 O O . LEU B 1 468 ? 9.32 15.984 2.682 1 88.75 468 LEU B O 1
ATOM 8137 N N . THR B 1 469 ? 8.922 17.047 0.816 1 85.25 469 THR B N 1
ATOM 8138 C CA . THR B 1 469 ? 8.203 18.125 1.487 1 85.25 469 THR B CA 1
ATOM 8139 C C . THR B 1 469 ? 6.695 17.938 1.374 1 85.25 469 THR B C 1
ATOM 8141 O O . THR B 1 469 ? 6.18 17.672 0.287 1 85.25 469 THR B O 1
ATOM 8144 N N . ILE B 1 470 ? 6.074 18.016 2.562 1 80.44 470 ILE B N 1
ATOM 8145 C CA . ILE B 1 470 ? 4.633 17.797 2.555 1 80.44 470 ILE B CA 1
ATOM 8146 C C . ILE B 1 470 ? 3.928 19 3.191 1 80.44 470 ILE B C 1
ATOM 8148 O O . ILE B 1 470 ? 4.547 19.781 3.918 1 80.44 470 ILE B O 1
ATOM 8152 N N . ALA B 1 471 ? 2.707 19.031 2.727 1 73.56 471 ALA B N 1
ATOM 8153 C CA . ALA B 1 471 ? 1.81 19.953 3.422 1 73.56 471 ALA B CA 1
ATOM 8154 C C . ALA B 1 471 ? 1.017 19.234 4.504 1 73.56 471 ALA B C 1
ATOM 8156 O O . ALA B 1 471 ? 0.861 18.016 4.457 1 73.56 471 ALA B O 1
ATOM 8157 N N . LEU B 1 472 ? 0.646 19.859 5.445 1 64.19 472 LEU B N 1
ATOM 8158 C CA . LEU B 1 472 ? 0.027 19.25 6.621 1 64.19 472 LEU B CA 1
ATOM 8159 C C . LEU B 1 472 ? -1.228 18.469 6.234 1 64.19 472 LEU B C 1
ATOM 8161 O O . LEU B 1 472 ? -1.604 17.516 6.91 1 64.19 472 LEU B O 1
ATOM 8165 N N . ASP B 1 473 ? -1.9 18.875 5.148 1 63.19 473 ASP B N 1
ATOM 8166 C CA . ASP B 1 473 ? -3.117 18.156 4.781 1 63.19 473 ASP B CA 1
ATOM 8167 C C . ASP B 1 473 ? -2.787 16.891 4.004 1 63.19 473 ASP B C 1
ATOM 8169 O O . ASP B 1 473 ? -3.654 16.031 3.803 1 63.19 473 ASP B O 1
ATOM 8173 N N . LEU B 1 474 ? -1.462 16.719 3.855 1 64.5 474 LEU B N 1
ATOM 8174 C CA . LEU B 1 474 ? -0.998 15.586 3.078 1 64.5 474 LEU B CA 1
ATOM 8175 C C . LEU B 1 474 ? -1.996 15.227 1.979 1 64.5 474 LEU B C 1
ATOM 8177 O O . LEU B 1 474 ? -2.568 14.141 1.983 1 64.5 474 LEU B O 1
ATOM 8181 N N . HIS B 1 475 ? -2.121 16.125 1.059 1 65.25 475 HIS B N 1
ATOM 8182 C CA . HIS B 1 475 ? -3.004 15.953 -0.089 1 65.25 475 HIS B CA 1
ATOM 8183 C C . HIS B 1 475 ? -2.723 14.633 -0.801 1 65.25 475 HIS B C 1
ATOM 8185 O O . HIS B 1 475 ? -1.637 14.062 -0.657 1 65.25 475 HIS B O 1
ATOM 8191 N N . VAL B 1 476 ? -3.736 14.148 -1.434 1 66.44 476 VAL B N 1
ATOM 8192 C CA . VAL B 1 476 ? -3.678 12.867 -2.123 1 66.44 476 VAL B CA 1
ATOM 8193 C C . VAL B 1 476 ? -2.457 12.828 -3.037 1 66.44 476 VAL B C 1
ATOM 8195 O O . VAL B 1 476 ? -1.8 11.789 -3.16 1 66.44 476 VAL B O 1
ATOM 8198 N N . SER B 1 477 ? -2.174 13.93 -3.564 1 68.69 477 SER B N 1
ATOM 8199 C CA . SER B 1 477 ? -1.028 13.977 -4.469 1 68.69 477 SER B CA 1
ATOM 8200 C C . SER B 1 477 ? 0.276 13.727 -3.717 1 68.69 477 SER B C 1
ATOM 8202 O O . SER B 1 477 ? 1.184 13.078 -4.238 1 68.69 477 SER B O 1
ATOM 8204 N N . GLN B 1 478 ? 0.351 14.258 -2.506 1 76.25 478 GLN B N 1
ATOM 8205 C CA . GLN B 1 478 ? 1.555 14.055 -1.708 1 76.25 478 GLN B CA 1
ATOM 8206 C C . GLN B 1 478 ? 1.649 12.609 -1.215 1 76.25 478 GLN B C 1
ATOM 8208 O O . GLN B 1 478 ? 2.744 12.055 -1.119 1 76.25 478 GLN B O 1
ATOM 8213 N N . GLN B 1 479 ? 0.537 12.125 -0.897 1 78.5 479 GLN B N 1
ATOM 8214 C CA . GLN B 1 479 ? 0.521 10.711 -0.516 1 78.5 479 GLN B CA 1
ATOM 8215 C C . GLN B 1 479 ? 1.023 9.828 -1.654 1 78.5 479 GLN B C 1
ATOM 8217 O O . GLN B 1 479 ? 1.811 8.906 -1.431 1 78.5 479 GLN B O 1
ATOM 8222 N N . ARG B 1 480 ? 0.556 10.156 -2.826 1 77.31 480 ARG B N 1
ATOM 8223 C CA . ARG B 1 480 ? 0.992 9.414 -4.008 1 77.31 480 ARG B CA 1
ATOM 8224 C C . ARG B 1 480 ? 2.494 9.562 -4.219 1 77.31 480 ARG B C 1
ATOM 8226 O O . ARG B 1 480 ? 3.166 8.609 -4.613 1 77.31 480 ARG B O 1
ATOM 8233 N N . LEU B 1 481 ? 2.941 10.766 -3.977 1 81.88 481 LEU B N 1
ATOM 8234 C CA . LEU B 1 481 ? 4.371 11.008 -4.141 1 81.88 481 LEU B CA 1
ATOM 8235 C C . LEU B 1 481 ? 5.184 10.172 -3.164 1 81.88 481 LEU B C 1
ATOM 8237 O O . LEU B 1 481 ? 6.207 9.594 -3.539 1 81.88 481 LEU B O 1
ATOM 8241 N N . ILE B 1 482 ? 4.777 10.188 -1.971 1 85.38 482 ILE B N 1
ATOM 8242 C CA . ILE B 1 482 ? 5.461 9.383 -0.961 1 85.38 482 ILE B CA 1
ATOM 8243 C C . ILE B 1 482 ? 5.449 7.914 -1.374 1 85.38 482 ILE B C 1
ATOM 8245 O O . ILE B 1 482 ? 6.488 7.246 -1.34 1 85.38 482 ILE B O 1
ATOM 8249 N N . TYR B 1 483 ? 4.273 7.469 -1.826 1 83.94 483 TYR B N 1
ATOM 8250 C CA . TYR B 1 483 ? 4.121 6.082 -2.254 1 83.94 483 TYR B CA 1
ATOM 8251 C C . TYR B 1 483 ? 5.059 5.762 -3.414 1 83.94 483 TYR B C 1
ATOM 8253 O O . TYR B 1 483 ? 5.801 4.777 -3.367 1 83.94 483 TYR B O 1
ATOM 8261 N N . GLN B 1 484 ? 5.008 6.602 -4.359 1 85.25 484 GLN B N 1
ATOM 8262 C CA . GLN B 1 484 ? 5.816 6.375 -5.551 1 85.25 484 GLN B CA 1
ATOM 8263 C C . GLN B 1 484 ? 7.305 6.395 -5.215 1 85.25 484 GLN B C 1
ATOM 8265 O O . GLN B 1 484 ? 8.078 5.602 -5.754 1 85.25 484 GLN B O 1
ATOM 8270 N N . THR B 1 485 ? 7.719 7.293 -4.387 1 88.62 485 THR B N 1
ATOM 8271 C CA . THR B 1 485 ? 9.117 7.379 -3.996 1 88.62 485 THR B CA 1
ATOM 8272 C C . THR B 1 485 ? 9.578 6.09 -3.318 1 88.62 485 THR B C 1
ATOM 8274 O O . THR B 1 485 ? 10.648 5.57 -3.621 1 88.62 485 THR B O 1
ATOM 8277 N N . ILE B 1 486 ? 8.789 5.586 -2.488 1 88.44 486 ILE B N 1
ATOM 8278 C CA . ILE B 1 486 ? 9.117 4.355 -1.774 1 88.44 486 ILE B CA 1
ATOM 8279 C C . ILE B 1 486 ? 9.195 3.193 -2.762 1 88.44 486 ILE B C 1
ATOM 8281 O O . ILE B 1 486 ? 10.141 2.404 -2.723 1 88.44 486 ILE B O 1
ATOM 8285 N N . VAL B 1 487 ? 8.211 3.141 -3.668 1 84.38 487 VAL B N 1
ATOM 8286 C CA . VAL B 1 487 ? 8.172 2.07 -4.66 1 84.38 487 VAL B CA 1
ATOM 8287 C C . VAL B 1 487 ? 9.406 2.156 -5.559 1 84.38 487 VAL B C 1
ATOM 8289 O O . VAL B 1 487 ? 10.031 1.138 -5.859 1 84.38 487 VAL B O 1
ATOM 8292 N N . ASP B 1 488 ? 9.758 3.354 -5.945 1 89.19 488 ASP B N 1
ATOM 8293 C CA . ASP B 1 488 ? 10.898 3.549 -6.824 1 89.19 488 ASP B CA 1
ATOM 8294 C C . ASP B 1 488 ? 12.203 3.148 -6.133 1 89.19 488 ASP B C 1
ATOM 8296 O O . ASP B 1 488 ? 13.062 2.502 -6.738 1 89.19 488 ASP B O 1
ATOM 8300 N N . ILE B 1 489 ? 12.359 3.529 -4.934 1 90.31 489 ILE B N 1
ATOM 8301 C CA . ILE B 1 489 ? 13.57 3.195 -4.188 1 90.31 489 ILE B CA 1
ATOM 8302 C C . ILE B 1 489 ? 13.664 1.682 -4.016 1 90.31 489 ILE B C 1
ATOM 8304 O O . ILE B 1 489 ? 14.742 1.103 -4.148 1 90.31 489 ILE B O 1
ATOM 8308 N N . ARG B 1 490 ? 12.578 1.076 -3.754 1 88.5 490 ARG B N 1
ATOM 8309 C CA . ARG B 1 490 ? 12.562 -0.374 -3.588 1 88.5 490 ARG B CA 1
ATOM 8310 C C . ARG B 1 490 ? 12.891 -1.08 -4.898 1 88.5 490 ARG B C 1
ATOM 8312 O O . ARG B 1 490 ? 13.633 -2.064 -4.914 1 88.5 490 ARG B O 1
ATOM 8319 N N . LYS B 1 491 ? 12.289 -0.59 -5.934 1 89.31 491 LYS B N 1
ATOM 8320 C CA . LYS B 1 491 ? 12.57 -1.154 -7.254 1 89.31 491 LYS B CA 1
ATOM 8321 C C . LYS B 1 491 ? 14.039 -0.993 -7.621 1 89.31 491 LYS B C 1
ATOM 8323 O O . LYS B 1 491 ? 14.648 -1.909 -8.172 1 89.31 491 LYS B O 1
ATOM 8328 N N . GLU B 1 492 ? 14.539 0.133 -7.301 1 90.88 492 GLU B N 1
ATOM 8329 C CA . GLU B 1 492 ? 15.953 0.369 -7.574 1 90.88 492 GLU B CA 1
ATOM 8330 C C . GLU B 1 492 ? 16.844 -0.589 -6.781 1 90.88 492 GLU B C 1
ATOM 8332 O O . GLU B 1 492 ? 17.828 -1.1 -7.301 1 90.88 492 GLU B O 1
ATOM 8337 N N . ALA B 1 493 ? 16.516 -0.748 -5.535 1 90.56 493 ALA B N 1
ATOM 8338 C CA . ALA B 1 493 ? 17.266 -1.696 -4.711 1 90.56 493 ALA B CA 1
ATOM 8339 C C . ALA B 1 493 ? 17.172 -3.107 -5.289 1 90.56 493 ALA B C 1
ATOM 8341 O O . ALA B 1 493 ? 18.172 -3.838 -5.301 1 90.56 493 ALA B O 1
ATOM 8342 N N . PHE B 1 494 ? 16.062 -3.525 -5.758 1 92.5 494 PHE B N 1
ATOM 8343 C CA . PHE B 1 494 ? 15.859 -4.824 -6.383 1 92.5 494 PHE B CA 1
ATOM 8344 C C . PHE B 1 494 ? 16.703 -4.957 -7.645 1 92.5 494 PHE B C 1
ATOM 8346 O O . PHE B 1 494 ? 17.406 -5.957 -7.828 1 92.5 494 PHE B O 1
ATOM 8353 N N . ASP B 1 495 ? 16.625 -3.924 -8.5 1 92.5 495 ASP B N 1
ATOM 8354 C CA . ASP B 1 495 ? 17.375 -3.941 -9.758 1 92.5 495 ASP B CA 1
ATOM 8355 C C . ASP B 1 495 ? 18.875 -4.031 -9.508 1 92.5 495 ASP B C 1
ATOM 8357 O O . ASP B 1 495 ? 19.594 -4.719 -10.234 1 92.5 495 ASP B O 1
ATOM 8361 N N . LYS B 1 496 ? 19.281 -3.316 -8.531 1 92.56 496 LYS B N 1
ATOM 8362 C CA . LYS B 1 496 ? 20.703 -3.375 -8.18 1 92.56 496 LYS B CA 1
ATOM 8363 C C . LYS B 1 496 ? 21.094 -4.777 -7.719 1 92.56 496 LYS B C 1
ATOM 8365 O O . LYS B 1 496 ? 22.156 -5.273 -8.078 1 92.56 496 LYS B O 1
ATOM 8370 N N . ARG B 1 497 ? 20.266 -5.352 -6.91 1 92.75 497 ARG B N 1
ATOM 8371 C CA . ARG B 1 497 ? 20.531 -6.707 -6.449 1 92.75 497 ARG B CA 1
ATOM 8372 C C . ARG B 1 497 ? 20.547 -7.691 -7.613 1 92.75 497 ARG B C 1
ATOM 8374 O O . ARG B 1 497 ? 21.422 -8.562 -7.684 1 92.75 497 ARG B O 1
ATOM 8381 N N . VAL B 1 498 ? 19.656 -7.586 -8.539 1 93.12 498 VAL B N 1
ATOM 8382 C CA . VAL B 1 498 ? 19.562 -8.461 -9.703 1 93.12 498 VAL B CA 1
ATOM 8383 C C . VAL B 1 498 ? 20.797 -8.258 -10.594 1 93.12 498 VAL B C 1
ATOM 8385 O O . VAL B 1 498 ? 21.344 -9.219 -11.133 1 93.12 498 VAL B O 1
ATOM 8388 N N . ALA B 1 499 ? 21.172 -7.02 -10.719 1 93.25 499 ALA B N 1
ATOM 8389 C CA . ALA B 1 499 ? 22.359 -6.723 -11.523 1 93.25 499 ALA B CA 1
ATOM 8390 C C . ALA B 1 499 ? 23.609 -7.371 -10.922 1 93.25 499 ALA B C 1
ATOM 8392 O O . ALA B 1 499 ? 24.469 -7.883 -11.648 1 93.25 499 ALA B O 1
ATOM 8393 N N . MET B 1 500 ? 23.703 -7.309 -9.641 1 93 500 MET B N 1
ATOM 8394 C CA . MET B 1 500 ? 24.828 -7.945 -8.961 1 93 500 MET B CA 1
ATOM 8395 C C . MET B 1 500 ? 24.812 -9.453 -9.188 1 93 500 MET B C 1
ATOM 8397 O O . MET B 1 500 ? 25.859 -10.062 -9.406 1 93 500 MET B O 1
ATOM 8401 N N . ILE B 1 501 ? 23.672 -9.992 -9.133 1 93.06 501 ILE B N 1
ATOM 8402 C CA . ILE B 1 501 ? 23.5 -11.422 -9.367 1 93.06 501 ILE B CA 1
ATOM 8403 C C . ILE B 1 501 ? 23.859 -11.758 -10.812 1 93.06 501 ILE B C 1
ATOM 8405 O O . ILE B 1 501 ? 24.547 -12.742 -11.07 1 93.06 501 ILE B O 1
ATOM 8409 N N . ALA B 1 502 ? 23.453 -10.945 -11.703 1 92.44 502 ALA B N 1
ATOM 8410 C CA . ALA B 1 502 ? 23.75 -11.156 -13.125 1 92.44 502 ALA B CA 1
ATOM 8411 C C . ALA B 1 502 ? 25.25 -11.078 -13.391 1 92.44 502 ALA B C 1
ATOM 8413 O O . ALA B 1 502 ? 25.781 -11.867 -14.172 1 92.44 502 ALA B O 1
ATOM 8414 N N . LYS B 1 503 ? 25.859 -10.109 -12.812 1 92.25 503 LYS B N 1
ATOM 8415 C CA . LYS B 1 503 ? 27.312 -9.969 -12.969 1 92.25 503 LYS B CA 1
ATOM 8416 C C . LYS B 1 503 ? 28.047 -11.195 -12.438 1 92.25 503 LYS B C 1
ATOM 8418 O O . LYS B 1 503 ? 28.969 -11.695 -13.078 1 92.25 503 LYS B O 1
ATOM 8423 N N . LYS B 1 504 ? 27.641 -11.594 -11.352 1 92.44 504 LYS B N 1
ATOM 8424 C CA . LYS B 1 504 ? 28.266 -12.781 -10.781 1 92.44 504 LYS B CA 1
ATOM 8425 C C . LYS B 1 504 ? 28.031 -14 -11.672 1 92.44 504 LYS B C 1
ATOM 8427 O O . LYS B 1 504 ? 28.922 -14.828 -11.844 1 92.44 504 LYS B O 1
ATOM 8432 N N . ALA B 1 505 ? 26.812 -14.148 -12.141 1 91.62 505 ALA B N 1
ATOM 8433 C CA . ALA B 1 505 ? 26.453 -15.266 -13.016 1 91.62 505 ALA B CA 1
ATOM 8434 C C . ALA B 1 505 ? 27.297 -15.258 -14.281 1 91.62 505 ALA B C 1
ATOM 8436 O O . ALA B 1 505 ? 27.734 -16.312 -14.758 1 91.62 505 ALA B O 1
ATOM 8437 N N . HIS B 1 506 ? 27.562 -14.125 -14.875 1 89 506 HIS B N 1
ATOM 8438 C CA . HIS B 1 506 ? 28.375 -14 -16.078 1 89 506 HIS B CA 1
ATOM 8439 C C . HIS B 1 506 ? 29.812 -14.461 -15.828 1 89 506 HIS B C 1
ATOM 8441 O O . HIS B 1 506 ? 30.438 -15.07 -16.703 1 89 506 HIS B O 1
ATOM 8447 N N . TYR B 1 507 ? 30.234 -14.234 -14.688 1 87.31 507 TYR B N 1
ATOM 8448 C CA . TYR B 1 507 ? 31.609 -14.602 -14.352 1 87.31 507 TYR B CA 1
ATOM 8449 C C . TYR B 1 507 ? 31.719 -16.094 -14.07 1 87.31 507 TYR B C 1
ATOM 8451 O O . TYR B 1 507 ? 32.719 -16.719 -14.398 1 87.31 507 TYR B O 1
ATOM 8459 N N . LEU B 1 508 ? 30.656 -16.578 -13.508 1 87.06 508 LEU B N 1
ATOM 8460 C CA . LEU B 1 508 ? 30.766 -17.938 -13.008 1 87.06 508 LEU B CA 1
ATOM 8461 C C . LEU B 1 508 ? 30.266 -18.938 -14.047 1 87.06 508 LEU B C 1
ATOM 8463 O O . LEU B 1 508 ? 30.562 -20.125 -13.961 1 87.06 508 LEU B O 1
ATOM 8467 N N . LEU B 1 509 ? 29.422 -18.438 -14.977 1 83.69 509 LEU B N 1
ATOM 8468 C CA . LEU B 1 509 ? 28.844 -19.344 -15.953 1 83.69 509 LEU B CA 1
ATOM 8469 C C . LEU B 1 509 ? 29.453 -19.125 -17.328 1 83.69 509 LEU B C 1
ATOM 8471 O O . LEU B 1 509 ? 29.484 -20.031 -18.156 1 83.69 509 LEU B O 1
#

pLDDT: mean 88.1, std 8.74, range [42.59, 97.81]

InterPro domains:
  IPR007737 Mga helix-turn-helix domain [PF05043] (77-155)
  IPR013199 M protein trans-acting positive regulator (MGA) HTH domain [PF08280] (7-64)
  IPR013236 M protein trans-acting positive regulator (MGA), PRD domain [PF08270] (195-334)

Nearest PDB structures (foldseek):
  5way-assembly1_A  TM=4.595E-01  e=1.424E-10  Streptococcus pneumoniae
  9atx-assembly1_A  TM=5.700E-01  e=4.498E-06  Bacillus anthracis str. Ames
  5xr8-assembly1_A  TM=2.218E-01  e=2.130E-01  Homo sapiens
  7ddz-assembly1_A  TM=1.821E-01  e=6.568E-01  Enterobacteria phage RB59
  5tgz-assembly1_A  TM=2.320E-01  e=1.936E+00  Homo sapiens

Foldseek 3Di:
DCVVLWDPLLVLLLQLVLVCVVPQKDWLVQSCVLSVDDSVSVVVSLVVLCVLQVPAWDWDDDPTMTGIDGPDDDDSLVSQLSSLVPTPLLVLLLQQAADDPDDLVNVCVVVVHDPVRSVVSVVSNQVVQVQQQWGGDNSHIDGAVLSSLLQQLCCCPRNVDDNDDCVPCQLVLQLVLQCVQAVVDDPVNCVVCVQQPVSLSSSLSCCLVVVVDDHDDDDDQLLVLLCPQPVLVVQVVSCVVRPCVVSVHDDDPSSSSSSVLSVLAGHHSRNPVVDDPVSVVVSLCSDCPGHLVVVLLVLCCQQQHDQLSVDPLLSSLSSNQVSCCVSLNVVSYDDDSPNPRRVLVVVDLLLVLLLVSVVVSCVVVVRGHDRDSVSSSVSSVSSLVSLLQSDAAAEEEEEEQDPVLQVVVVVLVCVVDPNSHHDYDYDNCVPDNDDAPVPPDAAHEYEYAPVCVVVVCVRPPPDGYHYQHADSVCPPVNVVVVVVVSVVVSVVVSVVSSVSSSVSSVVVD/DVVVLWDPLLVLLLLLLLVCVVPQKDWLVQSCVLSVHDSVSVVVSVVVLCVQQVPAWDWDDDPTMTGIDGPDDDDSLVSQLSSLVPTPLLVLLLQQAADDPDDLVNVCVVVVHDPVRSVVSVVSNQVVQVLQQWGGDNSHIDGAVLSSLLQQLCCCRRNVDDNDDCVPCQLVLQLVLQCVQAVVDDPVNCVVCVQQPVSLSSSLSCCLVVVVDDHDDDDDQLLVLLCPQPVLVVQVVSCVVRPCVVSVHDDDPSSSSSSVLSPLAGHHSHNPVVDDDVSVVVSLCSPCPGHLVVVLLVLCCQQQHDQLSVDPLLSSLSSNQVSNCVSLNVVSYDDDSSNPRRVLCVVDLLLVLLLVSVVVSCVVVVRGHDRDSVSSSVSSVSSLVSLLQSDAAAEEEEEEQDPVLQVVVVVLVCVVDPNSHHDYDYDNCVPDNDDACVPDDAAHEYEYAPVCVVVVCVRPPPDGYHYQHADSVCPPVNVVVVVVVSVVVSVVVSVVSSVSSSVSSVVVD

Secondary structure (DSSP, 8-state):
-GGGGS-HHHHHHHHHHHHHHHHSEEEHHHHHHHHT--HHHHHHHHHHHHHHTTTTEEEEE-SSEEEEEESS---HHHHHHHHHTT-HHHHHHHHHHS--S--HHHHHHHTT--HHHHHHHHHHHHHHHHHTT-EEETTEEES-HHHHHHHHHHHHHTS----S--TTTHHHHHHHHHHHH-TT--HHHHHT-GGGTHHHHHHHHHHHHTTTS---PPP-HHHHHHTTSTHHHHHHHHIIIIIHHHHTSPPPHHHHHHHHHHHHHS---TTGGG--HHHHHHHHHHHHHHSTHHHHHHHHHHHH-HHHHTSHHHHHHHHHHHHTTGGG-TTTSPPS--TT-S---TT-HHHHHHHHHHHHHHHHTT--S---HHHHHHHHHHHHHHHHHHSPPEEEEEEES-HHHHHHHHHHHHHHS-TTTEEEEEEETTTSPPPPGGG--S--EEEE-TTTHHHHHHHS-BTTBEEEE--TT--HHHHHHHHHHHHHHHHHHHHHHHHHHHHHHHHH-/-GGGGS-HHHHHHHHHHHHHHHHSEEEHHHHHHHHT--HHHHHHHHHHHHHHTTTTEEEEE-SSEEEEEESS---HHHHHHHHHTT-HHHHHHHHHHS--S--HHHHHHHTT--HHHHHHHHHHHHHHHHHTT-EEETTEEES-HHHHHHHHHHHHHTS----S--TTTHHHHHHHHHHHH-TT--HHHHHT-GGGTHHHHHHHHHHHHTTTS---PPP-HHHHHHTTSTHHHHHHHHIIIIIHHHHTSPPPHHHHHHHHHHHHHS---TTGGG--HHHHHHHHHHHHHHSTHHHHHHHHHHHH-HHHHTSHHHHHHHHHHHHTTGGG-TTTSPPS--TT-S---TT-HHHHHHHHHHHHHHHHTT--S---HHHHHHHHHHHHHHHHHHSPPEEEEEEES-HHHHHHHHHHHHHHS-TTTEEEEEEETTTSPPPPGGG--S--EEEE-TTTHHHHHHHS-BTTBEEEE--TT--HHHHHHHHHHHHHHHHHHHHHHHHHHHHHHHHH-

Radius of gyration: 39.02 Å; Cα contacts (8 Å, |Δi|>4): 1271; chains: 2; bounding box: 63×124×88 Å

Solvent-accessible surface area (backbone atoms only — not comparable to full-atom values): 55870 Å² total; per-residue (Å²): 88,71,66,78,72,45,59,63,69,52,52,50,48,49,43,52,49,49,48,37,72,72,62,28,57,47,42,53,66,57,51,26,62,35,67,72,41,53,68,70,59,48,51,51,45,52,49,52,50,34,66,75,32,57,85,39,37,43,75,46,72,56,99,55,33,38,33,52,44,70,74,50,94,71,60,68,64,60,59,46,20,60,55,41,67,69,37,64,59,58,52,52,52,50,52,27,68,45,90,65,88,69,49,69,67,57,48,29,54,74,70,73,38,53,68,69,54,45,53,54,44,48,52,49,48,38,53,53,32,46,57,69,67,30,38,69,55,94,68,28,67,44,63,53,43,62,56,51,46,35,45,52,27,32,36,33,59,72,38,50,45,80,82,68,87,52,85,84,48,50,47,55,41,44,50,48,41,30,38,70,52,9,90,63,46,43,72,70,58,48,67,59,36,50,79,35,37,48,52,37,34,46,47,52,42,42,57,71,75,43,52,90,53,71,78,64,76,75,91,46,73,42,60,60,56,55,57,68,40,80,58,44,64,55,51,53,50,46,42,57,67,46,41,23,68,75,70,70,46,80,78,49,70,64,54,51,50,47,48,49,50,44,59,64,55,38,51,59,57,56,36,39,48,73,62,47,70,68,58,48,53,50,50,47,49,51,43,42,67,57,34,74,38,27,60,50,48,51,56,46,31,72,38,64,30,65,80,51,55,66,29,67,68,47,42,52,48,50,48,60,57,46,38,35,47,54,94,61,34,43,62,39,51,80,74,81,72,72,75,62,38,59,46,59,68,68,78,33,67,57,40,51,50,50,49,51,51,52,50,50,47,29,60,76,69,66,52,75,69,58,83,57,63,61,61,46,45,54,44,30,50,54,49,51,50,50,54,60,69,65,44,75,44,42,41,30,40,34,49,37,78,41,63,69,57,36,52,50,53,48,50,56,48,48,57,56,35,14,70,64,51,34,41,79,45,70,26,30,49,53,50,42,70,70,81,60,52,87,79,52,89,62,61,34,38,37,37,29,33,73,69,49,40,68,60,50,44,70,61,40,60,83,82,60,45,46,79,43,71,48,57,93,80,49,48,70,67,50,49,48,47,54,50,49,51,52,52,48,52,50,49,48,53,49,50,52,52,52,50,52,33,50,55,44,38,65,72,74,103,91,72,67,79,74,44,58,63,70,52,53,50,47,48,44,52,49,50,46,38,70,73,62,30,59,47,40,52,66,57,51,26,61,38,67,73,40,55,70,70,59,47,51,52,46,51,51,50,48,35,67,75,32,57,83,40,38,42,76,47,72,55,100,56,34,39,34,51,44,71,74,49,94,68,60,69,62,60,59,44,21,59,54,43,68,69,35,64,60,58,52,51,50,50,53,27,68,46,91,66,88,71,49,68,67,58,49,28,55,73,70,73,39,52,68,68,55,45,53,52,45,47,53,50,49,37,53,54,33,46,58,70,68,30,37,67,54,94,67,28,66,42,62,54,41,62,56,53,47,35,45,52,27,34,36,34,59,72,39,51,45,80,81,68,87,51,85,82,48,48,46,55,41,45,50,49,42,30,38,70,52,9,92,63,45,45,72,72,59,49,67,58,36,50,78,34,38,49,53,37,33,45,48,51,41,42,56,72,77,45,53,90,52,71,78,66,78,78,91,46,73,42,59,59,58,55,57,68,41,80,59,43,64,53,52,52,50,47,43,57,68,47,40,24,68,76,70,71,46,81,78,48,72,66,54,52,51,47,48,49,50,45,59,64,54,37,50,59,58,56,37,39,48,75,63,48,70,68,58,49,52,49,49,48,49,51,44,42,68,56,32,74,38,30,60,52,48,52,55,45,32,73,39,65,30,66,81,52,55,66,30,68,68,46,43,52,47,48,48,60,58,45,38,37,48,54,94,61,35,43,62,40,51,80,74,79,74,69,78,60,38,58,44,60,65,70,79,35,66,57,41,51,50,51,49,51,51,50,50,51,47,27,61,76,68,66,52,75,69,59,82,56,63,63,60,46,45,53,44,28,50,53,50,51,51,51,53,58,69,65,44,74,44,42,41,30,41,36,50,39,78,41,62,69,57,35,52,49,53,47,49,56,48,48,54,55,36,15,70,64,52,35,40,79,46,71,24,30,50,52,50,40,70,69,80,61,52,88,78,52,88,62,62,35,39,36,37,28,33,74,69,49,40,66,59,50,44,70,61,41,61,84,81,59,45,46,80,43,71,48,56,93,79,51,47,70,67,50,49,48,48,55,50,50,50,53,52,49,53,49,49,49,54,48,50,52,52,50,49,52,32,48,54,44,39,64,73,74,102

Sequence (1018 aa):
MLNKYIEKRITDKITILNILLDIRSIELDELSTLTSLQSKSLLSILQELQETFEEELTFNLDTQQVQLIEHHSHQTNYYFHQLYNQSTILKILRFFLLQGNQSFNEFTQKEYISIATGYRVRQKCGLLLRSVGLDLVKNQVVGPEYRIRFLIALLQFHFGIEIYDLNDGSMDWVTHMIVQSNSQLSHELLEITPDEYVHFSILVALTWKRREFPLEFPESKEFEKLKNLFMYPILMEHCQTYLEPHANMTFTQEELDYIFLVYCSANSSFSKDKWNQEKKTHTIQLILQHTRGKHLLSKFKNILGNDISNSLSFLTALTFLTRTFLFGLQNLVPYYNYYEHYGIESDKPLYHISKAIVQEWMTEQKIEGVIDQHRLYLFSLYLTETIFSSLPAIPIFIILNNQADVNLIKSIILRNFTDKVASVTGYNILISPPPSEEHLTEPLIIITTKEYLPYVKKQYPKGKHHFLTIALDLHVSQQRLIYQTIVDIRKEAFDKRVAMIAKKAHYLLMLNKYIEKRITDKITILNILLDIRSIELDELSTLTSLQSKSLLSILQELQETFEEELTFNLDTQQVQLIEHHSHQTNYYFHQLYNQSTILKILRFFLLQGNQSFNEFTQKEYISIATGYRVRQKCGLLLRSVGLDLVKNQVVGPEYRIRFLIALLQFHFGIEIYDLNDGSMDWVTHMIVQSNSQLSHELLEITPDEYVHFSILVALTWKRREFPLEFPESKEFEKLKNLFMYPILMEHCQTYLEPHANMTFTQEELDYIFLVYCSANSSFSKDKWNQEKKTHTIQLILQHTRGKHLLSKFKNILGNDISNSLSFLTALTFLTRTFLFGLQNLVPYYNYYEHYGIESDKPLYHISKAIVQEWMTEQKIEGVIDQHRLYLFSLYLTETIFSSLPAIPIFIILNNQADVNLIKSIILRNFTDKVASVTGYNILISPPPSEEHLTEPLIIITTKEYLPYVKKQYPKGKHHFLTIALDLHVSQQRLIYQTIVDIRKEAFDKRVAMIAKKAHYLL